Protein AF-0000000075282146 (afdb_homodimer)

Organism: Aptenodytes forsteri (NCBI:txid9233)

pLDDT: mean 92.42, std 9.69, range [45.16, 98.88]

Secondary structure (DSSP, 8-state):
-EEEEEEE-SS--PPPEEEEEEE-SSEEEEEESS-SS--EEEEEGGGEEEEEEPPPBTTBEEEEEEET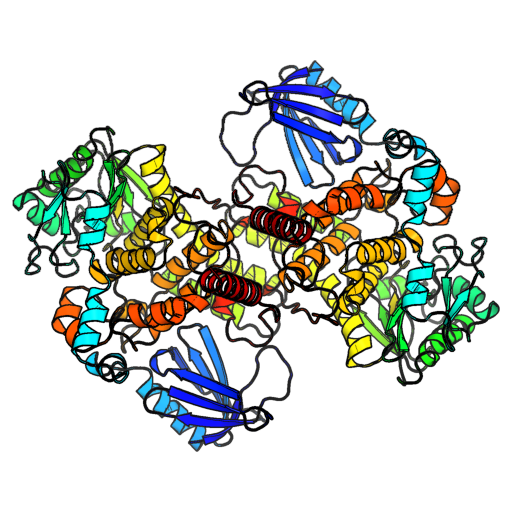TS-EEEEEES-HHHHHHHHHHHHHHT--SSGGGSGGGT---S--HHHHHHHHTT--HHHHHHHTT-SSSSEEEE-TTTTSSS-TTS-S-EEEETT--HHHHHHHHHHBGGG---EEEEEETTTTEEEEEEPPB--TTT---HHHHHHHHHHHHT-TT-S-EEEEE-S-HHHHHHHHHTT-----TTTSTTEEEEE-----HHHHHHHHHHHHHHHT-SS--HHHHHHHHHHHTHHHHHHHHHHHHHHHHHHHHTS--EEEEE-SSSSSHHHHHHHHHHHHH-GGGGSHHHHHHHHIIIIIITT--HHHHTT-SS--GGG---HHHHHHHHHHHHHHH-TTS-SB-HHHHHHHHHHHHH--SSTT-SSSHHHHHHTTHHHHS--HHHHHHTTHHHHB-TT---TTT--S-----SGGG----HHHHTTTSTT-S-SS-HHHHHHHHHHHHHHHHHHHHHH-/-EEEEEEEPSS--PPPEEEEEEE-SSEEEEEESS-SS--EEEEEGGGEEEEEEPPPBTTBEEEEEEETTS-EEEEEES-HHHHHHHHHHHHHHT--SSGGGSGGGT---S--HHHHHHHHTT--HHHHHHHTT-SSSSEEEE-TTTTSSS-TTS-S-EEEETT--HHHHHHHHHHBGGG---EEEEEETTTTEEEEEEPPB--TTT---HHHHHHHHHHHHT-TT-S-EEEEE-S-HHHHHHHHHTT-----TTTSTTEEEEE-----HHHHHHHHHHHHHHHT-SS--HHHHHHHHHHHTHHHHHHHHHHHHHHHHHHHHTS--EEEEE-SSSSSHHHHHHHHHHHHH-GGGGSHHHHHHHHIIIIIITT--HHHHTT-SS--GGG---HHHHHHHHHHHHHHH-TTS-SB-HHHHHHHHHHHHH--SSTT-SSSHHHHHHTTHHHHS--HHHHHHTTHHHHB-TT---TTT--S-----SGGG----HHHHTTTSTT-S-SS-HHHHHHHHHHHHHHHHHHHHHH-

Foldseek 3Di:
DAFQKWKDFQADPDDTFGFDWDDDLFWIKTWGPPDPDTDIDIDGLLQWDDWDWDDADPQATWIWTAGLLQDIIIMHGHDPVVVVVVRVVSVDSHFAADLCSFQQLVFDPPDDLVVQLVQVVLADLVVVCVVLVPPDPFKHWDQLCVVPLQAQFAHSIFMATPQQDSVLLNQLLVFFVRRWAWTFLHADNVQRATETEGAFGQQQPHRDGPSNLVRVVSNQVSRVVAQAAEEEEQADPVVQVVVSNVRTHHDDPVRRDRYHYYYQHAYDQQLQAQLVVLLSVLVSDSDDDPCSNVVSNVVSCNLVNLLSLLVLLLVQLCCCPVVVHYYYYYYHGTQFSVLLNSLSVCVQAALQCLELNNVVSSCLRSHANSFAALCQQLVSHPDDPSSHGCRVVSSLLNVVLVCVVVVQRHFWDNVLSSVVSVCSSSSNFLRNDGGRDNRCVVVVRSSSGGHCSVVVVVVSLLGTRLNHPDRPPDGGDNDDSPSVSDDDPCCRNVVNNPPPDDPDDPSVVSSVVVVVVVVVVVVVVVVD/DAFQKWKDFQADPDDTFGFDWDDDLFWIKTWGPPDPDTDIDIDGLLQWDDWDWDDADPQATWIWTAGLLQDIIIMHGHDPVVVVVVRVVSVDSHFAADLCSFQQLVFDPPDDLVVQLVQVVLADLVVVCVVLVPPDPFKHWDQLCVVPLQAQFFFSIFMATPQQDSVLLNQLLVFFVRRWAWTFLHADNVQRATETEGAFGLQQPHRDGPSNLVRVVSNQVSRVVAQAAEEEEQADPVVQNVVSNVRTHHDDPVRRDRYHYYYQHAYDQQLQAQLVVLLSVLVSDSDDDPVSNVVSNVVSCNLVNLLSLLVLLLVQLCCCPVVVHYYYYYYHGTQFSVLLNSLSVCVQAALQCLELNNVVSSCLRSHANSFAALCQQLVSHPDDPSSHGCRVVSSLLNVVLVCVVVVQRHFWDNVLSSVVSVCSSSSNFLRNDGGRDNRSVVVVRSSSGGHCSVVVVVVSLLGTRLNHPDRPPDGGDDDDSPSVSDDDPCCRNVVNNPPPDDPDDPSVVSSVVVVVVVVVVVVVVVVD

Structure (mmCIF, N/CA/C/O backbone):
data_AF-0000000075282146-model_v1
#
loop_
_entity.id
_entity.type
_entity.pdbx_description
1 polymer 'Myotubularin-related protein 8'
#
loop_
_atom_site.group_PDB
_atom_site.id
_atom_site.type_symbol
_atom_site.label_atom_id
_atom_site.label_alt_id
_atom_site.label_comp_id
_atom_site.label_asym_id
_atom_site.label_entity_id
_atom_site.label_seq_id
_atom_site.pdbx_PDB_ins_code
_atom_site.Cartn_x
_atom_site.Cartn_y
_atom_site.Cartn_z
_atom_site.occupancy
_atom_site.B_iso_or_equiv
_atom_site.auth_seq_id
_atom_site.auth_comp_id
_atom_site.auth_asym_id
_atom_site.auth_atom_id
_atom_site.pdbx_PDB_model_num
ATOM 1 N N . GLN A 1 1 ? 37.375 21.125 -1.209 1 92.38 1 GLN A N 1
ATOM 2 C CA . GLN A 1 1 ? 37.156 19.969 -2.051 1 92.38 1 GLN A CA 1
ATOM 3 C C . GLN A 1 1 ? 37.938 18.75 -1.538 1 92.38 1 GLN A C 1
ATOM 5 O O . GLN A 1 1 ? 39.094 18.891 -1.122 1 92.38 1 GLN A O 1
ATOM 10 N N . VAL A 1 2 ? 37.312 17.625 -1.501 1 95.25 2 VAL A N 1
ATOM 11 C CA . VAL A 1 2 ? 37.938 16.391 -1.061 1 95.25 2 VAL A CA 1
ATOM 12 C C . VAL A 1 2 ? 37.781 15.312 -2.139 1 95.25 2 VAL A C 1
ATOM 14 O O . VAL A 1 2 ? 36.656 14.992 -2.547 1 95.25 2 VAL A O 1
ATOM 17 N N . GLU A 1 3 ? 38.844 14.734 -2.543 1 93.12 3 GLU A N 1
ATOM 18 C CA . GLU A 1 3 ? 38.875 13.734 -3.609 1 93.12 3 GLU A CA 1
ATOM 19 C C . GLU A 1 3 ? 38.812 12.32 -3.041 1 93.12 3 GLU A C 1
ATOM 21 O O . GLU A 1 3 ? 38.969 12.117 -1.836 1 93.12 3 GLU A O 1
ATOM 26 N N . ASN A 1 4 ? 38.469 11.406 -3.9 1 91.69 4 ASN A N 1
ATOM 27 C CA . ASN A 1 4 ? 38.469 9.984 -3.59 1 91.69 4 ASN A CA 1
ATOM 28 C C . ASN A 1 4 ? 37.531 9.664 -2.438 1 91.69 4 ASN A C 1
ATOM 30 O O . ASN A 1 4 ? 37.906 9.039 -1.453 1 91.69 4 ASN A O 1
ATOM 34 N N . VAL A 1 5 ? 36.406 10.164 -2.543 1 95.5 5 VAL A N 1
ATOM 35 C CA . VAL A 1 5 ? 35.344 9.914 -1.571 1 95.5 5 VAL A CA 1
ATOM 36 C C . VAL A 1 5 ? 34.344 8.875 -2.127 1 95.5 5 VAL A C 1
ATOM 38 O O . VAL A 1 5 ? 33.938 8.977 -3.277 1 95.5 5 VAL A O 1
ATOM 41 N N . LYS A 1 6 ? 34.062 7.902 -1.345 1 93.25 6 LYS A N 1
ATOM 42 C CA . LYS A 1 6 ? 33.094 6.891 -1.752 1 93.25 6 LYS A CA 1
ATOM 43 C C . LYS A 1 6 ? 31.719 7.176 -1.158 1 93.25 6 LYS A C 1
ATOM 45 O O . LYS A 1 6 ? 31.609 7.609 -0.009 1 93.25 6 LYS A O 1
ATOM 50 N N . LEU A 1 7 ? 30.734 7.074 -1.929 1 91.81 7 LEU A N 1
ATOM 51 C CA . LEU A 1 7 ? 29.344 7.113 -1.471 1 91.81 7 LEU A CA 1
ATOM 52 C C . LEU A 1 7 ? 28.734 5.711 -1.446 1 91.81 7 LEU A C 1
ATOM 54 O O . LEU A 1 7 ? 28.578 5.082 -2.494 1 91.81 7 LEU A O 1
ATOM 58 N N . LEU A 1 8 ? 28.406 5.254 -0.292 1 88.25 8 LEU A N 1
ATOM 59 C CA . LEU A 1 8 ? 27.922 3.887 -0.134 1 88.25 8 LEU A CA 1
ATOM 60 C C . LEU A 1 8 ? 26.422 3.809 -0.376 1 88.25 8 LEU A C 1
ATOM 62 O O . LEU A 1 8 ? 25.672 4.715 0.007 1 88.25 8 LEU A O 1
ATOM 66 N N . ASP A 1 9 ? 26.078 2.713 -1.078 1 78.44 9 ASP A N 1
ATOM 67 C CA . ASP A 1 9 ? 24.656 2.416 -1.252 1 78.44 9 ASP A CA 1
ATOM 68 C C . ASP A 1 9 ? 24.156 1.467 -0.166 1 78.44 9 ASP A C 1
ATOM 70 O O . ASP A 1 9 ? 24.828 0.496 0.179 1 78.44 9 ASP A O 1
ATOM 74 N N . ARG A 1 10 ? 23.078 1.67 0.348 1 76.06 10 ARG A N 1
ATOM 75 C CA . ARG A 1 10 ? 22.578 0.912 1.485 1 76.06 10 ARG A CA 1
ATOM 76 C C . ARG A 1 10 ? 22.094 -0.472 1.053 1 76.06 10 ARG A C 1
ATOM 78 O O . ARG A 1 10 ? 22.312 -1.456 1.764 1 76.06 10 ARG A O 1
ATOM 85 N N . TYR A 1 11 ? 21.5 -0.627 -0.007 1 69.06 11 TYR A N 1
ATOM 86 C CA . TYR A 1 11 ? 20.781 -1.863 -0.311 1 69.06 11 TYR A CA 1
ATOM 87 C C . TYR A 1 11 ? 21.531 -2.684 -1.354 1 69.06 11 TYR A C 1
ATOM 89 O O . TYR A 1 11 ? 21.344 -3.898 -1.451 1 69.06 11 TYR A O 1
ATOM 97 N N . THR A 1 12 ? 22.344 -2.031 -2.117 1 64.69 12 THR A N 1
ATOM 98 C CA . THR A 1 12 ? 23.016 -2.797 -3.164 1 64.69 12 THR A CA 1
ATOM 99 C C . THR A 1 12 ? 24.484 -3.012 -2.822 1 64.69 12 THR A C 1
ATOM 101 O O . THR A 1 12 ? 25.125 -2.141 -2.227 1 64.69 12 THR A O 1
ATOM 104 N N . ASN A 1 13 ? 24.844 -4.285 -2.924 1 61.94 13 ASN A N 1
ATOM 105 C CA . ASN A 1 13 ? 26.234 -4.613 -2.695 1 61.94 13 ASN A CA 1
ATOM 106 C C . ASN A 1 13 ? 27.109 -4.18 -3.867 1 61.94 13 ASN A C 1
ATOM 108 O O . ASN A 1 13 ? 28.203 -4.719 -4.066 1 61.94 13 ASN A O 1
ATOM 112 N N . ARG A 1 14 ? 26.672 -3.301 -4.531 1 63.53 14 ARG A N 1
ATOM 113 C CA . ARG A 1 14 ? 27.469 -2.822 -5.656 1 63.53 14 ARG A CA 1
ATOM 114 C C . ARG A 1 14 ? 28.703 -2.066 -5.168 1 63.53 14 ARG A C 1
ATOM 116 O O . ARG A 1 14 ? 28.703 -1.525 -4.062 1 63.53 14 ARG A O 1
ATOM 123 N N . LYS A 1 15 ? 29.656 -2.131 -6.02 1 73 15 LYS A N 1
ATOM 124 C CA . LYS A 1 15 ? 30.875 -1.379 -5.742 1 73 15 LYS A CA 1
ATOM 125 C C . LYS A 1 15 ? 30.578 0.108 -5.566 1 73 15 LYS A C 1
ATOM 127 O O . LYS A 1 15 ? 29.891 0.709 -6.391 1 73 15 LYS A O 1
ATOM 132 N N . ALA A 1 16 ? 30.984 0.584 -4.52 1 79.25 16 ALA A N 1
ATOM 133 C CA . ALA A 1 16 ? 30.766 1.987 -4.184 1 79.25 16 ALA A CA 1
ATOM 134 C C . ALA A 1 16 ? 31.406 2.912 -5.215 1 79.25 16 ALA A C 1
ATOM 136 O O . ALA A 1 16 ? 32.531 2.666 -5.668 1 79.25 16 ALA A O 1
ATOM 137 N N . ALA A 1 17 ? 30.688 3.824 -5.641 1 79.31 17 ALA A N 1
ATOM 138 C CA . ALA A 1 17 ? 31.188 4.82 -6.586 1 79.31 17 ALA A CA 1
ATOM 139 C C . ALA A 1 17 ? 32.219 5.723 -5.934 1 79.31 17 ALA A C 1
ATOM 141 O O . ALA A 1 17 ? 32.094 6.078 -4.762 1 79.31 17 ALA A O 1
ATOM 142 N N . ASN A 1 18 ? 33.281 5.91 -6.68 1 88.69 18 ASN A N 1
ATOM 143 C CA . ASN A 1 18 ? 34.312 6.859 -6.25 1 88.69 18 ASN A CA 1
ATOM 144 C C . ASN A 1 18 ? 34.094 8.234 -6.883 1 88.69 18 ASN A C 1
ATOM 146 O O . ASN A 1 18 ? 33.75 8.328 -8.062 1 88.69 18 ASN A O 1
ATOM 150 N N . GLY A 1 19 ? 34.125 9.305 -5.965 1 93.5 19 GLY A N 1
ATOM 151 C CA . GLY A 1 19 ? 33.875 10.641 -6.48 1 93.5 19 GLY A CA 1
ATOM 152 C C . GLY A 1 19 ? 34.562 11.727 -5.656 1 93.5 19 GLY A C 1
ATOM 153 O O . GLY A 1 19 ? 35.562 11.469 -4.988 1 93.5 19 GLY A O 1
ATOM 154 N N . THR A 1 20 ? 34.125 12.938 -5.926 1 95 20 THR A N 1
ATOM 155 C CA . THR A 1 20 ? 34.656 14.109 -5.25 1 95 20 THR A CA 1
ATOM 156 C C . THR A 1 20 ? 33.562 14.852 -4.488 1 95 20 THR A C 1
ATOM 158 O O . THR A 1 20 ? 32.438 14.992 -4.977 1 95 20 THR A O 1
ATOM 161 N N . LEU A 1 21 ? 33.969 15.281 -3.289 1 95.62 21 LEU A N 1
ATOM 162 C CA . LEU A 1 21 ? 33.062 16.047 -2.445 1 95.62 21 LEU A CA 1
ATOM 163 C C . LEU A 1 21 ? 33.406 17.531 -2.48 1 95.62 21 LEU A C 1
ATOM 165 O O . LEU A 1 21 ? 34.562 17.906 -2.287 1 95.62 21 LEU A O 1
ATOM 169 N N . TYR A 1 22 ? 32.406 18.312 -2.787 1 95.5 22 TYR A N 1
ATOM 170 C CA . TYR A 1 22 ? 32.562 19.766 -2.803 1 95.5 22 TYR A CA 1
ATOM 171 C C . TYR A 1 22 ? 31.703 20.406 -1.733 1 95.5 22 TYR A C 1
ATOM 173 O O . TYR A 1 22 ? 30.516 20.109 -1.615 1 95.5 22 TYR A O 1
ATOM 181 N N . LEU A 1 23 ? 32.25 21.234 -0.965 1 95 23 LEU A N 1
ATOM 182 C CA . LEU A 1 23 ? 31.516 22.031 0.008 1 95 23 LEU A CA 1
ATOM 183 C C . LEU A 1 23 ? 31.375 23.484 -0.463 1 95 23 LEU A C 1
ATOM 185 O O . LEU A 1 23 ? 32.375 24.188 -0.6 1 95 23 LEU A O 1
ATOM 189 N N . THR A 1 24 ? 30.156 23.844 -0.756 1 93 24 THR A N 1
ATOM 190 C CA . THR A 1 24 ? 29.891 25.234 -1.125 1 93 24 THR A CA 1
ATOM 191 C C . THR A 1 24 ? 29.281 26 0.052 1 93 24 THR A C 1
ATOM 193 O O . THR A 1 24 ? 29.266 25.484 1.177 1 93 24 THR A O 1
ATOM 196 N N . ALA A 1 25 ? 28.828 27.203 -0.238 1 89.62 25 ALA A N 1
ATOM 197 C CA . ALA A 1 25 ? 28.234 28.016 0.823 1 89.62 25 ALA A CA 1
ATOM 198 C C . ALA A 1 25 ? 26.875 27.469 1.252 1 89.62 25 ALA A C 1
ATOM 200 O O . ALA A 1 25 ? 26.469 27.609 2.408 1 89.62 25 ALA A O 1
ATOM 201 N N . THR A 1 26 ? 26.297 26.766 0.322 1 93.19 26 THR A N 1
ATOM 202 C CA . THR A 1 26 ? 24.922 26.391 0.64 1 93.19 26 THR A CA 1
ATOM 203 C C . THR A 1 26 ? 24.734 24.875 0.534 1 93.19 26 THR A C 1
ATOM 205 O O . THR A 1 26 ? 23.797 24.312 1.102 1 93.19 26 THR A O 1
ATOM 208 N N . HIS A 1 27 ? 25.625 24.234 -0.252 1 95.38 27 HIS A N 1
ATOM 209 C CA . HIS A 1 27 ? 25.375 22.828 -0.54 1 95.38 27 HIS A CA 1
ATOM 210 C C . HIS A 1 27 ? 26.641 21.984 -0.333 1 95.38 27 HIS A C 1
ATOM 212 O O . HIS A 1 27 ? 27.75 22.5 -0.462 1 95.38 27 HIS A O 1
ATOM 218 N N . LEU A 1 28 ? 26.422 20.766 0.074 1 96.62 28 LEU A N 1
ATOM 219 C CA . LEU A 1 28 ? 27.375 19.688 -0.116 1 96.62 28 LEU A CA 1
ATOM 220 C C . LEU A 1 28 ? 27.094 18.938 -1.419 1 96.62 28 LEU A C 1
ATOM 222 O O . LEU A 1 28 ? 25.984 18.453 -1.636 1 96.62 28 LEU A O 1
ATOM 226 N N . ILE A 1 29 ? 28.094 18.875 -2.299 1 96.19 29 ILE A N 1
ATOM 227 C CA . ILE A 1 29 ? 27.891 18.281 -3.613 1 96.19 29 ILE A CA 1
ATOM 228 C C . ILE A 1 29 ? 28.859 17.125 -3.812 1 96.19 29 ILE A C 1
ATOM 230 O O . ILE A 1 29 ? 30.062 17.281 -3.658 1 96.19 29 ILE A O 1
ATOM 234 N N . TYR A 1 30 ? 28.344 15.961 -4.055 1 95.25 30 TYR A N 1
ATOM 235 C CA . TYR A 1 30 ? 29.141 14.789 -4.414 1 95.25 30 TYR A CA 1
ATOM 236 C C . TYR A 1 30 ? 29.062 14.523 -5.914 1 95.25 30 TYR A C 1
ATOM 238 O O . TYR A 1 30 ? 27.969 14.391 -6.473 1 95.25 30 TYR A O 1
ATOM 246 N N . VAL A 1 31 ? 30.156 14.469 -6.535 1 93.12 31 VAL A N 1
ATOM 247 C CA . VAL A 1 31 ? 30.234 14.211 -7.973 1 93.12 31 VAL A CA 1
ATOM 248 C C . VAL A 1 31 ? 30.859 12.844 -8.219 1 93.12 31 VAL A C 1
ATOM 250 O O . VAL A 1 31 ? 32.031 12.617 -7.867 1 93.12 31 VAL A O 1
ATOM 253 N N . ASP A 1 32 ? 30.094 11.977 -8.898 1 88.62 32 ASP A N 1
ATOM 254 C CA . ASP A 1 32 ? 30.578 10.633 -9.211 1 88.62 32 ASP A CA 1
ATOM 255 C C . ASP A 1 32 ? 31.578 10.656 -10.359 1 88.62 32 ASP A C 1
ATOM 257 O O . ASP A 1 32 ? 31.281 11.188 -11.438 1 88.62 32 ASP A O 1
ATOM 261 N N . ALA A 1 33 ? 32.719 10.094 -10.227 1 80.12 33 ALA A N 1
ATOM 262 C CA . ALA A 1 33 ? 33.781 10.117 -11.234 1 80.12 33 ALA A CA 1
ATOM 263 C C . ALA A 1 33 ? 33.656 8.922 -12.172 1 80.12 33 ALA A C 1
ATOM 265 O O . ALA A 1 33 ? 34.188 8.945 -13.289 1 80.12 33 ALA A O 1
ATOM 266 N N . SER A 1 34 ? 33.062 7.852 -11.734 1 68.62 34 SER A N 1
ATOM 267 C CA . SER A 1 34 ? 33.062 6.594 -12.477 1 68.62 34 SER A CA 1
ATOM 268 C C . SER A 1 34 ? 31.984 6.594 -13.555 1 68.62 34 SER A C 1
ATOM 270 O O . SER A 1 34 ? 32.062 5.832 -14.516 1 68.62 34 SER A O 1
ATOM 272 N N . ALA A 1 35 ? 31.062 7.406 -13.398 1 61.94 35 ALA A N 1
ATOM 273 C CA . ALA A 1 35 ? 29.906 7.277 -14.297 1 61.94 35 ALA A CA 1
ATOM 274 C C . ALA A 1 35 ? 30.188 7.938 -15.641 1 61.94 35 ALA A C 1
ATOM 276 O O . ALA A 1 35 ? 30.922 8.922 -15.719 1 61.94 35 ALA A O 1
ATOM 277 N N . GLU A 1 36 ? 29.938 7.242 -16.719 1 63.31 36 GLU A N 1
ATOM 278 C CA . GLU A 1 36 ? 29.984 7.844 -18.047 1 63.31 36 GLU A CA 1
ATOM 279 C C . GLU A 1 36 ? 29.234 9.164 -18.078 1 63.31 36 GLU A C 1
ATOM 281 O O . GLU A 1 36 ? 29.688 10.133 -18.688 1 63.31 36 GLU A O 1
ATOM 286 N N . VAL A 1 37 ? 28.188 9.141 -17.344 1 65.62 37 VAL A N 1
ATOM 287 C CA . VAL A 1 37 ? 27.391 10.359 -17.188 1 65.62 37 VAL A CA 1
ATOM 288 C C . VAL A 1 37 ? 27.594 10.938 -15.797 1 65.62 37 VAL A C 1
ATOM 290 O O . VAL A 1 37 ? 27.547 10.211 -14.797 1 65.62 37 VAL A O 1
ATOM 293 N N . ARG A 1 38 ? 28.016 12.109 -15.867 1 74.5 38 ARG A N 1
ATOM 294 C CA . ARG A 1 38 ? 28.25 12.859 -14.641 1 74.5 38 ARG A CA 1
ATOM 295 C C . ARG A 1 38 ? 27.016 12.82 -13.742 1 74.5 38 ARG A C 1
ATOM 297 O O . ARG A 1 38 ? 25.969 13.398 -14.07 1 74.5 38 ARG A O 1
ATOM 304 N N . LYS A 1 39 ? 27.047 12 -12.703 1 85.25 39 LYS A N 1
ATOM 305 C CA . LYS A 1 39 ? 25.969 11.938 -11.727 1 85.25 39 LYS A CA 1
ATOM 306 C C . LYS A 1 39 ? 26.328 12.727 -10.469 1 85.25 39 LYS A C 1
ATOM 308 O O . LYS A 1 39 ? 27.406 12.57 -9.914 1 85.25 39 LYS A O 1
ATOM 313 N N . GLU A 1 40 ? 25.469 13.727 -10.078 1 90.19 40 GLU A N 1
ATOM 314 C CA . GLU A 1 40 ? 25.703 14.586 -8.922 1 90.19 40 GLU A CA 1
ATOM 315 C C . GLU A 1 40 ? 24.641 14.383 -7.855 1 90.19 40 GLU A C 1
ATOM 317 O O . GLU A 1 40 ? 23.484 14.102 -8.172 1 90.19 40 GLU A O 1
ATOM 322 N N . THR A 1 41 ? 25.062 14.359 -6.633 1 91.12 41 THR A N 1
ATOM 323 C CA . THR A 1 41 ? 24.156 14.383 -5.48 1 91.12 41 THR A CA 1
ATOM 324 C C . THR A 1 41 ? 24.297 15.695 -4.715 1 91.12 41 THR A C 1
ATOM 326 O O . THR A 1 41 ? 25.391 16.078 -4.305 1 91.12 41 THR A O 1
ATOM 329 N N . TRP A 1 42 ? 23.234 16.422 -4.574 1 93.88 42 TRP A N 1
ATOM 330 C CA . TRP A 1 42 ? 23.203 17.719 -3.9 1 93.88 42 TRP A CA 1
ATOM 331 C C . TRP A 1 42 ? 22.516 17.609 -2.551 1 93.88 42 TRP A C 1
ATOM 333 O O . TRP A 1 42 ? 21.391 17.094 -2.463 1 93.88 42 TRP A O 1
ATOM 343 N N . ILE A 1 43 ? 23.172 18.078 -1.532 1 96.25 43 ILE A N 1
ATOM 344 C CA . ILE A 1 43 ? 22.578 18.141 -0.201 1 96.25 43 ILE A CA 1
ATOM 345 C C . ILE A 1 43 ? 22.672 19.562 0.333 1 96.25 43 ILE A C 1
ATOM 347 O O . ILE A 1 43 ? 23.75 20.078 0.583 1 96.25 43 ILE A O 1
ATOM 351 N N . LEU A 1 44 ? 21.531 20.188 0.481 1 96.94 44 LEU A N 1
ATOM 352 C CA . LEU A 1 44 ? 21.484 21.516 1.105 1 96.94 44 LEU A CA 1
ATOM 353 C C . LEU A 1 44 ? 21.922 21.438 2.564 1 96.94 44 LEU A C 1
ATOM 355 O O . LEU A 1 44 ? 21.484 20.547 3.303 1 96.94 44 LEU A O 1
ATOM 359 N N . HIS A 1 45 ? 22.734 22.359 3.006 1 96.69 45 HIS A N 1
ATOM 360 C CA . HIS A 1 45 ? 23.234 22.328 4.379 1 96.69 45 HIS A CA 1
ATOM 361 C C . HIS A 1 45 ? 22.078 22.375 5.379 1 96.69 45 HIS A C 1
ATOM 363 O O . HIS A 1 45 ? 22.109 21.672 6.391 1 96.69 45 HIS A O 1
ATOM 369 N N . HIS A 1 46 ? 21.062 23.125 5.055 1 96.5 46 HIS A N 1
ATOM 370 C CA . HIS A 1 46 ? 19.922 23.297 5.953 1 96.5 46 HIS A CA 1
ATOM 371 C C . HIS A 1 46 ? 19.125 22 6.086 1 96.5 46 HIS A C 1
ATOM 373 O O . HIS A 1 46 ? 18.359 21.828 7.031 1 96.5 46 HIS A O 1
ATOM 379 N N . HIS A 1 47 ? 19.297 21.078 5.145 1 97.62 47 HIS A N 1
ATOM 380 C CA . HIS A 1 47 ? 18.609 19.797 5.211 1 97.62 47 HIS A CA 1
ATOM 381 C C . HIS A 1 47 ? 19.312 18.844 6.172 1 97.62 47 HIS A C 1
ATOM 383 O O . HIS A 1 47 ? 18.75 17.828 6.578 1 97.62 47 HIS A O 1
ATOM 389 N N . ILE A 1 48 ? 20.547 19.156 6.516 1 97.31 48 ILE A N 1
ATOM 390 C CA . ILE A 1 48 ? 21.328 18.234 7.34 1 97.31 48 ILE A CA 1
ATOM 391 C C . ILE A 1 48 ? 20.844 18.297 8.789 1 97.31 48 ILE A C 1
ATOM 393 O O . ILE A 1 48 ? 20.812 19.375 9.391 1 97.31 48 ILE A O 1
ATOM 397 N N . ALA A 1 49 ? 20.469 17.219 9.336 1 95.62 49 ALA A N 1
ATOM 398 C CA . ALA A 1 49 ? 20.031 17.125 10.727 1 95.62 49 ALA A CA 1
ATOM 399 C C . ALA A 1 49 ? 21.188 16.75 11.648 1 95.62 49 ALA A C 1
ATOM 401 O O . ALA A 1 49 ? 21.391 17.375 12.688 1 95.62 49 ALA A O 1
ATOM 402 N N . THR A 1 50 ? 21.922 15.68 11.242 1 95.44 50 THR A N 1
ATOM 403 C CA . THR A 1 50 ? 23.047 15.234 12.039 1 95.44 50 THR A CA 1
ATOM 404 C C . THR A 1 50 ? 24.203 14.797 11.148 1 95.44 50 THR A C 1
ATOM 406 O O . THR A 1 50 ? 23.984 14.383 10.008 1 95.44 50 THR A O 1
ATOM 409 N N . VAL A 1 51 ? 25.391 14.992 11.641 1 96.88 51 VAL A N 1
ATOM 410 C CA . VAL A 1 51 ? 26.625 14.5 11.039 1 96.88 51 VAL A CA 1
ATOM 411 C C . VAL A 1 51 ? 27.422 13.695 12.062 1 96.88 51 VAL A C 1
ATOM 413 O O . VAL A 1 51 ? 27.688 14.172 13.172 1 96.88 51 VAL A O 1
ATOM 416 N N . GLU A 1 52 ? 27.781 12.469 11.633 1 96.69 52 GLU A N 1
ATOM 417 C CA . GLU A 1 52 ? 28.484 11.609 12.578 1 96.69 52 GLU A CA 1
ATOM 418 C C . GLU A 1 52 ? 29.703 10.977 11.93 1 96.69 52 GLU A C 1
ATOM 420 O O . GLU A 1 52 ? 29.641 10.477 10.805 1 96.69 52 GLU A O 1
ATOM 425 N N . LYS A 1 53 ? 30.766 11.07 12.625 1 95.94 53 LYS A N 1
ATOM 426 C CA . LYS A 1 53 ? 31.953 10.312 12.242 1 95.94 53 LYS A CA 1
ATOM 427 C C . LYS A 1 53 ? 31.906 8.898 12.812 1 95.94 53 LYS A C 1
ATOM 429 O O . LYS A 1 53 ? 31.859 8.719 14.031 1 95.94 53 LYS A O 1
ATOM 434 N N . LEU A 1 54 ? 31.969 7.926 11.945 1 95.06 54 LEU A N 1
ATOM 435 C CA . LEU A 1 54 ? 31.938 6.535 12.383 1 95.06 54 LEU A CA 1
ATOM 436 C C . LEU A 1 54 ? 33.344 5.977 12.539 1 95.06 54 LEU A C 1
ATOM 438 O O . LEU A 1 54 ? 34.312 6.602 12.117 1 95.06 54 LEU A O 1
ATOM 442 N N . PRO A 1 55 ? 33.469 4.789 13.219 1 94.62 55 PRO A N 1
ATOM 443 C CA . PRO A 1 55 ? 34.781 4.18 13.375 1 94.62 55 PRO A CA 1
ATOM 444 C C . PRO A 1 55 ? 35.438 3.855 12.039 1 94.62 55 PRO A C 1
ATOM 446 O O . PRO A 1 55 ? 34.781 3.475 11.086 1 94.62 55 PRO A O 1
ATOM 449 N N . LEU A 1 56 ? 36.719 3.902 12.117 1 93.62 56 LEU A N 1
ATOM 450 C CA . LEU A 1 56 ? 37.531 3.635 10.945 1 93.62 56 LEU A CA 1
ATOM 451 C C . LEU A 1 56 ? 37.25 2.238 10.398 1 93.62 56 LEU A C 1
ATOM 453 O O . LEU A 1 56 ? 37.125 1.282 11.164 1 93.62 56 LEU A O 1
ATOM 457 N N . THR A 1 57 ? 37.156 2.119 9.055 1 92.5 57 THR A N 1
ATOM 458 C CA . THR A 1 57 ? 37 0.84 8.367 1 92.5 57 THR A CA 1
ATOM 459 C C . THR A 1 57 ? 38.188 0.595 7.422 1 92.5 57 THR A C 1
ATOM 461 O O . THR A 1 57 ? 39.031 1.464 7.25 1 92.5 57 THR A O 1
ATOM 464 N N . THR A 1 58 ? 38.188 -0.603 6.77 1 91.88 58 THR A N 1
ATOM 465 C CA . THR A 1 58 ? 39.219 -0.924 5.801 1 91.88 58 THR A CA 1
ATOM 466 C C . THR A 1 58 ? 39.125 -0.023 4.574 1 91.88 58 THR A C 1
ATOM 468 O O . THR A 1 58 ? 40.125 0.244 3.906 1 91.88 58 THR A O 1
ATOM 471 N N . ALA A 1 59 ? 37.969 0.53 4.383 1 89.5 59 ALA A N 1
ATOM 472 C CA . ALA A 1 59 ? 37.75 1.343 3.193 1 89.5 59 ALA A CA 1
ATOM 473 C C . ALA A 1 59 ? 38.125 2.803 3.445 1 89.5 59 ALA A C 1
ATOM 475 O O . ALA A 1 59 ? 38.281 3.58 2.502 1 89.5 59 ALA A O 1
ATOM 476 N N . GLY A 1 60 ? 38.219 3.199 4.766 1 94.56 60 GLY A N 1
ATOM 477 C CA . GLY A 1 60 ? 38.562 4.574 5.098 1 94.56 60 GLY A CA 1
ATOM 478 C C . GLY A 1 60 ? 37.812 5.094 6.305 1 94.56 60 GLY A C 1
ATOM 479 O O . GLY A 1 60 ? 37.562 4.352 7.258 1 94.56 60 GLY A O 1
ATOM 480 N N . TYR A 1 61 ? 37.656 6.453 6.234 1 96.38 61 TYR A N 1
ATOM 481 C CA . TYR A 1 61 ? 37 7.141 7.34 1 96.38 61 TYR A CA 1
ATOM 482 C C . TYR A 1 61 ? 35.562 7.445 7.008 1 96.38 61 TYR A C 1
ATOM 484 O O . TYR A 1 61 ? 35.25 8.398 6.277 1 96.38 61 TYR A O 1
ATOM 492 N N . PRO A 1 62 ? 34.594 6.754 7.582 1 96 62 PRO A N 1
ATOM 493 C CA . PRO A 1 62 ? 33.188 6.91 7.223 1 96 62 PRO A CA 1
ATOM 494 C C . PRO A 1 62 ? 32.562 8.148 7.859 1 96 62 PRO A C 1
ATOM 496 O O . PRO A 1 62 ? 32.844 8.461 9.016 1 96 62 PRO A O 1
ATOM 499 N N . LEU A 1 63 ? 31.797 8.852 7.156 1 97 63 LEU A N 1
ATOM 500 C CA . LEU A 1 63 ? 31 10 7.566 1 97 63 LEU A CA 1
ATOM 501 C C . LEU A 1 63 ? 29.516 9.766 7.242 1 97 63 LEU A C 1
ATOM 503 O O . LEU A 1 63 ? 29.156 9.625 6.07 1 97 63 LEU A O 1
ATOM 507 N N . LEU A 1 64 ? 28.688 9.727 8.266 1 96.5 64 LEU A N 1
ATOM 508 C CA . LEU A 1 64 ? 27.266 9.469 8.109 1 96.5 64 LEU A CA 1
ATOM 509 C C . LEU A 1 64 ? 26.453 10.75 8.289 1 96.5 64 LEU A C 1
ATOM 511 O O . LEU A 1 64 ? 26.578 11.422 9.32 1 96.5 64 LEU A O 1
ATOM 515 N N . ILE A 1 65 ? 25.641 11.117 7.293 1 96.75 65 ILE A N 1
ATOM 516 C CA . ILE A 1 65 ? 24.828 12.328 7.32 1 96.75 65 ILE A CA 1
ATOM 517 C C . ILE A 1 65 ? 23.344 11.969 7.277 1 96.75 65 ILE A C 1
ATOM 519 O O . ILE A 1 65 ? 22.906 11.266 6.367 1 96.75 65 ILE A O 1
ATOM 523 N N . HIS A 1 66 ? 22.609 12.344 8.25 1 96.62 66 HIS A N 1
ATOM 524 C CA . HIS A 1 66 ? 21.156 12.242 8.258 1 96.62 66 HIS A CA 1
ATOM 525 C C . HIS A 1 66 ? 20.5 13.594 7.953 1 96.62 66 HIS A C 1
ATOM 527 O O . HIS A 1 66 ? 20.844 14.602 8.578 1 96.62 66 HIS A O 1
ATOM 533 N N . CYS A 1 67 ? 19.625 13.586 7.031 1 97.25 67 CYS A N 1
ATOM 534 C CA . CYS A 1 67 ? 18.953 14.836 6.66 1 97.25 67 CYS A CA 1
ATOM 535 C C . CYS A 1 67 ? 17.531 14.867 7.184 1 97.25 67 CYS A C 1
ATOM 537 O O . CYS A 1 67 ? 16.938 13.828 7.465 1 97.25 67 CYS A O 1
ATOM 539 N N . LYS A 1 68 ? 17.016 16.094 7.25 1 97.06 68 LYS A N 1
ATOM 540 C CA . LYS A 1 68 ? 15.664 16.344 7.758 1 97.06 68 LYS A CA 1
ATOM 541 C C . LYS A 1 68 ? 14.602 15.867 6.766 1 97.06 68 LYS A C 1
ATOM 543 O O . LYS A 1 68 ? 13.453 15.633 7.141 1 97.06 68 LYS A O 1
ATOM 548 N N . ASN A 1 69 ? 14.969 15.742 5.508 1 96.56 69 ASN A N 1
ATOM 549 C CA . ASN A 1 69 ? 14.062 15.211 4.504 1 96.56 69 ASN A CA 1
ATOM 550 C C . ASN A 1 69 ? 14.281 13.711 4.285 1 96.56 69 ASN A C 1
ATOM 552 O O . ASN A 1 69 ? 13.969 13.18 3.221 1 96.56 69 ASN A O 1
ATOM 556 N N . PHE A 1 70 ? 15.008 13.016 5.215 1 96.5 70 PHE A N 1
ATOM 557 C CA . PHE A 1 70 ? 15.141 11.578 5.391 1 96.5 70 PHE A CA 1
ATOM 558 C C . PHE A 1 70 ? 16.156 11 4.418 1 96.5 70 PHE A C 1
ATOM 560 O O . PHE A 1 70 ? 16.234 9.789 4.234 1 96.5 70 PHE A O 1
ATOM 567 N N . HIS A 1 71 ? 16.875 11.859 3.734 1 94.88 71 HIS A N 1
ATOM 568 C CA . HIS A 1 71 ? 18.047 11.422 2.986 1 94.88 71 HIS A CA 1
ATOM 569 C C . HIS A 1 71 ? 19.172 10.992 3.924 1 94.88 71 HIS A C 1
ATOM 571 O O . HIS A 1 71 ? 19.469 11.68 4.898 1 94.88 71 HIS A O 1
ATOM 577 N N . VAL A 1 72 ? 19.719 9.844 3.658 1 94.56 72 VAL A N 1
ATOM 578 C CA . VAL A 1 72 ? 20.875 9.375 4.414 1 94.56 72 VAL A CA 1
ATOM 579 C C . VAL A 1 72 ? 22.047 9.172 3.475 1 94.56 72 VAL A C 1
ATOM 581 O O . VAL A 1 72 ? 21.969 8.406 2.514 1 94.56 72 VAL A O 1
ATOM 584 N N . ALA A 1 73 ? 23.078 9.844 3.73 1 94.06 73 ALA A N 1
ATOM 585 C CA . ALA A 1 73 ? 24.297 9.711 2.926 1 94.06 73 ALA A CA 1
ATOM 586 C C . ALA A 1 73 ? 25.438 9.125 3.75 1 94.06 73 ALA A C 1
ATOM 588 O O . ALA A 1 73 ? 25.734 9.609 4.848 1 94.06 73 ALA A O 1
ATOM 589 N N . HIS A 1 74 ? 26 8.109 3.217 1 93.5 74 HIS A N 1
ATOM 590 C CA . HIS A 1 74 ? 27.141 7.441 3.844 1 93.5 74 HIS A CA 1
ATOM 591 C C . HIS A 1 74 ? 28.406 7.598 3.002 1 93.5 74 HIS A C 1
ATOM 593 O O . HIS A 1 74 ? 28.594 6.871 2.025 1 93.5 74 HIS A O 1
ATOM 599 N N . PHE A 1 75 ? 29.312 8.445 3.465 1 95.44 75 PHE A N 1
ATOM 600 C CA . PHE A 1 75 ? 30.562 8.703 2.754 1 95.44 75 PHE A CA 1
ATOM 601 C C . PHE A 1 75 ? 31.734 7.996 3.434 1 95.44 75 PHE A C 1
ATOM 603 O O . PHE A 1 75 ? 31.703 7.754 4.641 1 95.44 75 PHE A O 1
ATOM 610 N N . VAL A 1 76 ? 32.625 7.625 2.605 1 96 76 VAL A N 1
ATOM 611 C CA . VAL A 1 76 ? 33.906 7.148 3.111 1 96 76 VAL A CA 1
ATOM 612 C C . VAL A 1 76 ? 35.062 8 2.539 1 96 76 VAL A C 1
ATOM 614 O O . VAL A 1 76 ? 35.281 8.016 1.326 1 96 76 VAL A O 1
ATOM 617 N N . ILE A 1 77 ? 35.719 8.633 3.457 1 96.5 77 ILE A N 1
ATOM 618 C CA . ILE A 1 77 ? 36.781 9.562 3.076 1 96.5 77 ILE A CA 1
ATOM 619 C C . ILE A 1 77 ? 38.156 8.922 3.311 1 96.5 77 ILE A C 1
ATOM 621 O O . ILE A 1 77 ? 38.344 8.234 4.316 1 96.5 77 ILE A O 1
ATOM 625 N N . GLY A 1 78 ? 39.094 9.141 2.441 1 94.12 78 GLY A N 1
ATOM 626 C CA . GLY A 1 78 ? 40.375 8.453 2.434 1 94.12 78 GLY A CA 1
ATOM 627 C C . GLY A 1 78 ? 41.281 8.891 3.557 1 94.12 78 GLY A C 1
ATOM 628 O O . GLY A 1 78 ? 42.031 8.078 4.102 1 94.12 78 GLY A O 1
ATOM 629 N N . GLN A 1 79 ? 41.219 10.125 3.883 1 94.44 79 GLN A N 1
ATOM 630 C CA . GLN A 1 79 ? 42.156 10.672 4.875 1 94.44 79 GLN A CA 1
ATOM 631 C C . GLN A 1 79 ? 41.406 11.164 6.109 1 94.44 79 GLN A C 1
ATOM 633 O O . GLN A 1 79 ? 40.344 11.773 5.992 1 94.44 79 GLN A O 1
ATOM 638 N N . GLU A 1 80 ? 41.969 10.969 7.207 1 94.62 80 GLU A N 1
ATOM 639 C CA . GLU A 1 80 ? 41.375 11.359 8.477 1 94.62 80 GLU A CA 1
ATOM 640 C C . GLU A 1 80 ? 41.219 12.875 8.57 1 94.62 80 GLU A C 1
ATOM 642 O O . GLU A 1 80 ? 40.188 13.383 9.039 1 94.62 80 GLU A O 1
ATOM 647 N N . ARG A 1 81 ? 42.312 13.523 8.211 1 95.62 81 ARG A N 1
ATOM 648 C CA . ARG A 1 81 ? 42.281 14.984 8.289 1 95.62 81 ARG A CA 1
ATOM 649 C C . ARG A 1 81 ? 41.156 15.562 7.449 1 95.62 81 ARG A C 1
ATOM 651 O O . ARG A 1 81 ? 40.438 16.469 7.895 1 95.62 81 ARG A O 1
ATOM 658 N N . ASP A 1 82 ? 41 15.062 6.281 1 96.12 82 ASP A N 1
ATOM 659 C CA . ASP A 1 82 ? 39.938 15.523 5.395 1 96.12 82 ASP A CA 1
ATOM 660 C C . ASP A 1 82 ? 38.562 15.242 5.988 1 96.12 82 ASP A C 1
ATOM 662 O O . ASP A 1 82 ? 37.656 16.078 5.91 1 96.12 82 ASP A O 1
ATOM 666 N N . CYS A 1 83 ? 38.438 14.062 6.484 1 96.56 83 CYS A N 1
ATOM 667 C CA . CYS A 1 83 ? 37.156 13.68 7.102 1 96.56 83 CYS A CA 1
ATOM 668 C C . CYS A 1 83 ? 36.781 14.625 8.242 1 96.56 83 CYS A C 1
ATOM 670 O O . CYS A 1 83 ? 35.656 15.07 8.344 1 96.56 83 CYS A O 1
ATOM 672 N N . HIS A 1 84 ? 37.75 14.938 9.047 1 96.06 84 HIS A N 1
ATOM 673 C CA . HIS A 1 84 ? 37.531 15.828 10.18 1 96.06 84 HIS A CA 1
ATOM 674 C C . HIS A 1 84 ? 37.188 17.234 9.711 1 96.06 84 HIS A C 1
ATOM 676 O O . HIS A 1 84 ? 36.312 17.891 10.305 1 96.06 84 HIS A O 1
ATOM 682 N N . GLU A 1 85 ? 37.812 17.703 8.727 1 96.12 85 GLU A N 1
ATOM 683 C CA . GLU A 1 85 ? 37.562 19.047 8.203 1 96.12 85 GLU A CA 1
ATOM 684 C C . GLU A 1 85 ? 36.125 19.141 7.633 1 96.12 85 GLU A C 1
ATOM 686 O O . GLU A 1 85 ? 35.438 20.125 7.848 1 96.12 85 GLU A O 1
ATOM 691 N N . VAL A 1 86 ? 35.781 18.125 6.879 1 96.56 86 VAL A N 1
ATOM 692 C CA . VAL A 1 86 ? 34.438 18.094 6.324 1 96.56 86 VAL A CA 1
ATOM 693 C C . VAL A 1 86 ? 33.406 18.062 7.457 1 96.56 86 VAL A C 1
ATOM 695 O O . VAL A 1 86 ? 32.438 18.797 7.438 1 96.56 86 VAL A O 1
ATOM 698 N N . TYR A 1 87 ? 33.656 17.219 8.422 1 96.81 87 TYR A N 1
ATOM 699 C CA . TYR A 1 87 ? 32.781 17.062 9.578 1 96.81 87 TYR A CA 1
ATOM 700 C C . TYR A 1 87 ? 32.594 18.391 10.297 1 96.81 87 TYR A C 1
ATOM 702 O O . TYR A 1 87 ? 31.438 18.812 10.523 1 96.81 87 TYR A O 1
ATOM 710 N N . THR A 1 88 ? 33.625 19.109 10.594 1 96.19 88 THR A N 1
ATOM 711 C CA . THR A 1 88 ? 33.562 20.359 11.336 1 96.19 88 THR A CA 1
ATOM 712 C C . THR A 1 88 ? 32.875 21.453 10.523 1 96.19 88 THR A C 1
ATOM 714 O O . THR A 1 88 ? 32.094 22.234 11.062 1 96.19 88 THR A O 1
ATOM 717 N N . SER A 1 89 ? 33.188 21.469 9.266 1 95.81 89 SER A N 1
ATOM 718 C CA . SER A 1 89 ? 32.562 22.453 8.391 1 95.81 89 SER A CA 1
ATOM 719 C C . SER A 1 89 ? 31.062 22.234 8.297 1 95.81 89 SER A C 1
ATOM 721 O O . SER A 1 89 ? 30.297 23.203 8.344 1 95.81 89 SER A O 1
ATOM 723 N N . LEU A 1 90 ? 30.688 21 8.18 1 96.38 90 LEU A N 1
ATOM 724 C CA . LEU A 1 90 ? 29.266 20.703 8.055 1 96.38 90 LEU A CA 1
ATOM 725 C C . LEU A 1 90 ? 28.531 21.016 9.352 1 96.38 90 LEU A C 1
ATOM 727 O O . LEU A 1 90 ? 27.375 21.453 9.32 1 96.38 90 LEU A O 1
ATOM 731 N N . LEU A 1 91 ? 29.125 20.766 10.461 1 94.19 91 LEU A N 1
ATOM 732 C CA . LEU A 1 91 ? 28.516 21.094 11.742 1 94.19 91 LEU A CA 1
ATOM 733 C C . LEU A 1 91 ? 28.219 22.594 11.836 1 94.19 91 LEU A C 1
ATOM 735 O O . LEU A 1 91 ? 27.172 23 12.344 1 94.19 91 LEU A O 1
ATOM 739 N N . LYS A 1 92 ? 29.094 23.328 11.328 1 91.44 92 LYS A N 1
ATOM 740 C CA . LYS A 1 92 ? 28.953 24.781 11.383 1 91.44 92 LYS A CA 1
ATOM 741 C C . LYS A 1 92 ? 27.906 25.266 10.391 1 91.44 92 LYS A C 1
ATOM 743 O O . LYS A 1 92 ? 27.094 26.141 10.703 1 91.44 92 LYS A O 1
ATOM 748 N N . LEU A 1 93 ? 27.922 24.75 9.258 1 92.44 93 LEU A N 1
ATOM 749 C CA . LEU A 1 93 ? 27.094 25.234 8.156 1 92.44 93 LEU A CA 1
ATOM 750 C C . LEU A 1 93 ? 25.656 24.734 8.312 1 92.44 93 LEU A C 1
ATOM 752 O O . LEU A 1 93 ? 24.719 25.344 7.793 1 92.44 93 LEU A O 1
ATOM 756 N N . SER A 1 94 ? 25.406 23.656 9.055 1 93.25 94 SER A N 1
ATOM 757 C CA . SER A 1 94 ? 24.094 23.031 9.148 1 93.25 94 SER A CA 1
ATOM 758 C C . SER A 1 94 ? 23.297 23.578 10.336 1 93.25 94 SER A C 1
ATOM 760 O O . SER A 1 94 ? 22.125 23.266 10.492 1 93.25 94 SER A O 1
ATOM 762 N N . GLN A 1 95 ? 23.875 24.391 11.133 1 88.44 95 GLN A N 1
ATOM 763 C CA . GLN A 1 95 ? 23.203 24.859 12.336 1 88.44 95 GLN A CA 1
ATOM 764 C C . GLN A 1 95 ? 23.375 26.375 12.508 1 88.44 95 GLN A C 1
ATOM 766 O O . GLN A 1 95 ? 24.016 26.828 13.461 1 88.44 95 GLN A O 1
ATOM 771 N N . PRO A 1 96 ? 22.656 27.016 11.742 1 92.56 96 PRO A N 1
ATOM 772 C CA . PRO A 1 96 ? 22.734 28.469 11.969 1 92.56 96 PRO A CA 1
ATOM 773 C C . PRO A 1 96 ? 22.188 28.875 13.336 1 92.56 96 PRO A C 1
ATOM 775 O O . PRO A 1 96 ? 21.25 28.234 13.844 1 92.56 96 PRO A O 1
ATOM 778 N N . VAL A 1 97 ? 22.719 29.969 13.859 1 92.88 97 VAL A N 1
ATOM 779 C CA . VAL A 1 97 ? 22.344 30.406 15.203 1 92.88 97 VAL A CA 1
ATOM 780 C C . VAL A 1 97 ? 21.375 31.578 15.102 1 92.88 97 VAL A C 1
ATOM 782 O O . VAL A 1 97 ? 20.391 31.641 15.852 1 92.88 97 VAL A O 1
ATOM 785 N N . LYS A 1 98 ? 21.641 32.406 14.078 1 93.94 98 LYS A N 1
ATOM 786 C CA . LYS A 1 98 ? 20.797 33.594 13.914 1 93.94 98 LYS A CA 1
ATOM 787 C C . LYS A 1 98 ? 19.891 33.469 12.703 1 93.94 98 LYS A C 1
ATOM 789 O O . LYS A 1 98 ? 20.281 32.906 11.68 1 93.94 98 LYS A O 1
ATOM 794 N N . PRO A 1 99 ? 18.672 34.062 12.828 1 94.25 99 PRO A N 1
ATOM 795 C CA . PRO A 1 99 ? 17.719 33.969 11.719 1 94.25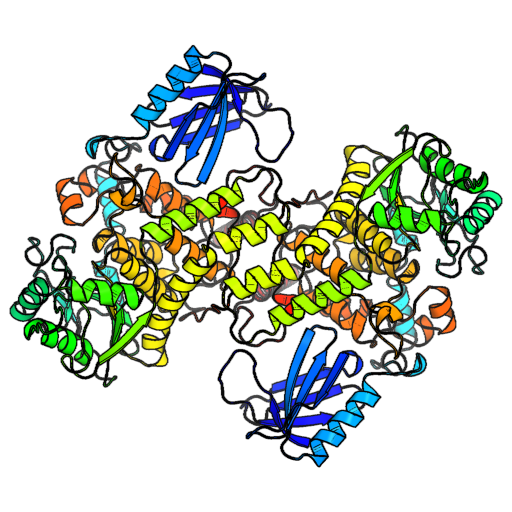 99 PRO A CA 1
ATOM 796 C C . PRO A 1 99 ? 18.266 34.562 10.422 1 94.25 99 PRO A C 1
ATOM 798 O O . PRO A 1 99 ? 18 34.031 9.336 1 94.25 99 PRO A O 1
ATOM 801 N N . GLU A 1 100 ? 19.094 35.531 10.562 1 93.25 100 GLU A N 1
ATOM 802 C CA . GLU A 1 100 ? 19.594 36.25 9.383 1 93.25 100 GLU A CA 1
ATOM 803 C C . GLU A 1 100 ? 20.594 35.406 8.609 1 93.25 100 GLU A C 1
ATOM 805 O O . GLU A 1 100 ? 20.906 35.688 7.461 1 93.25 100 GLU A O 1
ATOM 810 N N . GLU A 1 101 ? 21.047 34.344 9.266 1 94.06 101 GLU A N 1
ATOM 811 C CA . GLU A 1 101 ? 22.016 33.469 8.633 1 94.06 101 GLU A CA 1
ATOM 812 C C . GLU A 1 101 ? 21.328 32.406 7.781 1 94.06 101 GLU A C 1
ATOM 814 O O . GLU A 1 101 ? 21.984 31.672 7.031 1 94.06 101 GLU A O 1
ATOM 819 N N . LEU A 1 102 ? 20.062 32.375 7.855 1 96.19 102 LEU A N 1
ATOM 820 C CA . LEU A 1 102 ? 19.328 31.391 7.082 1 96.19 102 LEU A CA 1
ATOM 821 C C . LEU A 1 102 ? 19.406 31.688 5.59 1 96.19 102 LEU A C 1
ATOM 823 O O . LEU A 1 102 ? 19.469 32.844 5.191 1 96.19 102 LEU A O 1
ATOM 827 N N . TYR A 1 103 ? 19.422 30.625 4.789 1 96.12 103 TYR A N 1
ATOM 828 C CA . TYR A 1 103 ? 19.641 30.703 3.35 1 96.12 103 TYR A CA 1
ATOM 829 C C . TYR A 1 103 ? 18.656 31.672 2.699 1 96.12 103 TYR A C 1
ATOM 831 O O . TYR A 1 103 ? 19 32.344 1.735 1 96.12 103 TYR A O 1
ATOM 839 N N . ALA A 1 104 ? 17.469 31.828 3.207 1 96.69 104 ALA A N 1
ATOM 840 C CA . ALA A 1 104 ? 16.391 32.625 2.623 1 96.69 104 ALA A CA 1
ATOM 841 C C . ALA A 1 104 ? 16.812 34.094 2.523 1 96.69 104 ALA A C 1
ATOM 843 O O . ALA A 1 104 ? 16.391 34.812 1.607 1 96.69 104 ALA A O 1
ATOM 844 N N . PHE A 1 105 ? 17.641 34.562 3.432 1 95.75 105 PHE A N 1
ATOM 845 C CA . PHE A 1 105 ? 18 35.969 3.496 1 95.75 105 PHE A CA 1
ATOM 846 C C . PHE A 1 105 ? 19.109 36.281 2.506 1 95.75 105 PHE A C 1
ATOM 848 O O . PHE A 1 105 ? 19.359 37.469 2.191 1 95.75 105 PHE A O 1
ATOM 855 N N . SER A 1 106 ? 19.797 35.25 2.002 1 93.69 106 SER A N 1
ATOM 856 C CA . SER A 1 106 ? 20.844 35.469 1.015 1 93.69 106 SER A CA 1
ATOM 857 C C . SER A 1 106 ? 20.438 34.969 -0.358 1 93.69 106 SER A C 1
ATOM 859 O O . SER A 1 106 ? 21.094 35.25 -1.361 1 93.69 106 SER A O 1
ATOM 861 N N . TYR A 1 107 ? 19.375 34.188 -0.373 1 94.31 107 TYR A N 1
ATOM 862 C CA . TYR A 1 107 ? 18.906 33.594 -1.622 1 94.31 107 TYR A CA 1
ATOM 863 C C . TYR A 1 107 ? 18.438 34.688 -2.584 1 94.31 107 TYR A C 1
ATOM 865 O O . TYR A 1 107 ? 17.594 35.531 -2.229 1 94.31 107 TYR A O 1
ATOM 873 N N . ASN A 1 108 ? 19.031 34.656 -3.855 1 88.5 108 ASN A N 1
ATOM 874 C CA . ASN A 1 108 ? 18.672 35.625 -4.875 1 88.5 108 ASN A CA 1
ATOM 875 C C . ASN A 1 108 ? 18.484 35 -6.242 1 88.5 108 ASN A C 1
ATOM 877 O O . ASN A 1 108 ? 19.453 34.844 -7 1 88.5 108 ASN A O 1
ATOM 881 N N . PRO A 1 109 ? 17.266 34.656 -6.625 1 85.56 109 PRO A N 1
ATOM 882 C CA . PRO A 1 109 ? 17.016 34.062 -7.934 1 85.56 109 PRO A CA 1
ATOM 883 C C . PRO A 1 109 ? 17.094 35.062 -9.078 1 85.56 109 PRO A C 1
ATOM 885 O O . PRO A 1 109 ? 16.594 34.812 -10.172 1 85.56 109 PRO A O 1
ATOM 888 N N . LYS A 1 110 ? 17.734 36.125 -9.031 1 83.88 110 LYS A N 1
ATOM 889 C CA . LYS A 1 110 ? 17.953 37.156 -10.039 1 83.88 110 LYS A CA 1
ATOM 890 C C . LYS A 1 110 ? 16.625 37.75 -10.5 1 83.88 110 LYS A C 1
ATOM 892 O O . LYS A 1 110 ? 16.391 37.906 -11.695 1 83.88 110 LYS A O 1
ATOM 897 N N . THR A 1 111 ? 15.742 37.875 -9.57 1 80.88 111 THR A N 1
ATOM 898 C CA . THR A 1 111 ? 14.469 38.531 -9.859 1 80.88 111 THR A CA 1
ATOM 899 C C . THR A 1 111 ? 14.43 39.938 -9.266 1 80.88 111 THR A C 1
ATOM 901 O O . THR A 1 111 ? 15.172 40.25 -8.336 1 80.88 111 THR A O 1
ATOM 904 N N . SER A 1 112 ? 13.578 40.75 -9.836 1 85.38 112 SER A N 1
ATOM 905 C CA . SER A 1 112 ? 13.438 42.125 -9.383 1 85.38 112 SER A CA 1
ATOM 906 C C . SER A 1 112 ? 12.688 42.219 -8.055 1 85.38 112 SER A C 1
ATOM 908 O O . SER A 1 112 ? 12.016 41.25 -7.668 1 85.38 112 SER A O 1
ATOM 910 N N . LYS A 1 113 ? 12.906 43.312 -7.434 1 88.06 113 LYS A N 1
ATOM 911 C CA . LYS A 1 113 ? 12.18 43.594 -6.199 1 88.06 113 LYS A CA 1
ATOM 912 C C . LYS A 1 113 ? 10.672 43.531 -6.434 1 88.06 113 LYS A C 1
ATOM 914 O O . LYS A 1 113 ? 9.922 43.031 -5.59 1 88.06 113 LYS A O 1
ATOM 919 N N . GLU A 1 114 ? 10.25 44 -7.535 1 88.88 114 GLU A N 1
ATOM 920 C CA . GLU A 1 114 ? 8.836 44 -7.887 1 88.88 114 GLU A CA 1
ATOM 921 C C . GLU A 1 114 ? 8.297 42.594 -8.008 1 88.88 114 GLU A C 1
ATOM 923 O O . GLU A 1 114 ? 7.191 42.281 -7.551 1 88.88 114 GLU A O 1
ATOM 928 N N . ASN A 1 115 ? 9.062 41.812 -8.555 1 89 115 ASN A N 1
ATOM 929 C CA . ASN A 1 115 ? 8.656 40.406 -8.727 1 89 115 ASN A CA 1
ATOM 930 C C . ASN A 1 115 ? 8.578 39.688 -7.387 1 89 115 ASN A C 1
ATOM 932 O O . ASN A 1 115 ? 7.719 38.844 -7.191 1 89 115 ASN A O 1
ATOM 936 N N . ARG A 1 116 ? 9.461 40 -6.535 1 92.06 116 ARG A N 1
ATOM 937 C CA . ARG A 1 116 ? 9.438 39.406 -5.191 1 92.06 116 ARG A CA 1
ATOM 938 C C . ARG A 1 116 ? 8.148 39.781 -4.461 1 92.06 116 ARG A C 1
ATOM 940 O O . ARG A 1 116 ? 7.508 38.938 -3.852 1 92.06 116 ARG A O 1
ATOM 947 N N . GLU A 1 117 ? 7.805 41.031 -4.582 1 91.88 117 GLU A N 1
ATOM 948 C CA . GLU A 1 117 ? 6.59 41.531 -3.928 1 91.88 117 GLU A CA 1
ATOM 949 C C . GLU A 1 117 ? 5.348 40.875 -4.523 1 91.88 117 GLU A C 1
ATOM 951 O O . GLU A 1 117 ? 4.414 40.5 -3.795 1 91.88 117 GLU A O 1
ATOM 956 N N . ILE A 1 118 ? 5.383 40.719 -5.789 1 92.25 118 ILE A N 1
ATOM 957 C CA . ILE A 1 118 ? 4.273 40.062 -6.477 1 92.25 118 ILE A CA 1
ATOM 958 C C . ILE A 1 118 ? 4.16 38.625 -6.02 1 92.25 118 ILE A C 1
ATOM 960 O O . ILE A 1 118 ? 3.055 38.094 -5.863 1 92.25 118 ILE A O 1
ATOM 964 N N . GLY A 1 119 ? 5.25 38 -5.809 1 94 119 GLY A N 1
ATOM 965 C CA . GLY A 1 119 ? 5.258 36.625 -5.348 1 94 119 GLY A CA 1
ATOM 966 C C . GLY A 1 119 ? 4.59 36.438 -3.996 1 94 119 GLY A C 1
ATOM 967 O O . GLY A 1 119 ? 3.881 35.469 -3.773 1 94 119 GLY A O 1
ATOM 968 N N . TRP A 1 120 ? 4.832 37.406 -3.143 1 95.25 120 TRP A N 1
ATOM 969 C CA . TRP A 1 120 ? 4.242 37.312 -1.81 1 95.25 120 TRP A CA 1
ATOM 970 C C . TRP A 1 120 ? 2.754 37.656 -1.853 1 95.25 120 TRP A C 1
ATOM 972 O O . TRP A 1 120 ? 1.997 37.281 -0.96 1 95.25 120 TRP A O 1
ATOM 982 N N . LYS A 1 121 ? 2.32 38.344 -2.875 1 93.94 121 LYS A N 1
ATOM 983 C CA . LYS A 1 121 ? 0.928 38.75 -3 1 93.94 121 LYS A CA 1
ATOM 984 C C . LYS A 1 121 ? 0.094 37.688 -3.715 1 93.94 121 LYS A C 1
ATOM 986 O O . LYS A 1 121 ? -1.115 37.844 -3.889 1 93.94 121 LYS A O 1
ATOM 991 N N . LEU A 1 122 ? 0.752 36.656 -4.07 1 94.25 122 LEU A N 1
ATOM 992 C CA . LEU A 1 122 ? 0.067 35.594 -4.777 1 94.25 122 LEU A CA 1
ATOM 993 C C . LEU A 1 122 ? -1.067 35.031 -3.932 1 94.25 122 LEU A C 1
ATOM 995 O O . LEU A 1 122 ? -2.094 34.594 -4.465 1 94.25 122 LEU A O 1
ATOM 999 N N . ILE A 1 123 ? -0.846 34.938 -2.654 1 94.5 123 ILE A N 1
ATOM 1000 C CA . ILE A 1 123 ? -1.86 34.406 -1.749 1 94.5 123 ILE A CA 1
ATOM 1001 C C . ILE A 1 123 ? -2.424 35.562 -0.889 1 94.5 123 ILE A C 1
ATOM 1003 O O . ILE A 1 123 ? -1.671 36.25 -0.224 1 94.5 123 ILE A O 1
ATOM 1007 N N . ASP A 1 124 ? -3.641 35.688 -0.995 1 93.69 124 ASP A N 1
ATOM 1008 C CA . ASP A 1 124 ? -4.375 36.625 -0.164 1 93.69 124 ASP A CA 1
ATOM 1009 C C . ASP A 1 124 ? -5.449 35.906 0.661 1 93.69 124 ASP A C 1
ATOM 1011 O O . ASP A 1 124 ? -6.441 35.438 0.113 1 93.69 124 ASP A O 1
ATOM 1015 N N . LEU A 1 125 ? -5.285 35.969 1.914 1 95 125 LEU A N 1
ATOM 1016 C CA . LEU A 1 125 ? -6.16 35.219 2.811 1 95 125 LEU A CA 1
ATOM 1017 C C . LEU A 1 125 ? -7.559 35.812 2.834 1 95 125 LEU A C 1
ATOM 1019 O O . LEU A 1 125 ? -8.547 35.125 3.072 1 95 125 LEU A O 1
ATOM 1023 N N . LYS A 1 126 ? -7.648 37.094 2.604 1 94.81 126 LYS A N 1
ATOM 1024 C CA . LYS A 1 126 ? -8.945 37.781 2.578 1 94.81 126 LYS A CA 1
ATOM 1025 C C . LYS A 1 126 ? -9.836 37.219 1.473 1 94.81 126 LYS A C 1
ATOM 1027 O O . LYS A 1 126 ? -11.055 37.125 1.634 1 94.81 126 LYS A O 1
ATOM 1032 N N . VAL A 1 127 ? -9.18 36.875 0.456 1 96.19 127 VAL A N 1
ATOM 1033 C CA . VAL A 1 127 ? -9.914 36.281 -0.67 1 96.19 127 VAL A CA 1
ATOM 1034 C C . VAL A 1 127 ? -10.516 34.938 -0.271 1 96.19 127 VAL A C 1
ATOM 1036 O O . VAL A 1 127 ? -11.617 34.594 -0.702 1 96.19 127 VAL A O 1
ATOM 1039 N N . ASP A 1 128 ? -9.82 34.219 0.493 1 97 128 ASP A N 1
ATOM 1040 C CA . ASP A 1 128 ? -10.336 32.906 0.956 1 97 128 ASP A CA 1
ATOM 1041 C C . ASP A 1 128 ? -11.539 33.125 1.885 1 97 128 ASP A C 1
ATOM 1043 O O . ASP A 1 128 ? -12.508 32.375 1.814 1 97 128 ASP A O 1
ATOM 1047 N N . TYR A 1 129 ? -11.477 34.094 2.758 1 97.44 129 TYR A N 1
ATOM 1048 C CA . TYR A 1 129 ? -12.609 34.406 3.625 1 97.44 129 TYR A CA 1
ATOM 1049 C C . TYR A 1 129 ? -13.82 34.844 2.807 1 97.44 129 TYR A C 1
ATOM 1051 O O . TYR A 1 129 ? -14.953 34.438 3.102 1 97.44 129 TYR A O 1
ATOM 1059 N N . GLN A 1 130 ? -13.531 35.594 1.781 1 97.19 130 GLN A N 1
ATOM 1060 C CA . GLN A 1 130 ? -14.609 36.031 0.893 1 97.19 130 GLN A CA 1
ATOM 1061 C C . GLN A 1 130 ? -15.25 34.844 0.198 1 97.19 130 GLN A C 1
ATOM 1063 O O . GLN A 1 130 ? -16.469 34.781 0.028 1 97.19 130 GLN A O 1
ATOM 1068 N N . ARG A 1 131 ? -14.406 33.938 -0.195 1 96.38 131 ARG A N 1
ATOM 1069 C CA . ARG A 1 131 ? -14.906 32.719 -0.824 1 96.38 131 ARG A CA 1
ATOM 1070 C C . ARG A 1 131 ? -15.859 31.969 0.107 1 96.38 131 ARG A C 1
ATOM 1072 O O . ARG A 1 131 ? -16.844 31.375 -0.345 1 96.38 131 ARG A O 1
ATOM 1079 N N . MET A 1 132 ? -15.648 32.094 1.386 1 96.94 132 MET A N 1
ATOM 1080 C CA . MET A 1 132 ? -16.484 31.438 2.385 1 96.94 132 MET A CA 1
ATOM 1081 C C . MET A 1 132 ? -17.688 32.312 2.744 1 96.94 132 MET A C 1
ATOM 1083 O O . MET A 1 132 ? -18.516 31.906 3.555 1 96.94 132 MET A O 1
ATOM 1087 N N . GLY A 1 133 ? -17.719 33.5 2.203 1 96.88 133 GLY A N 1
ATOM 1088 C CA . GLY A 1 133 ? -18.859 34.375 2.416 1 96.88 133 GLY A CA 1
ATOM 1089 C C . GLY A 1 133 ? -18.688 35.281 3.621 1 96.88 133 GLY A C 1
ATOM 1090 O O . GLY A 1 133 ? -19.672 35.719 4.215 1 96.88 133 GLY A O 1
ATOM 1091 N N . ILE A 1 134 ? -17.531 35.5 4.047 1 97.44 134 ILE A N 1
ATOM 1092 C CA . ILE A 1 134 ? -17.25 36.312 5.215 1 97.44 134 ILE A CA 1
ATOM 1093 C C . ILE A 1 134 ? -16.766 37.688 4.762 1 97.44 134 ILE A C 1
ATOM 1095 O O . ILE A 1 134 ? -15.922 37.812 3.871 1 97.44 134 ILE A O 1
ATOM 1099 N N . PRO A 1 135 ? -17.172 38.812 5.223 1 96.69 135 PRO A N 1
ATOM 1100 C CA . PRO A 1 135 ? -18.094 38.844 6.355 1 96.69 135 PRO A CA 1
ATOM 1101 C C . PRO A 1 135 ? -19.531 38.531 5.953 1 96.69 135 PRO A C 1
ATOM 1103 O O . PRO A 1 135 ? -19.859 38.562 4.766 1 96.69 135 PRO A O 1
ATOM 1106 N N . ASN A 1 136 ? -20.359 38.188 6.922 1 96.81 136 ASN A N 1
ATOM 1107 C CA . ASN A 1 136 ? -21.797 37.969 6.773 1 96.81 136 ASN A CA 1
ATOM 1108 C C . ASN A 1 136 ? -22.547 38.375 8.031 1 96.81 136 ASN A C 1
ATOM 1110 O O . ASN A 1 136 ? -22.062 39.188 8.82 1 96.81 136 ASN A O 1
ATOM 1114 N N . ASN A 1 137 ? -23.766 37.844 8.203 1 96.31 137 ASN A N 1
ATOM 1115 C CA . ASN A 1 137 ? -24.594 38.281 9.32 1 96.31 137 ASN A CA 1
ATOM 1116 C C . ASN A 1 137 ? -24.047 37.781 10.656 1 96.31 137 ASN A C 1
ATOM 1118 O O . ASN A 1 137 ? -24.406 38.312 11.711 1 96.31 137 ASN A O 1
ATOM 1122 N N . TYR A 1 138 ? -23.141 36.875 10.547 1 97.94 138 TYR A N 1
ATOM 1123 C CA . TYR A 1 138 ? -22.75 36.188 11.789 1 97.94 138 TYR A CA 1
ATOM 1124 C C . TYR A 1 138 ? -21.266 36.375 12.062 1 97.94 138 TYR A C 1
ATOM 1126 O O . TYR A 1 138 ? -20.828 36.312 13.211 1 97.94 138 TYR A O 1
ATOM 1134 N N . TRP A 1 139 ? -20.5 36.531 11.039 1 98.38 139 TRP A N 1
ATOM 1135 C CA . TRP A 1 139 ? -19.047 36.531 11.172 1 98.38 139 TRP A CA 1
ATOM 1136 C C . TRP A 1 139 ? -18.469 37.812 10.586 1 98.38 139 TRP A C 1
ATOM 1138 O O . TRP A 1 139 ? -18.984 38.344 9.594 1 98.38 139 TRP A O 1
ATOM 1148 N N . GLU A 1 140 ? -17.359 38.281 11.117 1 97.69 140 GLU A N 1
ATOM 1149 C CA . GLU A 1 140 ? -16.672 39.469 10.594 1 97.69 140 GLU A CA 1
ATOM 1150 C C . GLU A 1 140 ? -15.164 39.344 10.734 1 97.69 140 GLU A C 1
ATOM 1152 O O . GLU A 1 140 ? -14.68 38.594 11.594 1 97.69 140 GLU A O 1
ATOM 1157 N N . ILE A 1 141 ? -14.484 40 9.914 1 97.06 141 ILE A N 1
ATOM 1158 C CA . ILE A 1 141 ? -13.039 40.188 10.039 1 97.06 141 ILE A CA 1
ATOM 1159 C C . ILE A 1 141 ? -12.75 41.406 10.906 1 97.06 141 ILE A C 1
ATOM 1161 O O . ILE A 1 141 ? -13.203 42.531 10.602 1 97.06 141 ILE A O 1
ATOM 1165 N N . THR A 1 142 ? -12.039 41.188 11.938 1 94.94 142 THR A N 1
ATOM 1166 C CA . THR A 1 142 ? -11.789 42.281 12.852 1 94.94 142 THR A CA 1
ATOM 1167 C C . THR A 1 142 ? -10.297 42.625 12.898 1 94.94 142 THR A C 1
ATOM 1169 O O . THR A 1 142 ? -9.453 41.75 12.633 1 94.94 142 THR A O 1
ATOM 1172 N N . ASP A 1 143 ? -10.023 43.844 13.258 1 91.19 143 ASP A N 1
ATOM 1173 C CA . ASP A 1 143 ? -8.641 44.312 13.406 1 91.19 143 ASP A CA 1
ATOM 1174 C C . ASP A 1 143 ? -8.273 44.5 14.875 1 91.19 143 ASP A C 1
ATOM 1176 O O . ASP A 1 143 ? -7.352 45.219 15.203 1 91.19 143 ASP A O 1
ATOM 1180 N N . VAL A 1 144 ? -9 43.844 15.688 1 93.62 144 VAL A N 1
ATOM 1181 C CA . VAL A 1 144 ? -8.797 43.969 17.125 1 93.62 144 VAL A CA 1
ATOM 1182 C C . VAL A 1 144 ? -7.367 43.562 17.484 1 93.62 144 VAL A C 1
ATOM 1184 O O . VAL A 1 144 ? -6.816 44.031 18.484 1 93.62 144 VAL A O 1
ATOM 1187 N N . ASN A 1 145 ? -6.746 42.781 16.656 1 95.31 145 ASN A N 1
ATOM 1188 C CA . ASN A 1 145 ? -5.395 42.312 16.938 1 95.31 145 ASN A CA 1
ATOM 1189 C C . ASN A 1 145 ? -4.359 43.031 16.078 1 95.31 145 ASN A C 1
ATOM 1191 O O . ASN A 1 145 ? -3.25 42.531 15.883 1 95.31 145 ASN A O 1
ATOM 1195 N N . LYS A 1 146 ? -4.621 44.125 15.492 1 93.56 146 LYS A N 1
ATOM 1196 C CA . LYS A 1 146 ? -3.773 44.875 14.57 1 93.56 146 LYS A CA 1
ATOM 1197 C C . LYS A 1 146 ? -2.396 45.125 15.172 1 93.56 146 LYS A C 1
ATOM 1199 O O . LYS A 1 146 ? -1.384 45.062 14.469 1 93.56 146 LYS A O 1
ATOM 1204 N N . ASP A 1 147 ? -2.328 45.469 16.453 1 93.06 147 ASP A N 1
ATOM 1205 C CA . ASP A 1 147 ? -1.064 45.719 17.141 1 93.06 147 ASP A CA 1
ATOM 1206 C C . ASP A 1 147 ? -0.72 44.594 18.094 1 93.06 147 ASP A C 1
ATOM 1208 O O . ASP A 1 147 ? 0.029 44.781 19.062 1 93.06 147 ASP A O 1
ATOM 1212 N N . TYR A 1 148 ? -1.311 43.5 17.875 1 95.06 148 TYR A N 1
ATOM 1213 C CA . TYR A 1 148 ? -1.057 42.281 18.641 1 95.06 148 TYR A CA 1
ATOM 1214 C C . TYR A 1 148 ? -1.452 42.469 20.094 1 95.06 148 TYR A C 1
ATOM 1216 O O . TYR A 1 148 ? -0.754 42 21 1 95.06 148 TYR A O 1
ATOM 1224 N N . GLU A 1 149 ? -2.488 43.125 20.297 1 91.81 149 GLU A N 1
ATOM 1225 C CA . GLU A 1 149 ? -2.969 43.406 21.656 1 91.81 149 GLU A CA 1
ATOM 1226 C C . GLU A 1 149 ? -3.658 42.188 22.266 1 91.81 149 GLU A C 1
ATOM 1228 O O . GLU A 1 149 ? -3.643 42.031 23.484 1 91.81 149 GLU A O 1
ATOM 1233 N N . VAL A 1 150 ? -4.195 41.406 21.438 1 93.94 150 VAL A N 1
ATOM 1234 C CA . VAL A 1 150 ? -4.938 40.25 21.906 1 93.94 150 VAL A CA 1
ATOM 1235 C C . VAL A 1 150 ? -3.996 39.062 22.016 1 93.94 150 VAL A C 1
ATOM 1237 O O . VAL A 1 150 ? -3.947 38.406 23.062 1 93.94 150 VAL A O 1
ATOM 1240 N N . CYS A 1 151 ? -3.301 38.812 20.953 1 95.25 151 CYS A N 1
ATOM 1241 C CA . CYS A 1 151 ? -2.426 37.656 20.859 1 95.25 151 CYS A CA 1
ATOM 1242 C C . CYS A 1 151 ? -1.299 37.906 19.859 1 95.25 151 CYS A C 1
ATOM 1244 O O . CYS A 1 151 ? -1.552 38.219 18.703 1 95.25 151 CYS A O 1
ATOM 1246 N N . ASN A 1 152 ? -0.119 37.688 20.266 1 93.12 152 ASN A N 1
ATOM 1247 C CA . ASN A 1 152 ? 1.024 37.969 19.406 1 93.12 152 ASN A CA 1
ATOM 1248 C C . ASN A 1 152 ? 1.233 36.875 18.375 1 93.12 152 ASN A C 1
ATOM 1250 O O . ASN A 1 152 ? 1.911 37.094 17.359 1 93.12 152 ASN A O 1
ATOM 1254 N N . THR A 1 153 ? 0.659 35.719 18.594 1 96.25 153 THR A N 1
ATOM 1255 C CA . THR A 1 153 ? 0.902 34.625 17.672 1 96.25 153 THR A CA 1
ATOM 1256 C C . THR A 1 153 ? -0.155 34.594 16.578 1 96.25 153 THR A C 1
ATOM 1258 O O . THR A 1 153 ? 0.009 33.875 15.57 1 96.25 153 THR A O 1
ATOM 1261 N N . TYR A 1 154 ? -1.233 35.344 16.734 1 96.69 154 TYR A N 1
ATOM 1262 C CA . TYR A 1 154 ? -2.273 35.469 15.727 1 96.69 154 TYR A CA 1
ATOM 1263 C C . TYR A 1 154 ? -1.964 36.594 14.75 1 96.69 154 TYR A C 1
ATOM 1265 O O . TYR A 1 154 ? -1.168 37.5 15.062 1 96.69 154 TYR A O 1
ATOM 1273 N N . PRO A 1 155 ? -2.502 36.562 13.539 1 95.88 155 PRO A N 1
ATOM 1274 C CA . PRO A 1 155 ? -2.342 37.719 12.625 1 95.88 155 PRO A CA 1
ATOM 1275 C C . PRO A 1 155 ? -3.158 38.938 13.055 1 95.88 155 PRO A C 1
ATOM 1277 O O . PRO A 1 155 ? -4.039 38.812 13.906 1 95.88 155 PRO A O 1
ATOM 1280 N N . PRO A 1 156 ? -2.824 40 12.492 1 95.31 156 PRO A N 1
ATOM 1281 C CA . PRO A 1 156 ? -3.543 41.25 12.844 1 95.31 156 PRO A CA 1
ATOM 1282 C C . PRO A 1 156 ? -5.039 41.156 12.539 1 95.31 156 PRO A C 1
ATOM 1284 O O . PRO A 1 156 ? -5.852 41.75 13.25 1 95.31 156 PRO A O 1
ATOM 1287 N N . GLU A 1 157 ? -5.316 40.469 11.531 1 94.31 157 GLU A N 1
ATOM 1288 C CA . GLU A 1 157 ? -6.719 40.25 11.172 1 94.31 157 GLU A CA 1
ATOM 1289 C C . GLU A 1 157 ? -7.172 38.844 11.516 1 94.31 157 GLU A C 1
ATOM 1291 O O . GLU A 1 157 ? -6.559 37.844 11.07 1 94.31 157 GLU A O 1
ATOM 1296 N N . ILE A 1 158 ? -8.211 38.781 12.312 1 96.31 158 ILE A N 1
ATOM 1297 C CA . ILE A 1 158 ? -8.781 37.5 12.68 1 96.31 158 ILE A CA 1
ATOM 1298 C C . ILE A 1 158 ? -10.289 37.531 12.461 1 96.31 158 ILE A C 1
ATOM 1300 O O . ILE A 1 158 ? -10.891 38.594 12.305 1 96.31 158 ILE A O 1
ATOM 1304 N N . VAL A 1 159 ? -10.859 36.375 12.328 1 98.19 159 VAL A N 1
ATOM 1305 C CA . VAL A 1 159 ? -12.289 36.25 12.078 1 98.19 159 VAL A CA 1
ATOM 1306 C C . VAL A 1 159 ? -13 35.781 13.344 1 98.19 159 VAL A C 1
ATOM 1308 O O . VAL A 1 159 ? -12.672 34.719 13.883 1 98.19 159 VAL A O 1
ATOM 1311 N N . VAL A 1 160 ? -13.977 36.562 13.82 1 98.38 160 VAL A N 1
ATOM 1312 C CA . VAL A 1 160 ? -14.742 36.25 15.023 1 98.38 160 VAL A CA 1
ATOM 1313 C C . VAL A 1 160 ? -16.234 36.5 14.75 1 98.38 160 VAL A C 1
ATOM 1315 O O . VAL A 1 160 ? -16.594 37.125 13.758 1 98.38 160 VAL A O 1
ATOM 1318 N N . PRO A 1 161 ? -17.094 35.875 15.602 1 98.38 161 PRO A N 1
ATOM 1319 C CA . PRO A 1 161 ? -18.516 36.219 15.461 1 98.38 161 PRO A CA 1
ATOM 1320 C C . PRO A 1 161 ? -18.797 37.688 15.641 1 98.38 161 PRO A C 1
ATOM 1322 O O . PRO A 1 161 ? -18.188 38.344 16.5 1 98.38 161 PRO A O 1
ATOM 1325 N N . ARG A 1 162 ? -19.75 38.188 14.914 1 97.38 162 ARG A N 1
ATOM 1326 C CA . ARG A 1 162 ? -20.141 39.594 15.016 1 97.38 162 ARG A CA 1
ATOM 1327 C C . ARG A 1 162 ? -20.641 39.938 16.422 1 97.38 162 ARG A C 1
ATOM 1329 O O . ARG A 1 162 ? -20.453 41.062 16.891 1 97.38 162 ARG A O 1
ATOM 1336 N N . ALA A 1 163 ? -21.203 39.031 17.016 1 97.38 163 ALA A N 1
ATOM 1337 C CA . ALA A 1 163 ? -21.797 39.188 18.344 1 97.38 163 ALA A CA 1
ATOM 1338 C C . ALA A 1 163 ? -20.703 39.312 19.406 1 97.38 163 ALA A C 1
ATOM 1340 O O . ALA A 1 163 ? -20.984 39.75 20.531 1 97.38 163 ALA A O 1
ATOM 1341 N N . ALA A 1 164 ? -19.516 38.938 19.141 1 97.19 164 ALA A N 1
ATOM 1342 C CA . ALA A 1 164 ? -18.406 39.031 20.094 1 97.19 164 ALA A CA 1
ATOM 1343 C C . ALA A 1 164 ? -17.75 40.406 20 1 97.19 164 ALA A C 1
ATOM 1345 O O . ALA A 1 164 ? -16.844 40.625 19.203 1 97.19 164 ALA A O 1
ATOM 1346 N N . ASN A 1 165 ? -18.109 41.312 20.875 1 95.06 165 ASN A N 1
ATOM 1347 C CA . ASN A 1 165 ? -17.531 42.656 20.859 1 95.06 165 ASN A CA 1
ATOM 1348 C C . ASN A 1 165 ? -16.109 42.656 21.391 1 95.06 165 ASN A C 1
ATOM 1350 O O . ASN A 1 165 ? -15.594 41.625 21.812 1 95.06 165 ASN A O 1
ATOM 1354 N N . LYS A 1 166 ? -15.523 43.75 21.438 1 95 166 LYS A N 1
ATOM 1355 C CA . LYS A 1 166 ? -14.117 43.875 21.797 1 95 166 LYS A CA 1
ATOM 1356 C C . LYS A 1 166 ? -13.875 43.438 23.234 1 95 166 LYS A C 1
ATOM 1358 O O . LYS A 1 166 ? -12.852 42.812 23.531 1 95 166 LYS A O 1
ATOM 1363 N N . ALA A 1 167 ? -14.742 43.75 24.078 1 96.12 167 ALA A N 1
ATOM 1364 C CA . ALA A 1 167 ? -14.602 43.375 25.484 1 96.12 167 ALA A CA 1
ATOM 1365 C C . ALA A 1 167 ? -14.609 41.875 25.641 1 96.12 167 ALA A C 1
ATOM 1367 O O . ALA A 1 167 ? -13.844 41.312 26.438 1 96.12 167 ALA A O 1
ATOM 1368 N N . VAL A 1 168 ? -15.453 41.25 24.938 1 97.56 168 VAL A N 1
ATOM 1369 C CA . VAL A 1 168 ? -15.562 39.781 24.969 1 97.56 168 VAL A CA 1
ATOM 1370 C C . VAL A 1 168 ? -14.273 39.156 24.438 1 97.56 168 VAL A C 1
ATOM 1372 O O . VAL A 1 168 ? -13.742 38.219 25.047 1 97.56 168 VAL A O 1
ATOM 1375 N N . VAL A 1 169 ? -13.781 39.719 23.375 1 97.44 169 VAL A N 1
ATOM 1376 C CA . VAL A 1 169 ? -12.578 39.188 22.734 1 97.44 169 VAL A CA 1
ATOM 1377 C C . VAL A 1 169 ? -11.391 39.344 23.688 1 97.44 169 VAL A C 1
ATOM 1379 O O . VAL A 1 169 ? -10.648 38.375 23.922 1 97.44 169 VAL A O 1
ATOM 1382 N N . VAL A 1 170 ? -11.211 40.438 24.266 1 96.44 170 VAL A N 1
ATOM 1383 C CA . VAL A 1 170 ? -10.086 40.75 25.156 1 96.44 170 VAL A CA 1
ATOM 1384 C C . VAL A 1 170 ? -10.227 39.906 26.438 1 96.44 170 VAL A C 1
ATOM 1386 O O . VAL A 1 170 ? -9.234 39.375 26.938 1 96.44 170 VAL A O 1
ATOM 1389 N N . GLY A 1 171 ? -11.406 39.875 26.953 1 96.88 171 GLY A N 1
ATOM 1390 C CA . GLY A 1 171 ? -11.648 39.062 28.125 1 96.88 171 GLY A CA 1
ATOM 1391 C C . GLY A 1 171 ? -11.328 37.594 27.922 1 96.88 171 GLY A C 1
ATOM 1392 O O . GLY A 1 171 ? -10.727 36.969 28.781 1 96.88 171 GLY A O 1
ATOM 1393 N N . SER A 1 172 ? -11.781 37.094 26.812 1 97.69 172 SER A N 1
ATOM 1394 C CA . SER A 1 172 ? -11.492 35.688 26.469 1 97.69 172 SER A CA 1
ATOM 1395 C C . SER A 1 172 ? -9.992 35.469 26.359 1 97.69 172 SER A C 1
ATOM 1397 O O . SER A 1 172 ? -9.492 34.406 26.766 1 97.69 172 SER A O 1
ATOM 1399 N N . SER A 1 173 ? -9.234 36.375 25.812 1 97.62 173 SER A N 1
ATOM 1400 C CA . SER A 1 173 ? -7.801 36.219 25.594 1 97.62 173 SER A CA 1
ATOM 1401 C C . SER A 1 173 ? -7.055 36.062 26.906 1 97.62 173 SER A C 1
ATOM 1403 O O . SER A 1 173 ? -6.02 35.406 26.969 1 97.62 173 SER A O 1
ATOM 1405 N N . ARG A 1 174 ? -7.508 36.625 27.969 1 96.56 174 ARG A N 1
ATOM 1406 C CA . ARG A 1 174 ? -6.875 36.531 29.281 1 96.56 174 ARG A CA 1
ATOM 1407 C C . ARG A 1 174 ? -7.137 35.188 29.922 1 96.56 174 ARG A C 1
ATOM 1409 O O . ARG A 1 174 ? -6.418 34.75 30.828 1 96.56 174 ARG A O 1
ATOM 1416 N N . PHE A 1 175 ? -8.156 34.531 29.391 1 97.38 175 PHE A N 1
ATOM 1417 C CA . PHE A 1 175 ? -8.578 33.25 29.984 1 97.38 175 PHE A CA 1
ATOM 1418 C C . PHE A 1 175 ? -8.07 32.094 29.172 1 97.38 175 PHE A C 1
ATOM 1420 O O . PHE A 1 175 ? -8.32 30.922 29.531 1 97.38 175 PHE A O 1
ATOM 1427 N N . ARG A 1 176 ? -7.449 32.312 28.109 1 97.69 176 ARG A N 1
ATOM 1428 C CA . ARG A 1 176 ? -6.949 31.266 27.234 1 97.69 176 ARG A CA 1
ATOM 1429 C C . ARG A 1 176 ? -5.426 31.266 27.203 1 97.69 176 ARG A C 1
ATOM 1431 O O . ARG A 1 176 ? -4.797 32.312 27.172 1 97.69 176 ARG A O 1
ATOM 1438 N N . SER A 1 177 ? -4.887 30.062 27.125 1 96.94 177 SER A N 1
ATOM 1439 C CA . SER A 1 177 ? -3.434 29.922 27.094 1 96.94 177 SER A CA 1
ATOM 1440 C C . SER A 1 177 ? -2.822 30.719 25.953 1 96.94 177 SER A C 1
ATOM 1442 O O . SER A 1 177 ? -3.273 30.641 24.812 1 96.94 177 SER A O 1
ATOM 1444 N N . ARG A 1 178 ? -1.865 31.625 26.312 1 95.75 178 ARG A N 1
ATOM 1445 C CA . ARG A 1 178 ? -1.112 32.469 25.391 1 95.75 178 ARG A CA 1
ATOM 1446 C C . ARG A 1 178 ? -2.027 33.438 24.672 1 95.75 178 ARG A C 1
ATOM 1448 O O . ARG A 1 178 ? -1.657 34 23.641 1 95.75 178 ARG A O 1
ATOM 1455 N N . GLY A 1 179 ? -3.246 33.531 25.172 1 97.12 179 GLY A N 1
ATOM 1456 C CA . GLY A 1 179 ? -4.191 34.5 24.641 1 97.12 179 GLY A CA 1
ATOM 1457 C C . GLY A 1 179 ? -4.82 34.062 23.328 1 97.12 179 GLY A C 1
ATOM 1458 O O . GLY A 1 179 ? -5.41 34.875 22.609 1 97.12 179 GLY A O 1
ATOM 1459 N N . ARG A 1 180 ? -4.699 32.875 22.953 1 97.94 180 ARG A N 1
ATOM 1460 C CA . ARG A 1 180 ? -5.211 32.406 21.672 1 97.94 180 ARG A CA 1
ATOM 1461 C C . ARG A 1 180 ? -6.699 32.094 21.75 1 97.94 180 ARG A C 1
ATOM 1463 O O . ARG A 1 180 ? -7.082 30.953 22.078 1 97.94 180 ARG A O 1
ATOM 1470 N N . ILE A 1 181 ? -7.469 33.062 21.453 1 98.19 181 ILE A N 1
ATOM 1471 C CA . ILE A 1 181 ? -8.922 33 21.547 1 98.19 181 ILE A CA 1
ATOM 1472 C C . ILE A 1 181 ? -9.484 32.156 20.406 1 98.19 181 ILE A C 1
ATOM 1474 O O . ILE A 1 181 ? -8.781 31.875 19.438 1 98.19 181 ILE A O 1
ATOM 1478 N N . PRO A 1 182 ? -10.773 31.703 20.484 1 98.38 182 PRO A N 1
ATOM 1479 C CA . PRO A 1 182 ? -11.398 31.031 19.344 1 98.38 182 PRO A CA 1
ATOM 1480 C C . PRO A 1 182 ? -11.477 31.922 18.109 1 98.38 182 PRO A C 1
ATOM 1482 O O . PRO A 1 182 ? -11.961 33.062 18.188 1 98.38 182 PRO A O 1
ATOM 1485 N N . VAL A 1 183 ? -10.984 31.453 17.031 1 98.31 183 VAL A N 1
ATOM 1486 C CA . VAL A 1 183 ? -11.055 32.156 15.758 1 98.31 183 VAL A CA 1
ATOM 1487 C C . VAL A 1 183 ? -11.531 31.203 14.664 1 98.31 183 VAL A C 1
ATOM 1489 O O . VAL A 1 183 ? -11.375 29.984 14.781 1 98.31 183 VAL A O 1
ATOM 1492 N N . LEU A 1 184 ? -12.039 31.703 13.641 1 98.69 184 LEU A N 1
ATOM 1493 C CA . LEU A 1 184 ? -12.625 30.891 12.578 1 98.69 184 LEU A CA 1
ATOM 1494 C C . LEU A 1 184 ? -11.539 30.297 11.688 1 98.69 184 LEU A C 1
ATOM 1496 O O . LEU A 1 184 ? -10.656 31.016 11.211 1 98.69 184 LEU A O 1
ATOM 1500 N N . SER A 1 185 ? -11.555 29.016 11.461 1 98.44 185 SER A N 1
ATOM 1501 C CA . SER A 1 185 ? -10.688 28.312 10.516 1 98.44 185 SER A CA 1
ATOM 1502 C C . SER A 1 185 ? -11.406 28.031 9.203 1 98.44 185 SER A C 1
ATOM 1504 O O . SER A 1 185 ? -10.805 28.125 8.125 1 98.44 185 SER A O 1
ATOM 1506 N N . TYR A 1 186 ? -12.672 27.641 9.289 1 98.81 186 TYR A N 1
ATOM 1507 C CA . TYR A 1 186 ? -13.43 27.266 8.102 1 98.81 186 TYR A CA 1
ATOM 1508 C C . TYR A 1 186 ? -14.93 27.438 8.336 1 98.81 186 TYR A C 1
ATOM 1510 O O . TYR A 1 186 ? -15.438 27.141 9.414 1 98.81 186 TYR A O 1
ATOM 1518 N N . LEU A 1 187 ? -15.609 28 7.371 1 98.62 187 LEU A N 1
ATOM 1519 C CA . LEU A 1 187 ? -17.062 28.125 7.395 1 98.62 187 LEU A CA 1
ATOM 1520 C C . LEU A 1 187 ? -17.703 27.328 6.266 1 98.62 187 LEU A C 1
ATOM 1522 O O . LEU A 1 187 ? -17.375 27.531 5.094 1 98.62 187 LEU A O 1
ATOM 1526 N N . TYR A 1 188 ? -18.516 26.359 6.672 1 97.69 188 TYR A N 1
ATOM 1527 C CA . TYR A 1 188 ? -19.266 25.578 5.691 1 97.69 188 TYR A CA 1
ATOM 1528 C C . TYR A 1 188 ? -20.516 26.328 5.234 1 97.69 188 TYR A C 1
ATOM 1530 O O . TYR A 1 188 ? -21.562 26.234 5.875 1 97.69 188 TYR A O 1
ATOM 1538 N N . LYS A 1 189 ? -20.531 26.906 4.086 1 91.94 189 LYS A N 1
ATOM 1539 C CA . LYS A 1 189 ? -21.516 27.875 3.596 1 91.94 189 LYS A CA 1
ATOM 1540 C C . LYS A 1 189 ? -22.906 27.234 3.492 1 91.94 189 LYS A C 1
ATOM 1542 O O . LYS A 1 189 ? -23.922 27.906 3.676 1 91.94 189 LYS A O 1
ATOM 1547 N N . GLY A 1 190 ? -22.953 26.031 3.281 1 90.75 190 GLY A N 1
ATOM 1548 C CA . GLY A 1 190 ? -24.219 25.359 3.01 1 90.75 190 GLY A CA 1
ATOM 1549 C C . GLY A 1 190 ? -25.125 25.312 4.215 1 90.75 190 GLY A C 1
ATOM 1550 O O . GLY A 1 190 ? -26.359 25.266 4.07 1 90.75 190 GLY A O 1
ATOM 1551 N N . ASN A 1 191 ? -24.5 25.359 5.43 1 95.88 191 ASN A N 1
ATOM 1552 C CA . ASN A 1 191 ? -25.359 25.203 6.602 1 95.88 191 ASN A CA 1
ATOM 1553 C C . ASN A 1 191 ? -24.922 26.109 7.75 1 95.88 191 ASN A C 1
ATOM 1555 O O . ASN A 1 191 ? -25.406 25.969 8.875 1 95.88 191 ASN A O 1
ATOM 1559 N N . ASN A 1 192 ? -23.891 26.906 7.621 1 96.44 192 ASN A N 1
ATOM 1560 C CA . ASN A 1 192 ? -23.375 27.906 8.562 1 96.44 192 ASN A CA 1
ATOM 1561 C C . ASN A 1 192 ? -22.578 27.234 9.688 1 96.44 192 ASN A C 1
ATOM 1563 O O . ASN A 1 192 ? -22.25 27.891 10.68 1 96.44 192 ASN A O 1
ATOM 1567 N N . ALA A 1 193 ? -22.328 25.969 9.578 1 98.62 193 ALA A N 1
ATOM 1568 C CA . ALA A 1 193 ? -21.469 25.328 10.57 1 98.62 193 ALA A CA 1
ATOM 1569 C C . ALA A 1 193 ? -20.016 25.781 10.406 1 98.62 193 ALA A C 1
ATOM 1571 O O . ALA A 1 193 ? -19.516 25.891 9.289 1 98.62 193 ALA A O 1
ATOM 1572 N N . ALA A 1 194 ? -19.422 26.062 11.539 1 98.75 194 ALA A N 1
ATOM 1573 C CA . ALA A 1 194 ? -18.062 26.609 11.508 1 98.75 194 ALA A CA 1
ATOM 1574 C C . ALA A 1 194 ? -17.094 25.688 12.258 1 98.75 194 ALA A C 1
ATOM 1576 O O . ALA A 1 194 ? -17.484 24.953 13.164 1 98.75 194 ALA A O 1
ATOM 1577 N N . ILE A 1 195 ? -15.859 25.719 11.82 1 98.88 195 ILE A N 1
ATOM 1578 C CA . ILE A 1 195 ? -14.742 25.156 12.57 1 98.88 195 ILE A CA 1
ATOM 1579 C C . ILE A 1 195 ? -13.883 26.297 13.125 1 98.88 195 ILE A C 1
ATOM 1581 O O . ILE A 1 195 ? -13.398 27.141 12.375 1 98.88 195 ILE A O 1
ATOM 1585 N N . CYS A 1 196 ? -13.75 26.297 14.391 1 98.88 196 CYS A N 1
ATOM 1586 C CA . CYS A 1 196 ? -12.93 27.297 15.062 1 98.88 196 CYS A CA 1
ATOM 1587 C C . CYS A 1 196 ? -11.797 26.641 15.844 1 98.88 196 CYS A C 1
ATOM 1589 O O . CYS A 1 196 ? -11.891 25.469 16.203 1 98.88 196 CYS A O 1
ATOM 1591 N N . ARG A 1 197 ? -10.766 27.328 16.047 1 98.75 197 ARG A N 1
ATOM 1592 C CA . ARG A 1 197 ? -9.633 26.797 16.797 1 98.75 197 ARG A CA 1
ATOM 1593 C C . ARG A 1 197 ? -9.148 27.797 17.844 1 98.75 197 ARG A C 1
ATOM 1595 O O . ARG A 1 197 ? -9.273 29 17.656 1 98.75 197 ARG A O 1
ATOM 1602 N N . CYS A 1 198 ? -8.617 27.297 18.891 1 98.56 198 CYS A N 1
ATOM 1603 C CA . CYS A 1 198 ? -8.078 28.125 19.953 1 98.56 198 CYS A CA 1
ATOM 1604 C C . CYS A 1 198 ? -7.156 27.328 20.859 1 98.56 198 CYS A C 1
ATOM 1606 O O . CYS A 1 198 ? -6.684 26.25 20.469 1 98.56 198 CYS A O 1
ATOM 1608 N N . SER A 1 199 ? -6.746 27.922 22 1 98.25 199 SER A N 1
ATOM 1609 C CA . SER A 1 199 ? -5.984 27.234 23.031 1 98.25 199 SER A CA 1
ATOM 1610 C C . SER A 1 199 ? -6.871 26.844 24.219 1 98.25 199 SER A C 1
ATOM 1612 O O . SER A 1 199 ? -8.055 27.188 24.25 1 98.25 199 SER A O 1
ATOM 1614 N N . GLN A 1 200 ? -6.352 26.109 25.172 1 97.75 200 GLN A N 1
ATOM 1615 C CA . GLN A 1 200 ? -7.102 25.641 26.328 1 97.75 200 GLN A CA 1
ATOM 1616 C C . GLN A 1 200 ? -7.449 26.797 27.266 1 97.75 200 GLN A C 1
ATOM 1618 O O . GLN A 1 200 ? -6.715 27.781 27.328 1 97.75 200 GLN A O 1
ATOM 1623 N N . PRO A 1 201 ? -8.562 26.719 27.922 1 97 201 PRO A N 1
ATOM 1624 C CA . PRO A 1 201 ? -8.891 27.719 28.938 1 97 201 PRO A CA 1
ATOM 1625 C C . PRO A 1 201 ? -8.086 27.531 30.219 1 97 201 PRO A C 1
ATOM 1627 O O . PRO A 1 201 ? -7.652 26.422 30.531 1 97 201 PRO A O 1
ATOM 1630 N N . LEU A 1 202 ? -7.883 28.594 30.859 1 96.31 202 LEU A N 1
ATOM 1631 C CA . LEU A 1 202 ? -7.195 28.562 32.125 1 96.31 202 LEU A CA 1
ATOM 1632 C C . LEU A 1 202 ? -8.188 28.406 33.281 1 96.31 202 LEU A C 1
ATOM 1634 O O . LEU A 1 202 ? -8.172 29.188 34.25 1 96.31 202 LEU A O 1
ATOM 1638 N N . SER A 1 203 ? -8.922 27.375 33.281 1 92.44 203 SER A N 1
ATOM 1639 C CA . SER A 1 203 ? -10.047 27.188 34.188 1 92.44 203 SER A CA 1
ATOM 1640 C C . SER A 1 203 ? -9.609 26.516 35.469 1 92.44 203 SER A C 1
ATOM 1642 O O . SER A 1 203 ? -10.188 26.766 36.531 1 92.44 203 SER A O 1
ATOM 1644 N N . GLY A 1 204 ? -8.594 25.672 35.344 1 90.5 204 GLY A N 1
ATOM 1645 C CA . GLY A 1 204 ? -8.32 24.844 36.5 1 90.5 204 GLY A CA 1
ATOM 1646 C C . GLY A 1 204 ? -9.516 24.031 36.969 1 90.5 204 GLY A C 1
ATOM 1647 O O . GLY A 1 204 ? -10.227 23.453 36.156 1 90.5 204 GLY A O 1
ATOM 1648 N N . PHE A 1 205 ? -9.703 24.047 38.281 1 85.56 205 PHE A N 1
ATOM 1649 C CA . PHE A 1 205 ? -10.797 23.25 38.812 1 85.56 205 PHE A CA 1
ATOM 1650 C C . PHE A 1 205 ? -12.094 24.047 38.844 1 85.56 205 PHE A C 1
ATOM 1652 O O . PHE A 1 205 ? -13.18 23.484 38.719 1 85.56 205 PHE A O 1
ATOM 1659 N N . SER A 1 206 ? -11.961 25.391 39.031 1 86 206 SER A N 1
ATOM 1660 C CA . SER A 1 206 ? -13.227 26.062 39.312 1 86 206 SER A CA 1
ATOM 1661 C C . SER A 1 206 ? -13.297 27.438 38.656 1 86 206 SER A C 1
ATOM 1663 O O . SER A 1 206 ? -14.328 28.094 38.688 1 86 206 SER A O 1
ATOM 1665 N N . ALA A 1 207 ? -12.227 27.828 38 1 91.94 207 ALA A N 1
ATOM 1666 C CA . ALA A 1 207 ? -12.219 29.172 37.438 1 91.94 207 ALA A CA 1
ATOM 1667 C C . ALA A 1 207 ? -13.172 29.281 36.25 1 91.94 207 ALA A C 1
ATOM 1669 O O . ALA A 1 207 ? -13.297 28.344 35.469 1 91.94 207 ALA A O 1
ATOM 1670 N N . ARG A 1 208 ? -13.867 30.422 36.188 1 94.88 208 ARG A N 1
ATOM 1671 C CA . ARG A 1 208 ? -14.789 30.719 35.094 1 94.88 208 ARG A CA 1
ATOM 1672 C C . ARG A 1 208 ? -14.5 32.094 34.5 1 94.88 208 ARG A C 1
ATOM 1674 O O . ARG A 1 208 ? -13.867 32.938 35.156 1 94.88 208 ARG A O 1
ATOM 1681 N N . CYS A 1 209 ? -14.867 32.281 33.344 1 96.31 209 CYS A N 1
ATOM 1682 C CA . CYS A 1 209 ? -14.742 33.562 32.688 1 96.31 209 CYS A CA 1
ATOM 1683 C C . CYS A 1 209 ? -15.969 33.844 31.828 1 96.31 209 CYS A C 1
ATOM 1685 O O . CYS A 1 209 ? -16.203 33.188 30.812 1 96.31 209 CYS A O 1
ATOM 1687 N N . LEU A 1 210 ? -16.688 34.812 32.25 1 97 210 LEU A N 1
ATOM 1688 C CA . LEU A 1 210 ? -17.938 35.156 31.594 1 97 210 LEU A CA 1
ATOM 1689 C C . LEU A 1 210 ? -17.703 35.531 30.141 1 97 210 LEU A C 1
ATOM 1691 O O . LEU A 1 210 ? -18.484 35.156 29.266 1 97 210 LEU A O 1
ATOM 1695 N N . GLU A 1 211 ? -16.688 36.312 29.922 1 97.62 211 GLU A N 1
ATOM 1696 C CA . GLU A 1 211 ? -16.391 36.75 28.562 1 97.62 211 GLU A CA 1
ATOM 1697 C C . GLU A 1 211 ? -16.078 35.562 27.656 1 97.62 211 GLU A C 1
ATOM 1699 O O . GLU A 1 211 ? -16.5 35.531 26.5 1 97.62 211 GLU A O 1
ATOM 1704 N N . ASP A 1 212 ? -15.359 34.656 28.156 1 98.12 212 ASP A N 1
ATOM 1705 C CA . ASP A 1 212 ? -15.023 33.469 27.375 1 98.12 212 ASP A CA 1
ATOM 1706 C C . ASP A 1 212 ? -16.266 32.625 27.109 1 98.12 212 ASP A C 1
ATOM 1708 O O . ASP A 1 212 ? -16.422 32.062 26.031 1 98.12 212 ASP A O 1
ATOM 1712 N N . GLU A 1 213 ? -17.125 32.5 28.094 1 98 213 GLU A N 1
ATOM 1713 C CA . GLU A 1 213 ? -18.391 31.781 27.922 1 98 213 GLU A CA 1
ATOM 1714 C C . GLU A 1 213 ? -19.25 32.469 26.859 1 98 213 GLU A C 1
ATOM 1716 O O . GLU A 1 213 ? -19.891 31.797 26.047 1 98 213 GLU A O 1
ATOM 1721 N N . GLN A 1 214 ? -19.219 33.75 26.891 1 98 214 GLN A N 1
ATOM 1722 C CA . GLN A 1 214 ? -19.953 34.531 25.906 1 98 214 GLN A CA 1
ATOM 1723 C C . GLN A 1 214 ? -19.375 34.312 24.5 1 98 214 GLN A C 1
ATOM 1725 O O . GLN A 1 214 ? -20.109 34.312 23.516 1 98 214 GLN A O 1
ATOM 1730 N N . MET A 1 215 ? -18.078 34.25 24.453 1 98.19 215 MET A N 1
ATOM 1731 C CA . MET A 1 215 ? -17.422 33.969 23.172 1 98.19 215 MET A CA 1
ATOM 1732 C C . MET A 1 215 ? -17.906 32.656 22.562 1 98.19 215 MET A C 1
ATOM 1734 O O . MET A 1 215 ? -18.234 32.625 21.375 1 98.19 215 MET A O 1
ATOM 1738 N N . LEU A 1 216 ? -17.938 31.609 23.328 1 98.38 216 LEU A N 1
ATOM 1739 C CA . LEU A 1 216 ? -18.406 30.312 22.844 1 98.38 216 LEU A CA 1
ATOM 1740 C C . LEU A 1 216 ? -19.891 30.375 22.484 1 98.38 216 LEU A C 1
ATOM 1742 O O . LEU A 1 216 ? -20.328 29.75 21.5 1 98.38 216 LEU A O 1
ATOM 1746 N N . GLN A 1 217 ? -20.625 31.078 23.281 1 97.75 217 GLN A N 1
ATOM 1747 C CA . GLN A 1 217 ? -22.047 31.266 22.969 1 97.75 217 GLN A CA 1
ATOM 1748 C C . GLN A 1 217 ? -22.234 31.969 21.625 1 97.75 217 GLN A C 1
ATOM 1750 O O . GLN A 1 217 ? -23.109 31.594 20.844 1 97.75 217 GLN A O 1
ATOM 1755 N N . ALA A 1 218 ? -21.391 32.969 21.422 1 98.19 218 ALA A N 1
ATOM 1756 C CA . ALA A 1 218 ? -21.453 33.719 20.172 1 98.19 218 ALA A CA 1
ATOM 1757 C C . ALA A 1 218 ? -21.156 32.812 18.984 1 98.19 218 ALA A C 1
ATOM 1759 O O . ALA A 1 218 ? -21.781 32.906 17.922 1 98.19 218 ALA A O 1
ATOM 1760 N N . ILE A 1 219 ? -20.203 31.938 19.125 1 98.56 219 ILE A N 1
ATOM 1761 C CA . ILE A 1 219 ? -19.844 31 18.062 1 98.56 219 ILE A CA 1
ATOM 1762 C C . ILE A 1 219 ? -21 30.031 17.828 1 98.56 219 ILE A C 1
ATOM 1764 O O . ILE A 1 219 ? -21.375 29.781 16.672 1 98.56 219 ILE A O 1
ATOM 1768 N N . ARG A 1 220 ? -21.562 29.5 18.828 1 98.06 220 ARG A N 1
ATOM 1769 C CA . ARG A 1 220 ? -22.688 28.578 18.703 1 98.06 220 ARG A CA 1
ATOM 1770 C C . ARG A 1 220 ? -23.875 29.234 18.016 1 98.06 220 ARG A C 1
ATOM 1772 O O . ARG A 1 220 ? -24.469 28.641 17.109 1 98.06 220 ARG A O 1
ATOM 1779 N N . GLU A 1 221 ? -24.172 30.438 18.391 1 97.69 221 GLU A N 1
ATOM 1780 C CA . GLU A 1 221 ? -25.344 31.141 17.891 1 97.69 221 GLU A CA 1
ATOM 1781 C C . GLU A 1 221 ? -25.125 31.609 16.453 1 97.69 221 GLU A C 1
ATOM 1783 O O . GLU A 1 221 ? -26.078 31.938 15.75 1 97.69 221 GLU A O 1
ATOM 1788 N N . ALA A 1 222 ? -23.891 31.641 16.062 1 98.12 222 ALA A N 1
ATOM 1789 C CA . ALA A 1 222 ? -23.578 32 14.68 1 98.12 222 ALA A CA 1
ATOM 1790 C C . ALA A 1 222 ? -24.031 30.891 13.719 1 98.12 222 ALA A C 1
ATOM 1792 O O . ALA A 1 222 ? -24.016 31.094 12.5 1 98.12 222 ALA A O 1
ATOM 1793 N N . ASN A 1 223 ? -24.406 29.734 14.195 1 98 223 ASN A N 1
ATOM 1794 C CA . ASN A 1 223 ? -25.047 28.656 13.469 1 98 223 ASN A CA 1
ATOM 1795 C C . ASN A 1 223 ? -26.469 28.391 13.977 1 98 223 ASN A C 1
ATOM 1797 O O . ASN A 1 223 ? -26.703 27.422 14.703 1 98 223 ASN A O 1
ATOM 1801 N N . PRO A 1 224 ? -27.406 29.141 13.539 1 95.75 224 PRO A N 1
ATOM 1802 C CA . PRO A 1 224 ? -28.766 29.047 14.094 1 95.75 224 PRO A CA 1
ATOM 1803 C C . PRO A 1 224 ? -29.422 27.703 13.812 1 95.75 224 PRO A C 1
ATOM 1805 O O . PRO A 1 224 ? -30.375 27.328 14.5 1 95.75 224 PRO A O 1
ATOM 1808 N N . GLY A 1 225 ? -28.953 27 12.859 1 95.06 225 GLY A N 1
ATOM 1809 C CA . GLY A 1 225 ? -29.562 25.734 12.477 1 95.06 225 GLY A CA 1
ATOM 1810 C C . GLY A 1 225 ? -29.234 24.609 13.422 1 95.06 225 GLY A C 1
ATOM 1811 O O . GLY A 1 225 ? -29.812 23.516 13.328 1 95.06 225 GLY A O 1
ATOM 1812 N N . SER A 1 226 ? -28.312 24.812 14.312 1 96.5 226 SER A N 1
ATOM 1813 C CA . SER A 1 226 ? -27.906 23.766 15.242 1 96.5 226 SER A CA 1
ATOM 1814 C C . SER A 1 226 ? -28.062 24.234 16.688 1 96.5 226 SER A C 1
ATOM 1816 O O . SER A 1 226 ? -27.641 25.328 17.047 1 96.5 226 SER A O 1
ATOM 1818 N N . PRO A 1 227 ? -28.672 23.391 17.531 1 95.44 227 PRO A N 1
ATOM 1819 C CA . PRO A 1 227 ? -28.906 23.781 18.922 1 95.44 227 PRO A CA 1
ATOM 1820 C C . PRO A 1 227 ? -27.656 23.641 19.797 1 95.44 227 PRO A C 1
ATOM 1822 O O . PRO A 1 227 ? -27.625 24.109 20.938 1 95.44 227 PRO A O 1
ATOM 1825 N N . PHE A 1 228 ? -26.641 23.047 19.297 1 97.81 228 PHE A N 1
ATOM 1826 C CA . PHE A 1 228 ? -25.438 22.828 20.109 1 97.81 228 PHE A CA 1
ATOM 1827 C C . PHE A 1 228 ? -24.188 22.953 19.234 1 97.81 228 PHE A C 1
ATOM 1829 O O . PHE A 1 228 ? -24.281 23.094 18.016 1 97.81 228 PHE A O 1
ATOM 1836 N N . MET A 1 229 ? -23.047 23 19.844 1 98.12 229 MET A N 1
ATOM 1837 C CA . MET A 1 229 ? -21.75 22.953 19.188 1 98.12 229 MET A CA 1
ATOM 1838 C C . MET A 1 229 ? -20.828 21.953 19.859 1 98.12 229 MET A C 1
ATOM 1840 O O . MET A 1 229 ? -20.953 21.688 21.062 1 98.12 229 MET A O 1
ATOM 1844 N N . TYR A 1 230 ? -19.969 21.344 19.094 1 98.75 230 TYR A N 1
ATOM 1845 C CA . TYR A 1 230 ? -18.953 20.469 19.672 1 98.75 230 TYR A CA 1
ATOM 1846 C C . TYR A 1 230 ? -17.75 21.266 20.156 1 98.75 230 TYR A C 1
ATOM 1848 O O . TYR A 1 230 ? -17.344 22.234 19.516 1 98.75 230 TYR A O 1
ATOM 1856 N N . VAL A 1 231 ? -17.25 20.969 21.297 1 98.69 231 VAL A N 1
ATOM 1857 C CA . VAL A 1 231 ? -15.93 21.391 21.734 1 98.69 231 VAL A CA 1
ATOM 1858 C C . VAL A 1 231 ? -15.008 20.172 21.812 1 98.69 231 VAL A C 1
ATOM 1860 O O . VAL A 1 231 ? -15.266 19.234 22.562 1 98.69 231 VAL A O 1
ATOM 1863 N N . VAL A 1 232 ? -13.953 20.219 21 1 98.56 232 VAL A N 1
ATOM 1864 C CA . VAL A 1 232 ? -13.086 19.047 20.859 1 98.56 232 VAL A CA 1
ATOM 1865 C C . VAL A 1 232 ? -11.703 19.375 21.422 1 98.56 232 VAL A C 1
ATOM 1867 O O . VAL A 1 232 ? -11.047 20.312 20.984 1 98.56 232 VAL A O 1
ATOM 1870 N N . ASP A 1 233 ? -11.312 18.672 22.391 1 97.94 233 ASP A N 1
ATOM 1871 C CA . ASP A 1 233 ? -9.938 18.672 22.891 1 97.94 233 ASP A CA 1
ATOM 1872 C C . ASP A 1 233 ? -9.117 17.562 22.25 1 97.94 233 ASP A C 1
ATOM 1874 O O . ASP A 1 233 ? -9.406 16.375 22.438 1 97.94 233 ASP A O 1
ATOM 1878 N N . THR A 1 234 ? -8.055 17.906 21.562 1 98.12 234 THR A N 1
ATOM 1879 C CA . THR A 1 234 ? -7.309 16.938 20.781 1 98.12 234 THR A CA 1
ATOM 1880 C C . THR A 1 234 ? -6.203 16.297 21.625 1 98.12 234 THR A C 1
ATOM 1882 O O . THR A 1 234 ? -5.375 15.547 21.109 1 98.12 234 THR A O 1
ATOM 1885 N N . ARG A 1 235 ? -6.109 16.641 23 1 95.88 235 ARG A N 1
ATOM 1886 C CA . ARG A 1 235 ? -5.188 15.953 23.906 1 95.88 235 ARG A CA 1
ATOM 1887 C C . ARG A 1 235 ? -5.781 14.633 24.375 1 95.88 235 ARG A C 1
ATOM 1889 O O . ARG A 1 235 ? -7.004 14.484 24.438 1 95.88 235 ARG A O 1
ATOM 1896 N N . PRO A 1 236 ? -4.887 13.711 24.594 1 95.06 236 PRO A N 1
ATOM 1897 C CA . PRO A 1 236 ? -5.398 12.578 25.375 1 95.06 236 PRO A CA 1
ATOM 1898 C C . PRO A 1 236 ? -6.023 13.016 26.703 1 95.06 236 PRO A C 1
ATOM 1900 O O . PRO A 1 236 ? -5.512 13.922 27.359 1 95.06 236 PRO A O 1
ATOM 1903 N N . LYS A 1 237 ? -7.039 12.32 27.109 1 95.25 237 LYS A N 1
ATOM 1904 C CA . LYS A 1 237 ? -7.832 12.695 28.281 1 95.25 237 LYS A CA 1
ATOM 1905 C C . LYS A 1 237 ? -6.957 12.805 29.531 1 95.25 237 LYS A C 1
ATOM 1907 O O . LYS A 1 237 ? -7.055 13.773 30.281 1 95.25 237 LYS A O 1
ATOM 1912 N N . LEU A 1 238 ? -6.094 11.898 29.672 1 94 238 LEU A N 1
ATOM 1913 C CA . LEU A 1 238 ? -5.234 11.875 30.859 1 94 238 LEU A CA 1
ATOM 1914 C C . LEU A 1 238 ? -4.316 13.094 30.875 1 94 238 LEU A C 1
ATOM 1916 O O . LEU A 1 238 ? -4.082 13.672 31.938 1 94 238 LEU A O 1
ATOM 1920 N N . ASN A 1 239 ? -3.791 13.477 29.75 1 92.31 239 ASN A N 1
ATOM 1921 C CA . ASN A 1 239 ? -2.924 14.648 29.672 1 92.31 239 ASN A CA 1
ATOM 1922 C C . ASN A 1 239 ? -3.693 15.938 29.953 1 92.31 239 ASN A C 1
ATOM 1924 O O . ASN A 1 239 ? -3.164 16.859 30.578 1 92.31 239 ASN A O 1
ATOM 1928 N N . ALA A 1 240 ? -4.879 16.016 29.453 1 92.81 240 ALA A N 1
ATOM 1929 C CA . ALA A 1 240 ? -5.727 17.188 29.688 1 92.81 240 ALA A CA 1
ATOM 1930 C C . ALA A 1 240 ? -6.055 17.328 31.172 1 92.81 240 ALA A C 1
ATOM 1932 O O . ALA A 1 240 ? -6.086 18.438 31.703 1 92.81 240 ALA A O 1
ATOM 1933 N N . MET A 1 241 ? -6.262 16.25 31.844 1 92.62 241 MET A N 1
ATOM 1934 C CA . MET A 1 241 ? -6.555 16.25 33.281 1 92.62 241 MET A CA 1
ATOM 1935 C C . MET A 1 241 ? -5.344 16.703 34.062 1 92.62 241 MET A C 1
ATOM 1937 O O . MET A 1 241 ? -5.488 17.422 35.062 1 92.62 241 MET A O 1
ATOM 1941 N N . ALA A 1 242 ? -4.215 16.234 33.562 1 91.69 242 ALA A N 1
ATOM 1942 C CA . ALA A 1 242 ? -2.984 16.688 34.219 1 91.69 242 ALA A CA 1
ATOM 1943 C C . ALA A 1 242 ? -2.814 18.188 34.094 1 91.69 242 ALA A C 1
ATOM 1945 O O . ALA A 1 242 ? -2.357 18.844 35.031 1 91.69 242 ALA A O 1
ATOM 1946 N N . ASN A 1 243 ? -3.105 18.766 32.969 1 90.75 243 ASN A N 1
ATOM 1947 C CA . ASN A 1 243 ? -3.055 20.219 32.75 1 90.75 243 ASN A CA 1
ATOM 1948 C C . ASN A 1 243 ? -4.047 20.953 33.656 1 90.75 243 ASN A C 1
ATOM 1950 O O . ASN A 1 243 ? -3.758 22.047 34.156 1 90.75 243 ASN A O 1
ATOM 1954 N N . ARG A 1 244 ? -5.16 20.391 33.844 1 91.12 244 ARG A N 1
ATOM 1955 C CA . ARG A 1 244 ? -6.18 20.969 34.719 1 91.12 244 ARG A CA 1
ATOM 1956 C C . ARG A 1 244 ? -5.672 21.109 36.125 1 91.12 244 ARG A C 1
ATOM 1958 O O . ARG A 1 244 ? -5.906 22.125 36.781 1 91.12 244 ARG A O 1
ATOM 1965 N N . ALA A 1 245 ? -5.008 20.141 36.531 1 91.06 245 ALA A N 1
ATOM 1966 C CA . ALA A 1 245 ? -4.426 20.141 37.875 1 91.06 245 ALA A CA 1
ATOM 1967 C C . ALA A 1 245 ? -3.367 21.234 38 1 91.06 245 ALA A C 1
ATOM 1969 O O . ALA A 1 245 ? -3.135 21.75 39.094 1 91.06 245 ALA A O 1
ATOM 1970 N N . ALA A 1 246 ? -2.787 21.641 36.938 1 92 246 ALA A N 1
ATOM 1971 C CA . ALA A 1 246 ? -1.756 22.672 36.938 1 92 246 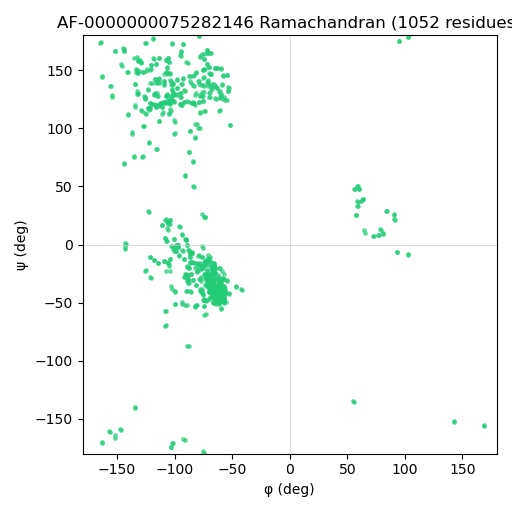ALA A CA 1
ATOM 1972 C C . ALA A 1 246 ? -2.365 24.062 36.688 1 92 246 ALA A C 1
ATOM 1974 O O . ALA A 1 246 ? -1.643 25.031 36.469 1 92 246 ALA A O 1
ATOM 1975 N N . GLY A 1 247 ? -3.674 24.172 36.688 1 89.88 247 GLY A N 1
ATOM 1976 C CA . GLY A 1 247 ? -4.344 25.453 36.594 1 89.88 247 GLY A CA 1
ATOM 1977 C C . GLY A 1 247 ? -4.898 25.719 35.188 1 89.88 247 GLY A C 1
ATOM 1978 O O . GLY A 1 247 ? -5.559 26.734 34.969 1 89.88 247 GLY A O 1
ATOM 1979 N N . LYS A 1 248 ? -4.547 24.891 34.344 1 94.31 248 LYS A N 1
ATOM 1980 C CA . LYS A 1 248 ? -5.137 24.969 33 1 94.31 248 LYS A CA 1
ATOM 1981 C C . LYS A 1 248 ? -6.375 24.078 32.906 1 94.31 248 LYS A C 1
ATOM 1983 O O . LYS A 1 248 ? -7.016 23.781 33.938 1 94.31 248 LYS A O 1
ATOM 1988 N N . GLY A 1 249 ? -6.895 23.828 31.656 1 92.19 249 GLY A N 1
ATOM 1989 C CA . GLY A 1 249 ? -8.039 22.938 31.688 1 92.19 249 GLY A CA 1
ATOM 1990 C C . GLY A 1 249 ? -8.781 22.859 30.375 1 92.19 249 GLY A C 1
ATOM 1991 O O . GLY A 1 249 ? -8.172 22.906 29.297 1 92.19 249 GLY A O 1
ATOM 1992 N N . TYR A 1 250 ? -9.984 22.5 30.453 1 93.94 250 TYR A N 1
ATOM 1993 C CA . TYR A 1 250 ? -10.922 22.359 29.359 1 93.94 250 TYR A CA 1
ATOM 1994 C C . TYR A 1 250 ? -12.32 22.781 29.766 1 93.94 250 TYR A C 1
ATOM 1996 O O . TYR A 1 250 ? -12.594 22.984 30.953 1 93.94 250 TYR A O 1
ATOM 2004 N N . GLU A 1 251 ? -13.117 22.938 28.844 1 94.5 251 GLU A N 1
ATOM 2005 C CA . GLU A 1 251 ? -14.445 23.5 29.062 1 94.5 251 GLU A CA 1
ATOM 2006 C C . GLU A 1 251 ? -15.344 22.516 29.812 1 94.5 251 GLU A C 1
ATOM 2008 O O . GLU A 1 251 ? -15.312 21.312 29.547 1 94.5 251 GLU A O 1
ATOM 2013 N N . ASN A 1 252 ? -16.062 23 30.703 1 92.5 252 ASN A N 1
ATOM 2014 C CA . ASN A 1 252 ? -17.062 22.25 31.438 1 92.5 252 ASN A CA 1
ATOM 2015 C C . ASN A 1 252 ? -18.469 22.469 30.859 1 92.5 252 ASN A C 1
ATOM 2017 O O . ASN A 1 252 ? -18.922 23.609 30.75 1 92.5 252 ASN A O 1
ATOM 2021 N N . GLU A 1 253 ? -19.188 21.469 30.594 1 92.75 253 GLU A N 1
ATOM 2022 C CA . GLU A 1 253 ? -20.5 21.547 29.938 1 92.75 253 GLU A CA 1
ATOM 2023 C C . GLU A 1 253 ? -21.516 22.25 30.828 1 92.75 253 GLU A C 1
ATOM 2025 O O . GLU A 1 253 ? -22.516 22.781 30.344 1 92.75 253 GLU A O 1
ATOM 2030 N N . ASP A 1 254 ? -21.266 22.328 32.062 1 92.5 254 ASP A N 1
ATOM 2031 C CA . ASP A 1 254 ? -22.172 23.016 32.969 1 92.5 254 ASP A CA 1
ATOM 2032 C C . ASP A 1 254 ? -22 24.531 32.875 1 92.5 254 ASP A C 1
ATOM 2034 O O . ASP A 1 254 ? -22.922 25.281 33.156 1 92.5 254 ASP A O 1
ATOM 2038 N N . ASN A 1 255 ? -20.828 24.922 32.562 1 92.62 255 ASN A N 1
ATOM 2039 C CA . ASN A 1 255 ? -20.516 26.344 32.5 1 92.62 255 ASN A CA 1
ATOM 2040 C C . ASN A 1 255 ? -20.781 26.922 31.109 1 92.62 255 ASN A C 1
ATOM 2042 O O . ASN A 1 255 ? -21.141 28.094 30.969 1 92.62 255 ASN A O 1
ATOM 2046 N N . TYR A 1 256 ? -20.438 26.172 30.141 1 95.69 256 TYR A N 1
ATOM 2047 C CA . TYR A 1 256 ? -20.672 26.578 28.766 1 95.69 256 TYR A CA 1
ATOM 2048 C C . TYR A 1 256 ? -21.984 26.016 28.234 1 95.69 256 TYR A C 1
ATOM 2050 O O . TYR A 1 256 ? -22.125 24.797 28.078 1 95.69 256 TYR A O 1
ATOM 2058 N N . ASP A 1 257 ? -22.891 26.828 27.844 1 92.75 257 ASP A N 1
ATOM 2059 C CA . ASP A 1 257 ? -24.234 26.422 27.484 1 92.75 257 ASP A CA 1
ATOM 2060 C C . ASP A 1 257 ? -24.266 25.719 26.125 1 92.75 257 ASP A C 1
ATOM 2062 O O . ASP A 1 257 ? -23.703 26.234 25.156 1 92.75 257 ASP A O 1
ATOM 2066 N N . ASN A 1 258 ? -24.922 24.547 26.047 1 95.81 258 ASN A N 1
ATOM 2067 C CA . ASN A 1 258 ? -25.25 23.828 24.828 1 95.81 258 ASN A CA 1
ATOM 2068 C C . ASN A 1 258 ? -24 23.406 24.062 1 95.81 258 ASN A C 1
ATOM 2070 O O . ASN A 1 258 ? -23.938 23.562 22.844 1 95.81 258 ASN A O 1
ATOM 2074 N N . ILE A 1 259 ? -23.016 23.031 24.797 1 97.31 259 ILE A N 1
ATOM 2075 C CA . ILE A 1 259 ? -21.859 22.438 24.141 1 97.31 259 ILE A CA 1
ATOM 2076 C C . ILE A 1 259 ? -21.828 20.938 24.406 1 97.31 259 ILE A C 1
ATOM 2078 O O . ILE A 1 259 ? -22.391 20.453 25.391 1 97.31 259 ILE A O 1
ATOM 2082 N N . ARG A 1 260 ? -21.328 20.156 23.5 1 98 260 ARG A N 1
ATOM 2083 C CA . ARG A 1 260 ? -20.953 18.75 23.672 1 98 260 ARG A CA 1
ATOM 2084 C C . ARG A 1 260 ? -19.438 18.578 23.625 1 98 260 ARG A C 1
ATOM 2086 O O . ARG A 1 260 ? -18.812 18.766 22.578 1 98 260 ARG A O 1
ATOM 2093 N N . PHE A 1 261 ? -18.938 18.203 24.719 1 97.25 261 PHE A N 1
ATOM 2094 C CA . PHE A 1 261 ? -17.484 18.141 24.844 1 97.25 261 PHE A CA 1
ATOM 2095 C C . PHE A 1 261 ? -16.984 16.75 24.469 1 97.25 261 PHE A C 1
ATOM 2097 O O . PHE A 1 261 ? -17.562 15.734 24.859 1 97.25 261 PHE A O 1
ATOM 2104 N N . LYS A 1 262 ? -15.898 16.656 23.594 1 97.12 262 LYS A N 1
ATOM 2105 C CA . LYS A 1 262 ? -15.32 15.391 23.156 1 97.12 262 LYS A CA 1
ATOM 2106 C C . LYS A 1 262 ? -13.797 15.43 23.234 1 97.12 262 LYS A C 1
ATOM 2108 O O . LYS A 1 262 ? -13.172 16.453 22.906 1 97.12 262 LYS A O 1
ATOM 2113 N N . PHE A 1 263 ? -13.188 14.32 23.719 1 96.88 263 PHE A N 1
ATOM 2114 C CA . PHE A 1 263 ? -11.75 14.117 23.609 1 96.88 263 PHE A CA 1
ATOM 2115 C C . PHE A 1 263 ? -11.422 13.289 22.375 1 96.88 263 PHE A C 1
ATOM 2117 O O . PHE A 1 263 ? -11.992 12.211 22.172 1 96.88 263 PHE A O 1
ATOM 2124 N N . ILE A 1 264 ? -10.562 13.75 21.547 1 96.5 264 ILE A N 1
ATOM 2125 C CA . ILE A 1 264 ? -9.984 13.008 20.438 1 96.5 264 ILE A CA 1
ATOM 2126 C C . ILE A 1 264 ? -8.461 13.086 20.5 1 96.5 264 ILE A C 1
ATOM 2128 O O . ILE A 1 264 ? -7.852 14.023 19.984 1 96.5 264 ILE A O 1
ATOM 2132 N N . GLY A 1 265 ? -7.902 12.102 20.938 1 95.69 265 GLY A N 1
ATOM 2133 C CA . GLY A 1 265 ? -6.543 12.156 21.453 1 95.69 265 GLY A CA 1
ATOM 2134 C C . GLY A 1 265 ? -5.492 12.062 20.359 1 95.69 265 GLY A C 1
ATOM 2135 O O . GLY A 1 265 ? -5.438 11.078 19.625 1 95.69 265 GLY A O 1
ATOM 2136 N N . ILE A 1 266 ? -4.664 13.008 20.25 1 98.19 266 ILE A N 1
ATOM 2137 C CA . ILE A 1 266 ? -3.406 13.047 19.516 1 98.19 266 ILE A CA 1
ATOM 2138 C C . ILE A 1 266 ? -2.248 13.281 20.484 1 98.19 266 ILE A C 1
ATOM 2140 O O . ILE A 1 266 ? -2.266 14.234 21.266 1 98.19 266 ILE A O 1
ATOM 2144 N N . GLU A 1 267 ? -1.235 12.484 20.422 1 97.69 267 GLU A N 1
ATOM 2145 C CA . GLU A 1 267 ? -0.135 12.547 21.375 1 97.69 267 GLU A CA 1
ATOM 2146 C C . GLU A 1 267 ? 0.694 13.812 21.188 1 97.69 267 GLU A C 1
ATOM 2148 O O . GLU A 1 267 ? 0.532 14.516 20.188 1 97.69 267 GLU A O 1
ATOM 2153 N N . ASN A 1 268 ? 1.486 14.125 22.125 1 96.5 268 ASN A N 1
ATOM 2154 C CA . ASN A 1 268 ? 2.242 15.375 22.109 1 96.5 268 ASN A CA 1
ATOM 2155 C C . ASN A 1 268 ? 3.461 15.281 21.203 1 96.5 268 ASN A C 1
ATOM 2157 O O . ASN A 1 268 ? 3.725 14.234 20.609 1 96.5 268 ASN A O 1
ATOM 2161 N N . ILE A 1 269 ? 4.215 16.344 21.094 1 97.69 269 ILE A N 1
ATOM 2162 C CA . ILE A 1 269 ? 5.273 16.484 20.094 1 97.69 269 ILE A CA 1
ATOM 2163 C C . ILE A 1 269 ? 6.43 15.539 20.422 1 97.69 269 ILE A C 1
ATOM 2165 O O . ILE A 1 269 ? 7.152 15.094 19.531 1 97.69 269 ILE A O 1
ATOM 2169 N N . HIS A 1 270 ? 6.664 15.297 21.719 1 97.88 270 HIS A N 1
ATOM 2170 C CA . HIS A 1 270 ? 7.742 14.406 22.109 1 97.88 270 HIS A CA 1
ATOM 2171 C C . HIS A 1 270 ? 7.488 12.977 21.625 1 97.88 270 HIS A C 1
ATOM 2173 O O . HIS A 1 270 ? 8.398 12.32 21.125 1 97.88 270 HIS A O 1
ATOM 2179 N N . VAL A 1 271 ? 6.242 12.555 21.797 1 98.25 271 VAL A N 1
ATOM 2180 C CA . VAL A 1 271 ? 5.848 11.227 21.344 1 98.25 271 VAL A CA 1
ATOM 2181 C C . VAL A 1 271 ? 5.98 11.141 19.828 1 98.25 271 VAL A C 1
ATOM 2183 O O . VAL A 1 271 ? 6.465 10.133 19.297 1 98.25 271 VAL A O 1
ATOM 2186 N N . MET A 1 272 ? 5.582 12.148 19.172 1 98.69 272 MET A N 1
ATOM 2187 C CA . MET A 1 272 ? 5.625 12.156 17.703 1 98.69 272 MET A CA 1
ATOM 2188 C C . MET A 1 272 ? 7.066 12.117 17.203 1 98.69 272 MET A C 1
ATOM 2190 O O . MET A 1 272 ? 7.363 11.445 16.219 1 98.69 272 MET A O 1
ATOM 2194 N N . ARG A 1 273 ? 7.93 12.836 17.828 1 98.25 273 ARG A N 1
ATOM 2195 C CA . ARG A 1 273 ? 9.344 12.828 17.469 1 98.25 273 ARG A CA 1
ATOM 2196 C C . ARG A 1 273 ? 9.938 11.43 17.625 1 98.25 273 ARG A C 1
ATOM 2198 O O . ARG A 1 273 ? 10.641 10.945 16.734 1 98.25 273 ARG A O 1
ATOM 2205 N N . ASN A 1 274 ? 9.641 10.859 18.75 1 98.44 274 ASN A N 1
ATOM 2206 C CA . ASN A 1 274 ? 10.141 9.516 19 1 98.44 274 ASN A CA 1
ATOM 2207 C C . ASN A 1 274 ? 9.586 8.508 17.984 1 98.44 274 ASN A C 1
ATOM 2209 O O . ASN A 1 274 ? 10.305 7.602 17.562 1 98.44 274 ASN A O 1
ATOM 2213 N N . SER A 1 275 ? 8.367 8.672 17.719 1 98.69 275 SER A N 1
ATOM 2214 C CA . SER A 1 275 ? 7.723 7.812 16.734 1 98.69 275 SER A CA 1
ATOM 2215 C C . SER A 1 275 ? 8.422 7.891 15.375 1 98.69 275 SER A C 1
ATOM 2217 O O . SER A 1 275 ? 8.711 6.863 14.766 1 98.69 275 SER A O 1
ATOM 2219 N N . LEU A 1 276 ? 8.68 9.062 14.93 1 98.56 276 LEU A N 1
ATOM 2220 C CA . LEU A 1 276 ? 9.367 9.242 13.656 1 98.56 276 LEU A CA 1
ATOM 2221 C C . LEU A 1 276 ? 10.766 8.641 13.695 1 98.56 276 LEU A C 1
ATOM 2223 O O . LEU A 1 276 ? 11.203 8.008 12.734 1 98.56 276 LEU A O 1
ATOM 2227 N N . GLN A 1 277 ? 11.445 8.883 14.789 1 97.94 277 GLN A N 1
ATOM 2228 C CA . GLN A 1 277 ? 12.789 8.336 14.93 1 97.94 277 GLN A CA 1
ATOM 2229 C C . GLN A 1 277 ? 12.789 6.816 14.781 1 97.94 277 GLN A C 1
ATOM 2231 O O . GLN A 1 277 ? 13.625 6.254 14.07 1 97.94 277 GLN A O 1
ATOM 2236 N N . LYS A 1 278 ? 11.891 6.18 15.43 1 98.31 278 LYS A N 1
ATOM 2237 C CA . LYS A 1 278 ? 11.781 4.727 15.344 1 98.31 278 LYS A CA 1
ATOM 2238 C C . LYS A 1 278 ? 11.461 4.281 13.922 1 98.31 278 LYS A C 1
ATOM 2240 O O . LYS A 1 278 ? 11.961 3.254 13.453 1 98.31 278 LYS A O 1
ATOM 2245 N N . LEU A 1 279 ? 10.578 4.977 13.258 1 98.06 279 LEU A N 1
ATOM 2246 C CA . LEU A 1 279 ? 10.25 4.656 11.867 1 98.06 279 LEU A CA 1
ATOM 2247 C C . LEU A 1 279 ? 11.492 4.742 10.984 1 98.06 279 LEU A C 1
ATOM 2249 O O . LEU A 1 279 ? 11.719 3.869 10.148 1 98.06 279 LEU A O 1
ATOM 2253 N N . LEU A 1 280 ? 12.227 5.805 11.188 1 96.81 280 LEU A N 1
ATOM 2254 C CA . LEU A 1 280 ? 13.414 6.012 10.367 1 96.81 280 LEU A CA 1
ATOM 2255 C C . LEU A 1 280 ? 14.445 4.914 10.625 1 96.81 280 LEU A C 1
ATOM 2257 O O . LEU A 1 280 ? 15.172 4.516 9.703 1 96.81 280 LEU A O 1
ATOM 2261 N N . GLU A 1 281 ? 14.508 4.449 11.82 1 95.44 281 GLU A N 1
ATOM 2262 C CA . GLU A 1 281 ? 15.383 3.322 12.125 1 95.44 281 GLU A CA 1
ATOM 2263 C C . GLU A 1 281 ? 14.977 2.078 11.344 1 95.44 281 GLU A C 1
ATOM 2265 O O . GLU A 1 281 ? 15.836 1.326 10.875 1 95.44 281 GLU A O 1
ATOM 2270 N N . VAL A 1 282 ? 13.734 1.854 11.227 1 94.5 282 VAL A N 1
ATOM 2271 C CA . VAL A 1 282 ? 13.227 0.733 10.445 1 94.5 282 VAL A CA 1
ATOM 2272 C C . VAL A 1 282 ? 13.617 0.9 8.977 1 94.5 282 VAL A C 1
ATOM 2274 O O . VAL A 1 282 ? 14.062 -0.056 8.336 1 94.5 282 VAL A O 1
ATOM 2277 N N . CYS A 1 283 ? 13.477 2.096 8.477 1 91.56 283 CYS A N 1
ATOM 2278 C CA . CYS A 1 283 ? 13.742 2.398 7.074 1 91.56 283 CYS A CA 1
ATOM 2279 C C . CYS A 1 283 ? 15.227 2.262 6.758 1 91.56 283 CYS A C 1
ATOM 2281 O O . CYS A 1 283 ? 15.602 2.051 5.605 1 91.56 283 CYS A O 1
ATOM 2283 N N . GLU A 1 284 ? 16.047 2.324 7.73 1 89.88 284 GLU A N 1
ATOM 2284 C CA . GLU A 1 284 ? 17.484 2.318 7.52 1 89.88 284 GLU A CA 1
ATOM 2285 C C . GLU A 1 284 ? 18.062 0.918 7.703 1 89.88 284 GLU A C 1
ATOM 2287 O O . GLU A 1 284 ? 19.25 0.7 7.477 1 89.88 284 GLU A O 1
ATOM 2292 N N . MET A 1 285 ? 17.25 0.035 7.992 1 87.75 285 MET A N 1
ATOM 2293 C CA . MET A 1 285 ? 17.734 -1.33 8.141 1 87.75 285 MET A CA 1
ATOM 2294 C C . MET A 1 285 ? 18.297 -1.855 6.824 1 87.75 285 MET A C 1
ATOM 2296 O O . MET A 1 285 ? 17.719 -1.609 5.762 1 87.75 285 MET A O 1
ATOM 2300 N N . LYS A 1 286 ? 19.344 -2.465 6.688 1 80.94 286 LYS A N 1
ATOM 2301 C CA . LYS A 1 286 ? 20.016 -2.91 5.465 1 80.94 286 LYS A CA 1
ATOM 2302 C C . LYS A 1 286 ? 19.266 -4.086 4.832 1 80.94 286 LYS A C 1
ATOM 2304 O O . LYS A 1 286 ? 19.047 -4.105 3.619 1 80.94 286 LYS A O 1
ATOM 2309 N N . SER A 1 287 ? 18.875 -5.156 5.555 1 81.31 287 SER A N 1
ATOM 2310 C CA . SER A 1 287 ? 18.188 -6.32 5.008 1 81.31 287 SER A CA 1
ATOM 2311 C C . SER A 1 287 ? 17.156 -6.859 5.992 1 81.31 287 SER A C 1
ATOM 2313 O O . SER A 1 287 ? 17.266 -7.996 6.461 1 81.31 287 SER A O 1
ATOM 2315 N N . PRO A 1 288 ? 16.188 -5.969 6.02 1 87.25 288 PRO A N 1
ATOM 2316 C CA . PRO A 1 288 ? 15.203 -6.441 6.992 1 87.25 288 PRO A CA 1
ATOM 2317 C C . PRO A 1 288 ? 14.359 -7.598 6.461 1 87.25 288 PRO A C 1
ATOM 2319 O O . PRO A 1 288 ? 14.102 -7.676 5.258 1 87.25 288 PRO A O 1
ATOM 2322 N N . SER A 1 289 ? 14.039 -8.523 7.355 1 93.38 289 SER A N 1
ATOM 2323 C CA . SER A 1 289 ? 13.008 -9.5 7.023 1 93.38 289 SER A CA 1
ATOM 2324 C C . SER A 1 289 ? 11.625 -8.859 7.008 1 93.38 289 SER A C 1
ATOM 2326 O O . SER A 1 289 ? 11.453 -7.727 7.477 1 93.38 289 SER A O 1
ATOM 2328 N N . MET A 1 290 ? 10.68 -9.531 6.5 1 93.31 290 MET A N 1
ATOM 2329 C CA . MET A 1 290 ? 9.305 -9.047 6.527 1 93.31 290 MET A CA 1
ATOM 2330 C C . MET A 1 290 ? 8.812 -8.867 7.961 1 93.31 290 MET A C 1
ATOM 2332 O O . MET A 1 290 ? 8.156 -7.883 8.273 1 93.31 290 MET A O 1
ATOM 2336 N N . SER A 1 291 ? 9.164 -9.789 8.758 1 93.38 291 SER A N 1
ATOM 2337 C CA . SER A 1 291 ? 8.773 -9.734 10.164 1 93.38 291 SER A CA 1
ATOM 2338 C C . SER A 1 291 ? 9.406 -8.531 10.859 1 93.38 291 SER A C 1
ATOM 2340 O O . SER A 1 291 ? 8.734 -7.832 11.625 1 93.38 291 SER A O 1
ATOM 2342 N N . ASP A 1 292 ? 10.68 -8.305 10.57 1 93.94 292 ASP A N 1
ATOM 2343 C CA . ASP A 1 292 ? 11.367 -7.156 11.148 1 93.94 292 ASP A CA 1
ATOM 2344 C C . ASP A 1 292 ? 10.695 -5.848 10.742 1 93.94 292 ASP A C 1
ATOM 2346 O O . ASP A 1 292 ? 10.516 -4.953 11.57 1 93.94 292 ASP A O 1
ATOM 2350 N N . PHE A 1 293 ? 10.359 -5.742 9.562 1 95.62 293 PHE A N 1
ATOM 2351 C CA . PHE A 1 293 ? 9.75 -4.531 9.031 1 95.62 293 PHE A CA 1
ATOM 2352 C C . PHE A 1 293 ? 8.391 -4.277 9.672 1 95.62 293 PHE A C 1
ATOM 2354 O O . PHE A 1 293 ? 8.141 -3.191 10.195 1 95.62 293 PHE A O 1
ATOM 2361 N N . LEU A 1 294 ? 7.531 -5.332 9.664 1 95.06 294 LEU A N 1
ATOM 2362 C CA . LEU A 1 294 ? 6.172 -5.164 10.18 1 95.06 294 LEU A CA 1
ATOM 2363 C C . LEU A 1 294 ? 6.184 -4.898 11.68 1 95.06 294 LEU A C 1
ATOM 2365 O O . LEU A 1 294 ? 5.441 -4.047 12.172 1 95.06 294 LEU A O 1
ATOM 2369 N N . THR A 1 295 ? 7.027 -5.613 12.352 1 95.75 295 THR A N 1
ATOM 2370 C CA . THR A 1 295 ? 7.156 -5.406 13.789 1 95.75 295 THR A CA 1
ATOM 2371 C C . THR A 1 295 ? 7.707 -4.012 14.086 1 95.75 295 THR A C 1
ATOM 2373 O O . THR A 1 295 ? 7.242 -3.342 15.016 1 95.75 295 THR A O 1
ATOM 2376 N N . GLY A 1 296 ? 8.758 -3.623 13.359 1 96.88 296 GLY A N 1
ATOM 2377 C CA . GLY A 1 296 ? 9.305 -2.285 13.516 1 96.88 296 GLY A CA 1
ATOM 2378 C C . GLY A 1 296 ? 8.289 -1.19 13.242 1 96.88 296 GLY A C 1
ATOM 2379 O O . GLY A 1 296 ? 8.219 -0.199 13.969 1 96.88 296 GLY A O 1
ATOM 2380 N N . LEU A 1 297 ? 7.523 -1.378 12.156 1 96.12 297 LEU A N 1
ATOM 2381 C CA . LEU A 1 297 ? 6.488 -0.418 11.797 1 96.12 297 LEU A CA 1
ATOM 2382 C C . LEU A 1 297 ? 5.453 -0.286 12.906 1 96.12 297 LEU A C 1
ATOM 2384 O O . LEU A 1 297 ? 5.062 0.827 13.273 1 96.12 297 LEU A O 1
ATOM 2388 N N . GLU A 1 298 ? 5.023 -1.422 13.438 1 96.12 298 GLU A N 1
ATOM 2389 C CA . GLU A 1 298 ? 4.066 -1.41 14.539 1 96.12 298 GLU A CA 1
ATOM 2390 C C . GLU A 1 298 ? 4.656 -0.743 15.781 1 96.12 298 GLU A C 1
ATOM 2392 O O . GLU A 1 298 ? 4.012 0.097 16.406 1 96.12 298 GLU A O 1
ATOM 2397 N N . ASN A 1 299 ? 5.902 -1.075 16.078 1 97.25 299 ASN A N 1
ATOM 2398 C CA . ASN A 1 299 ? 6.57 -0.555 17.266 1 97.25 299 ASN A CA 1
ATOM 2399 C C . ASN A 1 299 ? 6.785 0.953 17.172 1 97.25 299 ASN A C 1
ATOM 2401 O O . ASN A 1 299 ? 6.812 1.643 18.203 1 97.25 299 ASN A O 1
ATOM 2405 N N . SER A 1 300 ? 6.953 1.461 16 1 98.31 300 SER A N 1
ATOM 2406 C CA . SER A 1 300 ? 7.152 2.896 15.836 1 98.31 300 SER A CA 1
ATOM 2407 C C . SER A 1 300 ? 5.891 3.676 16.172 1 98.31 300 SER A C 1
ATOM 2409 O O . SER A 1 300 ? 5.961 4.844 16.562 1 98.31 300 SER A O 1
ATOM 2411 N N . GLY A 1 301 ? 4.727 3.061 15.961 1 98.31 301 GLY A N 1
ATOM 2412 C CA . GLY A 1 301 ? 3.447 3.707 16.203 1 98.31 301 GLY A CA 1
ATOM 2413 C C . GLY A 1 301 ? 3.113 4.77 15.18 1 98.31 301 GLY A C 1
ATOM 2414 O O . GLY A 1 301 ? 2.115 5.484 15.312 1 98.31 301 GLY A O 1
ATOM 2415 N N . TRP A 1 302 ? 3.91 4.863 14.18 1 98.56 302 TRP A N 1
ATOM 2416 C CA . TRP A 1 302 ? 3.795 5.984 13.25 1 98.56 302 TRP A CA 1
ATOM 2417 C C . TRP A 1 302 ? 2.436 5.98 12.562 1 98.56 302 TRP A C 1
ATOM 2419 O O . TRP A 1 302 ? 1.718 6.984 12.586 1 98.56 302 TRP A O 1
ATOM 2429 N N . LEU A 1 303 ? 2.057 4.82 12.016 1 98.06 303 LEU A N 1
ATOM 2430 C CA . LEU A 1 303 ? 0.791 4.758 11.289 1 98.06 303 LEU A CA 1
ATOM 2431 C C . LEU A 1 303 ? -0.388 4.93 12.242 1 98.06 303 LEU A C 1
ATOM 2433 O O . LEU A 1 303 ? -1.423 5.48 11.867 1 98.06 303 LEU A O 1
ATOM 2437 N N . ARG A 1 304 ? -0.218 4.512 13.461 1 98.12 304 ARG A N 1
ATOM 2438 C CA . ARG A 1 304 ? -1.236 4.754 14.477 1 98.12 304 ARG A CA 1
ATOM 2439 C C . ARG A 1 304 ? -1.453 6.246 14.688 1 98.12 304 ARG A C 1
ATOM 2441 O O . ARG A 1 304 ? -2.592 6.703 14.812 1 98.12 304 ARG A O 1
ATOM 2448 N N . HIS A 1 305 ? -0.383 6.949 14.734 1 98.69 305 HIS A N 1
ATOM 2449 C CA . HIS A 1 305 ? -0.467 8.391 14.938 1 98.69 305 HIS A CA 1
ATOM 2450 C C . HIS A 1 305 ? -1.044 9.094 13.711 1 98.69 305 HIS A C 1
ATOM 2452 O O . HIS A 1 305 ? -1.814 10.047 13.844 1 98.69 305 HIS A O 1
ATOM 2458 N N . ILE A 1 306 ? -0.63 8.648 12.523 1 98.75 306 ILE A N 1
ATOM 2459 C CA . ILE A 1 306 ? -1.211 9.203 11.305 1 98.75 306 ILE A CA 1
ATOM 2460 C C . ILE A 1 306 ? -2.723 8.984 11.312 1 98.75 306 ILE A C 1
ATOM 2462 O O . ILE A 1 306 ? -3.488 9.891 10.984 1 98.75 306 ILE A O 1
ATOM 2466 N N . LYS A 1 307 ? -3.139 7.777 11.664 1 98.19 307 LYS A N 1
ATOM 2467 C CA . LYS A 1 307 ? -4.559 7.445 11.734 1 98.19 307 LYS A CA 1
ATOM 2468 C C . LYS A 1 307 ? -5.281 8.32 12.758 1 98.19 307 LYS A C 1
ATOM 2470 O O . LYS A 1 307 ? -6.422 8.734 12.531 1 98.19 307 LYS A O 1
ATOM 2475 N N . ALA A 1 308 ? -4.66 8.57 13.875 1 98.44 308 ALA A N 1
ATOM 2476 C CA . ALA A 1 308 ? -5.273 9.391 14.914 1 98.44 308 ALA A CA 1
ATOM 2477 C C . ALA A 1 308 ? -5.547 10.805 14.414 1 98.44 308 ALA A C 1
ATOM 2479 O O . ALA A 1 308 ? -6.613 11.367 14.672 1 98.44 308 ALA A O 1
ATOM 2480 N N . VAL A 1 309 ? -4.598 11.367 13.773 1 98.69 309 VAL A N 1
ATOM 2481 C CA . VAL A 1 309 ? -4.762 12.711 13.227 1 98.69 309 VAL A CA 1
ATOM 2482 C C . VAL A 1 309 ? -5.871 12.711 12.18 1 98.69 309 VAL A C 1
ATOM 2484 O O . VAL A 1 309 ? -6.723 13.602 12.172 1 98.69 309 VAL A O 1
ATOM 2487 N N . MET A 1 310 ? -5.859 11.703 11.328 1 98.5 310 MET A N 1
ATOM 2488 C CA . MET A 1 310 ? -6.883 11.562 10.297 1 98.5 310 MET A CA 1
ATOM 2489 C C . MET A 1 310 ? -8.266 11.422 10.922 1 98.5 310 MET A C 1
ATOM 2491 O O . MET A 1 310 ? -9.227 12.055 10.461 1 98.5 310 MET A O 1
ATOM 2495 N N . ASP A 1 311 ? -8.359 10.586 11.945 1 98.06 311 ASP A N 1
ATOM 2496 C CA . ASP A 1 311 ? -9.633 10.367 12.633 1 98.06 311 ASP A CA 1
ATOM 2497 C C . ASP A 1 311 ? -10.188 11.672 13.18 1 98.06 311 ASP A C 1
ATOM 2499 O O . ASP A 1 311 ? -11.398 11.914 13.109 1 98.06 311 ASP A O 1
ATOM 2503 N N . ALA A 1 312 ? -9.336 12.445 13.719 1 98.62 312 ALA A N 1
ATOM 2504 C CA . ALA A 1 312 ? -9.766 13.727 14.281 1 98.62 312 ALA A CA 1
ATOM 2505 C C . ALA A 1 312 ? -10.305 14.648 13.188 1 98.62 312 ALA A C 1
ATOM 2507 O O . ALA A 1 312 ? -11.344 15.289 13.359 1 98.62 312 ALA A O 1
ATOM 2508 N N . GLY A 1 313 ? -9.562 14.781 12.086 1 98.69 313 GLY A N 1
ATOM 2509 C CA . GLY A 1 313 ? -10.031 15.578 10.969 1 98.69 313 GLY A CA 1
ATOM 2510 C C . GLY A 1 313 ? -11.359 15.109 10.422 1 98.69 313 GLY A C 1
ATOM 2511 O O . GLY A 1 313 ? -12.234 15.922 10.109 1 98.69 313 GLY A O 1
ATOM 2512 N N . VAL A 1 314 ? -11.516 13.828 10.352 1 98.12 314 VAL A N 1
ATOM 2513 C CA . VAL A 1 314 ? -12.742 13.234 9.828 1 98.12 314 VAL A CA 1
ATOM 2514 C C . VAL A 1 314 ? -13.898 13.508 10.781 1 98.12 314 VAL A C 1
ATOM 2516 O O . VAL A 1 314 ? -15.031 13.758 10.344 1 98.12 314 VAL A O 1
ATOM 2519 N N . PHE A 1 315 ? -13.656 13.445 12.039 1 98.38 315 PHE A N 1
ATOM 2520 C CA . PHE A 1 315 ? -14.688 13.758 13.023 1 98.38 315 PHE A CA 1
ATOM 2521 C C . PHE A 1 315 ? -15.227 15.164 12.812 1 98.38 315 PHE A C 1
ATOM 2523 O O . PHE A 1 315 ? -16.438 15.375 12.812 1 98.38 315 PHE A O 1
ATOM 2530 N N . LEU A 1 316 ? -14.336 16.109 12.703 1 98.75 316 LEU A N 1
ATOM 2531 C CA . LEU A 1 316 ? -14.766 17.5 12.492 1 98.75 316 LEU A CA 1
ATOM 2532 C C . LEU A 1 316 ? -15.609 17.609 11.234 1 98.75 316 LEU A C 1
ATOM 2534 O O . LEU A 1 316 ? -16.656 18.266 11.242 1 98.75 316 LEU A O 1
ATOM 2538 N N . ALA A 1 317 ? -15.094 17.031 10.18 1 98.5 317 ALA A N 1
ATOM 2539 C CA . ALA A 1 317 ? -15.797 17.109 8.906 1 98.5 317 ALA A CA 1
ATOM 2540 C C . ALA A 1 317 ? -17.203 16.516 9.016 1 98.5 317 ALA A C 1
ATOM 2542 O O . ALA A 1 317 ? -18.156 17.078 8.477 1 98.5 317 ALA A O 1
ATOM 2543 N N . LYS A 1 318 ? -17.328 15.391 9.711 1 97.75 318 LYS A N 1
ATOM 2544 C CA . LYS A 1 318 ? -18.625 14.742 9.898 1 97.75 318 LYS A CA 1
ATOM 2545 C C . LYS A 1 318 ? -19.547 15.602 10.75 1 97.75 318 LYS A C 1
ATOM 2547 O O . LYS A 1 318 ? -20.734 15.711 10.469 1 97.75 318 LYS A O 1
ATOM 2552 N N . ALA A 1 319 ? -19.031 16.172 11.781 1 98.38 319 ALA A N 1
ATOM 2553 C CA . ALA A 1 319 ? -19.797 17.062 12.648 1 98.38 319 ALA A CA 1
ATOM 2554 C C . ALA A 1 319 ? -20.391 18.219 11.859 1 98.38 319 ALA A C 1
ATOM 2556 O O . ALA A 1 319 ? -21.562 18.562 12.031 1 98.38 319 ALA A O 1
ATOM 2557 N N . VAL A 1 320 ? -19.609 18.812 11.016 1 98.31 320 VAL A N 1
ATOM 2558 C CA . VAL A 1 320 ? -20 20 10.266 1 98.31 320 VAL A CA 1
ATOM 2559 C C . VAL A 1 320 ? -20.969 19.609 9.148 1 98.31 320 VAL A C 1
ATOM 2561 O O . VAL A 1 320 ? -22.016 20.234 8.992 1 98.31 320 VAL A O 1
ATOM 2564 N N . LYS A 1 321 ? -20.625 18.578 8.43 1 96.94 321 LYS A N 1
ATOM 2565 C CA . LYS A 1 321 ? -21.375 18.234 7.23 1 96.94 321 LYS A CA 1
ATOM 2566 C C . LYS A 1 321 ? -22.641 17.453 7.586 1 96.94 321 LYS A C 1
ATOM 2568 O O . LYS A 1 321 ? -23.75 17.812 7.164 1 96.94 321 LYS A O 1
ATOM 2573 N N . ASP A 1 322 ? -22.5 16.391 8.359 1 95.94 322 ASP A N 1
ATOM 2574 C CA . ASP A 1 322 ? -23.578 15.453 8.609 1 95.94 322 ASP A CA 1
ATOM 2575 C C . ASP A 1 322 ? -24.453 15.914 9.773 1 95.94 322 ASP A C 1
ATOM 2577 O O . ASP A 1 322 ? -25.688 15.82 9.711 1 95.94 322 ASP A O 1
ATOM 2581 N N . GLU A 1 323 ? -23.828 16.422 10.812 1 97.19 323 GLU A N 1
ATOM 2582 C CA . GLU A 1 323 ? -24.594 16.828 11.992 1 97.19 323 GLU A CA 1
ATOM 2583 C C . GLU A 1 323 ? -24.906 18.312 11.953 1 97.19 323 GLU A C 1
ATOM 2585 O O . GLU A 1 323 ? -25.656 18.812 12.797 1 97.19 323 GLU A O 1
ATOM 2590 N N . LYS A 1 324 ? -24.344 19.031 11.07 1 98.12 324 LYS A N 1
ATOM 2591 C CA . LYS A 1 324 ? -24.578 20.453 10.867 1 98.12 324 LYS A CA 1
ATOM 2592 C C . LYS A 1 324 ? -24.234 21.25 12.133 1 98.12 324 LYS A C 1
ATOM 2594 O O . LYS A 1 324 ? -24.906 22.234 12.453 1 98.12 324 LYS A O 1
ATOM 2599 N N . ALA A 1 325 ? -23.281 20.797 12.828 1 98.56 325 ALA A N 1
ATOM 2600 C CA . ALA A 1 325 ? -22.875 21.438 14.078 1 98.56 325 ALA A CA 1
ATOM 2601 C C . ALA A 1 325 ? -21.516 22.125 13.914 1 98.56 325 ALA A C 1
ATOM 2603 O O . ALA A 1 325 ? -20.625 21.609 13.242 1 98.56 325 ALA A O 1
ATOM 2604 N N . SER A 1 326 ? -21.438 23.297 14.539 1 98.75 326 SER A N 1
ATOM 2605 C CA . SER A 1 326 ? -20.125 23.938 14.609 1 98.75 326 SER A CA 1
ATOM 2606 C C . SER A 1 326 ? -19.203 23.203 15.586 1 98.75 326 SER A C 1
ATOM 2608 O O . SER A 1 326 ? -19.672 22.484 16.469 1 98.75 326 SER A O 1
ATOM 2610 N N . VAL A 1 327 ? -17.922 23.359 15.352 1 98.88 327 VAL A N 1
ATOM 2611 C CA . VAL A 1 327 ? -16.938 22.688 16.203 1 98.88 327 VAL A CA 1
ATOM 2612 C C . VAL A 1 327 ? -15.859 23.688 16.625 1 98.88 327 VAL A C 1
ATOM 2614 O O . VAL A 1 327 ? -15.336 24.438 15.812 1 98.88 327 VAL A O 1
ATOM 2617 N N . LEU A 1 328 ? -15.594 23.75 17.859 1 98.81 328 LEU A N 1
ATOM 2618 C CA . LEU A 1 328 ? -14.422 24.438 18.406 1 98.81 328 LEU A CA 1
ATOM 2619 C C . LEU A 1 328 ? -13.359 23.422 18.828 1 98.81 328 LEU A C 1
ATOM 2621 O O . LEU A 1 328 ? -13.625 22.531 19.641 1 98.81 328 LEU A O 1
ATOM 2625 N N . VAL A 1 329 ? -12.18 23.547 18.25 1 98.62 329 VAL A N 1
ATOM 2626 C CA . VAL A 1 329 ? -11.117 22.594 18.531 1 98.62 329 VAL A CA 1
ATOM 2627 C C . VAL A 1 329 ? -9.977 23.297 19.266 1 98.62 329 VAL A C 1
ATOM 2629 O O . VAL A 1 329 ? -9.617 24.422 18.922 1 98.62 329 VAL A O 1
ATOM 2632 N N . HIS A 1 330 ? -9.445 22.641 20.219 1 97.69 330 HIS A N 1
ATOM 2633 C CA . HIS A 1 330 ? -8.273 23.203 20.875 1 97.69 330 HIS A CA 1
ATOM 2634 C C . HIS A 1 330 ? -7.383 22.094 21.438 1 97.69 330 HIS A C 1
ATOM 2636 O O . HIS A 1 330 ? -7.734 20.922 21.375 1 97.69 330 HIS A O 1
ATOM 2642 N N . CYS A 1 331 ? -6.254 22.391 21.797 1 95.81 331 CYS A N 1
ATOM 2643 C CA . CYS A 1 331 ? -5.301 21.594 22.578 1 95.81 331 CYS A CA 1
ATOM 2644 C C . CYS A 1 331 ? -4.66 22.438 23.672 1 95.81 331 CYS A C 1
ATOM 2646 O O . CYS A 1 331 ? -5.34 23.234 24.328 1 95.81 331 CYS A O 1
ATOM 2648 N N . SER A 1 332 ? -3.365 22.312 23.984 1 95.5 332 SER A N 1
ATOM 2649 C CA . SER A 1 332 ? -2.758 23.125 25.031 1 95.5 332 SER A CA 1
ATOM 2650 C C . SER A 1 332 ? -2.58 24.578 24.594 1 95.5 332 SER A C 1
ATOM 2652 O O . SER A 1 332 ? -3.307 25.469 25.031 1 95.5 332 SER A O 1
ATOM 2654 N N . ASP A 1 333 ? -1.825 24.781 23.547 1 94.5 333 ASP A N 1
ATOM 2655 C CA . ASP A 1 333 ? -1.549 26.141 23.094 1 94.5 333 ASP A CA 1
ATOM 2656 C C . ASP A 1 333 ? -2.162 26.391 21.719 1 94.5 333 ASP A C 1
ATOM 2658 O O . ASP A 1 333 ? -2.232 27.531 21.266 1 94.5 333 ASP A O 1
ATOM 2662 N N . GLY A 1 334 ? -2.527 25.406 21.031 1 95.62 334 GLY A N 1
ATOM 2663 C CA . GLY A 1 334 ? -3.354 25.547 19.844 1 95.62 334 GLY A CA 1
ATOM 2664 C C . GLY A 1 334 ? -2.555 25.875 18.594 1 95.62 334 GLY A C 1
ATOM 2665 O O . GLY A 1 334 ? -3.035 26.594 17.719 1 95.62 334 GLY A O 1
ATOM 2666 N N . TRP A 1 335 ? -1.356 25.469 18.5 1 94.31 335 TRP A N 1
ATOM 2667 C CA . TRP A 1 335 ? -0.644 25.844 17.281 1 94.31 335 TRP A CA 1
ATOM 2668 C C . TRP A 1 335 ? -0.232 24.609 16.484 1 94.31 335 TRP A C 1
ATOM 2670 O O . TRP A 1 335 ? 0.16 24.703 15.32 1 94.31 335 TRP A O 1
ATOM 2680 N N . ASP A 1 336 ? -0.267 23.297 17 1 97.62 336 ASP A N 1
ATOM 2681 C CA . ASP A 1 336 ? 0.171 22.109 16.281 1 97.62 336 ASP A CA 1
ATOM 2682 C C . ASP A 1 336 ? -1.021 21.25 15.867 1 97.62 336 ASP A C 1
ATOM 2684 O O . ASP A 1 336 ? -1.452 21.297 14.711 1 97.62 336 ASP A O 1
ATOM 2688 N N . ARG A 1 337 ? -1.657 20.625 16.922 1 98.5 337 ARG A N 1
ATOM 2689 C CA . ARG A 1 337 ? -2.744 19.688 16.656 1 98.5 337 ARG A CA 1
ATOM 2690 C C . ARG A 1 337 ? -3.924 20.391 15.992 1 98.5 337 ARG A C 1
ATOM 2692 O O . ARG A 1 337 ? -4.586 19.812 15.117 1 98.5 337 ARG A O 1
ATOM 2699 N N . THR A 1 338 ? -4.191 21.594 16.391 1 98.56 338 THR A N 1
ATOM 2700 C CA . THR A 1 338 ? -5.309 22.344 15.82 1 98.56 338 THR A CA 1
ATOM 2701 C C . THR A 1 338 ? -5.074 22.641 14.344 1 98.56 338 THR A C 1
ATOM 2703 O O . THR A 1 338 ? -6.004 22.562 13.539 1 98.56 338 THR A O 1
ATOM 2706 N N . ALA A 1 339 ? -3.812 22.969 14.008 1 98.56 339 ALA A N 1
ATOM 2707 C CA . ALA A 1 339 ? -3.486 23.203 12.609 1 98.56 339 ALA A CA 1
ATOM 2708 C C . ALA A 1 339 ? -3.715 21.938 11.773 1 98.56 339 ALA A C 1
ATOM 2710 O O . ALA A 1 339 ? -4.266 22.016 10.672 1 98.56 339 ALA A O 1
ATOM 2711 N N . GLN A 1 340 ? -3.311 20.812 12.266 1 98.81 340 GLN A N 1
ATOM 2712 C CA . GLN A 1 340 ? -3.453 19.547 11.562 1 98.81 340 GLN A CA 1
ATOM 2713 C C . GLN A 1 340 ? -4.922 19.219 11.305 1 98.81 340 GLN A C 1
ATOM 2715 O O . GLN A 1 340 ? -5.32 18.969 10.164 1 98.81 340 GLN A O 1
ATOM 2720 N N . VAL A 1 341 ? -5.699 19.297 12.336 1 98.75 341 VAL A N 1
ATOM 2721 C CA . VAL A 1 341 ? -7.059 18.781 12.281 1 98.75 341 VAL A CA 1
ATOM 2722 C C . VAL A 1 341 ? -7.953 19.75 11.516 1 98.75 341 VAL A C 1
ATOM 2724 O O . VAL A 1 341 ? -8.812 19.328 10.734 1 98.75 341 VAL A O 1
ATOM 2727 N N . CYS A 1 342 ? -7.773 21.062 11.719 1 98.81 342 CYS A N 1
ATOM 2728 C CA . CYS A 1 342 ? -8.562 22.062 11 1 98.81 342 CYS A CA 1
ATOM 2729 C C . CYS A 1 342 ? -8.242 22.031 9.508 1 98.81 342 CYS A C 1
ATOM 2731 O O . CYS A 1 342 ? -9.148 22.141 8.672 1 98.81 342 CYS A O 1
ATOM 2733 N N . SER A 1 343 ? -6.957 21.875 9.195 1 98.81 343 SER A N 1
ATOM 2734 C CA . SER A 1 343 ? -6.559 21.812 7.797 1 98.81 343 SER A CA 1
ATOM 2735 C C . SER A 1 343 ? -7.148 20.578 7.117 1 98.81 343 SER A C 1
ATOM 2737 O O . SER A 1 343 ? -7.656 20.656 5.996 1 98.81 343 SER A O 1
ATOM 2739 N N . LEU A 1 344 ? -7.078 19.484 7.785 1 98.88 344 LEU A N 1
ATOM 2740 C CA . LEU A 1 344 ? -7.59 18.25 7.211 1 98.88 344 LEU A CA 1
ATOM 2741 C C . LEU A 1 344 ? -9.102 18.312 7.031 1 98.88 344 LEU A C 1
ATOM 2743 O O . LEU A 1 344 ? -9.633 17.891 6 1 98.88 344 LEU A O 1
ATOM 2747 N N . ALA A 1 345 ? -9.766 18.828 8.039 1 98.88 345 ALA A N 1
ATOM 2748 C CA . ALA A 1 345 ? -11.211 18.953 7.941 1 98.88 345 ALA A CA 1
ATOM 2749 C C . ALA A 1 345 ? -11.602 19.859 6.77 1 98.88 345 ALA A C 1
ATOM 2751 O O . ALA A 1 345 ? -12.531 19.547 6.023 1 98.88 345 ALA A O 1
ATOM 2752 N N . SER A 1 346 ? -10.906 20.969 6.668 1 98.62 346 SER A N 1
ATOM 2753 C CA . SER A 1 346 ? -11.164 21.891 5.566 1 98.62 346 SER A CA 1
ATOM 2754 C C . SER A 1 346 ? -10.938 21.234 4.219 1 98.62 346 SER A C 1
ATOM 2756 O O . SER A 1 346 ? -11.727 21.406 3.289 1 98.62 346 SER A O 1
ATOM 2758 N N . LEU A 1 347 ? -9.891 20.516 4.172 1 98.12 347 LEU A N 1
ATOM 2759 C CA . LEU A 1 347 ? -9.523 19.812 2.951 1 98.12 347 LEU A CA 1
ATOM 2760 C C . LEU A 1 347 ? -10.586 18.766 2.586 1 98.12 347 LEU A C 1
ATOM 2762 O O . LEU A 1 347 ? -10.891 18.578 1.407 1 98.12 347 LEU A O 1
ATOM 2766 N N . LEU A 1 348 ? -11.141 18.094 3.523 1 97.94 348 LEU A N 1
ATOM 2767 C CA . LEU A 1 348 ? -12.172 17.094 3.316 1 97.94 348 LEU A CA 1
ATOM 2768 C C . LEU A 1 348 ? -13.484 17.734 2.881 1 97.94 348 LEU A C 1
ATOM 2770 O O . LEU A 1 348 ? -14.211 17.172 2.057 1 97.94 348 LEU A O 1
ATOM 2774 N N . LEU A 1 349 ? -13.766 18.906 3.336 1 97.75 349 LEU A N 1
ATOM 2775 C CA . LEU A 1 349 ? -15.078 19.531 3.174 1 97.75 349 LEU A CA 1
ATOM 2776 C C . LEU A 1 349 ? -15.117 20.375 1.905 1 97.75 349 LEU A C 1
ATOM 2778 O O . LEU A 1 349 ? -16.188 20.578 1.321 1 97.75 349 LEU A O 1
ATOM 2782 N N . ASP A 1 350 ? -13.977 20.891 1.479 1 97.12 350 ASP A N 1
ATOM 2783 C CA . ASP A 1 350 ? -13.945 21.891 0.425 1 97.12 350 ASP A CA 1
ATOM 2784 C C . ASP A 1 350 ? -12.961 21.5 -0.678 1 97.12 350 ASP A C 1
ATOM 2786 O O . ASP A 1 350 ? -11.75 21.531 -0.473 1 97.12 350 ASP A O 1
ATOM 2790 N N . PRO A 1 351 ? -13.406 21.25 -1.869 1 96.19 351 PRO A N 1
ATOM 2791 C CA . PRO A 1 351 ? -12.547 20.812 -2.971 1 96.19 351 PRO A CA 1
ATOM 2792 C C . PRO A 1 351 ? -11.539 21.891 -3.387 1 96.19 351 PRO A C 1
ATOM 2794 O O . PRO A 1 351 ? -10.516 21.578 -3.994 1 96.19 351 PRO A O 1
ATOM 2797 N N . PHE A 1 352 ? -11.781 23.141 -3.039 1 96.5 352 PHE A N 1
ATOM 2798 C CA . PHE A 1 352 ? -10.844 24.203 -3.357 1 96.5 352 PHE A CA 1
ATOM 2799 C C . PHE A 1 352 ? -9.477 23.922 -2.75 1 96.5 352 PHE A C 1
ATOM 2801 O O . PHE A 1 352 ? -8.445 24.141 -3.395 1 96.5 352 PHE A O 1
ATOM 2808 N N . TYR A 1 353 ? -9.453 23.406 -1.59 1 97.88 353 TYR A N 1
ATOM 2809 C CA . TYR A 1 353 ? -8.188 23.219 -0.884 1 97.88 353 TYR A CA 1
ATOM 2810 C C . TYR A 1 353 ? -7.43 22.016 -1.455 1 97.88 353 TYR A C 1
ATOM 2812 O O . TYR A 1 353 ? -6.293 21.75 -1.054 1 97.88 353 TYR A O 1
ATOM 2820 N N . ARG A 1 354 ? -8.016 21.344 -2.43 1 97.62 354 ARG A N 1
ATOM 2821 C CA . ARG A 1 354 ? -7.363 20.234 -3.094 1 97.62 354 ARG A CA 1
ATOM 2822 C C . ARG A 1 354 ? -6.781 20.656 -4.438 1 97.62 354 ARG A C 1
ATOM 2824 O O . ARG A 1 354 ? -6.27 19.812 -5.188 1 97.62 354 ARG A O 1
ATOM 2831 N N . THR A 1 355 ? -6.852 21.906 -4.742 1 97.31 355 THR A N 1
ATOM 2832 C CA . THR A 1 355 ? -6.188 22.5 -5.891 1 97.31 355 THR A CA 1
ATOM 2833 C C . THR A 1 355 ? -4.816 23.047 -5.5 1 97.31 355 THR A C 1
ATOM 2835 O O . THR A 1 355 ? -4.492 23.125 -4.312 1 97.31 355 THR A O 1
ATOM 2838 N N . PHE A 1 356 ? -4.047 23.469 -6.5 1 97.25 356 PHE A N 1
ATOM 2839 C CA . PHE A 1 356 ? -2.752 24.078 -6.23 1 97.25 356 PHE A CA 1
ATOM 2840 C C . PHE A 1 356 ? -2.916 25.328 -5.367 1 97.25 356 PHE A C 1
ATOM 2842 O O . PHE A 1 356 ? -2.344 25.406 -4.277 1 97.25 356 PHE A O 1
ATOM 2849 N N . LYS A 1 357 ? -3.709 26.203 -5.816 1 96.75 357 LYS A N 1
ATOM 2850 C CA . LYS A 1 357 ? -3.896 27.469 -5.125 1 96.75 357 LYS A CA 1
ATOM 2851 C C . LYS A 1 357 ? -4.547 27.266 -3.76 1 96.75 357 LYS A C 1
ATOM 2853 O O . LYS A 1 357 ? -4.133 27.875 -2.77 1 96.75 357 LYS A O 1
ATOM 2858 N N . GLY A 1 358 ? -5.531 26.453 -3.748 1 97.62 358 GLY A N 1
ATOM 2859 C CA . GLY A 1 358 ? -6.242 26.219 -2.504 1 97.62 358 GLY A CA 1
ATOM 2860 C C . GLY A 1 358 ? -5.367 25.609 -1.423 1 97.62 358 GLY A C 1
ATOM 2861 O O . GLY A 1 358 ? -5.492 25.953 -0.248 1 97.62 358 GLY A O 1
ATOM 2862 N N . PHE A 1 359 ? -4.531 24.703 -1.839 1 98.62 359 PHE A N 1
ATOM 2863 C CA . PHE A 1 359 ? -3.658 24.062 -0.868 1 98.62 359 PHE A CA 1
ATOM 2864 C C . PHE A 1 359 ? -2.645 25.047 -0.305 1 98.62 359 PHE A C 1
ATOM 2866 O O . PHE A 1 359 ? -2.336 25.016 0.888 1 98.62 359 PHE A O 1
ATOM 2873 N N . MET A 1 360 ? -2.166 25.922 -1.145 1 98.62 360 MET A N 1
ATOM 2874 C CA . MET A 1 360 ? -1.256 26.969 -0.704 1 98.62 360 MET A CA 1
ATOM 2875 C C . MET A 1 360 ? -1.944 27.906 0.281 1 98.62 360 MET A C 1
ATOM 2877 O O . MET A 1 360 ? -1.369 28.266 1.311 1 98.62 360 MET A O 1
ATOM 2881 N N . VAL A 1 361 ? -3.148 28.234 -0.023 1 98.44 361 VAL A N 1
ATOM 2882 C CA . VAL A 1 361 ? -3.938 29.109 0.836 1 98.44 361 VAL A CA 1
ATOM 2883 C C . VAL A 1 361 ? -4.156 28.438 2.193 1 98.44 361 VAL A C 1
ATOM 2885 O O . VAL A 1 361 ? -4.051 29.094 3.234 1 98.44 361 VAL A O 1
ATOM 2888 N N . LEU A 1 362 ? -4.438 27.203 2.137 1 98.75 362 LEU A N 1
ATOM 2889 C CA . LEU A 1 362 ? -4.688 26.438 3.355 1 98.75 362 LEU A CA 1
ATOM 2890 C C . LEU A 1 362 ? -3.469 26.469 4.273 1 98.75 362 LEU A C 1
ATOM 2892 O O . LEU A 1 362 ? -3.6 26.672 5.48 1 98.75 362 LEU A O 1
ATOM 2896 N N . ILE A 1 363 ? -2.322 26.25 3.721 1 98.81 363 ILE A N 1
ATOM 2897 C CA . ILE A 1 363 ? -1.086 26.25 4.496 1 98.81 363 ILE A CA 1
ATOM 2898 C C . ILE A 1 363 ? -0.812 27.641 5.031 1 98.81 363 ILE A C 1
ATOM 2900 O O . ILE A 1 363 ? -0.478 27.812 6.207 1 98.81 363 ILE A O 1
ATOM 2904 N N . GLU A 1 364 ? -0.978 28.641 4.227 1 98.19 364 GLU A N 1
ATOM 2905 C CA . GLU A 1 364 ? -0.745 30.016 4.652 1 98.19 364 GLU A CA 1
ATOM 2906 C C . GLU A 1 364 ? -1.696 30.422 5.773 1 98.19 364 GLU A C 1
ATOM 2908 O O . GLU A 1 364 ? -1.298 31.109 6.719 1 98.19 364 GLU A O 1
ATOM 2913 N N . LYS A 1 365 ? -2.848 29.938 5.676 1 97.88 365 LYS A N 1
ATOM 2914 C CA . LYS A 1 365 ? -3.895 30.359 6.602 1 97.88 365 LYS A CA 1
ATOM 2915 C C . LYS A 1 365 ? -3.801 29.594 7.922 1 97.88 365 LYS A C 1
ATOM 2917 O O . LYS A 1 365 ? -3.617 30.203 8.984 1 97.88 365 LYS A O 1
ATOM 2922 N N . GLU A 1 366 ? -3.781 28.297 7.852 1 98.12 366 GLU A N 1
ATOM 2923 C CA . GLU A 1 366 ? -3.939 27.484 9.055 1 98.12 366 GLU A CA 1
ATOM 2924 C C . GLU A 1 366 ? -2.602 27.281 9.758 1 98.12 366 GLU A C 1
ATOM 2926 O O . GLU A 1 366 ? -2.559 27.078 10.969 1 98.12 366 GLU A O 1
ATOM 2931 N N . TRP A 1 367 ? -1.507 27.359 9.016 1 98.56 367 TRP A N 1
ATOM 2932 C CA . TRP A 1 367 ? -0.211 27.031 9.602 1 98.56 367 TRP A CA 1
ATOM 2933 C C . TRP A 1 367 ? 0.623 28.297 9.797 1 98.56 367 TRP A C 1
ATOM 2935 O O . TRP A 1 367 ? 0.869 28.719 10.938 1 98.56 367 TRP A O 1
ATOM 2945 N N . ILE A 1 368 ? 0.845 29 8.773 1 97.88 368 ILE A N 1
ATOM 2946 C CA . ILE A 1 368 ? 1.773 30.125 8.828 1 97.88 368 ILE A CA 1
ATOM 2947 C C . ILE A 1 368 ? 1.127 31.297 9.562 1 97.88 368 ILE A C 1
ATOM 2949 O O . ILE A 1 368 ? 1.659 31.781 10.562 1 97.88 368 ILE A O 1
ATOM 2953 N N . ALA A 1 369 ? -0.031 31.703 9.156 1 96.56 369 ALA A N 1
ATOM 2954 C CA . ALA A 1 369 ? -0.685 32.875 9.742 1 96.56 369 ALA A CA 1
ATOM 2955 C C . ALA A 1 369 ? -1.095 32.625 11.188 1 96.56 369 ALA A C 1
ATOM 2957 O O . ALA A 1 369 ? -1.021 33.5 12.031 1 96.56 369 ALA A O 1
ATOM 2958 N N . MET A 1 370 ? -1.454 31.391 11.445 1 97.19 370 MET A N 1
ATOM 2959 C CA . MET A 1 370 ? -2 31.078 12.758 1 97.19 370 MET A CA 1
ATOM 2960 C C . MET A 1 370 ? -0.894 30.672 13.727 1 97.19 370 MET A C 1
ATOM 2962 O O . MET A 1 370 ? -1.168 30.281 14.867 1 97.19 370 MET A O 1
ATOM 2966 N N . GLY A 1 371 ? 0.252 30.75 13.258 1 97.19 371 GLY A N 1
ATOM 2967 C CA . GLY A 1 371 ? 1.379 30.797 14.172 1 97.19 371 GLY A CA 1
ATOM 2968 C C . GLY A 1 371 ? 1.929 29.422 14.508 1 97.19 371 GLY A C 1
ATOM 2969 O O . GLY A 1 371 ? 2.457 29.203 15.594 1 97.19 371 GLY A O 1
ATOM 2970 N N . HIS A 1 372 ? 1.789 28.359 13.648 1 98 372 HIS A N 1
ATOM 2971 C CA . HIS A 1 372 ? 2.557 27.141 13.852 1 98 372 HIS A CA 1
ATOM 2972 C C . HIS A 1 372 ? 4.051 27.438 13.953 1 98 372 HIS A C 1
ATOM 2974 O O . HIS A 1 372 ? 4.586 28.203 13.156 1 98 372 HIS A O 1
ATOM 2980 N N . LYS A 1 373 ? 4.672 26.828 14.906 1 97.5 373 LYS A N 1
ATOM 2981 C CA . LYS A 1 373 ? 6.062 27.172 15.195 1 97.5 373 LYS A CA 1
ATOM 2982 C C . LYS A 1 373 ? 7.012 26.406 14.266 1 97.5 373 LYS A C 1
ATOM 2984 O O . LYS A 1 373 ? 7.844 25.625 14.727 1 97.5 373 LYS A O 1
ATOM 2989 N N . PHE A 1 374 ? 7.055 26.75 13.031 1 97.94 374 PHE A N 1
ATOM 2990 C CA . PHE A 1 374 ? 7.84 26.031 12.039 1 97.94 374 PHE A CA 1
ATOM 2991 C C . PHE A 1 374 ? 9.32 26.031 12.406 1 97.94 374 PHE A C 1
ATOM 2993 O O . PHE A 1 374 ? 9.984 25 12.344 1 97.94 374 PHE A O 1
ATOM 3000 N N . SER A 1 375 ? 9.836 27.156 12.797 1 96.88 375 SER A N 1
ATOM 3001 C CA . SER A 1 375 ? 11.266 27.25 13.078 1 96.88 375 SER A CA 1
ATOM 3002 C C . SER A 1 375 ? 11.664 26.281 14.195 1 96.88 375 SER A C 1
ATOM 3004 O O . SER A 1 375 ? 12.727 25.656 14.125 1 96.88 375 SER A O 1
ATOM 3006 N N . HIS A 1 376 ? 10.812 26.219 15.172 1 96.88 376 HIS A N 1
ATOM 3007 C CA . HIS A 1 376 ? 11.102 25.297 16.281 1 96.88 376 HIS A CA 1
ATOM 3008 C C . HIS A 1 376 ? 10.859 23.859 15.867 1 96.88 376 HIS A C 1
ATOM 3010 O O . HIS A 1 376 ? 11.703 22.984 16.109 1 96.88 376 HIS A O 1
ATOM 3016 N N . ARG A 1 377 ? 9.766 23.578 15.266 1 98.12 377 ARG A N 1
ATOM 3017 C CA . ARG A 1 377 ? 9.344 22.219 14.953 1 98.12 377 ARG A CA 1
ATOM 3018 C C . ARG A 1 377 ? 10.227 21.609 13.883 1 98.12 377 ARG A C 1
ATOM 3020 O O . ARG A 1 377 ? 10.414 20.391 13.852 1 98.12 377 ARG A O 1
ATOM 3027 N N . CYS A 1 378 ? 10.812 22.438 13.039 1 97.56 378 CYS A N 1
ATOM 3028 C CA . CYS A 1 378 ? 11.609 21.922 11.938 1 97.56 378 CYS A CA 1
ATOM 3029 C C . CYS A 1 378 ? 13.102 22.141 12.188 1 97.56 378 CYS A C 1
ATOM 3031 O O . CYS A 1 378 ? 13.93 21.828 11.336 1 97.56 378 CYS A O 1
ATOM 3033 N N . GLY A 1 379 ? 13.461 22.656 13.297 1 96 379 GLY A N 1
ATOM 3034 C CA . GLY A 1 379 ? 14.859 22.828 13.656 1 96 379 GLY A CA 1
ATOM 3035 C C . GLY A 1 379 ? 15.625 23.703 12.68 1 96 379 GLY A C 1
ATOM 3036 O O . GLY A 1 379 ? 16.703 23.328 12.227 1 96 379 GLY A O 1
ATOM 3037 N N . HIS A 1 380 ? 15.07 24.875 12.375 1 96.19 380 HIS A N 1
ATOM 3038 C CA . HIS A 1 380 ? 15.727 25.766 11.414 1 96.19 380 HIS A CA 1
ATOM 3039 C C . HIS A 1 380 ? 17 26.375 12 1 96.19 380 HIS A C 1
ATOM 3041 O O . HIS A 1 380 ? 17.953 26.641 11.273 1 96.19 380 HIS A O 1
ATOM 3047 N N . LEU A 1 381 ? 16.938 26.641 13.258 1 95 381 LEU A N 1
ATOM 3048 C CA . LEU A 1 381 ? 18.062 27.25 13.969 1 95 381 LEU A CA 1
ATOM 3049 C C . LEU A 1 381 ? 18.562 26.328 15.07 1 95 381 LEU A C 1
ATOM 3051 O O . LEU A 1 381 ? 17.875 25.375 15.453 1 95 381 LEU A O 1
ATOM 3055 N N . ASP A 1 382 ? 19.766 26.625 15.438 1 91.94 382 ASP A N 1
ATOM 3056 C CA . ASP A 1 382 ? 20.266 25.906 16.609 1 91.94 382 ASP A CA 1
ATOM 3057 C C . ASP A 1 382 ? 19.391 26.203 17.844 1 91.94 382 ASP A C 1
ATOM 3059 O O . ASP A 1 382 ? 19.234 27.359 18.234 1 91.94 382 ASP A O 1
ATOM 3063 N N . GLY A 1 383 ? 18.781 25.219 18.312 1 90.06 383 GLY A N 1
ATOM 3064 C CA . GLY A 1 383 ? 17.875 25.391 19.438 1 90.06 383 GLY A CA 1
ATOM 3065 C C . GLY A 1 383 ? 17.656 24.109 20.234 1 90.06 383 GLY A C 1
ATOM 3066 O O . GLY A 1 383 ? 18.484 23.188 20.172 1 90.06 383 GLY A O 1
ATOM 3067 N N . ASP A 1 384 ? 16.625 24.109 20.953 1 94.06 384 ASP A N 1
ATOM 3068 C CA . ASP A 1 384 ? 16.281 22.969 21.797 1 94.06 384 ASP A CA 1
ATOM 3069 C C . ASP A 1 384 ? 15.742 21.812 20.969 1 94.06 384 ASP A C 1
ATOM 3071 O O . ASP A 1 384 ? 14.68 21.906 20.359 1 94.06 384 ASP A O 1
ATOM 3075 N N . PRO A 1 385 ? 16.438 20.781 20.953 1 93.69 385 PRO A N 1
ATOM 3076 C CA . PRO A 1 385 ? 16.016 19.625 20.156 1 93.69 385 PRO A CA 1
ATOM 3077 C C . PRO A 1 385 ? 14.656 19.078 20.609 1 93.69 385 PRO A C 1
ATOM 3079 O O . PRO A 1 385 ? 13.961 18.422 19.812 1 93.69 385 PRO A O 1
ATOM 3082 N N . LYS A 1 386 ? 14.273 19.375 21.766 1 96.5 386 LYS A N 1
ATOM 3083 C CA . LYS A 1 386 ? 13.008 18.875 22.297 1 96.5 386 LYS A CA 1
ATOM 3084 C C . LYS A 1 386 ? 11.82 19.578 21.656 1 96.5 386 LYS A C 1
ATOM 3086 O O . LYS A 1 386 ? 10.688 19.109 21.734 1 96.5 386 LYS A O 1
ATOM 3091 N N . GLU A 1 387 ? 12.07 20.672 21 1 96.81 387 GLU A N 1
ATOM 3092 C CA . GLU A 1 387 ? 11.016 21.438 20.344 1 96.81 387 GLU A CA 1
ATOM 3093 C C . GLU A 1 387 ? 10.75 20.906 18.938 1 96.81 387 GLU A C 1
ATOM 3095 O O . GLU A 1 387 ? 9.719 21.219 18.344 1 96.81 387 GLU A O 1
ATOM 3100 N N . VAL A 1 388 ? 11.672 20.109 18.422 1 97.62 388 VAL A N 1
ATOM 3101 C CA . VAL A 1 388 ? 11.547 19.594 17.078 1 97.62 388 VAL A CA 1
ATOM 3102 C C . VAL A 1 388 ? 10.492 18.484 17.031 1 97.62 388 VAL A C 1
ATOM 3104 O O . VAL A 1 388 ? 10.414 17.672 17.953 1 97.62 388 VAL A O 1
ATOM 3107 N N . SER A 1 389 ? 9.625 18.484 16.016 1 98.5 389 SER A N 1
ATOM 3108 C CA . SER A 1 389 ? 8.586 17.469 15.875 1 98.5 389 SER A CA 1
ATOM 3109 C C . SER A 1 389 ? 8.023 17.438 14.461 1 98.5 389 SER A C 1
ATOM 3111 O O . SER A 1 389 ? 7.895 18.484 13.812 1 98.5 389 SER A O 1
ATOM 3113 N N . PRO A 1 390 ? 7.684 16.203 14.016 1 98.56 390 PRO A N 1
ATOM 3114 C CA . PRO A 1 390 ? 7.211 16.062 12.633 1 98.56 390 PRO A CA 1
ATOM 3115 C C . PRO A 1 390 ? 5.723 16.359 12.484 1 98.56 390 PRO A C 1
ATOM 3117 O O . PRO A 1 390 ? 4.996 15.602 11.844 1 98.56 390 PRO A O 1
ATOM 3120 N N . VAL A 1 391 ? 5.27 17.5 13.016 1 98.75 391 VAL A N 1
ATOM 3121 C CA . VAL A 1 391 ? 3.852 17.844 13.023 1 98.75 391 VAL A CA 1
ATOM 3122 C C . VAL A 1 391 ? 3.373 18.078 11.594 1 98.75 391 VAL A C 1
ATOM 3124 O O . VAL A 1 391 ? 2.373 17.5 11.156 1 98.75 391 VAL A O 1
ATOM 3127 N N . PHE A 1 392 ? 4.094 18.891 10.898 1 98.88 392 PHE A N 1
ATOM 3128 C CA . PHE A 1 392 ? 3.711 19.219 9.531 1 98.88 392 PHE A CA 1
ATOM 3129 C C . PHE A 1 392 ? 3.883 18 8.617 1 98.88 392 PHE A C 1
ATOM 3131 O O . PHE A 1 392 ? 3.098 17.797 7.691 1 98.88 392 PHE A O 1
ATOM 3138 N N . THR A 1 393 ? 4.938 17.172 8.836 1 98.81 393 THR A N 1
ATOM 3139 C CA . THR A 1 393 ? 5.148 15.93 8.086 1 98.81 393 THR A CA 1
ATOM 3140 C C . THR A 1 393 ? 3.928 15.023 8.188 1 98.81 393 THR A C 1
ATOM 3142 O O . THR A 1 393 ? 3.514 14.414 7.199 1 98.81 393 THR A O 1
ATOM 3145 N N . GLN A 1 394 ? 3.383 14.961 9.367 1 98.88 394 GLN A N 1
ATOM 3146 C CA . GLN A 1 394 ? 2.201 14.133 9.586 1 98.88 394 GLN A CA 1
ATOM 3147 C C . GLN A 1 394 ? 1.017 14.641 8.766 1 98.88 394 GLN A C 1
ATOM 3149 O O . GLN A 1 394 ? 0.249 13.852 8.219 1 98.88 394 GLN A O 1
ATOM 3154 N N . PHE A 1 395 ? 0.861 15.961 8.711 1 98.88 395 PHE A N 1
ATOM 3155 C CA . PHE A 1 395 ? -0.2 16.547 7.902 1 98.88 395 PHE A CA 1
ATOM 3156 C C . PHE A 1 395 ? -0.021 16.188 6.434 1 98.88 395 PHE A C 1
ATOM 3158 O O . PHE A 1 395 ? -0.965 15.742 5.777 1 98.88 395 PHE A O 1
ATOM 3165 N N . VAL A 1 396 ? 1.183 16.359 5.969 1 98.88 396 VAL A N 1
ATOM 3166 C CA . VAL A 1 396 ? 1.493 16.062 4.578 1 98.88 396 VAL A CA 1
ATOM 3167 C C . VAL A 1 396 ? 1.209 14.586 4.289 1 98.88 396 VAL A C 1
ATOM 3169 O O . VAL A 1 396 ? 0.661 14.25 3.236 1 98.88 396 VAL A O 1
ATOM 3172 N N . GLU A 1 397 ? 1.571 13.758 5.18 1 98.62 397 GLU A N 1
ATOM 3173 C CA . GLU A 1 397 ? 1.331 12.328 4.988 1 98.62 397 GLU A CA 1
ATOM 3174 C C . GLU A 1 397 ? -0.161 12.016 5.004 1 98.62 397 GLU A C 1
ATOM 3176 O O . GLU A 1 397 ? -0.622 11.133 4.281 1 98.62 397 GLU A O 1
ATOM 3181 N N . CYS A 1 398 ? -0.903 12.664 5.883 1 98.88 398 CYS A N 1
ATOM 3182 C CA . CYS A 1 398 ? -2.35 12.477 5.863 1 98.88 398 CYS A CA 1
ATOM 3183 C C . CYS A 1 398 ? -2.926 12.828 4.496 1 98.88 398 CYS A C 1
ATOM 3185 O O . CYS A 1 398 ? -3.797 12.117 3.988 1 98.88 398 CYS A O 1
ATOM 3187 N N . VAL A 1 399 ? -2.449 13.891 3.926 1 98.81 399 VAL A N 1
ATOM 3188 C CA . VAL A 1 399 ? -2.912 14.289 2.604 1 98.81 399 VAL A CA 1
ATOM 3189 C C . VAL A 1 399 ? -2.549 13.219 1.578 1 98.81 399 VAL A C 1
ATOM 3191 O O . VAL A 1 399 ? -3.361 12.875 0.716 1 98.81 399 VAL A O 1
ATOM 3194 N N . TRP A 1 400 ? -1.367 12.68 1.722 1 98.12 400 TRP A N 1
ATOM 3195 C CA . TRP A 1 400 ? -0.943 11.617 0.816 1 98.12 400 TRP A CA 1
ATOM 3196 C C . TRP A 1 400 ? -1.837 10.391 0.96 1 98.12 400 TRP A C 1
ATOM 3198 O O . TRP A 1 400 ? -2.221 9.773 -0.037 1 98.12 400 TRP A O 1
ATOM 3208 N N . GLN A 1 401 ? -2.129 10.055 2.182 1 97.12 401 GLN A N 1
ATOM 3209 C CA . GLN A 1 401 ? -3.031 8.93 2.422 1 97.12 401 GLN A CA 1
ATOM 3210 C C . GLN A 1 401 ? -4.375 9.148 1.736 1 97.12 401 GLN A C 1
ATOM 3212 O O . GLN A 1 401 ? -4.949 8.219 1.169 1 97.12 401 GLN A O 1
ATOM 3217 N N . LEU A 1 402 ? -4.891 10.375 1.767 1 96.81 402 LEU A N 1
ATOM 3218 C CA . LEU A 1 402 ? -6.152 10.711 1.118 1 96.81 402 LEU A CA 1
ATOM 3219 C C . LEU A 1 402 ? -6.035 10.586 -0.397 1 96.81 402 LEU A C 1
ATOM 3221 O O . LEU A 1 402 ? -6.969 10.125 -1.06 1 96.81 402 LEU A O 1
ATOM 3225 N N . MET A 1 403 ? -4.906 10.953 -0.917 1 94.69 403 MET A N 1
ATOM 3226 C CA . MET A 1 403 ? -4.691 10.875 -2.359 1 94.69 403 MET A CA 1
ATOM 3227 C C . MET A 1 403 ? -4.684 9.43 -2.834 1 94.69 403 MET A C 1
ATOM 3229 O O . MET A 1 403 ? -5.086 9.141 -3.963 1 94.69 403 MET A O 1
ATOM 3233 N N . GLN A 1 404 ? -4.223 8.523 -1.922 1 90.5 404 GLN A N 1
ATOM 3234 C CA . GLN A 1 404 ? -4.254 7.109 -2.27 1 90.5 404 GLN A CA 1
ATOM 3235 C C . GLN A 1 404 ? -5.688 6.598 -2.371 1 90.5 404 GLN A C 1
ATOM 3237 O O . GLN A 1 404 ? -6 5.785 -3.242 1 90.5 404 GLN A O 1
ATOM 3242 N N . GLN A 1 405 ? -6.508 7.141 -1.521 1 89.38 405 GLN A N 1
ATOM 3243 C CA . GLN A 1 405 ? -7.895 6.695 -1.485 1 89.38 405 GLN A CA 1
ATOM 3244 C C . GLN A 1 405 ? -8.727 7.41 -2.543 1 89.38 405 GLN A C 1
ATOM 3246 O O . GLN A 1 405 ? -9.711 6.855 -3.049 1 89.38 405 GLN A O 1
ATOM 3251 N N . PHE A 1 406 ? -8.328 8.664 -2.855 1 90.31 406 PHE A N 1
ATOM 3252 C CA . PHE A 1 406 ? -9.062 9.484 -3.814 1 90.31 406 PHE A CA 1
ATOM 3253 C C . PHE A 1 406 ? -8.125 10.031 -4.887 1 90.31 406 PHE A C 1
ATOM 3255 O O . PHE A 1 406 ? -7.887 11.234 -4.949 1 90.31 406 PHE A O 1
ATOM 3262 N N . PRO A 1 407 ? -7.715 9.25 -5.812 1 85.81 407 PRO A N 1
ATOM 3263 C CA . PRO A 1 407 ? -6.648 9.617 -6.75 1 85.81 407 PRO A CA 1
ATOM 3264 C C . PRO A 1 407 ? -7.09 10.672 -7.762 1 85.81 407 PRO A C 1
ATOM 3266 O O . PRO A 1 407 ? -6.25 11.32 -8.391 1 85.81 407 PRO A O 1
ATOM 3269 N N . CYS A 1 408 ? -8.375 10.953 -7.883 1 87 408 CYS A N 1
ATOM 3270 C CA . CYS A 1 408 ? -8.836 11.852 -8.93 1 87 408 CYS A CA 1
ATOM 3271 C C . CYS A 1 408 ? -9.273 13.195 -8.344 1 87 408 CYS A C 1
ATOM 3273 O O . CYS A 1 408 ? -9.781 14.055 -9.07 1 87 408 CYS A O 1
ATOM 3275 N N . THR A 1 409 ? -9.078 13.383 -7.074 1 92.12 409 THR A N 1
ATOM 3276 C CA . THR A 1 409 ? -9.727 14.508 -6.414 1 92.12 409 THR A CA 1
ATOM 3277 C C . THR A 1 409 ? -8.727 15.633 -6.152 1 92.12 409 THR A C 1
ATOM 3279 O O . THR A 1 409 ? -9.125 16.766 -5.848 1 92.12 409 THR A O 1
ATOM 3282 N N . PHE A 1 410 ? -7.488 15.383 -6.285 1 95.38 410 PHE A N 1
ATOM 3283 C CA . PHE A 1 410 ? -6.477 16.406 -6.012 1 95.38 410 PHE A CA 1
ATOM 3284 C C . PHE A 1 410 ? -5.824 16.875 -7.305 1 95.38 410 PHE A C 1
ATOM 3286 O O . PHE A 1 410 ? -5.5 16.062 -8.18 1 95.38 410 PHE A O 1
ATOM 3293 N N . GLU A 1 411 ? -5.637 18.125 -7.402 1 95.5 411 GLU A N 1
ATOM 3294 C CA . GLU A 1 411 ? -5.066 18.719 -8.617 1 95.5 411 GLU A CA 1
ATOM 3295 C C . GLU A 1 411 ? -3.572 18.422 -8.719 1 95.5 411 GLU A C 1
ATOM 3297 O O . GLU A 1 411 ? -3.01 18.406 -9.812 1 95.5 411 GLU A O 1
ATOM 3302 N N . PHE A 1 412 ? -2.955 18.203 -7.613 1 96.69 412 PHE A N 1
ATOM 3303 C CA . PHE A 1 412 ? -1.511 18.016 -7.559 1 96.69 412 PHE A CA 1
ATOM 3304 C C . PHE A 1 412 ? -1.168 16.547 -7.285 1 96.69 412 PHE A C 1
ATOM 3306 O O . PHE A 1 412 ? -2.012 15.789 -6.809 1 96.69 412 PHE A O 1
ATOM 3313 N N . ASN A 1 413 ? 0.025 16.188 -7.625 1 93.94 413 ASN A N 1
ATOM 3314 C CA . ASN A 1 413 ? 0.471 14.812 -7.414 1 93.94 413 ASN A CA 1
ATOM 3315 C C . ASN A 1 413 ? 1.396 14.703 -6.207 1 93.94 413 ASN A C 1
ATOM 3317 O O . ASN A 1 413 ? 1.536 15.656 -5.438 1 93.94 413 ASN A O 1
ATOM 3321 N N . GLU A 1 414 ? 1.952 13.594 -5.949 1 94.12 414 GLU A N 1
ATOM 3322 C CA . GLU A 1 414 ? 2.787 13.289 -4.793 1 94.12 414 GLU A CA 1
ATOM 3323 C C . GLU A 1 414 ? 4.035 14.164 -4.766 1 94.12 414 GLU A C 1
ATOM 3325 O O . GLU A 1 414 ? 4.504 14.562 -3.695 1 94.12 414 GLU A O 1
ATOM 3330 N N . ARG A 1 415 ? 4.59 14.5 -5.863 1 95.25 415 ARG A N 1
ATOM 3331 C CA . ARG A 1 415 ? 5.805 15.312 -5.953 1 95.25 415 ARG A CA 1
ATOM 3332 C C . ARG A 1 415 ? 5.578 16.703 -5.379 1 95.25 415 ARG A C 1
ATOM 3334 O O . ARG A 1 415 ? 6.484 17.297 -4.785 1 95.25 415 ARG A O 1
ATOM 3341 N N . PHE A 1 416 ? 4.418 17.219 -5.582 1 97.94 416 PHE A N 1
ATOM 3342 C CA . PHE A 1 416 ? 4.07 18.516 -5.027 1 97.94 416 PHE A CA 1
ATOM 3343 C C . PHE A 1 416 ? 4.191 18.5 -3.508 1 97.94 416 PHE A C 1
ATOM 3345 O O . PHE A 1 416 ? 4.75 19.438 -2.92 1 97.94 416 PHE A O 1
ATOM 3352 N N . LEU A 1 417 ? 3.695 17.469 -2.898 1 98.44 417 LEU A N 1
ATOM 3353 C CA . LEU A 1 417 ? 3.785 17.328 -1.449 1 98.44 417 LEU A CA 1
ATOM 3354 C C . LEU A 1 417 ? 5.238 17.219 -1.001 1 98.44 417 LEU A C 1
ATOM 3356 O O . LEU A 1 417 ? 5.633 17.828 -0.01 1 98.44 417 LEU A O 1
ATOM 3360 N N . LEU A 1 418 ? 5.977 16.453 -1.76 1 97.69 418 LEU A N 1
ATOM 3361 C CA . LEU A 1 418 ? 7.379 16.234 -1.423 1 97.69 418 LEU A CA 1
ATOM 3362 C C . LEU A 1 418 ? 8.172 17.531 -1.551 1 97.69 418 LEU A C 1
ATOM 3364 O O . LEU A 1 418 ? 9.047 17.828 -0.727 1 97.69 418 LEU A O 1
ATOM 3368 N N . GLU A 1 419 ? 7.867 18.312 -2.543 1 97.69 419 GLU A N 1
ATOM 3369 C CA . GLU A 1 419 ? 8.523 19.594 -2.719 1 97.69 419 GLU A CA 1
ATOM 3370 C C . GLU A 1 419 ? 8.242 20.531 -1.541 1 97.69 419 GLU A C 1
ATOM 3372 O O . GLU A 1 419 ? 9.156 21.188 -1.03 1 97.69 419 GLU A O 1
ATOM 3377 N N . ILE A 1 420 ? 7.055 20.562 -1.192 1 98.69 420 ILE A N 1
ATOM 3378 C CA . ILE A 1 420 ? 6.695 21.406 -0.065 1 98.69 420 ILE A CA 1
ATOM 3379 C C . ILE A 1 420 ? 7.426 20.938 1.19 1 98.69 420 ILE A C 1
ATOM 3381 O O . ILE A 1 420 ? 8 21.75 1.922 1 98.69 420 ILE A O 1
ATOM 3385 N N . HIS A 1 421 ? 7.395 19.641 1.386 1 98.62 421 HIS A N 1
ATOM 3386 C CA . HIS A 1 421 ? 8.07 19.078 2.551 1 98.62 421 HIS A CA 1
ATOM 3387 C C . HIS A 1 421 ? 9.555 19.422 2.547 1 98.62 421 HIS A C 1
ATOM 3389 O O . HIS A 1 421 ? 10.117 19.797 3.582 1 98.62 421 HIS A O 1
ATOM 3395 N N . ASP A 1 422 ? 10.18 19.312 1.422 1 98.06 422 ASP A N 1
ATOM 3396 C CA . ASP A 1 422 ? 11.602 19.641 1.306 1 98.06 422 ASP A CA 1
ATOM 3397 C C . ASP A 1 422 ? 11.859 21.109 1.652 1 98.06 422 ASP A C 1
ATOM 3399 O O . ASP A 1 422 ? 12.828 21.422 2.344 1 98.06 422 ASP A O 1
ATOM 3403 N N . HIS A 1 423 ? 10.977 21.906 1.23 1 98.31 423 HIS A N 1
ATOM 3404 C CA . HIS A 1 423 ? 11.234 23.328 1.362 1 98.31 423 HIS A CA 1
ATOM 3405 C C . HIS A 1 423 ? 10.836 23.844 2.742 1 98.31 423 HIS A C 1
ATOM 3407 O O . HIS A 1 423 ? 11.219 24.938 3.141 1 98.31 423 HIS A O 1
ATOM 3413 N N . VAL A 1 424 ? 10.078 23.078 3.463 1 98.44 424 VAL A N 1
ATOM 3414 C CA . VAL A 1 424 ? 9.844 23.422 4.863 1 98.44 424 VAL A CA 1
ATOM 3415 C C . VAL A 1 424 ? 11.164 23.391 5.629 1 98.44 424 VAL A C 1
ATOM 3417 O O . VAL A 1 424 ? 11.359 24.172 6.562 1 98.44 424 VAL A O 1
ATOM 3420 N N . TYR A 1 425 ? 12.109 22.594 5.137 1 97.81 425 TYR A N 1
ATOM 3421 C CA . TYR A 1 425 ? 13.367 22.406 5.848 1 97.81 425 TYR A CA 1
ATOM 3422 C C . TYR A 1 425 ? 14.5 23.141 5.148 1 97.81 425 TYR A C 1
ATOM 3424 O O . TYR A 1 425 ? 15.57 23.344 5.73 1 97.81 425 TYR A O 1
ATOM 3432 N N . SER A 1 426 ? 14.352 23.562 3.941 1 97.12 426 SER A N 1
ATOM 3433 C CA . SER A 1 426 ? 15.453 24.078 3.127 1 97.12 426 SER A CA 1
ATOM 3434 C C . SER A 1 426 ? 15.891 25.453 3.59 1 97.12 426 SER A C 1
ATOM 3436 O O . SER A 1 426 ? 17.031 25.875 3.34 1 97.12 426 SER A O 1
ATOM 3438 N N . CYS A 1 427 ? 14.898 26.188 4.145 1 97.19 427 CYS A N 1
ATOM 3439 C CA . CYS A 1 427 ? 15.109 27.578 4.535 1 97.19 427 CYS A CA 1
ATOM 3440 C C . CYS A 1 427 ? 15.562 28.422 3.344 1 97.19 427 CYS A C 1
ATOM 3442 O O . CYS A 1 427 ? 16.297 29.391 3.504 1 97.19 427 CYS A O 1
ATOM 3444 N N . GLN A 1 428 ? 15.211 27.984 2.221 1 97.06 428 GLN A N 1
ATOM 3445 C CA . GLN A 1 428 ? 15.516 28.719 0.996 1 97.06 428 GLN A CA 1
ATOM 3446 C C . GLN A 1 428 ? 14.508 29.844 0.758 1 97.06 428 GLN A C 1
ATOM 3448 O O . GLN A 1 428 ? 14.852 30.891 0.21 1 97.06 428 GLN A O 1
ATOM 3453 N N . PHE A 1 429 ? 13.312 29.609 1.123 1 97.75 429 PHE A N 1
ATOM 3454 C CA . PHE A 1 429 ? 12.219 30.578 0.984 1 97.75 429 PHE A CA 1
ATOM 3455 C C . PHE A 1 429 ? 11.727 31.031 2.35 1 97.75 429 PHE A C 1
ATOM 3457 O O . PHE A 1 429 ? 11.922 30.344 3.354 1 97.75 429 PHE A O 1
ATOM 3464 N N . GLY A 1 430 ? 11.062 32.125 2.408 1 97.88 430 GLY A N 1
ATOM 3465 C CA . GLY A 1 430 ? 10.711 32.719 3.678 1 97.88 430 GLY A CA 1
ATOM 3466 C C . GLY A 1 430 ? 9.422 32.188 4.266 1 97.88 430 GLY A C 1
ATOM 3467 O O . GLY A 1 430 ? 9.133 32.406 5.445 1 97.88 430 GLY A O 1
ATOM 3468 N N . ASN A 1 431 ? 8.641 31.438 3.543 1 97.94 431 ASN A N 1
ATOM 3469 C CA . ASN A 1 431 ? 7.285 31.062 3.92 1 97.94 431 ASN A CA 1
ATOM 3470 C C . ASN A 1 431 ? 7.254 30.375 5.281 1 97.94 431 ASN A C 1
ATOM 3472 O O . ASN A 1 431 ? 6.383 30.672 6.105 1 97.94 431 ASN A O 1
ATOM 3476 N N . PHE A 1 432 ? 8.211 29.531 5.527 1 98.19 432 PHE A N 1
ATOM 3477 C CA . PHE A 1 432 ? 8.102 28.656 6.699 1 98.19 432 PHE A CA 1
ATOM 3478 C C . PHE A 1 432 ? 9.047 29.125 7.801 1 98.19 432 PHE A C 1
ATOM 3480 O O . PHE A 1 432 ? 9.266 28.406 8.773 1 98.19 432 PHE A O 1
ATOM 3487 N N . LEU A 1 433 ? 9.586 30.328 7.66 1 97.75 433 LEU A N 1
ATOM 3488 C CA . LEU A 1 433 ? 10.477 30.859 8.68 1 97.75 433 LEU A CA 1
ATOM 3489 C C . LEU A 1 433 ? 9.695 31.562 9.781 1 97.75 433 LEU A C 1
ATOM 3491 O O . LEU A 1 433 ? 8.641 32.125 9.523 1 97.75 433 LEU A O 1
ATOM 3495 N N . GLY A 1 434 ? 10.211 31.438 11.016 1 95.62 434 GLY A N 1
ATOM 3496 C CA . GLY A 1 434 ? 9.578 32.062 12.156 1 95.62 434 GLY A CA 1
ATOM 3497 C C . GLY A 1 434 ? 8.641 31.156 12.906 1 95.62 434 GLY A C 1
ATOM 3498 O O . GLY A 1 434 ? 8.391 30.016 12.477 1 95.62 434 GLY A O 1
ATOM 3499 N N . THR A 1 435 ? 8.102 31.688 14.047 1 94.81 435 THR A N 1
ATOM 3500 C CA . THR A 1 435 ? 7.246 30.875 14.898 1 94.81 435 THR A CA 1
ATOM 3501 C C . THR A 1 435 ? 5.867 31.5 15.047 1 94.81 435 THR A C 1
ATOM 3503 O O . THR A 1 435 ? 4.957 30.891 15.617 1 94.81 435 THR A O 1
ATOM 3506 N N . CYS A 1 436 ? 5.719 32.688 14.609 1 93.75 436 CYS A N 1
ATOM 3507 C CA . CYS A 1 436 ? 4.422 33.375 14.656 1 93.75 436 CYS A CA 1
ATOM 3508 C C . CYS A 1 436 ? 4.402 34.594 13.742 1 93.75 436 CYS A C 1
ATOM 3510 O O . CYS A 1 436 ? 5.43 34.969 13.172 1 93.75 436 CYS A O 1
ATOM 3512 N N . HIS A 1 437 ? 3.266 35.156 13.648 1 92.19 437 HIS A N 1
ATOM 3513 C CA . HIS A 1 437 ? 3.07 36.281 12.719 1 92.19 437 HIS A CA 1
ATOM 3514 C C . HIS A 1 437 ? 3.92 37.469 13.117 1 92.19 437 HIS A C 1
ATOM 3516 O O . HIS A 1 437 ? 4.559 38.094 12.266 1 92.19 437 HIS A O 1
ATOM 3522 N N . LYS A 1 438 ? 3.963 37.812 14.352 1 95.69 438 LYS A N 1
ATOM 3523 C CA . LYS A 1 438 ? 4.711 39 14.82 1 95.69 438 LYS A CA 1
ATOM 3524 C C . LYS A 1 438 ? 6.203 38.844 14.547 1 95.69 438 LYS A C 1
ATOM 3526 O O . LYS A 1 438 ? 6.859 39.75 14.078 1 95.69 438 LYS A O 1
ATOM 3531 N N . GLU A 1 439 ? 6.691 37.719 14.867 1 95.44 439 GLU A N 1
ATOM 3532 C CA . GLU A 1 439 ? 8.109 37.438 14.633 1 95.44 439 GLU A CA 1
ATOM 3533 C C . GLU A 1 439 ? 8.453 37.594 13.156 1 95.44 439 GLU A C 1
ATOM 3535 O O . GLU A 1 439 ? 9.523 38.094 12.805 1 95.44 439 GLU A O 1
ATOM 3540 N N . ARG A 1 440 ? 7.648 37.156 12.328 1 95.94 440 ARG A N 1
ATOM 3541 C CA . ARG A 1 440 ? 7.867 37.25 10.891 1 95.94 440 ARG A CA 1
ATOM 3542 C C . ARG A 1 440 ? 7.898 38.688 10.414 1 95.94 440 ARG A C 1
ATOM 3544 O O . ARG A 1 440 ? 8.711 39.062 9.562 1 95.94 440 ARG A O 1
ATOM 3551 N N . GLU A 1 441 ? 7.02 39.438 11.016 1 94.75 441 GLU A N 1
ATOM 3552 C CA . GLU A 1 441 ? 7.008 40.875 10.719 1 94.75 441 GLU A CA 1
ATOM 3553 C C . GLU A 1 441 ? 8.281 41.562 11.211 1 94.75 441 GLU A C 1
ATOM 3555 O O . GLU A 1 441 ? 8.844 42.406 10.523 1 94.75 441 GLU A O 1
ATOM 3560 N N . ASP A 1 442 ? 8.703 41.125 12.336 1 95.62 442 ASP A N 1
ATOM 3561 C CA . ASP A 1 442 ? 9.914 41.719 12.922 1 95.62 442 ASP A CA 1
ATOM 3562 C C . ASP A 1 442 ? 11.141 41.375 12.078 1 95.62 442 ASP A C 1
ATOM 3564 O O . ASP A 1 442 ? 12.062 42.188 11.961 1 95.62 442 ASP A O 1
ATOM 3568 N N . LEU A 1 443 ? 11.102 40.25 11.477 1 96.5 443 LEU A N 1
ATOM 3569 C CA . LEU A 1 443 ? 12.219 39.781 10.656 1 96.5 443 LEU A CA 1
ATOM 3570 C C . LEU A 1 443 ? 12.102 40.312 9.234 1 96.5 443 LEU A C 1
ATOM 3572 O O . LEU A 1 443 ? 13.016 40.125 8.422 1 96.5 443 LEU A O 1
ATOM 3576 N N . LYS A 1 444 ? 10.984 40.938 8.938 1 96.44 444 LYS A N 1
ATOM 3577 C CA . LYS A 1 444 ? 10.719 41.5 7.617 1 96.44 444 LYS A CA 1
ATOM 3578 C C . LYS A 1 444 ? 10.844 40.438 6.531 1 96.44 444 LYS A C 1
ATOM 3580 O O . LYS A 1 444 ? 11.539 40.625 5.535 1 96.44 444 LYS A O 1
ATOM 3585 N N . ILE A 1 445 ? 10.234 39.375 6.781 1 96.12 445 ILE A N 1
ATOM 3586 C CA . ILE A 1 445 ? 10.352 38.188 5.926 1 96.12 445 ILE A CA 1
ATOM 3587 C C . ILE A 1 445 ? 9.867 38.531 4.52 1 96.12 445 ILE A C 1
ATOM 3589 O O . ILE A 1 445 ? 10.539 38.219 3.533 1 96.12 445 ILE A O 1
ATOM 3593 N N . CYS A 1 446 ? 8.734 39.156 4.371 1 93.75 446 CYS A N 1
ATOM 3594 C CA . CYS A 1 446 ? 8.148 39.438 3.062 1 93.75 446 CYS A CA 1
ATOM 3595 C C . CYS A 1 446 ? 9 40.438 2.277 1 93.75 446 CYS A C 1
ATOM 3597 O O . CYS A 1 446 ? 9.047 40.375 1.047 1 93.75 446 CYS A O 1
ATOM 3599 N N . GLU A 1 447 ? 9.719 41.188 3.002 1 93.88 447 GLU A N 1
ATOM 3600 C CA . GLU A 1 447 ? 10.539 42.219 2.357 1 93.88 447 GLU A CA 1
ATOM 3601 C C . GLU A 1 447 ? 11.906 41.656 1.981 1 93.88 447 GLU A C 1
ATOM 3603 O O . GLU A 1 447 ? 12.5 42.094 0.987 1 93.88 447 GLU A O 1
ATOM 3608 N N . LYS A 1 448 ? 12.359 40.781 2.75 1 95.19 448 LYS A N 1
ATOM 3609 C CA . LYS A 1 448 ? 13.766 40.406 2.623 1 95.19 448 LYS A CA 1
ATOM 3610 C C . LYS A 1 448 ? 13.914 39.062 1.94 1 95.19 448 LYS A C 1
ATOM 3612 O O . LYS A 1 448 ? 15.008 38.688 1.488 1 95.19 448 LYS A O 1
ATOM 3617 N N . THR A 1 449 ? 12.891 38.281 1.886 1 96.75 449 THR A N 1
ATOM 3618 C CA . THR A 1 449 ? 12.992 36.938 1.353 1 96.75 449 THR A CA 1
ATOM 3619 C C . THR A 1 449 ? 11.984 36.719 0.23 1 96.75 449 THR A C 1
ATOM 3621 O O . THR A 1 449 ? 11.195 37.625 -0.084 1 96.75 449 THR A O 1
ATOM 3624 N N . HIS A 1 450 ? 12.07 35.562 -0.431 1 96.69 450 HIS A N 1
ATOM 3625 C CA . HIS A 1 450 ? 11.188 35.219 -1.537 1 96.69 450 HIS A CA 1
ATOM 3626 C C . HIS A 1 450 ? 10.172 34.156 -1.117 1 96.69 450 HIS A C 1
ATOM 3628 O O . HIS A 1 450 ? 10.445 33.344 -0.228 1 96.69 450 HIS A O 1
ATOM 3634 N N . SER A 1 451 ? 9.047 34.188 -1.786 1 97.25 451 SER A N 1
ATOM 3635 C CA . SER A 1 451 ? 7.988 33.25 -1.519 1 97.25 451 SER A CA 1
ATOM 3636 C C . SER A 1 451 ? 8.219 31.938 -2.281 1 97.25 451 SER A C 1
ATOM 3638 O O . SER A 1 451 ? 8.688 31.953 -3.422 1 97.25 451 SER A O 1
ATOM 3640 N N . LEU A 1 452 ? 7.875 30.828 -1.74 1 98.12 452 LEU A N 1
ATOM 3641 C CA . LEU A 1 452 ? 7.996 29.5 -2.33 1 98.12 452 LEU A CA 1
ATOM 3642 C C . LEU A 1 452 ? 6.973 29.297 -3.443 1 98.12 452 LEU A C 1
ATOM 3644 O O . LEU A 1 452 ? 7.238 28.594 -4.418 1 98.12 452 LEU A O 1
ATOM 3648 N N . TRP A 1 453 ? 5.816 29.859 -3.322 1 98 453 TRP A N 1
ATOM 3649 C CA . TRP A 1 453 ? 4.637 29.484 -4.094 1 98 453 TRP A CA 1
ATOM 3650 C C . TRP A 1 453 ? 4.836 29.781 -5.574 1 98 453 TRP A C 1
ATOM 3652 O O . TRP A 1 453 ? 4.582 28.922 -6.426 1 98 453 TRP A O 1
ATOM 3662 N N . PRO A 1 454 ? 5.379 30.984 -5.945 1 95.69 454 PRO A N 1
ATOM 3663 C CA . PRO A 1 454 ? 5.637 31.188 -7.371 1 95.69 454 PRO A CA 1
ATOM 3664 C C . PRO A 1 454 ? 6.613 30.172 -7.957 1 95.69 454 PRO A C 1
ATOM 3666 O O . PRO A 1 454 ? 6.477 29.781 -9.117 1 95.69 454 PRO A O 1
ATOM 3669 N N . PHE A 1 455 ? 7.547 29.844 -7.219 1 95.5 455 PHE A N 1
ATOM 3670 C CA . PHE A 1 455 ? 8.539 28.859 -7.645 1 95.5 455 PHE A CA 1
ATOM 3671 C C . PHE A 1 455 ? 7.875 27.531 -7.988 1 95.5 455 PHE A C 1
ATOM 3673 O O . PHE A 1 455 ? 8.188 26.922 -9.016 1 95.5 455 PHE A O 1
ATOM 3680 N N . LEU A 1 456 ? 6.957 27.047 -7.176 1 97.25 456 LEU A N 1
ATOM 3681 C CA . LEU A 1 456 ? 6.266 25.781 -7.406 1 97.25 456 LEU A CA 1
ATOM 3682 C C . LEU A 1 456 ? 5.309 25.891 -8.586 1 97.25 456 LEU A C 1
ATOM 3684 O O . LEU A 1 456 ? 5.137 24.922 -9.344 1 97.25 456 LEU A O 1
ATOM 3688 N N . LEU A 1 457 ? 4.723 26.984 -8.672 1 95.06 457 LEU A N 1
ATOM 3689 C CA . LEU A 1 457 ? 3.764 27.172 -9.758 1 95.06 457 LEU A CA 1
ATOM 3690 C C . LEU A 1 457 ? 4.465 27.156 -11.109 1 95.06 457 LEU A C 1
ATOM 3692 O O . LEU A 1 457 ? 3.852 26.828 -12.125 1 95.06 457 LEU A O 1
ATOM 3696 N N . GLN A 1 458 ? 5.715 27.516 -11.133 1 92.81 458 GLN A N 1
ATOM 3697 C CA . GLN A 1 458 ? 6.496 27.422 -12.367 1 92.81 458 GLN A CA 1
ATOM 3698 C C . GLN A 1 458 ? 6.648 25.969 -12.805 1 92.81 458 GLN A C 1
ATOM 3700 O O . GLN A 1 458 ? 6.836 25.688 -13.992 1 92.81 458 GLN A O 1
ATOM 3705 N N . LYS A 1 459 ? 6.527 25.062 -11.883 1 92.88 459 LYS A N 1
ATOM 3706 C CA . LYS A 1 459 ? 6.676 23.641 -12.156 1 92.88 459 LYS A CA 1
ATOM 3707 C C . LYS A 1 459 ? 5.316 22.938 -12.188 1 92.88 459 LYS A C 1
ATOM 3709 O O . LYS A 1 459 ? 5.23 21.719 -11.984 1 92.88 459 LYS A O 1
ATOM 3714 N N . LYS A 1 460 ? 4.348 23.641 -12.383 1 92.88 460 LYS A N 1
ATOM 3715 C CA . LYS A 1 460 ? 2.977 23.172 -12.25 1 92.88 460 LYS A CA 1
ATOM 3716 C C . LYS A 1 460 ? 2.721 21.969 -13.164 1 92.88 460 LYS A C 1
ATOM 3718 O O . LYS A 1 460 ? 2.018 21.031 -12.789 1 92.88 460 LYS A O 1
ATOM 3723 N N . GLN A 1 461 ? 3.254 21.922 -14.32 1 86.94 461 GLN A N 1
ATOM 3724 C CA . GLN A 1 461 ? 3.018 20.859 -15.281 1 86.94 461 GLN A CA 1
ATOM 3725 C C . GLN A 1 461 ? 3.574 19.531 -14.773 1 86.94 461 GLN A C 1
ATOM 3727 O O . GLN A 1 461 ? 2.951 18.484 -14.953 1 86.94 461 GLN A O 1
ATOM 3732 N N . GLU A 1 462 ? 4.641 19.625 -14.109 1 88.75 462 GLU A N 1
ATOM 3733 C CA . GLU A 1 462 ? 5.277 18.422 -13.578 1 88.75 462 GLU A CA 1
ATOM 3734 C C . GLU A 1 462 ? 4.59 17.969 -12.297 1 88.75 462 GLU A C 1
ATOM 3736 O O . GLU A 1 462 ? 4.633 16.781 -11.953 1 88.75 462 GLU A O 1
ATOM 3741 N N . LEU A 1 463 ? 3.957 18.906 -11.672 1 94.31 463 LEU A N 1
ATOM 3742 C CA . LEU A 1 463 ? 3.418 18.625 -10.352 1 94.31 463 LEU A CA 1
ATOM 3743 C C . LEU A 1 463 ? 1.925 18.328 -10.422 1 94.31 463 LEU A C 1
ATOM 3745 O O . LEU A 1 463 ? 1.316 17.938 -9.422 1 94.31 463 LEU A O 1
ATOM 3749 N N . ARG A 1 464 ? 1.4 18.406 -11.586 1 92.94 464 ARG A N 1
ATOM 3750 C CA . ARG A 1 464 ? -0.038 18.234 -11.758 1 92.94 464 ARG A CA 1
ATOM 3751 C C . ARG A 1 464 ? -0.42 16.75 -11.734 1 92.94 464 ARG A C 1
ATOM 3753 O O . ARG A 1 464 ? 0.315 15.914 -12.258 1 92.94 464 ARG A O 1
ATOM 3760 N N . ASN A 1 465 ? -1.49 16.469 -11.133 1 90.62 465 ASN A N 1
ATOM 3761 C CA . ASN A 1 465 ? -2.084 15.133 -11.172 1 90.62 465 ASN A CA 1
ATOM 3762 C C . ASN A 1 465 ? -2.82 14.891 -12.484 1 90.62 465 ASN A C 1
ATOM 3764 O O . ASN A 1 465 ? -3.865 15.492 -12.734 1 90.62 465 ASN A O 1
ATOM 3768 N N . PRO A 1 466 ? -2.4 14.039 -13.273 1 82.94 466 PRO A N 1
ATOM 3769 C CA . PRO A 1 466 ? -3.029 13.805 -14.57 1 82.94 466 PRO A CA 1
ATOM 3770 C C . PRO A 1 466 ? -4.441 13.234 -14.453 1 82.94 466 PRO A C 1
ATOM 3772 O O . PRO A 1 466 ? -5.227 13.312 -15.398 1 82.94 466 PRO A O 1
ATOM 3775 N N . LEU A 1 467 ? -4.809 12.742 -13.328 1 81.5 467 LEU A N 1
ATOM 3776 C CA . LEU A 1 467 ? -6.102 12.094 -13.148 1 81.5 467 LEU A CA 1
ATOM 3777 C C . LEU A 1 467 ? -7.125 13.055 -12.562 1 81.5 467 LEU A C 1
ATOM 3779 O O . LEU A 1 467 ? -8.289 12.703 -12.383 1 81.5 467 LEU A O 1
ATOM 3783 N N . TYR A 1 468 ? -6.703 14.195 -12.305 1 87.75 468 TYR A N 1
ATOM 3784 C CA . TYR A 1 468 ? -7.57 15.172 -11.648 1 87.75 468 TYR A CA 1
ATOM 3785 C C . TYR A 1 468 ? -8.812 15.445 -12.492 1 87.75 468 TYR A C 1
ATOM 3787 O O . TYR A 1 468 ? -8.711 15.742 -13.68 1 87.75 468 TYR A O 1
ATOM 3795 N N . ARG A 1 469 ? -10.062 15.367 -11.891 1 82.5 469 ARG A N 1
ATOM 3796 C CA . ARG A 1 469 ? -11.32 15.484 -12.625 1 82.5 469 ARG A CA 1
ATOM 3797 C C . ARG A 1 469 ? -11.938 16.859 -12.43 1 82.5 469 ARG A C 1
ATOM 3799 O O . ARG A 1 469 ? -13.023 17.141 -12.945 1 82.5 469 ARG A O 1
ATOM 3806 N N . GLY A 1 470 ? -11.336 17.609 -11.711 1 81.81 470 GLY A N 1
ATOM 3807 C CA . GLY A 1 470 ? -11.836 18.969 -11.562 1 81.81 470 GLY A CA 1
ATOM 3808 C C . GLY A 1 470 ? -12.578 19.188 -10.266 1 81.81 470 GLY A C 1
ATOM 3809 O O . GLY A 1 470 ? -12.852 18.234 -9.523 1 81.81 470 GLY A O 1
ATOM 3810 N N . PHE A 1 471 ? -13 20.328 -10.078 1 76.44 471 PHE A N 1
ATOM 3811 C CA . PHE A 1 471 ? -13.547 20.891 -8.852 1 76.44 471 PHE A CA 1
ATOM 3812 C C . PHE A 1 471 ? -14.945 20.328 -8.586 1 76.44 471 PHE A C 1
ATOM 3814 O O . PHE A 1 471 ? -15.344 20.172 -7.426 1 76.44 471 PHE A O 1
ATOM 3821 N N . THR A 1 472 ? -15.562 19.984 -9.586 1 73.94 472 THR A N 1
ATOM 3822 C CA . THR A 1 472 ? -16.984 19.703 -9.461 1 73.94 472 THR A CA 1
ATOM 3823 C C . THR A 1 472 ? -17.234 18.203 -9.336 1 73.94 472 THR A C 1
ATOM 3825 O O . THR A 1 472 ? -18.344 17.781 -8.969 1 73.94 472 THR A O 1
ATOM 3828 N N . ALA A 1 473 ? -16.203 17.547 -9.484 1 71.5 473 ALA A N 1
ATOM 3829 C CA . ALA A 1 473 ? -16.438 16.109 -9.547 1 71.5 473 ALA A CA 1
ATOM 3830 C C . ALA A 1 473 ? -16.672 15.523 -8.156 1 71.5 473 ALA A C 1
ATOM 3832 O O . ALA A 1 473 ? -17.531 14.664 -7.969 1 71.5 473 ALA A O 1
ATOM 3833 N N . TYR A 1 474 ? -15.906 16.078 -7.266 1 73.88 474 TYR A N 1
ATOM 3834 C CA . TYR A 1 474 ? -16 15.562 -5.902 1 73.88 474 TYR A CA 1
ATOM 3835 C C . TYR A 1 474 ? -16.078 16.703 -4.891 1 73.88 474 TYR A C 1
ATOM 3837 O O . TYR A 1 474 ? -15.109 17.453 -4.73 1 73.88 474 TYR A O 1
ATOM 3845 N N . LYS A 1 475 ? -17.109 16.688 -4.215 1 89.25 475 LYS A N 1
ATOM 3846 C CA . LYS A 1 475 ? -17.281 17.766 -3.246 1 89.25 475 LYS A CA 1
ATOM 3847 C C . LYS A 1 475 ? -16.672 17.406 -1.9 1 89.25 475 LYS A C 1
ATOM 3849 O O . LYS A 1 475 ? -15.469 17.578 -1.693 1 89.25 475 LYS A O 1
ATOM 3854 N N . GLU A 1 476 ? -17.453 16.734 -1.027 1 93.06 476 GLU A N 1
ATOM 3855 C CA . GLU A 1 476 ? -16.906 16.312 0.26 1 93.06 476 GLU A CA 1
ATOM 3856 C C . GLU A 1 476 ? -16.344 14.906 0.182 1 93.06 476 GLU A C 1
ATOM 3858 O O . GLU A 1 476 ? -16.844 14.062 -0.563 1 93.06 476 GLU A O 1
ATOM 3863 N N . LEU A 1 477 ? -15.289 14.719 0.854 1 93.69 477 LEU A N 1
ATOM 3864 C CA . LEU A 1 477 ? -14.68 13.398 0.899 1 93.69 477 LEU A CA 1
ATOM 3865 C C . LEU A 1 477 ? -15.023 12.68 2.203 1 93.69 477 LEU A C 1
ATOM 3867 O O . LEU A 1 477 ? -15.086 13.312 3.262 1 93.69 477 LEU A O 1
ATOM 3871 N N . GLN A 1 478 ? -15.305 11.445 2.129 1 91.81 478 GLN A N 1
ATOM 3872 C CA . GLN A 1 478 ? -15.492 10.57 3.281 1 91.81 478 GLN A CA 1
ATOM 3873 C C . GLN A 1 478 ? -14.531 9.391 3.238 1 91.81 478 GLN A C 1
ATOM 3875 O O . GLN A 1 478 ? -14.891 8.297 2.787 1 91.81 478 GLN A O 1
ATOM 3880 N N . PRO A 1 479 ? -13.359 9.586 3.783 1 92.75 479 PRO A N 1
ATOM 3881 C CA . PRO A 1 479 ? -12.344 8.531 3.711 1 92.75 479 PRO A CA 1
ATOM 3882 C C . PRO A 1 479 ? -12.617 7.383 4.676 1 92.75 479 PRO A C 1
ATOM 3884 O O . PRO A 1 479 ? -13.281 7.574 5.699 1 92.75 479 PRO A O 1
ATOM 3887 N N . ASN A 1 480 ? -12.18 6.184 4.281 1 89.12 480 ASN A N 1
ATOM 3888 C CA . ASN A 1 480 ? -12.094 5.047 5.188 1 89.12 480 ASN A CA 1
ATOM 3889 C C . ASN A 1 480 ? -10.859 5.133 6.082 1 89.12 480 ASN A C 1
ATOM 3891 O O . ASN A 1 480 ? -9.734 5.246 5.59 1 89.12 480 ASN A O 1
ATOM 3895 N N . THR A 1 481 ? -11.062 5.117 7.395 1 92.25 481 THR A N 1
ATOM 3896 C CA . THR A 1 481 ? -9.914 5.281 8.281 1 92.25 481 THR A CA 1
ATOM 3897 C C . THR A 1 481 ? -9.617 3.984 9.031 1 92.25 481 THR A C 1
ATOM 3899 O O . THR A 1 481 ? -8.961 4 10.078 1 92.25 481 THR A O 1
ATOM 3902 N N . LEU A 1 482 ? -10.172 2.867 8.523 1 90 482 LEU A N 1
ATOM 3903 C CA . LEU A 1 482 ? -9.758 1.584 9.078 1 90 482 LEU A CA 1
ATOM 3904 C C . LEU A 1 482 ? -8.273 1.336 8.828 1 90 482 LEU A C 1
ATOM 3906 O O . LEU A 1 482 ? -7.719 1.828 7.844 1 90 482 LEU A O 1
ATOM 3910 N N . PRO A 1 483 ? -7.621 0.586 9.664 1 90.88 483 PRO A N 1
ATOM 3911 C CA . PRO A 1 483 ? -6.168 0.421 9.602 1 90.88 483 PRO A CA 1
ATOM 3912 C C . PRO A 1 483 ? -5.688 -0.094 8.242 1 90.88 483 PRO A C 1
ATOM 3914 O O . PRO A 1 483 ? -4.637 0.33 7.754 1 90.88 483 PRO A O 1
ATOM 3917 N N . PHE A 1 484 ? -6.43 -0.94 7.617 1 86.75 484 PHE A N 1
ATOM 3918 C CA . PHE A 1 484 ? -5.984 -1.563 6.379 1 86.75 484 PHE A CA 1
ATOM 3919 C C . PHE A 1 484 ? -5.922 -0.541 5.25 1 86.75 484 PHE A C 1
ATOM 3921 O O . PHE A 1 484 ? -5.312 -0.793 4.211 1 86.75 484 PHE A O 1
ATOM 3928 N N . SER A 1 485 ? -6.555 0.616 5.473 1 88.44 485 SER A N 1
ATOM 3929 C CA . SER A 1 485 ? -6.613 1.646 4.441 1 88.44 485 SER A CA 1
ATOM 3930 C C . SER A 1 485 ? -5.367 2.525 4.469 1 88.44 485 SER A C 1
ATOM 3932 O O . SER A 1 485 ? -5.16 3.348 3.572 1 88.44 485 SER A O 1
ATOM 3934 N N . PHE A 1 486 ? -4.527 2.359 5.449 1 93.12 486 PHE A N 1
ATOM 3935 C CA . PHE A 1 486 ? -3.312 3.154 5.566 1 93.12 486 PHE A CA 1
ATOM 3936 C C . PHE A 1 486 ? -2.115 2.398 5.004 1 93.12 486 PHE A C 1
ATOM 3938 O O . PHE A 1 486 ? -2.004 1.184 5.176 1 93.12 486 PHE A O 1
ATOM 3945 N N . GLN A 1 487 ? -1.266 3.082 4.375 1 92.19 487 GLN A N 1
ATOM 3946 C CA . GLN A 1 487 ? -0.103 2.482 3.729 1 92.19 487 GLN A CA 1
ATOM 3947 C C . GLN A 1 487 ? 1.187 3.17 4.168 1 92.19 487 GLN A C 1
ATOM 3949 O O . GLN A 1 487 ? 1.183 4.359 4.496 1 92.19 487 GLN A O 1
ATOM 3954 N N . PHE A 1 488 ? 2.232 2.342 4.184 1 94.56 488 PHE A N 1
ATOM 3955 C CA . PHE A 1 488 ? 3.555 2.916 4.402 1 94.56 488 PHE A CA 1
ATOM 3956 C C . PHE A 1 488 ? 3.994 3.736 3.195 1 94.56 488 PHE A C 1
ATOM 3958 O O . PHE A 1 488 ? 3.963 3.25 2.062 1 94.56 488 PHE A O 1
ATOM 3965 N N . TRP A 1 489 ? 4.391 4.98 3.383 1 94.81 489 TRP A N 1
ATOM 3966 C CA . TRP A 1 489 ? 4.773 5.891 2.309 1 94.81 489 TRP A CA 1
ATOM 3967 C C . TRP A 1 489 ? 6.254 5.746 1.971 1 94.81 489 TRP A C 1
ATOM 3969 O O . TRP A 1 489 ? 7.055 6.637 2.27 1 94.81 489 TRP A O 1
ATOM 3979 N N . CYS A 1 490 ? 6.574 4.75 1.217 1 90.69 490 CYS A N 1
ATOM 3980 C CA . CYS A 1 490 ? 7.949 4.461 0.815 1 90.69 490 CYS A CA 1
ATOM 3981 C C . CYS A 1 490 ? 8.539 5.625 0.028 1 90.69 490 CYS A C 1
ATOM 3983 O O . CYS A 1 490 ? 9.727 5.934 0.165 1 90.69 490 CYS A O 1
ATOM 3985 N N . GLY A 1 491 ? 7.703 6.297 -0.752 1 90.62 491 GLY A N 1
ATOM 3986 C CA . GLY A 1 491 ? 8.141 7.395 -1.595 1 90.62 491 GLY A CA 1
ATOM 3987 C C . GLY A 1 491 ? 8.633 8.594 -0.804 1 90.62 491 GLY A C 1
ATOM 3988 O O . GLY A 1 491 ? 9.328 9.461 -1.343 1 90.62 491 GLY A O 1
ATOM 3989 N N . MET A 1 492 ? 8.297 8.625 0.419 1 95.25 492 MET A N 1
ATOM 3990 C CA . MET A 1 492 ? 8.75 9.719 1.279 1 95.25 492 MET A CA 1
ATOM 3991 C C . MET A 1 492 ? 9.953 9.281 2.115 1 95.25 492 MET A C 1
ATOM 3993 O O . MET A 1 492 ? 11 9.922 2.078 1 95.25 492 MET A O 1
ATOM 3997 N N . TYR A 1 493 ? 9.883 8.18 2.799 1 95.06 493 TYR A N 1
ATOM 3998 C CA . TYR A 1 493 ? 10.852 7.836 3.838 1 95.06 493 TYR A CA 1
ATOM 3999 C C . TYR A 1 493 ? 12.047 7.098 3.248 1 95.06 493 TYR A C 1
ATOM 4001 O O . TYR A 1 493 ? 13.109 7.039 3.863 1 95.06 493 TYR A O 1
ATOM 4009 N N . ASN A 1 494 ? 11.859 6.5 2.01 1 90.25 494 ASN A N 1
ATOM 4010 C CA . ASN A 1 494 ? 12.945 5.836 1.302 1 90.25 494 ASN A CA 1
ATOM 4011 C C . ASN A 1 494 ? 13.172 6.445 -0.079 1 90.25 494 ASN A C 1
ATOM 4013 O O . ASN A 1 494 ? 13.641 5.766 -0.993 1 90.25 494 ASN A O 1
ATOM 4017 N N . ARG A 1 495 ? 12.859 7.637 -0.203 1 89.12 495 ARG A N 1
ATOM 4018 C CA . ARG A 1 495 ? 12.852 8.352 -1.477 1 89.12 495 ARG A CA 1
ATOM 4019 C C . ARG A 1 495 ? 14.234 8.344 -2.113 1 89.12 495 ARG A C 1
ATOM 4021 O O . ARG A 1 495 ? 14.367 8.234 -3.334 1 89.12 495 ARG A O 1
ATOM 4028 N N . PHE A 1 496 ? 15.242 8.445 -1.354 1 88.88 496 PHE A N 1
ATOM 4029 C CA . PHE A 1 496 ? 16.594 8.672 -1.869 1 88.88 496 PHE A CA 1
ATOM 4030 C C . PHE A 1 496 ? 17.359 7.367 -1.96 1 88.88 496 PHE A C 1
ATOM 4032 O O . PHE A 1 496 ? 18.531 7.355 -2.363 1 88.88 496 PHE A O 1
ATOM 4039 N N . ASP A 1 497 ? 16.734 6.328 -1.581 1 82.06 497 ASP A N 1
ATOM 4040 C CA . ASP A 1 497 ? 17.391 5.023 -1.649 1 82.06 497 ASP A CA 1
ATOM 4041 C C . ASP A 1 497 ? 17.266 4.422 -3.047 1 82.06 497 ASP A C 1
ATOM 4043 O O . ASP A 1 497 ? 16.156 4.32 -3.59 1 82.06 497 ASP A O 1
ATOM 4047 N N . LYS A 1 498 ? 18.391 4.164 -3.564 1 69.75 498 LYS A N 1
ATOM 4048 C CA . LYS A 1 498 ? 18.422 3.623 -4.922 1 69.75 498 LYS A CA 1
ATOM 4049 C C . LYS A 1 498 ? 17.828 2.223 -4.969 1 69.75 498 LYS A C 1
ATOM 4051 O O . LYS A 1 498 ? 18.031 1.423 -4.055 1 69.75 498 LYS A O 1
ATOM 4056 N N . GLY A 1 499 ? 17.062 1.977 -5.957 1 62.44 499 GLY A N 1
ATOM 4057 C CA . GLY A 1 499 ? 16.531 0.643 -6.18 1 62.44 499 GLY A CA 1
ATOM 4058 C C . GLY A 1 499 ? 15.164 0.437 -5.559 1 62.44 499 GLY A C 1
ATOM 4059 O O . GLY A 1 499 ? 14.516 -0.587 -5.789 1 62.44 499 GLY A O 1
ATOM 4060 N N . MET A 1 500 ? 14.789 1.447 -4.84 1 56.06 500 MET A N 1
ATOM 4061 C CA . MET A 1 500 ? 13.531 1.276 -4.121 1 56.06 500 MET A CA 1
ATOM 4062 C C . MET A 1 500 ? 12.352 1.718 -4.98 1 56.06 500 MET A C 1
ATOM 4064 O O . MET A 1 500 ? 11.227 1.248 -4.785 1 56.06 500 MET A O 1
ATOM 4068 N N . HIS A 1 501 ? 12.57 2.523 -5.809 1 56.09 501 HIS A N 1
ATOM 4069 C CA . HIS A 1 501 ? 11.422 3.08 -6.52 1 56.09 501 HIS A CA 1
ATOM 4070 C C . HIS A 1 501 ? 11.289 2.463 -7.906 1 56.09 501 HIS A C 1
ATOM 4072 O O . HIS A 1 501 ? 12.289 2.137 -8.547 1 56.09 501 HIS A O 1
ATOM 4078 N N . PRO A 1 502 ? 9.969 2.201 -8.156 1 55.91 502 PRO A N 1
ATOM 4079 C CA . PRO A 1 502 ? 9.742 1.564 -9.461 1 55.91 502 PRO A CA 1
ATOM 4080 C C . PRO A 1 502 ? 10.352 2.348 -10.617 1 55.91 502 PRO A C 1
ATOM 4082 O O . PRO A 1 502 ? 10.406 3.58 -10.57 1 55.91 502 PRO A O 1
ATOM 4085 N N . LYS A 1 503 ? 11 1.72 -11.414 1 52.91 503 LYS A N 1
ATOM 4086 C CA . LYS A 1 503 ? 11.578 2.305 -12.625 1 52.91 503 LYS A CA 1
ATOM 4087 C C . LYS A 1 503 ? 10.5 2.924 -13.508 1 52.91 503 LYS A C 1
ATOM 4089 O O . LYS A 1 503 ? 10.758 3.887 -14.227 1 52.91 503 LYS A O 1
ATOM 4094 N N . GLN A 1 504 ? 9.297 2.342 -13.398 1 55 504 GLN A N 1
ATOM 4095 C CA . GLN A 1 504 ? 8.234 2.875 -14.242 1 55 504 GLN A CA 1
ATOM 4096 C C . GLN A 1 504 ? 7.324 3.811 -13.453 1 55 504 GLN A C 1
ATOM 4098 O O . GLN A 1 504 ? 6.625 3.377 -12.531 1 55 504 GLN A O 1
ATOM 4103 N N . CYS A 1 505 ? 7.586 5.07 -13.508 1 60.69 505 CYS A N 1
ATOM 4104 C CA . CYS A 1 505 ? 6.738 6.008 -12.773 1 60.69 505 CYS A CA 1
ATOM 4105 C C . CYS A 1 505 ? 5.43 6.25 -13.516 1 60.69 505 CYS A C 1
ATOM 4107 O O . CYS A 1 505 ? 5.426 6.812 -14.617 1 60.69 505 CYS A O 1
ATOM 4109 N N . VAL A 1 506 ? 4.375 5.582 -13.086 1 62.94 506 VAL A N 1
ATOM 4110 C CA . VAL A 1 506 ? 3.035 5.785 -13.617 1 62.94 506 VAL A CA 1
ATOM 4111 C C . VAL A 1 506 ? 2.779 7.273 -13.836 1 62.94 506 VAL A C 1
ATOM 4113 O O . VAL A 1 506 ? 2.252 7.68 -14.867 1 62.94 506 VAL A O 1
ATOM 4116 N N . LEU A 1 507 ? 3.244 7.949 -12.953 1 64.5 507 LEU A N 1
ATOM 4117 C CA . LEU A 1 507 ? 3.02 9.391 -12.992 1 64.5 507 LEU A CA 1
ATOM 4118 C C . LEU A 1 507 ? 3.723 10.008 -14.195 1 64.5 507 LEU A C 1
ATOM 4120 O O . LEU A 1 507 ? 3.127 10.812 -14.922 1 64.5 507 LEU A O 1
ATOM 4124 N N . ASP A 1 508 ? 4.887 9.578 -14.391 1 67.25 508 ASP A N 1
ATOM 4125 C CA . ASP A 1 508 ? 5.648 10.133 -15.5 1 67.25 508 ASP A CA 1
ATOM 4126 C C . ASP A 1 508 ? 4.988 9.805 -16.844 1 67.25 508 ASP A C 1
ATOM 4128 O O . ASP A 1 508 ? 4.918 10.656 -17.734 1 67.25 508 ASP A O 1
ATOM 4132 N N . HIS A 1 509 ? 4.473 8.641 -16.875 1 67.62 509 HIS A N 1
ATOM 4133 C CA . HIS A 1 509 ? 3.803 8.234 -18.109 1 67.62 509 HIS A CA 1
ATOM 4134 C C . HIS A 1 509 ? 2.508 9.008 -18.312 1 67.62 509 HIS A C 1
ATOM 4136 O O . HIS A 1 509 ? 2.24 9.492 -19.422 1 67.62 509 HIS A O 1
ATOM 4142 N N . LEU A 1 510 ? 1.81 9.086 -17.312 1 70.81 510 LEU A N 1
ATOM 4143 C CA . LEU A 1 510 ? 0.542 9.805 -17.406 1 70.81 510 LEU A CA 1
ATOM 4144 C C . LEU A 1 510 ? 0.772 11.273 -17.734 1 70.81 510 LEU A C 1
ATOM 4146 O O . LEU A 1 510 ? 0.039 11.859 -18.531 1 70.81 510 LEU A O 1
ATOM 4150 N N . LEU A 1 511 ? 1.774 11.773 -17.172 1 68 511 LEU A N 1
ATOM 4151 C CA . LEU A 1 511 ? 2.109 13.172 -17.422 1 68 511 LEU A CA 1
ATOM 4152 C C . LEU A 1 511 ? 2.553 13.359 -18.875 1 68 511 LEU A C 1
ATOM 4154 O O . LEU A 1 511 ? 2.191 14.352 -19.516 1 68 511 LEU A O 1
ATOM 4158 N N . SER A 1 512 ? 3.285 12.453 -19.344 1 69.31 512 SER A N 1
ATOM 4159 C CA . SER A 1 512 ? 3.713 12.492 -20.734 1 69.31 512 SER A CA 1
ATOM 4160 C C . SER A 1 512 ? 2.52 12.398 -21.688 1 69.31 512 SER A C 1
ATOM 4162 O O . SER A 1 512 ? 2.445 13.133 -22.672 1 69.31 512 SER A O 1
ATOM 4164 N N . CYS A 1 513 ? 1.62 11.523 -21.359 1 68.75 513 CYS A N 1
ATOM 4165 C CA . CYS A 1 513 ? 0.416 11.367 -22.172 1 68.75 513 CYS A CA 1
ATOM 4166 C C . CYS A 1 513 ? -0.419 12.641 -22.156 1 68.75 513 CYS A C 1
ATOM 4168 O O . CYS A 1 513 ? -0.951 13.047 -23.203 1 68.75 513 CYS A O 1
ATOM 4170 N N . MET A 1 514 ? -0.476 13.18 -21.078 1 64.69 514 MET A N 1
ATOM 4171 C CA . MET A 1 514 ? -1.24 14.414 -20.938 1 64.69 514 MET A CA 1
ATOM 4172 C C . MET A 1 514 ? -0.584 15.555 -21.703 1 64.69 514 MET A C 1
ATOM 4174 O O . MET A 1 514 ? -1.271 16.344 -22.359 1 64.69 514 MET A O 1
ATOM 4178 N N . SER A 1 515 ? 0.691 15.602 -21.562 1 68.94 515 SER A N 1
ATOM 4179 C CA . SER A 1 515 ? 1.435 16.625 -22.297 1 68.94 515 SER A CA 1
ATOM 4180 C C . SER A 1 515 ? 1.246 16.469 -23.812 1 68.94 515 SER A C 1
ATOM 4182 O O . SER A 1 515 ? 1.067 17.469 -24.516 1 68.94 515 SER A O 1
ATOM 4184 N N . GLN A 1 516 ? 1.229 15.25 -24.219 1 65.5 516 GLN A N 1
ATOM 4185 C CA . GLN A 1 516 ? 1.012 14.977 -25.641 1 65.5 516 GLN A CA 1
ATOM 4186 C C . GLN A 1 516 ? -0.4 15.367 -26.062 1 65.5 516 GLN A C 1
ATOM 4188 O O . GLN A 1 516 ? -0.596 15.922 -27.141 1 65.5 516 GLN A O 1
ATOM 4193 N N . LYS A 1 517 ? -1.28 15.047 -25.266 1 63.09 517 LYS A N 1
ATOM 4194 C CA . LYS A 1 517 ? -2.666 15.406 -25.547 1 63.09 517 LYS A CA 1
ATOM 4195 C C . LYS A 1 517 ? -2.836 16.922 -25.641 1 63.09 517 LYS A C 1
ATOM 4197 O O . LYS A 1 517 ? -3.51 17.422 -26.531 1 63.09 517 LYS A O 1
ATOM 4202 N N . MET A 1 518 ? -2.221 17.578 -24.703 1 59.41 518 MET A N 1
ATOM 4203 C CA . MET A 1 518 ? -2.297 19.031 -24.688 1 59.41 518 MET A CA 1
ATOM 4204 C C . MET A 1 518 ? -1.65 19.625 -25.922 1 59.41 518 MET A C 1
ATOM 4206 O O . MET A 1 518 ? -2.158 20.594 -26.5 1 59.41 518 MET A O 1
ATOM 4210 N N . LYS A 1 519 ? -0.645 19.047 -26.281 1 64.31 519 LYS A N 1
ATOM 4211 C CA . LYS A 1 519 ? 0.031 19.5 -27.5 1 64.31 519 LYS A CA 1
ATOM 4212 C C . LYS A 1 519 ? -0.833 19.25 -28.734 1 64.31 519 LYS A C 1
ATOM 4214 O O . LYS A 1 519 ? -0.908 20.109 -29.625 1 64.31 519 LYS A O 1
ATOM 4219 N N . LEU A 1 520 ? -1.485 18.109 -28.719 1 59.78 520 LEU A N 1
ATOM 4220 C CA . LEU A 1 520 ? -2.361 17.781 -29.828 1 59.78 520 LEU A CA 1
ATOM 4221 C C . LEU A 1 520 ? -3.564 18.719 -29.875 1 59.78 520 LEU A C 1
ATOM 4223 O O . LEU A 1 520 ? -3.988 19.141 -30.953 1 59.78 520 LEU A O 1
ATOM 4227 N N . GLU A 1 521 ? -3.996 19.031 -28.766 1 60.81 521 GLU A N 1
ATOM 4228 C CA . GLU A 1 521 ? -5.117 19.969 -28.688 1 60.81 521 GLU A CA 1
ATOM 4229 C C . GLU A 1 521 ? -4.695 21.375 -29.094 1 60.81 521 GLU A C 1
ATOM 4231 O O . GLU A 1 521 ? -5.441 22.078 -29.781 1 60.81 521 GLU A O 1
ATOM 4236 N N . ASP A 1 522 ? -3.596 21.719 -28.703 1 62.97 522 ASP A N 1
ATOM 4237 C CA . ASP A 1 522 ? -3.066 23.016 -29.094 1 62.97 522 ASP A CA 1
ATOM 4238 C C . ASP A 1 522 ? -2.828 23.094 -30.594 1 62.97 522 ASP A C 1
ATOM 4240 O O . ASP A 1 522 ? -3.131 24.109 -31.234 1 62.97 522 ASP A O 1
ATOM 4244 N N . ASN A 1 523 ? -2.336 22.031 -31.109 1 58.19 523 ASN A N 1
ATOM 4245 C CA . ASN A 1 523 ? -2.098 21.953 -32.562 1 58.19 523 ASN A CA 1
ATOM 4246 C C . ASN A 1 523 ? -3.406 21.969 -33.344 1 58.19 523 ASN A C 1
ATOM 4248 O O . ASN A 1 523 ? -3.488 22.594 -34.406 1 58.19 523 ASN A O 1
ATOM 4252 N N . ALA A 1 524 ? -4.316 21.375 -32.906 1 58.38 524 ALA A N 1
ATOM 4253 C CA . ALA A 1 524 ? -5.625 21.344 -33.562 1 58.38 524 ALA A CA 1
ATOM 4254 C C . ALA A 1 524 ? -6.273 22.734 -33.531 1 58.38 524 ALA A C 1
ATOM 4256 O O . ALA A 1 524 ? -6.914 23.141 -34.5 1 58.38 524 ALA A O 1
ATOM 4257 N N . SER A 1 525 ? -6.082 23.375 -32.406 1 57.69 525 SER A N 1
ATOM 4258 C CA . SER A 1 525 ? -6.637 24.703 -32.281 1 57.69 525 SER A CA 1
ATOM 4259 C C . SER A 1 525 ? -5.938 25.703 -33.188 1 57.69 525 SER A C 1
ATOM 4261 O O . SER A 1 525 ? -6.566 26.609 -33.719 1 57.69 525 SER A O 1
ATOM 4263 N N . GLU A 1 526 ? -4.797 25.453 -33.375 1 54.56 526 GLU A N 1
ATOM 4264 C CA . GLU A 1 526 ? -4.062 26.312 -34.312 1 54.56 526 GLU A CA 1
ATOM 4265 C C . GLU A 1 526 ? -4.488 26.047 -35.75 1 54.56 526 GLU A C 1
ATOM 4267 O O . GLU A 1 526 ? -4.469 26.953 -36.594 1 54.56 526 GLU A O 1
ATOM 4272 N N . LEU A 1 527 ? -4.84 24.891 -35.969 1 51.03 527 LEU A N 1
ATOM 4273 C CA . LEU A 1 527 ? -5.293 24.531 -37.312 1 51.03 527 LEU A CA 1
ATOM 4274 C C . LEU A 1 527 ? -6.719 25.016 -37.562 1 51.03 527 LEU A C 1
ATOM 4276 O O . LEU A 1 527 ? -7.141 25.188 -38.688 1 51.03 527 LEU A O 1
ATOM 4280 N N . GLU A 1 528 ? -7.344 25.328 -36.562 1 45.16 528 GLU A N 1
ATOM 4281 C CA . GLU A 1 528 ? -8.641 25.984 -36.719 1 45.16 528 GLU A CA 1
ATOM 4282 C C . GLU A 1 528 ? -8.484 27.5 -36.844 1 45.16 528 GLU A C 1
ATOM 4284 O O . GLU A 1 528 ? -9.211 28.156 -37.562 1 45.16 528 GLU A O 1
ATOM 4289 N N . GLN B 1 1 ? -37.438 -20.203 -0.871 1 92.38 1 GLN B N 1
ATOM 4290 C CA . GLN B 1 1 ? -37.375 -18.766 -0.623 1 92.38 1 GLN B CA 1
ATOM 4291 C C . GLN B 1 1 ? -37.656 -18.438 0.842 1 92.38 1 GLN B C 1
ATOM 4293 O O . GLN B 1 1 ? -38.531 -19.031 1.452 1 92.38 1 GLN B O 1
ATOM 4298 N N . VAL B 1 2 ? -36.875 -17.578 1.407 1 95.25 2 VAL B N 1
ATOM 4299 C CA . VAL B 1 2 ? -37.031 -17.156 2.795 1 95.25 2 VAL B CA 1
ATOM 4300 C C . VAL B 1 2 ? -37.125 -15.633 2.867 1 95.25 2 VAL B C 1
ATOM 4302 O O . VAL B 1 2 ? -36.25 -14.922 2.412 1 95.25 2 VAL B O 1
ATOM 4305 N N . GLU B 1 3 ? -38.156 -15.148 3.475 1 93.19 3 GLU B N 1
ATOM 4306 C CA . GLU B 1 3 ? -38.406 -13.711 3.568 1 93.19 3 GLU B CA 1
ATOM 4307 C C . GLU B 1 3 ? -37.875 -13.141 4.879 1 93.19 3 GLU B C 1
ATOM 4309 O O . GLU B 1 3 ? -37.5 -13.898 5.785 1 93.19 3 GLU B O 1
ATOM 4314 N N . ASN B 1 4 ? -37.75 -11.852 4.902 1 91.75 4 ASN B N 1
ATOM 4315 C CA . ASN B 1 4 ? -37.375 -11.109 6.098 1 91.75 4 ASN B CA 1
ATOM 4316 C C . ASN B 1 4 ? -36 -11.539 6.609 1 91.75 4 ASN B C 1
ATOM 4318 O O . ASN B 1 4 ? -35.844 -11.891 7.781 1 91.75 4 ASN B O 1
ATOM 4322 N N . VAL B 1 5 ? -35.125 -11.602 5.742 1 95.5 5 VAL B N 1
ATOM 4323 C CA . VAL B 1 5 ? -33.75 -11.93 6.059 1 95.5 5 VAL B CA 1
ATOM 4324 C C . VAL B 1 5 ? -32.906 -10.656 6.086 1 95.5 5 VAL B C 1
ATOM 4326 O O . VAL B 1 5 ? -33 -9.828 5.176 1 95.5 5 VAL B O 1
ATOM 4329 N N . LYS B 1 6 ? -32.156 -10.508 7.117 1 93.25 6 LYS B N 1
ATOM 4330 C CA . LYS B 1 6 ? -31.25 -9.352 7.219 1 93.25 6 LYS B CA 1
ATOM 4331 C C . LYS B 1 6 ? -29.828 -9.719 6.809 1 93.25 6 LYS B C 1
ATOM 4333 O O . LYS B 1 6 ? -29.344 -10.812 7.121 1 93.25 6 LYS B O 1
ATOM 4338 N N . LEU B 1 7 ? -29.234 -8.914 6.047 1 91.69 7 LEU B N 1
ATOM 4339 C CA . LEU B 1 7 ? -27.812 -9.016 5.734 1 91.69 7 LEU B CA 1
ATOM 4340 C C . LEU B 1 7 ? -27.016 -7.977 6.504 1 91.69 7 LEU B C 1
ATOM 4342 O O . LEU B 1 7 ? -27.172 -6.773 6.289 1 91.69 7 LEU B O 1
ATOM 4346 N N . LEU B 1 8 ? -26.156 -8.43 7.359 1 88.25 8 LEU B N 1
ATOM 4347 C CA . LEU B 1 8 ? -25.406 -7.523 8.234 1 88.25 8 LEU B CA 1
ATOM 4348 C C . LEU B 1 8 ? -24.141 -7.027 7.547 1 88.25 8 LEU B C 1
ATOM 4350 O O . LEU B 1 8 ? -23.484 -7.781 6.824 1 88.25 8 LEU B O 1
ATOM 4354 N N . ASP B 1 9 ? -23.906 -5.723 7.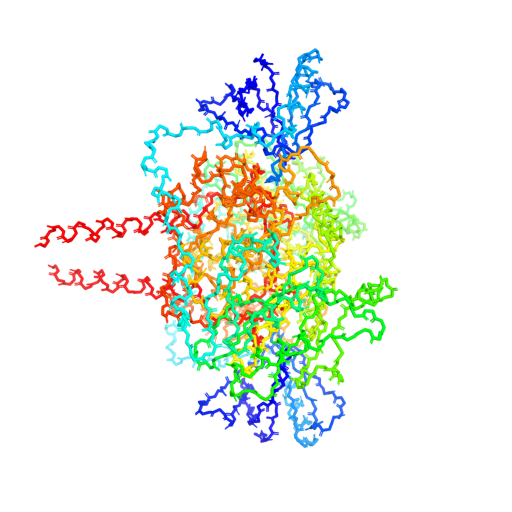805 1 78.19 9 ASP B N 1
ATOM 4355 C CA . ASP B 1 9 ? -22.656 -5.145 7.352 1 78.19 9 ASP B CA 1
ATOM 4356 C C . ASP B 1 9 ? -21.594 -5.188 8.453 1 78.19 9 ASP B C 1
ATOM 4358 O O . ASP B 1 9 ? -21.891 -4.898 9.617 1 78.19 9 ASP B O 1
ATOM 4362 N N . ARG B 1 10 ? -20.469 -5.488 8.195 1 76.62 10 ARG B N 1
ATOM 4363 C CA . ARG B 1 10 ? -19.422 -5.688 9.188 1 76.62 10 ARG B CA 1
ATOM 4364 C C . ARG B 1 10 ? -18.922 -4.352 9.727 1 76.62 10 ARG B C 1
ATOM 4366 O O . ARG B 1 10 ? -18.656 -4.223 10.922 1 76.62 10 ARG B O 1
ATOM 4373 N N . TYR B 1 11 ? -18.75 -3.404 8.961 1 69.19 11 TYR B N 1
ATOM 4374 C CA . TYR B 1 11 ? -18.016 -2.219 9.375 1 69.19 11 TYR B CA 1
ATOM 4375 C C . TYR B 1 11 ? -18.953 -1.056 9.656 1 69.19 11 TYR B C 1
ATOM 4377 O O . TYR B 1 11 ? -18.609 -0.126 10.391 1 69.19 11 TYR B O 1
ATOM 4385 N N . THR B 1 12 ? -20.109 -1.108 9.078 1 64.62 12 THR B N 1
ATOM 4386 C CA . THR B 1 12 ? -21 0.037 9.289 1 64.62 12 THR B CA 1
ATOM 4387 C C . THR B 1 12 ? -22.141 -0.325 10.227 1 64.62 12 THR B C 1
ATOM 4389 O O . THR B 1 12 ? -22.641 -1.455 10.203 1 64.62 12 THR B O 1
ATOM 4392 N N . ASN B 1 13 ? -22.266 0.551 11.219 1 61.88 13 ASN B N 1
ATOM 4393 C CA . ASN B 1 13 ? -23.375 0.358 12.141 1 61.88 13 ASN B CA 1
ATOM 4394 C C . ASN B 1 13 ? -24.703 0.742 11.5 1 61.88 13 ASN B C 1
ATOM 4396 O O . ASN B 1 13 ? -25.672 1.056 12.203 1 61.88 13 ASN B O 1
ATOM 4400 N N . ARG B 1 14 ? -24.734 0.702 10.305 1 63.19 14 ARG B N 1
ATOM 4401 C CA . ARG B 1 14 ? -25.984 1.033 9.633 1 63.19 14 ARG B CA 1
ATOM 4402 C C . ARG B 1 14 ? -27.031 -0.046 9.867 1 63.19 14 ARG B C 1
ATOM 4404 O O . ARG B 1 14 ? -26.703 -1.201 10.133 1 63.19 14 ARG B O 1
ATOM 4411 N N . LYS B 1 15 ? -28.219 0.439 9.805 1 72.94 15 LYS B N 1
ATOM 4412 C CA . LYS B 1 15 ? -29.344 -0.487 9.922 1 72.94 15 LYS B CA 1
ATOM 4413 C C . LYS B 1 15 ? -29.266 -1.567 8.844 1 72.94 15 LYS B C 1
ATOM 4415 O O . LYS B 1 15 ? -29.094 -1.265 7.664 1 72.94 15 LYS B O 1
ATOM 4420 N N . ALA B 1 16 ? -29.328 -2.717 9.281 1 79.06 16 ALA B N 1
ATOM 4421 C CA . ALA B 1 16 ? -29.25 -3.869 8.383 1 79.06 16 ALA B CA 1
ATOM 4422 C C . ALA B 1 16 ? -30.391 -3.877 7.387 1 79.06 16 ALA B C 1
ATOM 4424 O O . ALA B 1 16 ? -31.547 -3.6 7.75 1 79.06 16 ALA B O 1
ATOM 4425 N N . ALA B 1 17 ? -30.078 -4.059 6.199 1 79.12 17 ALA B N 1
ATOM 4426 C CA . ALA B 1 17 ? -31.078 -4.148 5.141 1 79.12 17 ALA B CA 1
ATOM 4427 C C . ALA B 1 17 ? -31.922 -5.414 5.289 1 79.12 17 ALA B C 1
ATOM 4429 O O . ALA B 1 17 ? -31.406 -6.469 5.66 1 79.12 17 ALA B O 1
ATOM 4430 N N . ASN B 1 18 ? -33.219 -5.199 5.156 1 88.62 18 ASN B N 1
ATOM 4431 C CA . ASN B 1 18 ? -34.125 -6.332 5.133 1 88.62 18 ASN B CA 1
ATOM 4432 C C . ASN B 1 18 ? -34.438 -6.777 3.705 1 88.62 18 ASN B C 1
ATOM 4434 O O . ASN B 1 18 ? -34.625 -5.941 2.818 1 88.62 18 ASN B O 1
ATOM 4438 N N . GLY B 1 19 ? -34.281 -8.172 3.484 1 93.44 19 GLY B N 1
ATOM 4439 C CA . GLY B 1 19 ? -34.531 -8.672 2.139 1 93.44 19 GLY B CA 1
ATOM 4440 C C . GLY B 1 19 ? -35 -10.109 2.111 1 93.44 19 GLY B C 1
ATOM 4441 O O . GLY B 1 19 ? -35.594 -10.594 3.078 1 93.44 19 GLY B O 1
ATOM 4442 N N . THR B 1 20 ? -34.906 -10.656 0.913 1 95 20 THR B N 1
ATOM 4443 C CA . THR B 1 20 ? -35.344 -12.023 0.684 1 95 20 THR B CA 1
ATOM 4444 C C . THR B 1 20 ? -34.188 -12.875 0.158 1 95 20 THR B C 1
ATOM 4446 O O . THR B 1 20 ? -33.406 -12.422 -0.671 1 95 20 THR B O 1
ATOM 4449 N N . LEU B 1 21 ? -34.156 -14.094 0.7 1 95.56 21 LEU B N 1
ATOM 4450 C CA . LEU B 1 21 ? -33.125 -15.055 0.276 1 95.56 21 LEU B CA 1
ATOM 4451 C C . LEU B 1 21 ? -33.75 -16.094 -0.661 1 95.56 21 LEU B C 1
ATOM 4453 O O . LEU B 1 21 ? -34.781 -16.703 -0.352 1 95.56 21 LEU B O 1
ATOM 4457 N N . TYR B 1 22 ? -33.094 -16.219 -1.787 1 95.5 22 TYR B N 1
ATOM 4458 C CA . TYR B 1 22 ? -33.531 -17.219 -2.764 1 95.5 22 TYR B CA 1
ATOM 4459 C C . TYR B 1 22 ? -32.438 -18.266 -2.959 1 95.5 22 TYR B C 1
ATOM 4461 O O . TYR B 1 22 ? -31.266 -17.938 -3.15 1 95.5 22 TYR B O 1
ATOM 4469 N N . LEU B 1 23 ? -32.781 -19.484 -2.891 1 95 23 LEU B N 1
ATOM 4470 C CA . LEU B 1 23 ? -31.859 -20.594 -3.189 1 95 23 LEU B CA 1
ATOM 4471 C C . LEU B 1 23 ? -32.188 -21.203 -4.547 1 95 23 LEU B C 1
ATOM 4473 O O . LEU B 1 23 ? -33.25 -21.781 -4.73 1 95 23 LEU B O 1
ATOM 4477 N N . THR B 1 24 ? -31.266 -21.031 -5.453 1 92.94 24 THR B N 1
ATOM 4478 C CA . THR B 1 24 ? -31.422 -21.656 -6.766 1 92.94 24 THR B CA 1
ATOM 4479 C C . THR B 1 24 ? -30.547 -22.906 -6.867 1 92.94 24 THR B C 1
ATOM 4481 O O . THR B 1 24 ? -29.984 -23.359 -5.871 1 92.94 24 THR B O 1
ATOM 4484 N N . ALA B 1 25 ? -30.469 -23.438 -8.078 1 89.56 25 ALA B N 1
ATOM 4485 C CA . ALA B 1 25 ? -29.656 -24.641 -8.281 1 89.56 25 ALA B CA 1
ATOM 4486 C C . ALA B 1 25 ? -28.172 -24.312 -8.18 1 89.56 25 ALA B C 1
ATOM 4488 O O . ALA B 1 25 ? -27.375 -25.172 -7.789 1 89.56 25 ALA B O 1
ATOM 4489 N N . THR B 1 26 ? -27.891 -23.094 -8.461 1 93.19 26 THR B N 1
ATOM 4490 C CA . THR B 1 26 ? -26.453 -22.812 -8.562 1 93.19 26 THR B CA 1
ATOM 4491 C C . THR B 1 26 ? -26.062 -21.672 -7.621 1 93.19 26 THR B C 1
ATOM 4493 O O . THR B 1 26 ? -24.891 -21.531 -7.285 1 93.19 26 THR B O 1
ATOM 4496 N N . HIS B 1 27 ? -27.062 -20.844 -7.246 1 95.38 27 HIS B N 1
ATOM 4497 C CA . HIS B 1 27 ? -26.703 -19.641 -6.508 1 95.38 27 HIS B CA 1
ATOM 4498 C C . HIS B 1 27 ? -27.609 -19.438 -5.289 1 95.38 27 HIS B C 1
ATOM 4500 O O . HIS B 1 27 ? -28.75 -19.906 -5.281 1 95.38 27 HIS B O 1
ATOM 4506 N N . LEU B 1 28 ? -27.031 -18.859 -4.277 1 96.62 28 LEU B N 1
ATOM 4507 C CA . LEU B 1 28 ? -27.766 -18.156 -3.23 1 96.62 28 LEU B CA 1
ATOM 4508 C C . LEU B 1 28 ? -27.906 -16.672 -3.566 1 96.62 28 LEU B C 1
ATOM 4510 O O . LEU B 1 28 ? -26.906 -15.984 -3.791 1 96.62 28 LEU B O 1
ATOM 4514 N N . ILE B 1 29 ? -29.141 -16.188 -3.631 1 96.12 29 ILE B N 1
ATOM 4515 C CA . ILE B 1 29 ? -29.375 -14.812 -4.051 1 96.12 29 ILE B CA 1
ATOM 4516 C C . ILE B 1 29 ? -30.109 -14.055 -2.951 1 96.12 29 ILE B C 1
ATOM 4518 O O . ILE B 1 29 ? -31.156 -14.484 -2.486 1 96.12 29 ILE B O 1
ATOM 4522 N N . TYR B 1 30 ? -29.547 -13 -2.467 1 95.19 30 TYR B N 1
ATOM 4523 C CA . TYR B 1 30 ? -30.188 -12.094 -1.525 1 95.19 30 TYR B CA 1
ATOM 4524 C C . TYR B 1 30 ? -30.672 -10.828 -2.229 1 95.19 30 TYR B C 1
ATOM 4526 O O . TYR B 1 30 ? -29.891 -10.148 -2.898 1 95.19 30 TYR B O 1
ATOM 4534 N N . VAL B 1 31 ? -31.891 -10.539 -2.113 1 93.06 31 VAL B N 1
ATOM 4535 C CA . VAL B 1 31 ? -32.469 -9.352 -2.729 1 93.06 31 VAL B CA 1
ATOM 4536 C C . VAL B 1 31 ? -32.906 -8.367 -1.644 1 93.06 31 VAL B C 1
ATOM 4538 O O . VAL B 1 31 ? -33.781 -8.672 -0.817 1 93.06 31 VAL B O 1
ATOM 4541 N N . ASP B 1 32 ? -32.312 -7.16 -1.724 1 88.5 32 ASP B N 1
ATOM 4542 C CA . ASP B 1 32 ? -32.625 -6.113 -0.756 1 88.5 32 ASP B CA 1
ATOM 4543 C C . ASP B 1 32 ? -34 -5.492 -1.037 1 88.5 32 ASP B C 1
ATOM 4545 O O . ASP B 1 32 ? -34.25 -5.027 -2.148 1 88.5 32 ASP B O 1
ATOM 4549 N N . ALA B 1 33 ? -34.875 -5.418 -0.097 1 80.31 33 ALA B N 1
ATOM 4550 C CA . ALA B 1 33 ? -36.219 -4.902 -0.273 1 80.31 33 ALA B CA 1
ATOM 4551 C C . ALA B 1 33 ? -36.281 -3.4 -0.011 1 80.31 33 ALA B C 1
ATOM 4553 O O . ALA B 1 33 ? -37.188 -2.719 -0.457 1 80.31 33 ALA B O 1
ATOM 4554 N N . SER B 1 34 ? -35.375 -2.875 0.786 1 68.5 34 SER B N 1
ATOM 4555 C CA . SER B 1 34 ? -35.438 -1.492 1.249 1 68.5 34 SER B CA 1
ATOM 4556 C C . SER B 1 34 ? -34.906 -0.533 0.195 1 68.5 34 SER B C 1
ATOM 4558 O O . SER B 1 34 ? -35.188 0.662 0.221 1 68.5 34 SER B O 1
ATOM 4560 N N . ALA B 1 35 ? -34.188 -1.028 -0.681 1 61.41 35 ALA B N 1
ATOM 4561 C CA . ALA B 1 35 ? -33.469 -0.102 -1.567 1 61.41 35 ALA B CA 1
ATOM 4562 C C . ALA B 1 35 ? -34.375 0.37 -2.697 1 61.41 35 ALA B C 1
ATOM 4564 O O . ALA B 1 35 ? -35.25 -0.374 -3.15 1 61.41 35 ALA B O 1
ATOM 4565 N N . GLU B 1 36 ? -34.469 1.648 -2.916 1 63.25 36 GLU B N 1
ATOM 4566 C CA . GLU B 1 36 ? -35.156 2.182 -4.086 1 63.25 36 GLU B CA 1
ATOM 4567 C C . GLU B 1 36 ? -34.719 1.45 -5.359 1 63.25 36 GLU B C 1
ATOM 4569 O O . GLU B 1 36 ? -35.562 1.153 -6.215 1 63.25 36 GLU B O 1
ATOM 4574 N N . VAL B 1 37 ? -33.5 1.125 -5.336 1 65.62 37 VAL B N 1
ATOM 4575 C CA . VAL B 1 37 ? -32.938 0.338 -6.434 1 65.62 37 VAL B CA 1
ATOM 4576 C C . VAL B 1 37 ? -32.656 -1.088 -5.961 1 65.62 37 VAL B C 1
ATOM 4578 O O . VAL B 1 37 ? -32.094 -1.293 -4.891 1 65.62 37 VAL B O 1
ATOM 4581 N N . ARG B 1 38 ? -33.281 -1.908 -6.68 1 74.31 38 ARG B N 1
ATOM 4582 C CA . ARG B 1 38 ? -33.125 -3.336 -6.414 1 74.31 38 ARG B CA 1
ATOM 4583 C C . ARG B 1 38 ? -31.641 -3.727 -6.355 1 74.31 38 ARG B C 1
ATOM 4585 O O . ARG B 1 38 ? -30.953 -3.697 -7.375 1 74.31 38 ARG B O 1
ATOM 4592 N N . LYS B 1 39 ? -31.109 -3.922 -5.16 1 85.12 39 LYS B N 1
ATOM 4593 C CA . LYS B 1 39 ? -29.734 -4.383 -4.977 1 85.12 39 LYS B CA 1
ATOM 4594 C C . LYS B 1 39 ? -29.703 -5.879 -4.672 1 85.12 39 LYS B C 1
ATOM 4596 O O . LYS B 1 39 ? -30.422 -6.359 -3.799 1 85.12 39 LYS B O 1
ATOM 4601 N N . GLU B 1 40 ? -28.969 -6.672 -5.516 1 90.19 40 GLU B N 1
ATOM 4602 C CA . GLU B 1 40 ? -28.875 -8.117 -5.359 1 90.19 40 GLU B CA 1
ATOM 4603 C C . GLU B 1 40 ? -27.438 -8.547 -5.023 1 90.19 40 GLU B C 1
ATOM 4605 O O . GLU B 1 40 ? -26.484 -7.926 -5.477 1 90.19 40 GLU B O 1
ATOM 4610 N N . THR B 1 41 ? -27.328 -9.484 -4.141 1 91 41 THR B N 1
ATOM 4611 C CA . THR B 1 41 ? -26.062 -10.156 -3.85 1 91 41 THR B CA 1
ATOM 4612 C C . THR B 1 41 ? -26.125 -11.617 -4.289 1 91 41 THR B C 1
ATOM 4614 O O . THR B 1 41 ? -27.016 -12.359 -3.883 1 91 41 THR B O 1
ATOM 4617 N N . TRP B 1 42 ? -25.234 -12.008 -5.145 1 93.81 42 TRP B N 1
ATOM 4618 C CA . TRP B 1 42 ? -25.172 -13.359 -5.684 1 93.81 42 TRP B CA 1
ATOM 4619 C C . TRP B 1 42 ? -23.984 -14.125 -5.109 1 93.81 42 TRP B C 1
ATOM 4621 O O . TRP B 1 42 ? -22.859 -13.633 -5.141 1 93.81 42 TRP B O 1
ATOM 4631 N N . ILE B 1 43 ? -24.266 -15.305 -4.59 1 96.25 43 ILE B N 1
ATOM 4632 C CA . ILE B 1 43 ? -23.219 -16.188 -4.105 1 96.25 43 ILE B CA 1
ATOM 4633 C C . ILE B 1 43 ? -23.328 -17.547 -4.781 1 96.25 43 ILE B C 1
ATOM 4635 O O . ILE B 1 43 ? -24.297 -18.281 -4.562 1 96.25 43 ILE B O 1
ATOM 4639 N N . LEU B 1 44 ? -22.359 -17.875 -5.598 1 96.94 44 LEU B N 1
ATOM 4640 C CA . LEU B 1 44 ? -22.312 -19.203 -6.191 1 96.94 44 LEU B CA 1
ATOM 4641 C C . LEU B 1 44 ? -22.109 -20.266 -5.121 1 96.94 44 LEU B C 1
ATOM 4643 O O . LEU B 1 44 ? -21.266 -20.109 -4.23 1 96.94 44 LEU B O 1
ATOM 4647 N N . HIS B 1 45 ? -22.828 -21.359 -5.195 1 96.62 45 HIS B N 1
ATOM 4648 C CA . HIS B 1 45 ? -22.719 -22.406 -4.184 1 96.62 45 HIS B CA 1
ATOM 4649 C C . HIS B 1 45 ? -21.297 -22.938 -4.102 1 96.62 45 HIS B C 1
ATOM 4651 O O . HIS B 1 45 ? -20.781 -23.188 -3.006 1 96.62 45 HIS B O 1
ATOM 4657 N N . HIS B 1 46 ? -20.641 -23.031 -5.227 1 96.44 46 HIS B N 1
ATOM 4658 C CA . HIS B 1 46 ? -19.297 -23.578 -5.281 1 96.44 46 HIS B CA 1
ATOM 4659 C C . HIS B 1 46 ? -18.297 -22.656 -4.602 1 96.44 46 HIS B C 1
ATOM 4661 O O . HIS B 1 46 ? -17.188 -23.062 -4.254 1 96.44 46 HIS B O 1
ATOM 4667 N N . HIS B 1 47 ? -18.656 -21.391 -4.43 1 97.56 47 HIS B N 1
ATOM 4668 C CA . HIS B 1 47 ? -17.781 -20.438 -3.748 1 97.56 47 HIS B CA 1
ATOM 4669 C C . HIS B 1 47 ? -17.875 -20.609 -2.234 1 97.56 47 HIS B C 1
ATOM 4671 O O . HIS B 1 47 ? -17.016 -20.094 -1.504 1 97.56 47 HIS B O 1
ATOM 4677 N N . ILE B 1 48 ? -18.875 -21.281 -1.768 1 97.25 48 ILE B N 1
ATOM 4678 C CA . ILE B 1 48 ? -19.094 -21.391 -0.329 1 97.25 48 ILE B CA 1
ATOM 4679 C C . ILE B 1 48 ? -18.078 -22.375 0.266 1 97.25 48 ILE B C 1
ATOM 4681 O O . ILE B 1 48 ? -18.016 -23.531 -0.167 1 97.25 48 ILE B O 1
ATOM 4685 N N . ALA B 1 49 ? -17.328 -21.969 1.205 1 95.62 49 ALA B N 1
ATOM 4686 C CA . ALA B 1 49 ? -16.359 -22.812 1.901 1 95.62 49 ALA B CA 1
ATOM 4687 C C . ALA B 1 49 ? -16.984 -23.422 3.16 1 95.62 49 ALA B C 1
ATOM 4689 O O . ALA B 1 49 ? -16.875 -24.625 3.389 1 95.62 49 ALA B O 1
ATOM 4690 N N . THR B 1 50 ? -17.594 -22.531 3.986 1 95.38 50 THR B N 1
ATOM 4691 C CA . THR B 1 50 ? -18.219 -23.016 5.219 1 95.38 50 THR B CA 1
ATOM 4692 C C . THR B 1 50 ? -19.531 -22.281 5.477 1 95.38 50 THR B C 1
ATOM 4694 O O . THR B 1 50 ? -19.719 -21.156 5.027 1 95.38 50 THR B O 1
ATOM 4697 N N . VAL B 1 51 ? -20.438 -22.984 6.094 1 96.88 51 VAL B N 1
ATOM 4698 C CA . VAL B 1 51 ? -21.703 -22.453 6.59 1 96.88 51 VAL B CA 1
ATOM 4699 C C . VAL B 1 51 ? -21.859 -22.781 8.07 1 96.88 51 VAL B C 1
ATOM 4701 O O . VAL B 1 51 ? -21.734 -23.938 8.469 1 96.88 51 VAL B O 1
ATOM 4704 N N . GLU B 1 52 ? -22.125 -21.703 8.844 1 96.69 52 GLU B N 1
ATOM 4705 C CA . GLU B 1 52 ? -22.219 -21.906 10.281 1 96.69 52 GLU B CA 1
ATOM 4706 C C . GLU B 1 52 ? -23.469 -21.25 10.859 1 96.69 52 GLU B C 1
ATOM 4708 O O . GLU B 1 52 ? -23.75 -20.094 10.547 1 96.69 52 GLU B O 1
ATOM 4713 N N . LYS B 1 53 ? -24.172 -22 11.617 1 95.94 53 LYS B N 1
ATOM 4714 C CA . LYS B 1 53 ? -25.25 -21.422 12.406 1 95.94 53 LYS B CA 1
ATOM 4715 C C . LYS B 1 53 ? -24.719 -20.859 13.727 1 95.94 53 LYS B C 1
ATOM 4717 O O . LYS B 1 53 ? -24.156 -21.594 14.539 1 95.94 53 LYS B O 1
ATOM 4722 N N . LEU B 1 54 ? -24.938 -19.594 13.945 1 95.06 54 LEU B N 1
ATOM 4723 C CA . LEU B 1 54 ? -24.484 -18.953 15.172 1 95.06 54 LEU B CA 1
ATOM 4724 C C . LEU B 1 54 ? -25.578 -18.938 16.234 1 95.06 54 LEU B C 1
ATOM 4726 O O . LEU B 1 54 ? -26.734 -19.25 15.93 1 95.06 54 LEU B O 1
ATOM 4730 N N . PRO B 1 55 ? -25.203 -18.641 17.516 1 94.5 55 PRO B N 1
ATOM 4731 C CA . PRO B 1 55 ? -26.219 -18.578 18.562 1 94.5 55 PRO B CA 1
ATOM 4732 C C . PRO B 1 55 ? -27.281 -17.531 18.281 1 94.5 55 PRO B C 1
ATOM 4734 O O . PRO B 1 55 ? -26.984 -16.469 17.734 1 94.5 55 PRO B O 1
ATOM 4737 N N . LEU B 1 56 ? -28.406 -17.844 18.812 1 93.56 56 LEU B N 1
ATOM 4738 C CA . LEU B 1 56 ? -29.562 -16.969 18.656 1 93.56 56 LEU B CA 1
ATOM 4739 C C . LEU B 1 56 ? -29.281 -15.578 19.219 1 93.56 56 LEU B C 1
ATOM 4741 O O . LEU B 1 56 ? -28.688 -15.453 20.297 1 93.56 56 LEU B O 1
ATOM 4745 N N . THR B 1 57 ? -29.703 -14.531 18.484 1 92.38 57 THR B N 1
ATOM 4746 C CA . THR B 1 57 ? -29.609 -13.148 18.938 1 92.38 57 THR B CA 1
ATOM 4747 C C . THR B 1 57 ? -31 -12.516 19.047 1 92.38 57 THR B C 1
ATOM 4749 O O . THR B 1 57 ? -32 -13.141 18.672 1 92.38 57 THR B O 1
ATOM 4752 N N . THR B 1 58 ? -31.031 -11.242 19.516 1 91.75 58 THR B N 1
ATOM 4753 C CA . THR B 1 58 ? -32.312 -10.523 19.609 1 91.75 58 THR B CA 1
ATOM 4754 C C . THR B 1 58 ? -32.875 -10.242 18.219 1 91.75 58 THR B C 1
ATOM 4756 O O . THR B 1 58 ? -34.094 -10.133 18.047 1 91.75 58 THR B O 1
ATOM 4759 N N . ALA B 1 59 ? -32.031 -10.273 17.266 1 89.44 59 ALA B N 1
ATOM 4760 C CA . ALA B 1 59 ? -32.438 -9.938 15.906 1 89.44 59 ALA B CA 1
ATOM 4761 C C . ALA B 1 59 ? -32.938 -11.172 15.156 1 89.44 59 ALA B C 1
ATOM 4763 O O . ALA B 1 59 ? -33.625 -11.055 14.125 1 89.44 59 ALA B O 1
ATOM 4764 N N . GLY B 1 60 ? -32.562 -12.398 15.672 1 94.5 60 GLY B N 1
ATOM 4765 C CA . GLY B 1 60 ? -33 -13.625 15.016 1 94.5 60 GLY B CA 1
ATOM 4766 C C . GLY B 1 60 ? -31.922 -14.703 15.039 1 94.5 60 GLY B C 1
ATOM 4767 O O . GLY B 1 60 ? -31.188 -14.836 16.016 1 94.5 60 GLY B O 1
ATOM 4768 N N . TYR B 1 61 ? -32.062 -15.555 13.969 1 96.38 61 TYR B N 1
ATOM 4769 C CA . TYR B 1 61 ? -31.172 -16.688 13.859 1 96.38 61 TYR B CA 1
ATOM 4770 C C . TYR B 1 61 ? -30.047 -16.406 12.867 1 96.38 61 TYR B C 1
ATOM 4772 O O . TYR B 1 61 ? -30.25 -16.469 11.648 1 96.38 61 TYR B O 1
ATOM 4780 N N . PRO B 1 62 ? -28.844 -16.156 13.32 1 96 62 PRO B N 1
ATOM 4781 C CA . PRO B 1 62 ? -27.734 -15.758 12.43 1 96 62 PRO B CA 1
ATOM 4782 C C . PRO B 1 62 ? -27.141 -16.938 11.664 1 96 62 PRO B C 1
ATOM 4784 O O . PRO B 1 62 ? -26.984 -18.031 12.219 1 96 62 PRO B O 1
ATOM 4787 N N . LEU B 1 63 ? -26.875 -16.781 10.445 1 97.06 63 LEU B N 1
ATOM 4788 C CA . LEU B 1 63 ? -26.203 -17.703 9.547 1 97.06 63 LEU B CA 1
ATOM 4789 C C . LEU B 1 63 ? -24.969 -17.047 8.93 1 97.06 63 LEU B C 1
ATOM 4791 O O . LEU B 1 63 ? -25.078 -16.062 8.219 1 97.06 63 LEU B O 1
ATOM 4795 N N . LEU B 1 64 ? -23.797 -17.609 9.219 1 96.56 64 LEU B N 1
ATOM 4796 C CA . LEU B 1 64 ? -22.531 -17.062 8.742 1 96.56 64 LEU B CA 1
ATOM 4797 C C . LEU B 1 64 ? -21.969 -17.922 7.609 1 96.56 64 LEU B C 1
ATOM 4799 O O . LEU B 1 64 ? -21.781 -19.125 7.77 1 96.56 64 LEU B O 1
ATOM 4803 N N . ILE B 1 65 ? -21.703 -17.297 6.445 1 96.75 65 ILE B N 1
ATOM 4804 C CA . ILE B 1 65 ? -21.188 -18 5.273 1 96.75 65 ILE B CA 1
ATOM 4805 C C . ILE B 1 65 ? -19.797 -17.453 4.918 1 96.75 65 ILE B C 1
ATOM 4807 O O . ILE B 1 65 ? -19.641 -16.25 4.715 1 96.75 65 ILE B O 1
ATOM 4811 N N . HIS B 1 66 ? -18.812 -18.281 4.914 1 96.62 66 HIS B N 1
ATOM 4812 C CA . HIS B 1 66 ? -17.484 -17.953 4.41 1 96.62 66 HIS B CA 1
ATOM 4813 C C . HIS B 1 66 ? -17.266 -18.531 3.016 1 96.62 66 HIS B C 1
ATOM 4815 O O . HIS B 1 66 ? -17.484 -19.719 2.793 1 96.62 66 HIS B O 1
ATOM 4821 N N . CYS B 1 67 ? -16.844 -17.703 2.133 1 97.25 67 CYS B N 1
ATOM 4822 C CA . CYS B 1 67 ? -16.625 -18.172 0.766 1 97.25 67 CYS B CA 1
ATOM 4823 C C . CYS B 1 67 ? -15.133 -18.312 0.471 1 97.25 67 CYS B C 1
ATOM 4825 O O . CYS B 1 67 ? -14.297 -17.703 1.144 1 97.25 67 CYS B O 1
ATOM 4827 N N . LYS B 1 68 ? -14.859 -19.094 -0.573 1 97.06 68 LYS B N 1
ATOM 4828 C CA . LYS B 1 68 ? -13.492 -19.375 -0.997 1 97.06 68 LYS B CA 1
ATOM 4829 C C . LYS B 1 68 ? -12.852 -18.156 -1.653 1 97.06 68 LYS B C 1
ATOM 4831 O O . LYS B 1 68 ? -11.625 -18.062 -1.732 1 97.06 68 LYS B O 1
ATOM 4836 N N . ASN B 1 69 ? -13.664 -17.25 -2.141 1 96.44 69 ASN B N 1
ATOM 4837 C CA . ASN B 1 69 ? -13.148 -16 -2.703 1 96.44 69 ASN B CA 1
ATOM 4838 C C . ASN B 1 69 ? -13.172 -14.875 -1.675 1 96.44 69 ASN B C 1
ATOM 4840 O O . ASN B 1 69 ? -13.219 -13.695 -2.039 1 96.44 69 ASN B O 1
ATOM 4844 N N . PHE B 1 70 ? -13.32 -15.195 -0.353 1 96.44 70 PHE B N 1
ATOM 4845 C CA . PHE B 1 70 ? -13.109 -14.367 0.828 1 96.44 70 PHE B CA 1
ATOM 4846 C C . PHE B 1 70 ? -14.32 -13.469 1.08 1 96.44 70 PHE B C 1
ATOM 4848 O O . PHE B 1 70 ? -14.234 -12.516 1.862 1 96.44 70 PHE B O 1
ATOM 4855 N N . HIS B 1 71 ? -15.391 -13.703 0.363 1 94.81 71 HIS B N 1
ATOM 4856 C CA . HIS B 1 71 ? -16.656 -13.078 0.714 1 94.81 71 HIS B CA 1
ATOM 4857 C C . HIS B 1 71 ? -17.219 -13.656 2.012 1 94.81 71 HIS B C 1
ATOM 4859 O O . HIS B 1 71 ? -17.219 -14.875 2.197 1 94.81 71 HIS B O 1
ATOM 4865 N N . VAL B 1 72 ? -17.594 -12.789 2.893 1 94.56 72 VAL B N 1
ATOM 4866 C CA . VAL B 1 72 ? -18.25 -13.227 4.125 1 94.56 72 VAL B CA 1
ATOM 4867 C C . VAL B 1 72 ? -19.641 -12.625 4.203 1 94.56 72 VAL B C 1
ATOM 4869 O O . VAL B 1 72 ? -19.812 -11.406 4.16 1 94.56 72 VAL B O 1
ATOM 4872 N N . ALA B 1 73 ? -20.594 -13.453 4.281 1 94 73 ALA B N 1
ATOM 4873 C CA . ALA B 1 73 ? -21.984 -13 4.395 1 94 73 ALA B CA 1
ATOM 4874 C C . ALA B 1 73 ? -22.578 -13.406 5.742 1 94 73 ALA B C 1
ATOM 4876 O O . ALA B 1 73 ? -22.484 -14.562 6.148 1 94 73 ALA B O 1
ATOM 4877 N N . HIS B 1 74 ? -23.109 -12.43 6.391 1 93.5 74 HIS B N 1
ATOM 4878 C CA . HIS B 1 74 ? -23.766 -12.633 7.68 1 93.5 74 HIS B CA 1
ATOM 4879 C C . HIS B 1 74 ? -25.266 -12.367 7.586 1 93.5 74 HIS B C 1
ATOM 4881 O O . HIS B 1 74 ? -25.703 -11.211 7.621 1 93.5 74 HIS B O 1
ATOM 4887 N N . PHE B 1 75 ? -26.047 -13.438 7.609 1 95.44 75 PHE B N 1
ATOM 4888 C CA . PHE B 1 75 ? -27.5 -13.336 7.516 1 95.44 75 PHE B CA 1
ATOM 4889 C C . PHE B 1 75 ? -28.156 -13.547 8.875 1 95.44 75 PHE B C 1
ATOM 4891 O O . PHE B 1 75 ? -27.594 -14.242 9.734 1 95.44 75 PHE B O 1
ATOM 4898 N N . VAL B 1 76 ? -29.219 -12.867 9.031 1 96 76 VAL B N 1
ATOM 4899 C CA . VAL B 1 76 ? -30.094 -13.133 10.172 1 96 76 VAL B CA 1
ATOM 4900 C C . VAL B 1 76 ? -31.484 -13.508 9.688 1 96 76 VAL B C 1
ATOM 4902 O O . VAL B 1 76 ? -32.188 -12.703 9.062 1 96 76 VAL B O 1
ATOM 4905 N N . ILE B 1 77 ? -31.844 -14.711 10.039 1 96.5 77 ILE B N 1
ATOM 4906 C CA . ILE B 1 77 ? -33.094 -15.266 9.578 1 96.5 77 ILE B CA 1
ATOM 4907 C C . ILE B 1 77 ? -34.125 -15.242 10.719 1 96.5 77 ILE B C 1
ATOM 4909 O O . ILE B 1 77 ? -33.781 -15.531 11.867 1 96.5 77 ILE B O 1
ATOM 4913 N N . GLY B 1 78 ? -35.344 -14.953 10.422 1 94.06 78 GLY B N 1
ATOM 4914 C CA . GLY B 1 78 ? -36.375 -14.711 11.422 1 94.06 78 GLY B CA 1
ATOM 4915 C C . GLY B 1 78 ? -36.844 -15.977 12.125 1 94.06 78 GLY B C 1
ATOM 4916 O O . GLY B 1 78 ? -37.156 -15.945 13.32 1 94.06 78 GLY B O 1
ATOM 4917 N N . GLN B 1 79 ? -36.875 -17.016 11.414 1 94.38 79 GLN B N 1
ATOM 4918 C CA . GLN B 1 79 ? -37.406 -18.266 11.969 1 94.38 79 GLN B CA 1
ATOM 4919 C C . GLN B 1 79 ? -36.344 -19.344 12.031 1 94.38 79 GLN B C 1
ATOM 4921 O O . GLN B 1 79 ? -35.531 -19.484 11.102 1 94.38 79 GLN B O 1
ATOM 4926 N N . GLU B 1 80 ? -36.375 -20.094 13.031 1 94.56 80 GLU B N 1
ATOM 4927 C CA . GLU B 1 80 ? -35.406 -21.156 13.242 1 94.56 80 GLU B CA 1
ATOM 4928 C C . GLU B 1 80 ? -35.5 -22.234 12.164 1 94.56 80 GLU B C 1
ATOM 4930 O O . GLU B 1 80 ? -34.5 -22.719 11.664 1 94.56 80 GLU B O 1
ATOM 4935 N N . ARG B 1 81 ? -36.75 -22.609 11.914 1 95.56 81 ARG B N 1
ATOM 4936 C CA . ARG B 1 81 ? -36.969 -23.656 10.914 1 95.56 81 ARG B CA 1
ATOM 4937 C C . ARG B 1 81 ? -36.375 -23.25 9.562 1 95.56 81 ARG B C 1
ATOM 4939 O O . ARG B 1 81 ? -35.719 -24.047 8.891 1 95.56 81 ARG B O 1
ATOM 4946 N N . ASP B 1 82 ? -36.625 -22.047 9.188 1 96.06 82 ASP B N 1
ATOM 4947 C CA . ASP B 1 82 ? -36.125 -21.547 7.922 1 96.06 82 ASP B CA 1
ATOM 4948 C C . ASP B 1 82 ? -34.594 -21.516 7.914 1 96.06 82 ASP B C 1
ATOM 4950 O O . ASP B 1 82 ? -33.969 -21.875 6.914 1 96.06 82 ASP B O 1
ATOM 4954 N N . CYS B 1 83 ? -34.031 -21.047 8.992 1 96.5 83 CYS B N 1
ATOM 4955 C CA . CYS B 1 83 ? -32.594 -20.984 9.117 1 96.5 83 CYS B CA 1
ATOM 4956 C C . CYS B 1 83 ? -31.969 -22.375 8.953 1 96.5 83 CYS B C 1
ATOM 4958 O O . CYS B 1 83 ? -30.984 -22.547 8.242 1 96.5 83 CYS B O 1
ATOM 4960 N N . HIS B 1 84 ? -32.562 -23.328 9.57 1 96.06 84 HIS B N 1
ATOM 4961 C CA . HIS B 1 84 ? -32.062 -24.703 9.508 1 96.06 84 HIS B CA 1
ATOM 4962 C C . HIS B 1 84 ? -32.188 -25.266 8.094 1 96.06 84 HIS B C 1
ATOM 4964 O O . HIS B 1 84 ? -31.312 -25.984 7.621 1 96.06 84 HIS B O 1
ATOM 4970 N N . GLU B 1 85 ? -33.25 -25 7.445 1 96.12 85 GLU B N 1
ATOM 4971 C CA . GLU B 1 85 ? -33.469 -25.484 6.082 1 96.12 85 GLU B CA 1
ATOM 4972 C C . GLU B 1 85 ? -32.438 -24.891 5.125 1 96.12 85 GLU B C 1
ATOM 4974 O O . GLU B 1 85 ? -31.906 -25.594 4.262 1 96.12 85 GLU B O 1
ATOM 4979 N N . VAL B 1 86 ? -32.25 -23.594 5.266 1 96.5 86 VAL B N 1
ATOM 4980 C CA . VAL B 1 86 ? -31.25 -22.938 4.426 1 96.5 86 VAL B CA 1
ATOM 4981 C C . VAL B 1 86 ? -29.859 -23.547 4.703 1 96.5 86 VAL B C 1
ATOM 4983 O O . VAL B 1 86 ? -29.125 -23.844 3.77 1 96.5 86 VAL B O 1
ATOM 4986 N N . TYR B 1 87 ? -29.547 -23.703 5.957 1 96.75 87 TYR B N 1
ATOM 4987 C CA . TYR B 1 87 ? -28.281 -24.266 6.387 1 96.75 87 TYR B CA 1
ATOM 4988 C C . TYR B 1 87 ? -28.047 -25.641 5.773 1 96.75 87 TYR B C 1
ATOM 4990 O O . TYR B 1 87 ? -27.016 -25.875 5.152 1 96.75 87 TYR B O 1
ATOM 4998 N N . THR B 1 88 ? -28.984 -26.516 5.848 1 96.12 88 THR B N 1
ATOM 4999 C CA . THR B 1 88 ? -28.859 -27.891 5.363 1 96.12 88 THR B CA 1
ATOM 5000 C C . THR B 1 88 ? -28.766 -27.922 3.842 1 96.12 88 THR B C 1
ATOM 5002 O O . THR B 1 88 ? -28 -28.703 3.279 1 96.12 88 THR B O 1
ATOM 5005 N N . SER B 1 89 ? -29.562 -27.094 3.232 1 95.75 89 SER B N 1
ATOM 5006 C CA . SER B 1 89 ? -29.531 -27.031 1.776 1 95.75 89 SER B CA 1
ATOM 5007 C C . SER B 1 89 ? -28.188 -26.547 1.27 1 95.75 89 SER B C 1
ATOM 5009 O O . SER B 1 89 ? -27.641 -27.094 0.302 1 95.75 89 SER B O 1
ATOM 5011 N N . LEU B 1 90 ? -27.672 -25.562 1.932 1 96.31 90 LEU B N 1
ATOM 5012 C CA . LEU B 1 90 ? -26.391 -25.016 1.513 1 96.31 90 LEU B CA 1
ATOM 5013 C C . LEU B 1 90 ? -25.266 -26.016 1.74 1 96.31 90 LEU B C 1
ATOM 5015 O O . LEU B 1 90 ? -24.312 -26.078 0.95 1 96.31 90 LEU B O 1
ATOM 5019 N N . LEU B 1 91 ? -25.297 -26.75 2.795 1 94.06 91 LEU B N 1
ATOM 5020 C CA . LEU B 1 91 ? -24.297 -27.781 3.057 1 94.06 91 LEU B CA 1
ATOM 5021 C C . LEU B 1 91 ? -24.266 -28.797 1.93 1 94.06 91 LEU B C 1
ATOM 5023 O O . LEU B 1 91 ? -23.188 -29.25 1.518 1 94.06 91 LEU B O 1
ATOM 5027 N N . LYS B 1 92 ? -25.391 -29.094 1.453 1 91.38 92 LYS B N 1
ATOM 5028 C CA . LYS B 1 92 ? -25.5 -30.094 0.393 1 91.38 92 LYS B CA 1
ATOM 5029 C C . LYS B 1 92 ? -25.047 -29.516 -0.948 1 91.38 92 LYS B C 1
ATOM 5031 O O . LYS B 1 92 ? -24.344 -30.188 -1.71 1 91.38 92 LYS B O 1
ATOM 5036 N N . LEU B 1 93 ? -25.438 -28.375 -1.222 1 92.31 93 LEU B N 1
ATOM 5037 C CA . LEU B 1 93 ? -25.203 -27.766 -2.527 1 92.31 93 LEU B CA 1
ATOM 5038 C C . LEU B 1 93 ? -23.766 -27.266 -2.658 1 92.31 93 LEU B C 1
ATOM 5040 O O . LEU B 1 93 ? -23.25 -27.156 -3.77 1 92.31 93 LEU B O 1
ATOM 5044 N N . SER B 1 94 ? -23.062 -27.031 -1.562 1 93.12 94 SER B N 1
ATOM 5045 C CA . SER B 1 94 ? -21.719 -26.438 -1.591 1 93.12 94 SER B CA 1
ATOM 5046 C C . SER B 1 94 ? -20.641 -27.5 -1.61 1 93.12 94 SER B C 1
ATOM 5048 O O . SER B 1 94 ? -19.453 -27.188 -1.779 1 93.12 94 SER B O 1
ATOM 5050 N N . GLN B 1 95 ? -20.984 -28.734 -1.499 1 88.19 95 GLN B N 1
ATOM 5051 C CA . GLN B 1 95 ? -19.969 -29.781 -1.411 1 88.19 95 GLN B CA 1
ATOM 5052 C C . GLN B 1 95 ? -20.328 -30.953 -2.316 1 88.19 95 GLN B C 1
ATOM 5054 O O . GLN B 1 95 ? -20.625 -32.062 -1.835 1 88.19 95 GLN B O 1
ATOM 5059 N N . PRO B 1 96 ? -20.109 -30.719 -3.514 1 92.44 96 PRO B N 1
ATOM 5060 C CA . PRO B 1 96 ? -20.344 -31.875 -4.379 1 92.44 96 PRO B CA 1
ATOM 5061 C C . PRO B 1 96 ? -19.375 -33.031 -4.098 1 92.44 96 PRO B C 1
ATOM 5063 O O . PRO B 1 96 ? -18.219 -32.781 -3.717 1 92.44 96 PRO B O 1
ATOM 5066 N N . VAL B 1 97 ? -19.828 -34.25 -4.363 1 92.88 97 VAL B N 1
ATOM 5067 C CA . VAL B 1 97 ? -19.047 -35.438 -4.055 1 92.88 97 VAL B CA 1
ATOM 5068 C C . VAL B 1 97 ? -18.406 -35.969 -5.332 1 92.88 97 VAL B C 1
ATOM 5070 O O . VAL B 1 97 ? -17.25 -36.375 -5.336 1 92.88 97 VAL B O 1
ATOM 5073 N N . LYS B 1 98 ? -19.219 -35.875 -6.414 1 93.88 98 LYS B N 1
ATOM 5074 C CA . LYS B 1 98 ? -18.734 -36.375 -7.688 1 93.88 98 LYS B CA 1
ATOM 5075 C C . LYS B 1 98 ? -18.375 -35.25 -8.648 1 93.88 98 LYS B C 1
ATOM 5077 O O . LYS B 1 98 ? -19.047 -34.219 -8.688 1 93.88 98 LYS B O 1
ATOM 5082 N N . PRO B 1 99 ? -17.328 -35.531 -9.492 1 94.06 99 PRO B N 1
ATOM 5083 C CA . PRO B 1 99 ? -16.906 -34.5 -10.445 1 94.06 99 PRO B CA 1
ATOM 5084 C C . PRO B 1 99 ? -18.016 -34.094 -11.406 1 94.06 99 PRO B C 1
ATOM 5086 O O . PRO B 1 99 ? -18.141 -32.906 -11.75 1 94.06 99 PRO B O 1
ATOM 5089 N N . GLU B 1 100 ? -18.891 -35.031 -11.688 1 93.25 100 GLU B N 1
ATOM 5090 C CA . GLU B 1 100 ? -19.938 -34.75 -12.68 1 93.25 100 GLU B CA 1
ATOM 5091 C C . GLU B 1 100 ? -20.984 -33.812 -12.117 1 93.25 100 GLU B C 1
ATOM 5093 O O . GLU B 1 100 ? -21.797 -33.25 -12.867 1 93.25 100 GLU B O 1
ATOM 5098 N N . GLU B 1 101 ? -20.953 -33.656 -10.82 1 94.06 101 GLU B N 1
ATOM 5099 C CA . GLU B 1 101 ? -21.922 -32.781 -10.164 1 94.06 101 GLU B CA 1
ATOM 5100 C C . GLU B 1 101 ? -21.453 -31.328 -10.172 1 94.06 101 GLU B C 1
ATOM 5102 O O . GLU B 1 101 ? -22.219 -30.422 -9.82 1 94.06 101 GLU B O 1
ATOM 5107 N N . LEU B 1 102 ? -20.281 -31.125 -10.609 1 96.19 102 LEU B N 1
ATOM 5108 C CA . LEU B 1 102 ? -19.75 -29.766 -10.641 1 96.19 102 LEU B CA 1
ATOM 5109 C C . LEU B 1 102 ? -20.484 -28.922 -11.68 1 96.19 102 LEU B C 1
ATOM 5111 O O . LEU B 1 102 ? -20.906 -29.438 -12.719 1 96.19 102 LEU B O 1
ATOM 5115 N N . TYR B 1 103 ? -20.625 -27.641 -11.383 1 96.06 103 TYR B N 1
ATOM 5116 C CA . TYR B 1 103 ? -21.406 -26.703 -12.18 1 96.06 103 TYR B CA 1
ATOM 5117 C C . TYR B 1 103 ? -20.953 -26.719 -13.633 1 96.06 103 TYR B C 1
ATOM 5119 O O . TYR B 1 103 ? -21.781 -26.562 -14.547 1 96.06 103 TYR B O 1
ATOM 5127 N N . ALA B 1 104 ? -19.719 -26.969 -13.922 1 96.62 104 ALA B N 1
ATOM 5128 C CA . ALA B 1 104 ? -19.125 -26.906 -15.258 1 96.62 104 ALA B CA 1
ATOM 5129 C C . ALA B 1 104 ? -19.797 -27.906 -16.203 1 96.62 104 ALA B C 1
ATOM 5131 O O . ALA B 1 104 ? -19.922 -27.656 -17.406 1 96.62 104 ALA B O 1
ATOM 5132 N N . PHE B 1 105 ? -20.266 -29.016 -15.68 1 95.75 105 PHE B N 1
ATOM 5133 C CA . PHE B 1 105 ? -20.812 -30.078 -16.5 1 95.75 105 PHE B CA 1
ATOM 5134 C C . PHE B 1 105 ? -22.266 -29.797 -16.859 1 95.75 105 PHE B C 1
ATOM 5136 O O . PHE B 1 105 ? -22.828 -30.406 -17.781 1 95.75 105 PHE B O 1
ATOM 5143 N N . SER B 1 106 ? -22.891 -28.875 -16.141 1 93.69 106 SER B N 1
ATOM 5144 C CA . SER B 1 106 ? -24.281 -28.5 -16.438 1 93.69 106 SER B CA 1
ATOM 5145 C C . SER B 1 106 ? -24.359 -27.094 -17.031 1 93.69 106 SER B C 1
ATOM 5147 O O . SER B 1 106 ? -25.406 -26.688 -17.547 1 93.69 106 SER B O 1
ATOM 5149 N N . TYR B 1 107 ? -23.281 -26.359 -16.906 1 94.25 107 TYR B N 1
ATOM 5150 C CA . TYR B 1 107 ? -23.25 -25 -17.406 1 94.25 107 TYR B CA 1
ATOM 5151 C C . TYR B 1 107 ? -23.406 -24.969 -18.922 1 94.25 107 TYR B C 1
ATOM 5153 O O . TYR B 1 107 ? -22.656 -25.625 -19.641 1 94.25 107 TYR B O 1
ATOM 5161 N N . ASN B 1 108 ? -24.453 -24.156 -19.391 1 88.5 108 ASN B N 1
ATOM 5162 C CA . ASN B 1 108 ? -24.703 -24.031 -20.828 1 88.5 108 ASN B CA 1
ATOM 5163 C C . ASN B 1 108 ? -24.984 -22.578 -21.219 1 88.5 108 ASN B C 1
ATOM 5165 O O . ASN B 1 108 ? -26.125 -22.125 -21.188 1 88.5 108 ASN B O 1
ATOM 5169 N N . PRO B 1 109 ? -23.953 -21.859 -21.703 1 85.75 109 PRO B N 1
ATOM 5170 C CA . PRO B 1 109 ? -24.156 -20.469 -22.125 1 85.75 109 PRO B CA 1
ATOM 5171 C C . PRO B 1 109 ? -24.859 -20.359 -23.469 1 85.75 109 PRO B C 1
ATOM 5173 O O . PRO B 1 109 ? -24.797 -19.312 -24.109 1 85.75 109 PRO B O 1
A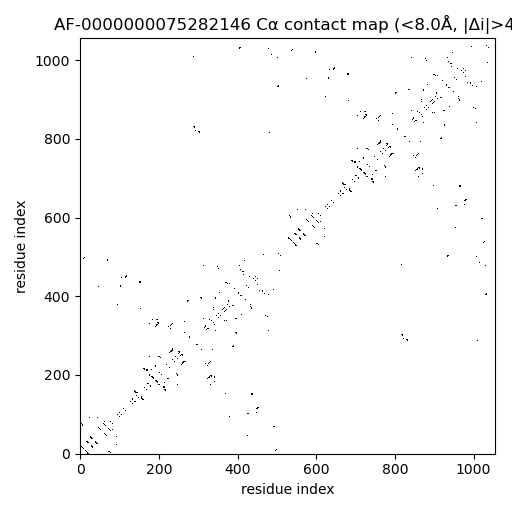TOM 5176 N N . LYS B 1 110 ? -25.625 -21.219 -23.938 1 84 110 LYS B N 1
ATOM 5177 C CA . LYS B 1 110 ? -26.406 -21.25 -25.172 1 84 110 LYS B CA 1
ATOM 5178 C C . LYS B 1 110 ? -25.5 -21.094 -26.391 1 84 110 LYS B C 1
ATOM 5180 O O . LYS B 1 110 ? -25.781 -20.281 -27.266 1 84 110 LYS B O 1
ATOM 5185 N N . THR B 1 111 ? -24.375 -21.672 -26.312 1 81.12 111 THR B N 1
ATOM 5186 C CA . THR B 1 111 ? -23.469 -21.672 -27.453 1 81.12 111 THR B CA 1
ATOM 5187 C C . THR B 1 111 ? -23.453 -23.031 -28.125 1 81.12 111 THR B C 1
ATOM 5189 O O . THR B 1 111 ? -23.797 -24.047 -27.516 1 81.12 111 THR B O 1
ATOM 5192 N N . SER B 1 112 ? -23.062 -23.031 -29.391 1 85.31 112 SER B N 1
ATOM 5193 C CA . SER B 1 112 ? -23 -24.266 -30.156 1 85.31 112 SER B CA 1
ATOM 5194 C C . SER B 1 112 ? -21.797 -25.125 -29.75 1 85.31 112 SER B C 1
ATOM 5196 O O . SER B 1 112 ? -20.875 -24.625 -29.109 1 85.31 112 SER B O 1
ATOM 5198 N N . LYS B 1 113 ? -21.953 -26.359 -30.094 1 88 113 LYS B N 1
ATOM 5199 C CA . LYS B 1 113 ? -20.844 -27.281 -29.859 1 88 113 LYS B CA 1
ATOM 5200 C C . LYS B 1 113 ? -19.578 -26.812 -30.547 1 88 113 LYS B C 1
ATOM 5202 O O . LYS B 1 113 ? -18.484 -26.922 -30 1 88 113 LYS B O 1
ATOM 5207 N N . GLU B 1 114 ? -19.719 -26.281 -31.703 1 88.75 114 GLU B N 1
ATOM 5208 C CA . GLU B 1 114 ? -18.594 -25.766 -32.469 1 88.75 114 GLU B CA 1
ATOM 5209 C C . GLU B 1 114 ? -17.906 -24.609 -31.734 1 88.75 114 GLU B C 1
ATOM 5211 O O . GLU B 1 114 ? -16.672 -24.547 -31.703 1 88.75 114 GLU B O 1
ATOM 5216 N N . ASN B 1 115 ? -18.672 -23.828 -31.203 1 88.94 115 ASN B N 1
ATOM 5217 C CA . ASN B 1 115 ? -18.125 -22.703 -30.469 1 88.94 115 ASN B CA 1
ATOM 5218 C C . ASN B 1 115 ? -17.391 -23.141 -29.203 1 88.94 115 ASN B C 1
ATOM 5220 O O . ASN B 1 115 ? -16.391 -22.531 -28.828 1 88.94 115 ASN B O 1
ATOM 5224 N N . ARG B 1 116 ? -17.891 -24.109 -28.562 1 91.94 116 ARG B N 1
ATOM 5225 C CA . ARG B 1 116 ? -17.234 -24.672 -27.391 1 91.94 116 ARG B CA 1
ATOM 5226 C C . ARG B 1 116 ? -15.859 -25.203 -27.75 1 91.94 116 ARG B C 1
ATOM 5228 O O . ARG B 1 116 ? -14.883 -24.938 -27.047 1 91.94 116 ARG B O 1
ATOM 5235 N N . GLU B 1 117 ? -15.812 -25.922 -28.844 1 91.81 117 GLU B N 1
ATOM 5236 C CA . GLU B 1 117 ? -14.539 -26.484 -29.297 1 91.81 117 GLU B CA 1
ATOM 5237 C C . GLU B 1 117 ? -13.547 -25.391 -29.672 1 91.81 117 GLU B C 1
ATOM 5239 O O . GLU B 1 117 ? -12.352 -25.5 -29.359 1 91.81 117 GLU B O 1
ATOM 5244 N N . ILE B 1 118 ? -14.055 -24.391 -30.281 1 92.19 118 ILE B N 1
ATOM 5245 C CA . ILE B 1 118 ? -13.219 -23.25 -30.656 1 92.19 118 ILE B CA 1
ATOM 5246 C C . ILE B 1 118 ? -12.672 -22.578 -29.406 1 92.19 118 ILE B C 1
ATOM 5248 O O . ILE B 1 118 ? -11.523 -22.125 -29.391 1 92.19 118 ILE B O 1
ATOM 5252 N N . GLY B 1 119 ? -13.461 -22.516 -28.422 1 93.88 119 GLY B N 1
ATOM 5253 C CA . GLY B 1 119 ? -13.039 -21.906 -27.172 1 93.88 119 GLY B CA 1
ATOM 5254 C C . GLY B 1 119 ? -11.867 -22.625 -26.531 1 93.88 119 GLY B C 1
ATOM 5255 O O . GLY B 1 119 ? -10.961 -21.984 -25.984 1 93.88 119 GLY B O 1
ATOM 5256 N N . TRP B 1 120 ? -11.906 -23.922 -26.609 1 95.19 120 TRP B N 1
ATOM 5257 C CA . TRP B 1 120 ? -10.828 -24.703 -26.016 1 95.19 120 TRP B CA 1
ATOM 5258 C C . TRP B 1 120 ? -9.57 -24.641 -26.875 1 95.19 120 TRP B C 1
ATOM 5260 O O . TRP B 1 120 ? -8.461 -24.859 -26.391 1 95.19 120 TRP B O 1
ATOM 5270 N N . LYS B 1 121 ? -9.711 -24.297 -28.125 1 93.81 121 LYS B N 1
ATOM 5271 C CA . LYS B 1 121 ? -8.586 -24.234 -29.047 1 93.81 121 LYS B CA 1
ATOM 5272 C C . LYS B 1 121 ? -7.93 -22.859 -29.047 1 93.81 121 LYS B C 1
ATOM 5274 O O . LYS B 1 121 ? -6.945 -22.641 -29.75 1 93.81 121 LYS B O 1
ATOM 5279 N N . LEU B 1 122 ? -8.484 -22.031 -28.25 1 94.12 122 LEU B N 1
ATOM 5280 C CA . LEU B 1 122 ? -7.957 -20.672 -28.172 1 94.12 122 LEU B CA 1
ATOM 5281 C C . LEU B 1 122 ? -6.496 -20.688 -27.719 1 94.12 122 LEU B C 1
ATOM 5283 O O . LEU B 1 122 ? -5.715 -19.828 -28.141 1 94.12 122 LEU B O 1
ATOM 5287 N N . ILE B 1 123 ? -6.176 -21.578 -26.859 1 94.44 123 ILE B N 1
ATOM 5288 C CA . ILE B 1 123 ? -4.805 -21.688 -26.359 1 94.44 123 ILE B CA 1
ATOM 5289 C C . ILE B 1 123 ? -4.16 -22.969 -26.906 1 94.44 123 ILE B C 1
ATOM 5291 O O . ILE B 1 123 ? -4.699 -24.062 -26.734 1 94.44 123 ILE B O 1
ATOM 5295 N N . ASP B 1 124 ? -3.131 -22.75 -27.531 1 93.56 124 ASP B N 1
ATOM 5296 C CA . ASP B 1 124 ? -2.309 -23.859 -28.031 1 93.56 124 ASP B CA 1
ATOM 5297 C C . ASP B 1 124 ? -0.887 -23.766 -27.469 1 93.56 124 ASP B C 1
ATOM 5299 O O . ASP B 1 124 ? -0.123 -22.875 -27.859 1 93.56 124 ASP B O 1
ATOM 5303 N N . LEU B 1 125 ? -0.537 -24.719 -26.719 1 95 125 LEU B N 1
ATOM 5304 C CA . LEU B 1 125 ? 0.744 -24.688 -26.016 1 95 125 LEU B CA 1
ATOM 5305 C C . LEU B 1 125 ? 1.9 -24.875 -27 1 95 125 LEU B C 1
ATOM 5307 O O . LEU B 1 125 ? 3.008 -24.391 -26.75 1 95 125 LEU B O 1
ATOM 5311 N N . LYS B 1 126 ? 1.661 -25.562 -28.078 1 94.75 126 LYS B N 1
ATOM 5312 C CA . LYS B 1 126 ? 2.697 -25.766 -29.094 1 94.75 126 LYS B CA 1
ATOM 5313 C C . LYS B 1 126 ? 3.156 -24.438 -29.672 1 94.75 126 LYS B C 1
ATOM 5315 O O . LYS B 1 126 ? 4.332 -24.266 -30 1 94.75 126 LYS B O 1
ATOM 5320 N N . VAL B 1 127 ? 2.217 -23.594 -29.75 1 96.19 127 VAL B N 1
ATOM 5321 C CA . VAL B 1 127 ? 2.527 -22.266 -30.297 1 96.19 127 VAL B CA 1
ATOM 5322 C C . VAL B 1 127 ? 3.473 -21.531 -29.344 1 96.19 127 VAL B C 1
ATOM 5324 O O . VAL B 1 127 ? 4.355 -20.797 -29.781 1 96.19 127 VAL B O 1
ATOM 5327 N N . ASP B 1 128 ? 3.293 -21.703 -28.094 1 97 128 ASP B N 1
ATOM 5328 C CA . ASP B 1 128 ? 4.176 -21.062 -27.125 1 97 128 ASP B CA 1
ATOM 5329 C C . ASP B 1 128 ? 5.586 -21.641 -27.203 1 97 128 ASP B C 1
ATOM 5331 O O . ASP B 1 128 ? 6.57 -20.906 -27.109 1 97 128 ASP B O 1
ATOM 5335 N N . TYR B 1 129 ? 5.703 -22.938 -27.375 1 97.44 129 TYR B N 1
ATOM 5336 C CA . TYR B 1 129 ? 7.012 -23.547 -27.547 1 97.44 129 TYR B CA 1
ATOM 5337 C C . TYR B 1 129 ? 7.695 -23.047 -28.812 1 97.44 129 TYR B C 1
ATOM 5339 O O . TYR B 1 129 ? 8.898 -22.781 -28.812 1 97.44 129 TYR B O 1
ATOM 5347 N N . GLN B 1 130 ? 6.891 -22.891 -29.844 1 97.19 130 GLN B N 1
ATOM 5348 C CA . GLN B 1 130 ? 7.422 -22.359 -31.078 1 97.19 130 GLN B CA 1
ATOM 5349 C C . GLN B 1 130 ? 7.938 -20.938 -30.891 1 97.19 130 GLN B C 1
ATOM 5351 O O . GLN B 1 130 ? 8.969 -20.562 -31.453 1 97.19 130 GLN B O 1
ATOM 5356 N N . ARG B 1 131 ? 7.188 -20.203 -30.141 1 96.38 131 ARG B N 1
ATOM 5357 C CA . ARG B 1 131 ? 7.605 -18.828 -29.828 1 96.38 131 ARG B CA 1
ATOM 5358 C C . ARG B 1 131 ? 8.969 -18.812 -29.141 1 96.38 131 ARG B C 1
ATOM 5360 O O . ARG B 1 131 ? 9.773 -17.906 -29.375 1 96.38 131 ARG B O 1
ATOM 5367 N N . MET B 1 132 ? 9.273 -19.859 -28.422 1 96.94 132 MET B N 1
ATOM 5368 C CA . MET B 1 132 ? 10.539 -19.969 -27.719 1 96.94 132 MET B CA 1
ATOM 5369 C C . MET B 1 132 ? 11.609 -20.594 -28.609 1 96.94 132 MET B C 1
ATOM 5371 O O . MET B 1 132 ? 12.758 -20.766 -28.188 1 96.94 132 MET B O 1
ATOM 5375 N N . GLY B 1 133 ? 11.211 -21 -29.766 1 96.94 133 GLY B N 1
ATOM 5376 C CA . GLY B 1 133 ? 12.156 -21.547 -30.734 1 96.94 133 GLY B CA 1
ATOM 5377 C C . GLY B 1 133 ? 12.328 -23.047 -30.609 1 96.94 133 GLY B C 1
ATOM 5378 O O . GLY B 1 133 ? 13.367 -23.594 -30.984 1 96.94 133 GLY B O 1
ATOM 5379 N N . ILE B 1 134 ? 11.414 -23.703 -30.062 1 97.44 134 ILE B N 1
ATOM 5380 C CA . ILE B 1 134 ? 11.477 -25.141 -29.859 1 97.44 134 ILE B CA 1
ATOM 5381 C C . ILE B 1 134 ? 10.617 -25.844 -30.906 1 97.44 134 ILE B C 1
ATOM 5383 O O . ILE B 1 134 ? 9.484 -25.438 -31.156 1 97.44 134 ILE B O 1
ATOM 5387 N N . PRO B 1 135 ? 10.961 -26.844 -31.594 1 96.75 135 PRO B N 1
ATOM 5388 C CA . PRO B 1 135 ? 12.234 -27.516 -31.344 1 96.75 135 PRO B CA 1
ATOM 5389 C C . PRO B 1 135 ? 13.422 -26.766 -31.922 1 96.75 135 PRO B C 1
ATOM 5391 O O . PRO B 1 135 ? 13.25 -25.875 -32.781 1 96.75 135 PRO B O 1
ATOM 5394 N N . ASN B 1 136 ? 14.617 -27.062 -31.453 1 96.81 136 ASN B N 1
ATOM 5395 C CA . ASN B 1 136 ? 15.891 -26.547 -31.953 1 96.81 136 ASN B CA 1
ATOM 5396 C C . ASN B 1 136 ? 17 -27.594 -31.828 1 96.81 136 ASN B C 1
ATOM 5398 O O . ASN B 1 136 ? 16.734 -28.781 -31.75 1 96.81 136 ASN B O 1
ATOM 5402 N N . ASN B 1 137 ? 18.25 -27.125 -31.844 1 96.31 137 ASN B N 1
ATOM 5403 C CA . ASN B 1 137 ? 19.359 -28.062 -31.828 1 96.31 137 ASN B CA 1
ATOM 5404 C C . ASN B 1 137 ? 19.5 -28.766 -30.484 1 96.31 137 ASN B C 1
ATOM 5406 O O . ASN B 1 137 ? 20.141 -29.812 -30.391 1 96.31 137 ASN B O 1
ATOM 5410 N N . TYR B 1 138 ? 18.812 -28.25 -29.531 1 97.94 138 TYR B N 1
ATOM 5411 C CA . TYR B 1 138 ? 19.078 -28.75 -28.188 1 97.94 138 TYR B CA 1
ATOM 5412 C C . TYR B 1 138 ? 17.812 -29.328 -27.547 1 97.94 138 TYR B C 1
ATOM 5414 O O . TYR B 1 138 ? 17.891 -30.203 -26.688 1 97.94 138 TYR B O 1
ATOM 5422 N N . TRP B 1 139 ? 16.703 -28.844 -27.938 1 98.38 139 TRP B N 1
ATOM 5423 C CA . TRP B 1 139 ? 15.438 -29.219 -27.297 1 98.38 139 TRP B CA 1
ATOM 5424 C C . TRP B 1 139 ? 14.453 -29.781 -28.328 1 98.38 139 TRP B C 1
ATOM 5426 O O . TRP B 1 139 ? 14.422 -29.328 -29.469 1 98.38 139 TRP B O 1
ATOM 5436 N N . GLU B 1 140 ? 13.586 -30.656 -27.906 1 97.69 140 GLU B N 1
ATOM 5437 C CA . GLU B 1 140 ? 12.547 -31.203 -28.781 1 97.69 140 GLU B CA 1
ATOM 5438 C C . GLU B 1 140 ? 11.273 -31.484 -28 1 97.69 140 GLU B C 1
ATOM 5440 O O . GLU B 1 140 ? 11.312 -31.703 -26.781 1 97.69 140 GLU B O 1
ATOM 5445 N N . ILE B 1 141 ? 10.211 -31.484 -28.688 1 97.06 141 ILE B N 1
ATOM 5446 C CA . ILE B 1 141 ? 8.93 -31.969 -28.156 1 97.06 141 ILE B CA 1
ATOM 5447 C C . ILE B 1 141 ? 8.789 -33.469 -28.422 1 97.06 141 ILE B C 1
ATOM 5449 O O . ILE B 1 141 ? 8.867 -33.906 -29.562 1 97.06 141 ILE B O 1
ATOM 5453 N N . THR B 1 142 ? 8.602 -34.156 -27.375 1 94.94 142 THR B N 1
ATOM 5454 C CA . THR B 1 142 ? 8.539 -35.625 -27.531 1 94.94 142 THR B CA 1
ATOM 5455 C C . THR B 1 142 ? 7.16 -36.156 -27.156 1 94.94 142 THR B C 1
ATOM 5457 O O . THR B 1 142 ? 6.449 -35.531 -26.359 1 94.94 142 THR B O 1
ATOM 5460 N N . ASP B 1 143 ? 6.836 -37.281 -27.703 1 91.06 143 ASP B N 1
ATOM 5461 C CA . ASP B 1 143 ? 5.57 -37.938 -27.391 1 91.06 143 ASP B CA 1
ATOM 5462 C C . ASP B 1 143 ? 5.797 -39.188 -26.531 1 91.06 143 ASP B C 1
ATOM 5464 O O . ASP B 1 143 ? 4.957 -40.094 -26.5 1 91.06 143 ASP B O 1
ATOM 5468 N N . VAL B 1 144 ? 6.898 -39.219 -25.891 1 93.75 144 VAL B N 1
ATOM 5469 C CA . VAL B 1 144 ? 7.266 -40.344 -25.062 1 93.75 144 VAL B CA 1
ATOM 5470 C C . VAL B 1 144 ? 6.195 -40.594 -24 1 93.75 144 VAL B C 1
ATOM 5472 O O . VAL B 1 144 ? 6.02 -41.719 -23.531 1 93.75 144 VAL B O 1
ATOM 5475 N N . ASN B 1 145 ? 5.461 -39.562 -23.656 1 95.5 145 ASN B N 1
ATOM 5476 C CA . ASN B 1 145 ? 4.441 -39.688 -22.625 1 95.5 145 ASN B CA 1
ATOM 5477 C C . ASN B 1 145 ? 3.039 -39.75 -23.219 1 95.5 145 ASN B C 1
ATOM 5479 O O . ASN B 1 145 ? 2.053 -39.469 -22.547 1 95.5 145 ASN B O 1
ATOM 5483 N N . LYS B 1 146 ? 2.846 -40.031 -24.453 1 93.69 146 LYS B N 1
ATOM 5484 C CA . LYS B 1 146 ? 1.58 -40.031 -25.188 1 93.69 146 LYS B CA 1
ATOM 5485 C C . LYS B 1 146 ? 0.53 -40.875 -24.469 1 93.69 146 LYS B C 1
ATOM 5487 O O . LYS B 1 146 ? -0.645 -40.531 -24.422 1 93.69 146 LYS B O 1
ATOM 5492 N N . ASP B 1 147 ? 0.918 -42.062 -23.953 1 93.25 147 ASP B N 1
ATOM 5493 C CA . ASP B 1 147 ? 0.007 -42.938 -23.234 1 93.25 147 ASP B CA 1
ATOM 5494 C C . ASP B 1 147 ? 0.283 -42.906 -21.734 1 93.25 147 ASP B C 1
ATOM 5496 O O . ASP B 1 147 ? -0.038 -43.875 -21.016 1 93.25 147 ASP B O 1
ATOM 5500 N N . TYR B 1 148 ? 0.929 -41.906 -21.312 1 95.06 148 TYR B N 1
ATOM 5501 C CA . TYR B 1 148 ? 1.222 -41.688 -19.906 1 95.06 148 TYR B CA 1
ATOM 5502 C C . TYR B 1 148 ? 2.127 -42.781 -19.344 1 95.06 148 TYR B C 1
ATOM 5504 O O . TYR B 1 148 ? 1.942 -43.219 -18.203 1 95.06 148 TYR B O 1
ATOM 5512 N N . GLU B 1 149 ? 3.025 -43.156 -20.109 1 91.88 149 GLU B N 1
ATOM 5513 C CA . GLU B 1 149 ? 3.941 -44.25 -19.734 1 91.88 149 GLU B CA 1
ATOM 5514 C C . GLU B 1 149 ? 5.027 -43.719 -18.781 1 91.88 149 GLU B C 1
ATOM 5516 O O . GLU B 1 149 ? 5.531 -44.469 -17.953 1 91.88 149 GLU B O 1
ATOM 5521 N N . VAL B 1 150 ? 5.316 -42.531 -18.938 1 94.06 150 VAL B N 1
ATOM 5522 C CA . VAL B 1 150 ? 6.383 -41.938 -18.125 1 94.06 150 VAL B CA 1
ATOM 5523 C C . VAL B 1 150 ? 5.805 -41.375 -16.828 1 94.06 150 VAL B C 1
ATOM 5525 O O . VAL B 1 150 ? 6.297 -41.656 -15.742 1 94.06 150 VAL B O 1
ATOM 5528 N N . CYS B 1 151 ? 4.789 -40.562 -17 1 95.38 151 CYS B N 1
ATOM 5529 C CA . CYS B 1 151 ? 4.176 -39.875 -15.875 1 95.38 151 CYS B CA 1
ATOM 5530 C C . CYS B 1 151 ? 2.721 -39.531 -16.172 1 95.38 151 CYS B C 1
ATOM 5532 O O . CYS B 1 151 ? 2.424 -38.875 -17.156 1 95.38 151 CYS B O 1
ATOM 5534 N N . ASN B 1 152 ? 1.86 -39.906 -15.328 1 93.31 152 ASN B N 1
ATOM 5535 C CA . ASN B 1 152 ? 0.437 -39.688 -15.562 1 93.31 152 ASN B CA 1
ATOM 5536 C C . ASN B 1 152 ? 0.028 -38.25 -15.289 1 93.31 152 ASN B C 1
ATOM 5538 O O . ASN B 1 152 ? -1.028 -37.812 -15.742 1 93.31 152 ASN B O 1
ATOM 5542 N N . THR B 1 153 ? 0.84 -37.531 -14.57 1 96.31 153 THR B N 1
ATOM 5543 C CA . THR B 1 153 ? 0.452 -36.156 -14.211 1 96.31 153 THR B CA 1
ATOM 5544 C C . THR B 1 153 ? 0.964 -35.156 -15.242 1 96.31 153 THR B C 1
ATOM 5546 O O . THR B 1 153 ? 0.539 -34 -15.258 1 96.31 153 THR B O 1
ATOM 5549 N N . TYR B 1 154 ? 1.868 -35.594 -16.125 1 96.75 154 TYR B N 1
ATOM 5550 C CA . TYR B 1 154 ? 2.373 -34.75 -17.203 1 96.75 154 TYR B CA 1
ATOM 5551 C C . TYR B 1 154 ? 1.501 -34.906 -18.453 1 96.75 154 TYR B C 1
ATOM 5553 O O . TYR B 1 154 ? 0.749 -35.875 -18.594 1 96.75 154 TYR B O 1
ATOM 5561 N N . PRO B 1 155 ? 1.505 -33.906 -19.344 1 95.94 155 PRO B N 1
ATOM 5562 C CA . PRO B 1 155 ? 0.789 -34.062 -20.609 1 95.94 155 PRO B CA 1
ATOM 5563 C C . PRO B 1 155 ? 1.471 -35.031 -21.562 1 95.94 155 PRO B C 1
ATOM 5565 O O . PRO B 1 155 ? 2.625 -35.406 -21.344 1 95.94 155 PRO B O 1
ATOM 5568 N N . PRO B 1 156 ? 0.748 -35.438 -22.531 1 95.38 156 PRO B N 1
ATOM 5569 C CA . PRO B 1 156 ? 1.313 -36.375 -23.484 1 95.38 156 PRO B CA 1
ATOM 5570 C C . PRO B 1 156 ? 2.549 -35.844 -24.203 1 95.38 156 PRO B C 1
ATOM 5572 O O . PRO B 1 156 ? 3.457 -36.594 -24.547 1 95.38 156 PRO B O 1
ATOM 5575 N N . GLU B 1 157 ? 2.527 -34.594 -24.391 1 94.31 157 GLU B N 1
ATOM 5576 C CA . GLU B 1 157 ? 3.68 -33.938 -25.016 1 94.31 157 GLU B CA 1
ATOM 5577 C C . GLU B 1 157 ? 4.48 -33.156 -23.984 1 94.31 157 GLU B C 1
ATOM 5579 O O . GLU B 1 157 ? 3.936 -32.281 -23.297 1 94.31 157 GLU B O 1
ATOM 5584 N N . ILE B 1 158 ? 5.738 -33.5 -23.906 1 96.38 158 ILE B N 1
ATOM 5585 C CA . ILE B 1 158 ? 6.633 -32.781 -23 1 96.38 158 ILE B CA 1
ATOM 5586 C C . ILE B 1 158 ? 7.902 -32.375 -23.75 1 96.38 158 ILE B C 1
ATOM 5588 O O . ILE B 1 158 ? 8.188 -32.875 -24.844 1 96.38 158 ILE B O 1
ATOM 5592 N N . VAL B 1 159 ? 8.562 -31.391 -23.25 1 98.19 159 VAL B N 1
ATOM 5593 C CA . VAL B 1 159 ? 9.773 -30.891 -23.875 1 98.19 159 VAL B CA 1
ATOM 5594 C C . VAL B 1 159 ? 11 -31.344 -23.094 1 98.19 159 VAL B C 1
ATOM 5596 O O . VAL B 1 159 ? 11.117 -31.062 -21.891 1 98.19 159 VAL B O 1
ATOM 5599 N N . VAL B 1 160 ? 11.922 -32.062 -23.766 1 98.38 160 VAL B N 1
ATOM 5600 C CA . VAL B 1 160 ? 13.148 -32.562 -23.156 1 98.38 160 VAL B CA 1
ATOM 5601 C C . VAL B 1 160 ? 14.336 -32.25 -24.062 1 98.38 160 VAL B C 1
ATOM 5603 O O . VAL B 1 160 ? 14.156 -31.906 -25.234 1 98.38 160 VAL B O 1
ATOM 5606 N N . PRO B 1 161 ? 15.562 -32.281 -23.484 1 98.44 161 PRO B N 1
ATOM 5607 C CA . PRO B 1 161 ? 16.719 -32.156 -24.375 1 98.44 161 PRO B CA 1
ATOM 5608 C C . PRO B 1 161 ? 16.781 -33.219 -25.453 1 98.44 161 PRO B C 1
ATOM 5610 O O . PRO B 1 161 ? 16.469 -34.375 -25.172 1 98.44 161 PRO B O 1
ATOM 5613 N N . ARG B 1 162 ? 17.25 -32.875 -26.609 1 97.38 162 ARG B N 1
ATOM 5614 C CA . ARG B 1 162 ? 17.391 -33.812 -27.703 1 97.38 162 ARG B CA 1
ATOM 5615 C C . ARG B 1 162 ? 18.344 -34.969 -27.328 1 97.38 162 ARG B C 1
ATOM 5617 O O . ARG B 1 162 ? 18.172 -36.094 -27.781 1 97.38 162 ARG B O 1
ATOM 5624 N N . ALA B 1 163 ? 19.266 -34.656 -26.562 1 97.38 163 ALA B N 1
ATOM 5625 C CA . ALA B 1 163 ? 20.281 -35.625 -26.156 1 97.38 163 ALA B CA 1
ATOM 5626 C C . ALA B 1 163 ? 19.719 -36.656 -25.188 1 97.38 163 ALA B C 1
ATOM 5628 O O . ALA B 1 163 ? 20.344 -37.719 -24.969 1 97.38 163 ALA B O 1
ATOM 5629 N N . ALA B 1 164 ? 18.609 -36.438 -24.594 1 97.25 164 ALA B N 1
ATOM 5630 C CA . ALA B 1 164 ? 17.984 -37.375 -23.688 1 97.25 164 ALA B CA 1
ATOM 5631 C C . ALA B 1 164 ? 17.109 -38.375 -24.453 1 97.25 164 ALA B C 1
ATOM 5633 O O . ALA B 1 164 ? 15.922 -38.094 -24.703 1 97.25 164 ALA B O 1
ATOM 5634 N N . ASN B 1 165 ? 17.609 -39.531 -24.734 1 95.06 165 ASN B N 1
ATOM 5635 C CA . ASN B 1 165 ? 16.844 -40.5 -25.469 1 95.06 165 ASN B CA 1
ATOM 5636 C C . ASN B 1 165 ? 15.781 -41.156 -24.594 1 95.06 165 ASN B C 1
ATOM 5638 O O . ASN B 1 165 ? 15.672 -40.844 -23.406 1 95.06 165 ASN B O 1
ATOM 5642 N N . LYS B 1 166 ? 15.062 -42.062 -25.125 1 95.06 166 LYS B N 1
ATOM 5643 C CA . LYS B 1 166 ? 13.922 -42.656 -24.438 1 95.06 166 LYS B CA 1
ATOM 5644 C C . LYS B 1 166 ? 14.367 -43.406 -23.188 1 95.06 166 LYS B C 1
ATOM 5646 O O . LYS B 1 166 ? 13.68 -43.375 -22.172 1 95.06 166 LYS B O 1
ATOM 5651 N N . ALA B 1 167 ? 15.43 -44.094 -23.297 1 96.12 167 ALA B N 1
ATOM 5652 C CA . ALA B 1 167 ? 15.93 -44.844 -22.156 1 96.12 167 ALA B CA 1
ATOM 5653 C C . ALA B 1 167 ? 16.281 -43.938 -20.984 1 96.12 167 ALA B C 1
ATOM 5655 O O . ALA B 1 167 ? 16 -44.25 -19.828 1 96.12 167 ALA B O 1
ATOM 5656 N N . VAL B 1 168 ? 16.859 -42.844 -21.281 1 97.62 168 VAL B N 1
ATOM 5657 C CA . VAL B 1 168 ? 17.234 -41.875 -20.266 1 97.62 168 VAL B CA 1
ATOM 5658 C C . VAL B 1 168 ? 15.984 -41.312 -19.609 1 97.62 168 VAL B C 1
ATOM 5660 O O . VAL B 1 168 ? 15.914 -41.188 -18.391 1 97.62 168 VAL B O 1
ATOM 5663 N N . VAL B 1 169 ? 15.023 -41 -20.422 1 97.5 169 VAL B N 1
ATOM 5664 C CA . VAL B 1 169 ? 13.773 -40.438 -19.938 1 97.5 169 VAL B CA 1
ATOM 5665 C C . VAL B 1 169 ? 13.055 -41.406 -19.031 1 97.5 169 VAL B C 1
ATOM 5667 O O . VAL B 1 169 ? 12.656 -41.062 -17.922 1 97.5 169 VAL B O 1
ATOM 5670 N N . VAL B 1 170 ? 12.93 -42.625 -19.422 1 96.5 170 VAL B N 1
ATOM 5671 C CA . VAL B 1 170 ? 12.227 -43.656 -18.656 1 96.5 170 VAL B CA 1
ATOM 5672 C C . VAL B 1 170 ? 13.008 -43.969 -17.391 1 96.5 170 VAL B C 1
ATOM 5674 O O . VAL B 1 170 ? 12.422 -44.125 -16.312 1 96.5 170 VAL B O 1
ATOM 5677 N N . GLY B 1 171 ? 14.281 -44.094 -17.547 1 96.94 171 GLY B N 1
ATOM 5678 C CA . GLY B 1 171 ? 15.117 -44.344 -16.375 1 96.94 171 GLY B CA 1
ATOM 5679 C C . GLY B 1 171 ? 15.008 -43.25 -15.32 1 96.94 171 GLY B C 1
ATOM 5680 O O . GLY B 1 171 ? 14.922 -43.562 -14.125 1 96.94 171 GLY B O 1
ATOM 5681 N N . SER B 1 172 ? 15.07 -42.031 -15.773 1 97.75 172 SER B N 1
ATOM 5682 C CA . SER B 1 172 ? 14.922 -40.906 -14.867 1 97.75 172 SER B CA 1
ATOM 5683 C C . SER B 1 172 ? 13.57 -40.938 -14.156 1 97.75 172 SER B C 1
ATOM 5685 O O . SER B 1 172 ? 13.477 -40.594 -12.977 1 97.75 172 SER B O 1
ATOM 5687 N N . SER B 1 173 ? 12.516 -41.281 -14.82 1 97.69 173 SER B N 1
ATOM 5688 C CA . SER B 1 173 ? 11.164 -41.312 -14.273 1 97.69 173 SER B CA 1
ATOM 5689 C C . SER B 1 173 ? 11.047 -42.281 -13.102 1 97.69 173 SER B C 1
ATOM 5691 O O . SER B 1 173 ? 10.258 -42.062 -12.18 1 97.69 173 SER B O 1
ATOM 5693 N N . ARG B 1 174 ? 11.773 -43.344 -13.078 1 96.62 174 ARG B N 1
ATOM 5694 C CA . ARG B 1 174 ? 11.75 -44.312 -12 1 96.62 174 ARG B CA 1
ATOM 5695 C C . ARG B 1 174 ? 12.484 -43.812 -10.766 1 96.62 174 ARG B C 1
ATOM 5697 O O . ARG B 1 174 ? 12.273 -44.281 -9.656 1 96.62 174 ARG B O 1
ATOM 5704 N N . PHE B 1 175 ? 13.305 -42.812 -11.016 1 97.44 175 PHE B N 1
ATOM 5705 C CA . PHE B 1 175 ? 14.156 -42.281 -9.945 1 97.44 175 PHE B CA 1
ATOM 5706 C C . PHE B 1 175 ? 13.586 -41 -9.367 1 97.44 175 PHE B C 1
ATOM 5708 O O . PHE B 1 175 ? 14.156 -40.438 -8.438 1 97.44 175 PHE B O 1
ATOM 5715 N N . ARG B 1 176 ? 12.562 -40.5 -9.906 1 97.75 176 ARG B N 1
ATOM 5716 C CA . ARG B 1 176 ? 11.953 -39.281 -9.453 1 97.75 176 ARG B CA 1
ATOM 5717 C C . ARG B 1 176 ? 10.57 -39.5 -8.867 1 97.75 176 ARG B C 1
ATOM 5719 O O . ARG B 1 176 ? 9.797 -40.312 -9.391 1 97.75 176 ARG B O 1
ATOM 5726 N N . SER B 1 177 ? 10.273 -38.75 -7.824 1 97.06 177 SER B N 1
ATOM 5727 C CA . SER B 1 177 ? 8.977 -38.906 -7.156 1 97.06 177 SER B CA 1
ATOM 5728 C C . SER B 1 177 ? 7.828 -38.75 -8.141 1 97.06 177 SER B C 1
ATOM 5730 O O . SER B 1 177 ? 7.793 -37.781 -8.922 1 97.06 177 SER B O 1
ATOM 5732 N N . ARG B 1 178 ? 6.945 -39.781 -8.203 1 95.81 178 ARG B N 1
ATOM 5733 C CA . ARG B 1 178 ? 5.742 -39.812 -9.031 1 95.81 178 ARG B CA 1
ATOM 5734 C C . ARG B 1 178 ? 6.102 -39.812 -10.508 1 95.81 178 ARG B C 1
ATOM 5736 O O . ARG B 1 178 ? 5.254 -39.562 -11.359 1 95.81 178 ARG B O 1
ATOM 5743 N N . GLY B 1 179 ? 7.383 -40 -10.773 1 97.19 179 GLY B N 1
ATOM 5744 C CA . GLY B 1 179 ? 7.84 -40.125 -12.148 1 97.19 179 GLY B CA 1
ATOM 5745 C C . GLY B 1 179 ? 7.965 -38.781 -12.844 1 97.19 179 GLY B C 1
ATOM 5746 O O . GLY B 1 179 ? 8.047 -38.719 -14.07 1 97.19 179 GLY B O 1
ATOM 5747 N N . ARG B 1 180 ? 7.922 -37.719 -12.172 1 98 180 ARG B N 1
ATOM 5748 C CA . ARG B 1 180 ? 7.957 -36.406 -12.773 1 98 180 ARG B CA 1
ATOM 5749 C C . ARG B 1 180 ? 9.391 -35.969 -13.094 1 98 180 ARG B C 1
ATOM 5751 O O . ARG B 1 180 ? 10.07 -35.375 -12.258 1 98 180 ARG B O 1
ATOM 5758 N N . ILE B 1 181 ? 9.781 -36.25 -14.273 1 98.25 181 ILE B N 1
ATOM 5759 C CA . ILE B 1 181 ? 11.141 -36.031 -14.75 1 98.25 181 ILE B CA 1
ATOM 5760 C C . ILE B 1 181 ? 11.336 -34.531 -15.039 1 98.25 181 ILE B C 1
ATOM 5762 O O . ILE B 1 181 ? 10.367 -33.781 -15.109 1 98.25 181 ILE B O 1
ATOM 5766 N N . PRO B 1 182 ? 12.609 -34.062 -15.18 1 98.44 182 PRO B N 1
ATOM 5767 C CA . PRO B 1 182 ? 12.836 -32.688 -15.609 1 98.44 182 PRO B CA 1
ATOM 5768 C C . PRO B 1 182 ? 12.25 -32.406 -16.984 1 98.44 182 PRO B C 1
ATOM 5770 O O . PRO B 1 182 ? 12.516 -33.125 -17.938 1 98.44 182 PRO B O 1
ATOM 5773 N N . VAL B 1 183 ? 11.461 -31.406 -17.078 1 98.31 183 VAL B N 1
ATOM 5774 C CA . VAL B 1 183 ? 10.891 -30.953 -18.344 1 98.31 183 VAL B CA 1
ATOM 5775 C C . VAL B 1 183 ? 11.055 -29.438 -18.484 1 98.31 183 VAL B C 1
ATOM 5777 O O . VAL B 1 183 ? 11.172 -28.734 -17.484 1 98.31 183 VAL B O 1
ATOM 5780 N N . LEU B 1 184 ? 11 -28.953 -19.641 1 98.75 184 LEU B N 1
ATOM 5781 C CA . LEU B 1 184 ? 11.242 -27.547 -19.906 1 98.75 184 LEU B CA 1
ATOM 5782 C C . LEU B 1 184 ? 10.023 -26.703 -19.547 1 98.75 184 LEU B C 1
ATOM 5784 O O . LEU B 1 184 ? 8.906 -27.016 -19.984 1 98.75 184 LEU B O 1
ATOM 5788 N N . SER B 1 185 ? 10.172 -25.672 -18.766 1 98.44 185 SER B N 1
ATOM 5789 C CA . SER B 1 185 ? 9.141 -24.688 -18.469 1 98.44 185 SER B CA 1
ATOM 5790 C C . SER B 1 185 ? 9.312 -23.438 -19.312 1 98.44 185 SER B C 1
ATOM 5792 O O . SER B 1 185 ? 8.32 -22.859 -19.781 1 98.44 185 SER B O 1
ATOM 5794 N N . TYR B 1 186 ? 10.562 -23 -19.5 1 98.81 186 TYR B N 1
ATOM 5795 C CA . TYR B 1 186 ? 10.836 -21.75 -20.219 1 98.81 186 TYR B CA 1
ATOM 5796 C C . TYR B 1 186 ? 12.234 -21.766 -20.812 1 98.81 186 TYR B C 1
ATOM 5798 O O . TYR B 1 186 ? 13.188 -22.234 -20.172 1 98.81 186 TYR B O 1
ATOM 5806 N N . LEU B 1 187 ? 12.367 -21.328 -22.031 1 98.62 187 LEU B N 1
ATOM 5807 C CA . LEU B 1 187 ? 13.656 -21.172 -22.703 1 98.62 187 LEU B CA 1
ATOM 5808 C C . LEU B 1 187 ? 13.914 -19.719 -23.031 1 98.62 187 LEU B C 1
ATOM 5810 O O . LEU B 1 187 ? 13.117 -19.078 -23.734 1 98.62 187 LEU B O 1
ATOM 5814 N N . TYR B 1 188 ? 14.992 -19.203 -22.438 1 97.69 188 TYR B N 1
ATOM 5815 C CA . TYR B 1 188 ? 15.398 -17.844 -22.734 1 97.69 188 TYR B CA 1
ATOM 5816 C C . TYR B 1 188 ? 16.203 -17.797 -24.031 1 97.69 188 TYR B C 1
ATOM 5818 O O . TYR B 1 188 ? 17.422 -18 -24.016 1 97.69 188 TYR B O 1
ATOM 5826 N N . LYS B 1 189 ? 15.664 -17.359 -25.125 1 91.94 189 LYS B N 1
ATOM 5827 C CA . LYS B 1 189 ? 16.188 -17.484 -26.484 1 91.94 189 LYS B CA 1
ATOM 5828 C C . LYS B 1 189 ? 17.5 -16.734 -26.641 1 91.94 189 LYS B C 1
ATOM 5830 O O . LYS B 1 189 ? 18.359 -17.141 -27.422 1 91.94 189 LYS B O 1
ATOM 5835 N N . GLY B 1 190 ? 17.672 -15.758 -25.922 1 90.81 190 GLY B N 1
ATOM 5836 C CA . GLY B 1 190 ? 18.828 -14.883 -26.109 1 90.81 190 GLY B CA 1
ATOM 5837 C C . GLY B 1 190 ? 20.141 -15.539 -25.734 1 90.81 190 GLY B C 1
ATOM 5838 O O . GLY B 1 190 ? 21.188 -15.188 -26.266 1 90.81 190 GLY B O 1
ATOM 5839 N N . ASN B 1 191 ? 20.047 -16.562 -24.828 1 95.81 191 ASN B N 1
ATOM 5840 C CA . ASN B 1 191 ? 21.328 -17.125 -24.391 1 95.81 191 ASN B CA 1
ATOM 5841 C C . ASN B 1 191 ? 21.219 -18.641 -24.188 1 95.81 191 ASN B C 1
ATOM 5843 O O . ASN B 1 191 ? 22.125 -19.266 -23.656 1 95.81 191 ASN B O 1
ATOM 5847 N N . ASN B 1 192 ? 20.109 -19.281 -24.422 1 96.38 192 ASN B N 1
ATOM 5848 C CA . ASN B 1 192 ? 19.828 -20.703 -24.391 1 96.38 192 ASN B CA 1
ATOM 5849 C C . ASN B 1 192 ? 19.688 -21.219 -22.953 1 96.38 192 ASN B C 1
ATOM 5851 O O . ASN B 1 192 ? 19.688 -22.422 -22.703 1 96.38 192 ASN B O 1
ATOM 5855 N N . ALA B 1 193 ? 19.672 -20.312 -22 1 98.62 193 ALA B N 1
ATOM 5856 C CA . ALA B 1 193 ? 19.406 -20.734 -20.641 1 98.62 193 ALA B CA 1
ATOM 5857 C C . ALA B 1 193 ? 17.953 -21.203 -20.469 1 98.62 193 ALA B C 1
ATOM 5859 O O . ALA B 1 193 ? 17.031 -20.562 -21 1 98.62 193 ALA B O 1
ATOM 5860 N N . ALA B 1 194 ? 17.812 -22.297 -19.766 1 98.75 194 ALA B N 1
ATOM 5861 C CA . ALA B 1 194 ? 16.484 -22.891 -19.625 1 98.75 194 ALA B CA 1
ATOM 5862 C C . ALA B 1 194 ? 16.078 -22.984 -18.156 1 98.75 194 ALA B C 1
ATOM 5864 O O . ALA B 1 194 ? 16.922 -23.047 -17.281 1 98.75 194 ALA B O 1
ATOM 5865 N N . ILE B 1 195 ? 14.789 -22.906 -17.953 1 98.88 195 ILE B N 1
ATOM 5866 C CA . ILE B 1 195 ? 14.18 -23.266 -16.672 1 98.88 195 ILE B CA 1
ATOM 5867 C C . ILE B 1 195 ? 13.43 -24.594 -16.812 1 98.88 195 ILE B C 1
ATOM 5869 O O . ILE B 1 195 ? 12.539 -24.719 -17.656 1 98.88 195 ILE B O 1
ATOM 5873 N N . CYS B 1 196 ? 13.812 -25.516 -16.031 1 98.88 196 CYS B N 1
ATOM 5874 C CA . CYS B 1 196 ? 13.164 -26.812 -16.031 1 98.88 196 CYS B CA 1
ATOM 5875 C C . CYS B 1 196 ? 12.586 -27.125 -14.656 1 98.88 196 CYS B C 1
ATOM 5877 O O . CYS B 1 196 ? 13.016 -26.562 -13.648 1 98.88 196 CYS B O 1
ATOM 5879 N N . ARG B 1 197 ? 11.609 -27.938 -14.617 1 98.75 197 ARG B N 1
ATOM 5880 C CA . ARG B 1 197 ? 10.992 -28.312 -13.352 1 98.75 197 ARG B CA 1
ATOM 5881 C C . ARG B 1 197 ? 10.789 -29.828 -13.266 1 98.75 197 ARG B C 1
ATOM 5883 O O . ARG B 1 197 ? 10.617 -30.484 -14.289 1 98.75 197 ARG B O 1
ATOM 5890 N N . CYS B 1 198 ? 10.82 -30.328 -12.102 1 98.56 198 CYS B N 1
ATOM 5891 C CA . CYS B 1 198 ? 10.609 -31.766 -11.859 1 98.56 198 CYS B CA 1
ATOM 5892 C C . CYS B 1 198 ? 10.289 -32.031 -10.398 1 98.56 198 CYS B C 1
ATOM 5894 O O . CYS B 1 198 ? 9.906 -31.109 -9.664 1 98.56 198 CYS B O 1
ATOM 5896 N N . SER B 1 199 ? 10.266 -33.312 -10 1 98.25 199 SER B N 1
ATOM 5897 C CA . SER B 1 199 ? 10.125 -33.719 -8.609 1 98.25 199 SER B CA 1
ATOM 5898 C C . SER B 1 199 ? 11.461 -34.156 -8.008 1 98.25 199 SER B C 1
ATOM 5900 O O . SER B 1 199 ? 12.477 -34.188 -8.711 1 98.25 199 SER B O 1
ATOM 5902 N N . GLN B 1 200 ? 11.508 -34.406 -6.727 1 97.81 200 GLN B N 1
ATOM 5903 C CA . GLN B 1 200 ? 12.727 -34.781 -6.02 1 97.81 200 GLN B CA 1
ATOM 5904 C C . GLN B 1 200 ? 13.203 -36.156 -6.445 1 97.81 200 GLN B C 1
ATOM 5906 O O . GLN B 1 200 ? 12.398 -37.031 -6.816 1 97.81 200 GLN B O 1
ATOM 5911 N N . PRO B 1 201 ? 14.492 -36.375 -6.461 1 97.06 201 PRO B N 1
ATOM 5912 C CA . PRO B 1 201 ? 15.016 -37.719 -6.715 1 97.06 201 PRO B CA 1
ATOM 5913 C C . PRO B 1 201 ? 14.836 -38.656 -5.523 1 97.06 201 PRO B C 1
ATOM 5915 O O . PRO B 1 201 ? 14.766 -38.219 -4.379 1 97.06 201 PRO B O 1
ATOM 5918 N N . LEU B 1 202 ? 14.711 -39.875 -5.82 1 96.38 202 LEU B N 1
ATOM 5919 C CA . LEU B 1 202 ? 14.609 -40.875 -4.777 1 96.38 202 LEU B CA 1
ATOM 5920 C C . LEU B 1 202 ? 15.984 -41.406 -4.398 1 96.38 202 LEU B C 1
ATOM 5922 O O . LEU B 1 202 ? 16.203 -42.625 -4.391 1 96.38 202 LEU B O 1
ATOM 5926 N N . SER B 1 203 ? 16.844 -40.562 -3.977 1 92.44 203 SER B N 1
ATOM 5927 C CA . SER B 1 203 ? 18.25 -40.906 -3.766 1 92.44 203 SER B CA 1
ATOM 5928 C C . SER B 1 203 ? 18.484 -41.438 -2.363 1 92.44 203 SER B C 1
ATOM 5930 O O . SER B 1 203 ? 19.375 -42.25 -2.154 1 92.44 203 SER B O 1
ATOM 5932 N N . GLY B 1 204 ? 17.656 -40.969 -1.438 1 90.56 204 GLY B N 1
ATOM 5933 C CA . GLY B 1 204 ? 18.016 -41.281 -0.066 1 90.56 204 GLY B CA 1
ATOM 5934 C C . GLY B 1 204 ? 19.422 -40.844 0.303 1 90.56 204 GLY B C 1
ATOM 5935 O O . GLY B 1 204 ? 19.844 -39.75 -0.039 1 90.56 204 GLY B O 1
ATOM 5936 N N . PHE B 1 205 ? 20.125 -41.75 0.968 1 85.44 205 PHE B N 1
ATOM 5937 C CA . PHE B 1 205 ? 21.453 -41.406 1.421 1 85.44 205 PHE B CA 1
ATOM 5938 C C . PHE B 1 205 ? 22.5 -41.719 0.358 1 85.44 205 PHE B C 1
ATOM 5940 O O . PHE B 1 205 ? 23.531 -41.062 0.256 1 85.44 205 PHE B O 1
ATOM 5947 N N . SER B 1 206 ? 22.203 -42.781 -0.46 1 85.94 206 SER B N 1
ATOM 5948 C CA . SER B 1 206 ? 23.344 -43.219 -1.275 1 85.94 206 SER B CA 1
ATOM 5949 C C . SER B 1 206 ? 22.891 -43.656 -2.662 1 85.94 206 SER B C 1
ATOM 5951 O O . SER B 1 206 ? 23.734 -43.938 -3.523 1 85.94 206 SER B O 1
ATOM 5953 N N . ALA B 1 207 ? 21.609 -43.656 -2.893 1 92 207 ALA B N 1
ATOM 5954 C CA . ALA B 1 207 ? 21.141 -44.188 -4.176 1 92 207 ALA B CA 1
ATOM 5955 C C . ALA B 1 207 ? 21.516 -43.219 -5.316 1 92 207 ALA B C 1
ATOM 5957 O O . ALA B 1 207 ? 21.469 -42 -5.156 1 92 207 ALA B O 1
ATOM 5958 N N . ARG B 1 208 ? 21.906 -43.844 -6.438 1 94.94 208 ARG B N 1
ATOM 5959 C CA . ARG B 1 208 ? 22.234 -43.094 -7.648 1 94.94 208 ARG B CA 1
ATOM 5960 C C . ARG B 1 208 ? 21.484 -43.656 -8.852 1 94.94 208 ARG B C 1
ATOM 5962 O O . ARG B 1 208 ? 21.031 -44.781 -8.836 1 94.94 208 ARG B O 1
ATOM 5969 N N . CYS B 1 209 ? 21.328 -42.875 -9.805 1 96.38 209 CYS B N 1
ATOM 5970 C CA . CYS B 1 209 ? 20.703 -43.281 -11.062 1 96.38 209 CYS B CA 1
ATOM 5971 C C . CYS B 1 209 ? 21.422 -42.656 -12.25 1 96.38 209 CYS B C 1
ATOM 5973 O O . CYS B 1 209 ? 21.344 -41.469 -12.461 1 96.38 209 CYS B O 1
ATOM 5975 N N . LEU B 1 210 ? 22.062 -43.5 -12.977 1 97.06 210 LEU B N 1
ATOM 5976 C CA . LEU B 1 210 ? 22.875 -43.031 -14.109 1 97.06 210 LEU B CA 1
ATOM 5977 C C . LEU B 1 210 ? 22.016 -42.281 -15.117 1 97.06 210 LEU B C 1
ATOM 5979 O O . LEU B 1 210 ? 22.422 -41.25 -15.648 1 97.06 210 LEU B O 1
ATOM 5983 N N . GLU B 1 211 ? 20.859 -42.844 -15.391 1 97.62 211 GLU B N 1
ATOM 5984 C CA . GLU B 1 211 ? 19.969 -42.219 -16.359 1 97.62 211 GLU B CA 1
ATOM 5985 C C . GLU B 1 211 ? 19.547 -40.844 -15.914 1 97.62 211 GLU B C 1
ATOM 5987 O O . GLU B 1 211 ? 19.469 -39.906 -16.719 1 97.62 211 GLU B O 1
ATOM 5992 N N . ASP B 1 212 ? 19.25 -40.719 -14.695 1 98.12 212 ASP B N 1
ATOM 5993 C CA . ASP B 1 212 ? 18.859 -39.406 -14.164 1 98.12 212 ASP B CA 1
ATOM 5994 C C . ASP B 1 212 ? 20.016 -38.406 -14.211 1 98.12 212 ASP B C 1
ATOM 5996 O O . ASP B 1 212 ? 19.828 -37.25 -14.5 1 98.12 212 ASP B O 1
ATOM 6000 N N . GLU B 1 213 ? 21.203 -38.875 -13.891 1 98 213 GLU B N 1
ATOM 6001 C CA . GLU B 1 213 ? 22.406 -38.031 -14 1 98 213 GLU B CA 1
ATOM 6002 C C . GLU B 1 213 ? 22.625 -37.594 -15.445 1 98 213 GLU B C 1
ATOM 6004 O O . GLU B 1 213 ? 23 -36.438 -15.688 1 98 213 GLU B O 1
ATOM 6009 N N . GLN B 1 214 ? 22.375 -38.5 -16.328 1 98 214 GLN B N 1
ATOM 6010 C CA . GLN B 1 214 ? 22.5 -38.188 -17.75 1 98 214 GLN B CA 1
ATOM 6011 C C . GLN B 1 214 ? 21.453 -37.156 -18.172 1 98 214 GLN B C 1
ATOM 6013 O O . GLN B 1 214 ? 21.719 -36.312 -19.031 1 98 214 GLN B O 1
ATOM 6018 N N . MET B 1 215 ? 20.281 -37.281 -17.625 1 98.25 215 MET B N 1
ATOM 6019 C CA . MET B 1 215 ? 19.234 -36.312 -17.906 1 98.25 215 MET B CA 1
ATOM 6020 C C . MET B 1 215 ? 19.656 -34.906 -17.531 1 98.25 215 MET B C 1
ATOM 6022 O O . MET B 1 215 ? 19.5 -33.969 -18.297 1 98.25 215 MET B O 1
ATOM 6026 N N . LEU B 1 216 ? 20.203 -34.75 -16.344 1 98.38 216 LEU B N 1
ATOM 6027 C CA . LEU B 1 216 ? 20.656 -33.438 -15.883 1 98.38 216 LEU B CA 1
ATOM 6028 C C . LEU B 1 216 ? 21.828 -32.938 -16.719 1 98.38 216 LEU B C 1
ATOM 6030 O O . LEU B 1 216 ? 21.938 -31.75 -17.016 1 98.38 216 LEU B O 1
ATOM 6034 N N . GLN B 1 217 ? 22.688 -33.844 -17.078 1 97.75 217 GLN B N 1
ATOM 6035 C CA . GLN B 1 217 ? 23.797 -33.5 -17.953 1 97.75 217 GLN B CA 1
ATOM 6036 C C . GLN B 1 217 ? 23.312 -33 -19.297 1 97.75 217 GLN B C 1
ATOM 6038 O O . GLN B 1 217 ? 23.844 -32.031 -19.844 1 97.75 217 GLN B O 1
ATOM 6043 N N . ALA B 1 218 ? 22.297 -33.656 -19.797 1 98.25 218 ALA B N 1
ATOM 6044 C CA . ALA B 1 218 ? 21.703 -33.25 -21.078 1 98.25 218 ALA B CA 1
ATOM 6045 C C . ALA B 1 218 ? 21.125 -31.859 -20.984 1 98.25 218 ALA B C 1
ATOM 6047 O O . ALA B 1 218 ? 21.25 -31.062 -21.922 1 98.25 218 ALA B O 1
ATOM 6048 N N . ILE B 1 219 ? 20.484 -31.547 -19.906 1 98.56 219 ILE B N 1
ATOM 6049 C CA . ILE B 1 219 ? 19.906 -30.219 -19.703 1 98.56 219 ILE B CA 1
ATOM 6050 C C . ILE B 1 219 ? 21.031 -29.188 -19.609 1 98.56 219 ILE B C 1
ATOM 6052 O O . ILE B 1 219 ? 20.953 -28.125 -20.25 1 98.56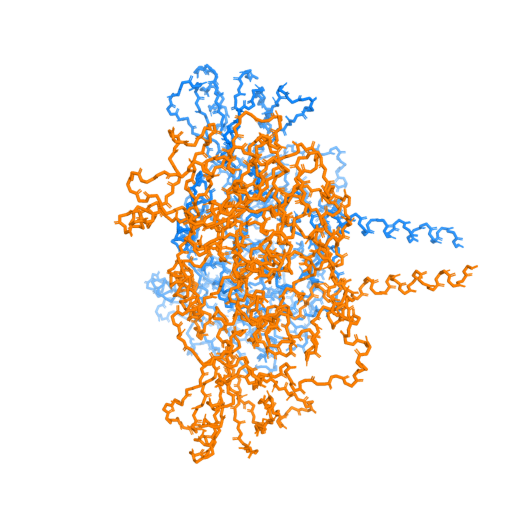 219 ILE B O 1
ATOM 6056 N N . ARG B 1 220 ? 22.031 -29.438 -18.875 1 98.06 220 ARG B N 1
ATOM 6057 C CA . ARG B 1 220 ? 23.156 -28.516 -18.734 1 98.06 220 ARG B CA 1
ATOM 6058 C C . ARG B 1 220 ? 23.828 -28.25 -20.078 1 98.06 220 ARG B C 1
ATOM 6060 O O . ARG B 1 220 ? 24.109 -27.109 -20.422 1 98.06 220 ARG B O 1
ATOM 6067 N N . GLU B 1 221 ? 24.016 -29.281 -20.828 1 97.69 221 GLU B N 1
ATOM 6068 C CA . GLU B 1 221 ? 24.734 -29.203 -22.094 1 97.69 221 GLU B CA 1
ATOM 6069 C C . GLU B 1 221 ? 23.891 -28.531 -23.172 1 97.69 221 GLU B C 1
ATOM 6071 O O . GLU B 1 221 ? 24.422 -28.078 -24.203 1 97.69 221 GLU B O 1
ATOM 6076 N N . ALA B 1 222 ? 22.625 -28.484 -22.922 1 98.12 222 ALA B N 1
ATOM 6077 C CA . ALA B 1 222 ? 21.734 -27.797 -23.859 1 98.12 222 ALA B CA 1
ATOM 6078 C C . ALA B 1 222 ? 21.938 -26.297 -23.797 1 98.12 222 ALA B C 1
ATOM 6080 O O . ALA B 1 222 ? 21.406 -25.547 -24.64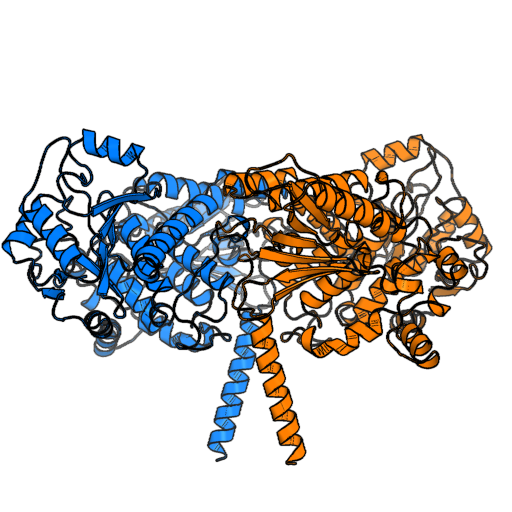1 1 98.12 222 ALA B O 1
ATOM 6081 N N . ASN B 1 223 ? 22.688 -25.781 -22.859 1 98 223 ASN B N 1
ATOM 6082 C CA . ASN B 1 223 ? 23.172 -24.406 -22.766 1 98 223 ASN B CA 1
ATOM 6083 C C . ASN B 1 223 ? 24.688 -24.328 -22.844 1 98 223 ASN B C 1
ATOM 6085 O O . ASN B 1 223 ? 25.359 -24.141 -21.828 1 98 223 ASN B O 1
ATOM 6089 N N . PRO B 1 224 ? 25.234 -24.359 -24.016 1 95.75 224 PRO B N 1
ATOM 6090 C CA . PRO B 1 224 ? 26.688 -24.438 -24.156 1 95.75 224 PRO B CA 1
ATOM 6091 C C . PRO B 1 224 ? 27.406 -23.219 -23.625 1 95.75 224 PRO B C 1
ATOM 6093 O O . PRO B 1 224 ? 28.609 -23.266 -23.359 1 95.75 224 PRO B O 1
ATOM 6096 N N . GLY B 1 225 ? 26.734 -22.156 -23.5 1 95.06 225 GLY B N 1
ATOM 6097 C CA . GLY B 1 225 ? 27.344 -20.906 -23.062 1 95.06 225 GLY B CA 1
ATOM 6098 C C . GLY B 1 225 ? 27.625 -20.875 -21.578 1 95.06 225 GLY B C 1
ATOM 6099 O O . GLY B 1 225 ? 28.312 -19.953 -21.094 1 95.06 225 GLY B O 1
ATOM 6100 N N . SER B 1 226 ? 27.125 -21.812 -20.844 1 96.56 226 SER B N 1
ATOM 6101 C CA . SER B 1 226 ? 27.328 -21.844 -19.391 1 96.56 226 SER B CA 1
ATOM 6102 C C . SER B 1 226 ? 27.969 -23.156 -18.953 1 96.56 226 SER B C 1
ATOM 6104 O O . SER B 1 226 ? 27.531 -24.234 -19.359 1 96.56 226 SER B O 1
ATOM 6106 N N . PRO B 1 227 ? 28.984 -23.078 -18.109 1 95.56 227 PRO B N 1
ATOM 6107 C CA . PRO B 1 227 ? 29.688 -24.297 -17.672 1 95.56 227 PRO B CA 1
ATOM 6108 C C . PRO B 1 227 ? 28.938 -25.047 -16.562 1 95.56 227 PRO B C 1
ATOM 6110 O O . PRO B 1 227 ? 29.281 -26.172 -16.234 1 95.56 227 PRO B O 1
ATOM 6113 N N . PHE B 1 228 ? 27.938 -24.469 -16.016 1 97.81 228 PHE B N 1
ATOM 6114 C CA . PHE B 1 228 ? 27.219 -25.109 -14.93 1 97.81 228 PHE B CA 1
ATOM 6115 C C . PHE B 1 228 ? 25.734 -24.812 -15.016 1 97.81 228 PHE B C 1
ATOM 6117 O O . PHE B 1 228 ? 25.297 -24.016 -15.859 1 97.81 228 PHE B O 1
ATOM 6124 N N . MET B 1 229 ? 24.938 -25.5 -14.25 1 98.12 229 MET B N 1
ATOM 6125 C CA . MET B 1 229 ? 23.516 -25.219 -14.078 1 98.12 229 MET B CA 1
ATOM 6126 C C . MET B 1 229 ? 23.141 -25.188 -12.602 1 98.12 229 MET B C 1
ATOM 6128 O O . MET B 1 229 ? 23.781 -25.844 -11.781 1 98.12 229 MET B O 1
ATOM 6132 N N . TYR B 1 230 ? 22.172 -24.391 -12.281 1 98.75 230 TYR B N 1
ATOM 6133 C CA . TYR B 1 230 ? 21.656 -24.391 -10.914 1 98.75 230 TYR B CA 1
ATOM 6134 C C . TYR B 1 230 ? 20.625 -25.5 -10.719 1 98.75 230 TYR B C 1
ATOM 6136 O O . TYR B 1 230 ? 19.812 -25.781 -11.617 1 98.75 230 TYR B O 1
ATOM 6144 N N . VAL B 1 231 ? 20.672 -26.188 -9.656 1 98.69 231 VAL B N 1
ATOM 6145 C CA . VAL B 1 231 ? 19.594 -27.031 -9.156 1 98.69 231 VAL B CA 1
ATOM 6146 C C . VAL B 1 231 ? 19.016 -26.422 -7.887 1 98.69 231 VAL B C 1
ATOM 6148 O O . VAL B 1 231 ? 19.719 -26.266 -6.887 1 98.69 231 VAL B O 1
ATOM 6151 N N . VAL B 1 232 ? 17.734 -26.078 -7.961 1 98.62 232 VAL B N 1
ATOM 6152 C CA . VAL B 1 232 ? 17.109 -25.344 -6.867 1 98.62 232 VAL B CA 1
ATOM 6153 C C . VAL B 1 232 ? 16.031 -26.219 -6.215 1 98.62 232 VAL B C 1
ATOM 6155 O O . VAL B 1 232 ? 15.094 -26.656 -6.883 1 98.62 232 VAL B O 1
ATOM 6158 N N . ASP B 1 233 ? 16.188 -26.484 -4.996 1 98 233 ASP B N 1
ATOM 6159 C CA . ASP B 1 233 ? 15.148 -27.094 -4.172 1 98 233 ASP B CA 1
ATOM 6160 C C . ASP B 1 233 ? 14.359 -26.031 -3.418 1 98 233 ASP B C 1
ATOM 6162 O O . ASP B 1 233 ? 14.914 -25.312 -2.58 1 98 233 ASP B O 1
ATOM 6166 N N . THR B 1 234 ? 13.07 -25.984 -3.643 1 98.19 234 THR B N 1
ATOM 6167 C CA . THR B 1 234 ? 12.266 -24.891 -3.094 1 98.19 234 THR B CA 1
ATOM 6168 C C . THR B 1 234 ? 11.727 -25.266 -1.716 1 98.19 234 THR B C 1
ATOM 6170 O O . THR B 1 234 ? 10.914 -24.531 -1.146 1 98.19 234 THR B O 1
ATOM 6173 N N . ARG B 1 235 ? 12.125 -26.5 -1.129 1 96 235 ARG B N 1
ATOM 6174 C CA . ARG B 1 235 ? 11.781 -26.828 0.248 1 96 235 ARG B CA 1
ATOM 6175 C C . ARG B 1 235 ? 12.742 -26.172 1.23 1 96 235 ARG B C 1
ATOM 6177 O O . ARG B 1 235 ? 13.891 -25.891 0.887 1 96 235 ARG B O 1
ATOM 6184 N N . PRO B 1 236 ? 12.195 -25.859 2.371 1 95.19 236 PRO B N 1
ATOM 6185 C CA . PRO B 1 236 ? 13.172 -25.562 3.424 1 95.19 236 PRO B CA 1
ATOM 6186 C C . PRO B 1 236 ? 14.188 -26.688 3.629 1 95.19 236 PRO B C 1
ATOM 6188 O O . PRO B 1 236 ? 13.828 -27.859 3.568 1 95.19 236 PRO B O 1
ATOM 6191 N N . LYS B 1 237 ? 15.383 -26.328 3.953 1 95.38 237 LYS B N 1
ATOM 6192 C CA . LYS B 1 237 ? 16.5 -27.266 4.039 1 95.38 237 LYS B CA 1
ATOM 6193 C C . LYS B 1 237 ? 16.188 -28.391 5.031 1 95.38 237 LYS B C 1
ATOM 6195 O O . LYS B 1 237 ? 16.391 -29.562 4.73 1 95.38 237 LYS B O 1
ATOM 6200 N N . LEU B 1 238 ? 15.633 -28.031 6.113 1 94.25 238 LEU B N 1
ATOM 6201 C CA . LEU B 1 238 ? 15.344 -29.016 7.152 1 94.25 238 LEU B CA 1
ATOM 6202 C C . LEU B 1 238 ? 14.305 -30.031 6.668 1 94.25 238 LEU B C 1
ATOM 6204 O O . LEU B 1 238 ? 14.414 -31.219 6.957 1 94.25 238 LEU B O 1
ATOM 6208 N N . ASN B 1 239 ? 13.312 -29.578 5.953 1 92.5 239 ASN B N 1
ATOM 6209 C CA . ASN B 1 239 ? 12.289 -30.469 5.418 1 92.5 239 ASN B CA 1
ATOM 6210 C C . ASN B 1 239 ? 12.859 -31.406 4.355 1 92.5 239 ASN B C 1
ATOM 6212 O O . ASN B 1 239 ? 12.461 -32.562 4.27 1 92.5 239 ASN B O 1
ATOM 6216 N N . ALA B 1 240 ? 13.711 -30.891 3.529 1 92.94 240 ALA B N 1
ATOM 6217 C CA . ALA B 1 240 ? 14.359 -31.703 2.496 1 92.94 240 ALA B CA 1
ATOM 6218 C C . ALA B 1 240 ? 15.219 -32.781 3.117 1 92.94 240 ALA B C 1
ATOM 6220 O O . ALA B 1 240 ? 15.258 -33.906 2.619 1 92.94 240 ALA B O 1
ATOM 6221 N N . MET B 1 241 ? 15.867 -32.5 4.195 1 92.69 241 MET B N 1
ATOM 6222 C CA . MET B 1 241 ? 16.703 -33.469 4.906 1 92.69 241 MET B CA 1
ATOM 6223 C C . MET B 1 241 ? 15.852 -34.562 5.527 1 92.69 241 MET B C 1
ATOM 6225 O O . MET B 1 241 ? 16.25 -35.719 5.527 1 92.69 241 MET B O 1
ATOM 6229 N N . ALA B 1 242 ? 14.719 -34.094 6.008 1 91.75 242 ALA B N 1
ATOM 6230 C CA . ALA B 1 242 ? 13.789 -35.094 6.555 1 91.75 242 ALA B CA 1
ATOM 6231 C C . ALA B 1 242 ? 13.32 -36.062 5.473 1 91.75 242 ALA B C 1
ATOM 6233 O O . ALA B 1 242 ? 13.164 -37.25 5.727 1 91.75 242 ALA B O 1
ATOM 6234 N N . ASN B 1 243 ? 13.023 -35.594 4.293 1 90.88 243 ASN B N 1
ATOM 6235 C CA . ASN B 1 243 ? 12.641 -36.438 3.166 1 90.88 243 ASN B CA 1
ATOM 6236 C C . ASN B 1 243 ? 13.758 -37.375 2.771 1 90.88 243 ASN B C 1
ATOM 6238 O O . ASN B 1 243 ? 13.5 -38.531 2.396 1 90.88 243 ASN B O 1
ATOM 6242 N N . ARG B 1 244 ? 14.93 -36.938 2.828 1 91.19 244 ARG B N 1
ATOM 6243 C CA . ARG B 1 244 ? 16.078 -37.75 2.502 1 91.19 244 ARG B CA 1
ATOM 6244 C C . ARG B 1 244 ? 16.172 -38.969 3.434 1 91.19 244 ARG B C 1
ATOM 6246 O O . ARG B 1 244 ? 16.453 -40.062 2.99 1 91.19 244 ARG B O 1
ATOM 6253 N N . ALA B 1 245 ? 15.914 -38.719 4.621 1 91.06 245 ALA B N 1
ATOM 6254 C CA . ALA B 1 245 ? 15.922 -39.781 5.625 1 91.06 245 ALA B CA 1
ATOM 6255 C C . ALA B 1 245 ? 14.828 -40.812 5.348 1 91.06 245 ALA B C 1
ATOM 6257 O O . ALA B 1 245 ? 14.969 -41.969 5.711 1 91.06 245 ALA B O 1
ATOM 6258 N N . ALA B 1 246 ? 13.812 -40.406 4.66 1 91.94 246 ALA B N 1
ATOM 6259 C CA . ALA B 1 246 ? 12.695 -41.312 4.332 1 91.94 246 ALA B CA 1
ATOM 6260 C C . ALA B 1 246 ? 12.906 -41.969 2.971 1 91.94 246 ALA B C 1
ATOM 6262 O O . ALA B 1 246 ? 11.992 -42.594 2.43 1 91.94 246 ALA B O 1
ATOM 6263 N N . GLY B 1 247 ? 14.055 -41.812 2.365 1 89.81 247 GLY B N 1
ATOM 6264 C CA . GLY B 1 247 ? 14.383 -42.469 1.116 1 89.81 247 GLY B CA 1
ATOM 6265 C C . GLY B 1 247 ? 14.281 -41.562 -0.093 1 89.81 247 GLY B C 1
ATOM 6266 O O . GLY B 1 247 ? 14.602 -41.969 -1.212 1 89.81 247 GLY B O 1
ATOM 6267 N N . LYS B 1 248 ? 13.773 -40.469 0.152 1 94.38 248 LYS B N 1
ATOM 6268 C CA . LYS B 1 248 ? 13.758 -39.438 -0.9 1 94.38 248 LYS B CA 1
ATOM 6269 C C . LYS B 1 248 ? 14.992 -38.562 -0.82 1 94.38 248 LYS B C 1
ATOM 6271 O O . LYS B 1 248 ? 16.031 -38.969 -0.291 1 94.38 248 LYS B O 1
ATOM 6276 N N . GLY B 1 249 ? 15 -37.406 -1.583 1 92.25 249 GLY B N 1
ATOM 6277 C CA . GLY B 1 249 ? 16.203 -36.594 -1.381 1 92.25 249 GLY B CA 1
ATOM 6278 C C . GLY B 1 249 ? 16.359 -35.469 -2.389 1 92.25 249 GLY B C 1
ATOM 6279 O O . GLY B 1 249 ? 15.367 -34.875 -2.791 1 92.25 249 GLY B O 1
ATOM 6280 N N . TYR B 1 250 ? 17.531 -35.094 -2.553 1 93.94 250 TYR B N 1
ATOM 6281 C CA . TYR B 1 250 ? 17.969 -34.031 -3.465 1 93.94 250 TYR B CA 1
ATOM 6282 C C . TYR B 1 250 ? 19.312 -34.344 -4.094 1 93.94 250 TYR B C 1
ATOM 6284 O O . TYR B 1 250 ? 19.984 -35.281 -3.66 1 93.94 250 TYR B O 1
ATOM 6292 N N . GLU B 1 251 ? 19.625 -33.656 -5.047 1 94.56 251 GLU B N 1
ATOM 6293 C CA . GLU B 1 251 ? 20.812 -33.969 -5.848 1 94.56 251 GLU B CA 1
ATOM 6294 C C . GLU B 1 251 ? 22.094 -33.656 -5.078 1 94.56 251 GLU B C 1
ATOM 6296 O O . GLU B 1 251 ? 22.172 -32.656 -4.363 1 94.56 251 GLU B O 1
ATOM 6301 N N . ASN B 1 252 ? 23 -34.469 -5.203 1 92.5 252 ASN B N 1
ATOM 6302 C CA . ASN B 1 252 ? 24.344 -34.312 -4.648 1 92.5 252 ASN B CA 1
ATOM 6303 C C . ASN B 1 252 ? 25.328 -33.812 -5.695 1 92.5 252 ASN B C 1
ATOM 6305 O O . ASN B 1 252 ? 25.484 -34.406 -6.758 1 92.5 252 ASN B O 1
ATOM 6309 N N . GLU B 1 253 ? 26.047 -32.812 -5.43 1 92.88 253 GLU B N 1
ATOM 6310 C CA . GLU B 1 253 ? 26.953 -32.156 -6.371 1 92.88 253 GLU B CA 1
ATOM 6311 C C . GLU B 1 253 ? 28.094 -33.094 -6.77 1 92.88 253 GLU B C 1
ATOM 6313 O O . GLU B 1 253 ? 28.688 -32.906 -7.832 1 92.88 253 GLU B O 1
ATOM 6318 N N . ASP B 1 254 ? 28.359 -34.062 -6.027 1 92.5 254 ASP B N 1
ATOM 6319 C CA . ASP B 1 254 ? 29.406 -35.031 -6.348 1 92.5 254 ASP B CA 1
ATOM 6320 C C . ASP B 1 254 ? 28.938 -36 -7.418 1 92.5 254 ASP B C 1
ATOM 6322 O O . ASP B 1 254 ? 29.75 -36.531 -8.164 1 92.5 254 ASP B O 1
ATOM 6326 N N . ASN B 1 255 ? 27.688 -36.25 -7.398 1 92.75 255 ASN B N 1
ATOM 6327 C CA . ASN B 1 255 ? 27.125 -37.25 -8.328 1 92.75 255 ASN B CA 1
ATOM 6328 C C . ASN B 1 255 ? 26.703 -36.594 -9.641 1 92.75 255 ASN B C 1
ATOM 6330 O O . ASN B 1 255 ? 26.766 -37.219 -10.695 1 92.75 255 ASN B O 1
ATOM 6334 N N . TYR B 1 256 ? 26.156 -35.469 -9.539 1 95.69 256 TYR B N 1
ATOM 6335 C CA . TYR B 1 256 ? 25.734 -34.719 -10.719 1 95.69 256 TYR B CA 1
ATOM 6336 C C . TYR B 1 256 ? 26.812 -33.719 -11.141 1 95.69 256 TYR B C 1
ATOM 6338 O O . TYR B 1 256 ? 27.078 -32.75 -10.43 1 95.69 256 TYR B O 1
ATOM 6346 N N . ASP B 1 257 ? 27.297 -33.812 -12.305 1 92.69 257 ASP B N 1
ATOM 6347 C CA . ASP B 1 257 ? 28.453 -33.031 -12.758 1 92.69 257 ASP B CA 1
ATOM 6348 C C . ASP B 1 257 ? 28.047 -31.594 -13.055 1 92.69 257 ASP B C 1
ATOM 6350 O O . ASP B 1 257 ? 27.062 -31.344 -13.758 1 92.69 257 ASP B O 1
ATOM 6354 N N . ASN B 1 258 ? 28.812 -30.625 -12.531 1 95.75 258 ASN B N 1
ATOM 6355 C CA . ASN B 1 258 ? 28.766 -29.203 -12.859 1 95.75 258 ASN B CA 1
ATOM 6356 C C . ASN B 1 258 ? 27.422 -28.594 -12.5 1 95.75 258 ASN B C 1
ATOM 6358 O O . ASN B 1 258 ? 26.844 -27.844 -13.289 1 95.75 258 ASN B O 1
ATOM 6362 N N . ILE B 1 259 ? 26.891 -29.031 -11.406 1 97.38 259 ILE B N 1
ATOM 6363 C CA . ILE B 1 259 ? 25.688 -28.375 -10.906 1 97.38 259 ILE B CA 1
ATOM 6364 C C . ILE B 1 259 ? 26.031 -27.547 -9.664 1 97.38 259 ILE B C 1
ATOM 6366 O O . ILE B 1 259 ? 27.031 -27.828 -8.984 1 97.38 259 ILE B O 1
ATOM 6370 N N . ARG B 1 260 ? 25.375 -26.484 -9.422 1 98 260 ARG B N 1
ATOM 6371 C CA . ARG B 1 260 ? 25.359 -25.703 -8.18 1 98 260 ARG B CA 1
ATOM 6372 C C . ARG B 1 260 ? 24 -25.828 -7.48 1 98 260 ARG B C 1
ATOM 6374 O O . ARG B 1 260 ? 23 -25.328 -7.969 1 98 260 ARG B O 1
ATOM 6381 N N . PHE B 1 261 ? 24.062 -26.453 -6.383 1 97.31 261 PHE B N 1
ATOM 6382 C CA . PHE B 1 261 ? 22.828 -26.75 -5.676 1 97.31 261 PHE B CA 1
ATOM 6383 C C . PHE B 1 261 ? 22.469 -25.641 -4.703 1 97.31 261 PHE B C 1
ATOM 6385 O O . PHE B 1 261 ? 23.328 -25.141 -3.982 1 97.31 261 PHE B O 1
ATOM 6392 N N . LYS B 1 262 ? 21.156 -25.156 -4.711 1 97.19 262 LYS B N 1
ATOM 6393 C CA . LYS B 1 262 ? 20.688 -24.094 -3.834 1 97.19 262 LYS B CA 1
ATOM 6394 C C . LYS B 1 262 ? 19.344 -24.453 -3.207 1 97.19 262 LYS B C 1
ATOM 6396 O O . LYS B 1 262 ? 18.469 -25.016 -3.869 1 97.19 262 LYS B O 1
ATOM 6401 N N . PHE B 1 263 ? 19.188 -24.156 -1.886 1 96.94 263 PHE B N 1
ATOM 6402 C CA . PHE B 1 263 ? 17.875 -24.188 -1.235 1 96.94 263 PHE B CA 1
ATOM 6403 C C . PHE B 1 263 ? 17.25 -22.812 -1.219 1 96.94 263 PHE B C 1
ATOM 6405 O O . PHE B 1 263 ? 17.875 -21.828 -0.796 1 96.94 263 PHE B O 1
ATOM 6412 N N . ILE B 1 264 ? 16.062 -22.703 -1.688 1 96.56 264 ILE B N 1
ATOM 6413 C CA . ILE B 1 264 ? 15.227 -21.516 -1.565 1 96.56 264 ILE B CA 1
ATOM 6414 C C . ILE B 1 264 ? 13.867 -21.891 -0.97 1 96.56 264 ILE B C 1
ATOM 6416 O O . ILE B 1 264 ? 12.953 -22.281 -1.696 1 96.56 264 ILE B O 1
ATOM 6420 N N . GLY B 1 265 ? 13.727 -21.625 0.211 1 95.88 265 GLY B N 1
ATOM 6421 C CA . GLY B 1 265 ? 12.703 -22.266 1.018 1 95.88 265 GLY B CA 1
ATOM 6422 C C . GLY B 1 265 ? 11.336 -21.625 0.875 1 95.88 265 GLY B C 1
ATOM 6423 O O . GLY B 1 265 ? 11.172 -20.438 1.171 1 95.88 265 GLY B O 1
ATOM 6424 N N . ILE B 1 266 ? 10.375 -22.344 0.449 1 98.19 266 ILE B N 1
ATOM 6425 C CA . ILE B 1 266 ? 8.945 -22.062 0.491 1 98.19 266 ILE B CA 1
ATOM 6426 C C . ILE B 1 266 ? 8.242 -23.125 1.346 1 98.19 266 ILE B C 1
ATOM 6428 O O . ILE B 1 266 ? 8.406 -24.328 1.113 1 98.19 266 ILE B O 1
ATOM 6432 N N . GLU B 1 267 ? 7.457 -22.719 2.297 1 97.69 267 GLU B N 1
ATOM 6433 C CA . GLU B 1 267 ? 6.836 -23.641 3.242 1 97.69 267 GLU B CA 1
ATOM 6434 C C . GLU B 1 267 ? 5.785 -24.516 2.559 1 97.69 267 GLU B C 1
ATOM 6436 O O . GLU B 1 267 ? 5.402 -24.25 1.417 1 97.69 267 GLU B O 1
ATOM 6441 N N . ASN B 1 268 ? 5.398 -25.531 3.191 1 96.62 268 ASN B N 1
ATOM 6442 C CA . ASN B 1 268 ? 4.492 -26.516 2.602 1 96.62 268 ASN B CA 1
ATOM 6443 C C . ASN B 1 268 ? 3.047 -26.031 2.629 1 96.62 268 ASN B C 1
ATOM 6445 O O . ASN B 1 268 ? 2.764 -24.938 3.143 1 96.62 268 ASN B O 1
ATOM 6449 N N . ILE B 1 269 ? 2.131 -26.812 2.115 1 97.75 269 ILE B N 1
ATOM 6450 C CA . ILE B 1 269 ? 0.755 -26.391 1.866 1 97.75 269 ILE B CA 1
ATOM 6451 C C . ILE B 1 269 ? 0.026 -26.203 3.193 1 97.75 269 ILE B C 1
ATOM 6453 O O . ILE B 1 269 ? -0.902 -25.391 3.289 1 97.75 269 ILE B O 1
ATOM 6457 N N . HIS B 1 270 ? 0.383 -26.984 4.199 1 97.94 270 HIS B N 1
ATOM 6458 C CA . HIS B 1 270 ? -0.264 -26.859 5.5 1 97.94 270 HIS B CA 1
ATOM 6459 C C . HIS B 1 270 ? 0.03 -25.5 6.133 1 97.94 270 HIS B C 1
ATOM 6461 O O . HIS B 1 270 ? -0.87 -24.859 6.68 1 97.94 270 HIS B O 1
ATOM 6467 N N . VAL B 1 271 ? 1.293 -25.109 6.035 1 98.25 271 VAL B N 1
ATOM 6468 C CA . VAL B 1 271 ? 1.705 -23.812 6.566 1 98.25 271 VAL B CA 1
ATOM 6469 C C . VAL B 1 271 ? 0.993 -22.703 5.809 1 98.25 271 VAL B C 1
ATOM 6471 O O . VAL B 1 271 ? 0.526 -21.734 6.41 1 98.25 271 VAL B O 1
ATOM 6474 N N . MET B 1 272 ? 0.898 -22.844 4.547 1 98.69 272 MET B N 1
ATOM 6475 C CA . MET B 1 272 ? 0.272 -21.812 3.713 1 98.69 272 MET B CA 1
ATOM 6476 C C . MET B 1 272 ? -1.214 -21.688 4.031 1 98.69 272 MET B C 1
ATOM 6478 O O . MET B 1 272 ? -1.756 -20.578 4.059 1 98.69 272 MET B O 1
ATOM 6482 N N . ARG B 1 273 ? -1.868 -22.766 4.223 1 98.25 273 ARG B N 1
ATOM 6483 C CA . ARG B 1 273 ? -3.279 -22.781 4.598 1 98.25 273 ARG B CA 1
ATOM 6484 C C . ARG B 1 273 ? -3.498 -22.047 5.918 1 98.25 273 ARG B C 1
ATOM 6486 O O . ARG B 1 273 ? -4.398 -21.203 6.027 1 98.25 273 ARG B O 1
ATOM 6493 N N . ASN B 1 274 ? -2.684 -22.406 6.848 1 98.44 274 ASN B N 1
ATOM 6494 C CA . ASN B 1 274 ? -2.785 -21.766 8.156 1 98.44 274 ASN B CA 1
ATOM 6495 C C . ASN B 1 274 ? -2.518 -20.266 8.07 1 98.44 274 ASN B C 1
ATOM 6497 O O . ASN B 1 274 ? -3.166 -19.469 8.75 1 98.44 274 ASN B O 1
ATOM 6501 N N . SER B 1 275 ? -1.561 -19.953 7.305 1 98.69 275 SER B N 1
ATOM 6502 C CA . SER B 1 275 ? -1.216 -18.562 7.094 1 98.69 275 SER B CA 1
ATOM 6503 C C . SER B 1 275 ? -2.4 -17.766 6.535 1 98.69 275 SER B C 1
ATOM 6505 O O . SER B 1 275 ? -2.727 -16.688 7.031 1 98.69 275 SER B O 1
ATOM 6507 N N . LEU B 1 276 ? -3.023 -18.281 5.543 1 98.56 276 LEU B N 1
ATOM 6508 C CA . LEU B 1 276 ? -4.18 -17.625 4.957 1 98.56 276 LEU B CA 1
ATOM 6509 C C . LEU B 1 276 ? -5.312 -17.5 5.973 1 98.56 276 LEU B C 1
ATOM 6511 O O . LEU B 1 276 ? -5.977 -16.469 6.043 1 98.56 276 LEU B O 1
ATOM 6515 N N . GLN B 1 277 ? -5.531 -18.562 6.691 1 97.94 277 GLN B N 1
ATOM 6516 C CA . GLN B 1 277 ? -6.586 -18.531 7.699 1 97.94 277 GLN B CA 1
ATOM 6517 C C . GLN B 1 277 ? -6.371 -17.406 8.695 1 97.94 277 GLN B C 1
ATOM 6519 O O . GLN B 1 277 ? -7.309 -16.672 9.023 1 97.94 277 GLN B O 1
ATOM 6524 N N . LYS B 1 278 ? -5.195 -17.266 9.172 1 98.31 278 LYS B N 1
ATOM 6525 C CA . LYS B 1 278 ? -4.871 -16.188 10.117 1 98.31 278 LYS B CA 1
ATOM 6526 C C . LYS B 1 278 ? -5.066 -14.82 9.484 1 98.31 278 LYS B C 1
ATOM 6528 O O . LYS B 1 278 ? -5.52 -13.883 10.148 1 98.31 278 LYS B O 1
ATOM 6533 N N . LEU B 1 279 ? -4.672 -14.664 8.25 1 98.12 279 LEU B N 1
ATOM 6534 C CA . LEU B 1 279 ? -4.875 -13.406 7.547 1 98.12 279 LEU B CA 1
ATOM 6535 C C . LEU B 1 279 ? -6.355 -13.055 7.469 1 98.12 279 LEU B C 1
ATOM 6537 O O . LEU B 1 279 ? -6.738 -11.906 7.691 1 98.12 279 LEU B O 1
ATOM 6541 N N . LEU B 1 280 ? -7.125 -14.055 7.133 1 96.81 280 LEU B N 1
ATOM 6542 C CA . LEU B 1 280 ? -8.562 -13.828 6.988 1 96.81 280 LEU B CA 1
ATOM 6543 C C . LEU B 1 280 ? -9.188 -13.445 8.328 1 96.81 280 LEU B C 1
ATOM 6545 O O . LEU B 1 280 ? -10.133 -12.656 8.375 1 96.81 280 LEU B O 1
ATOM 6549 N N . GLU B 1 281 ? -8.688 -14 9.367 1 95.5 281 GLU B N 1
ATOM 6550 C CA . GLU B 1 281 ? -9.148 -13.609 10.703 1 95.5 281 GLU B CA 1
ATOM 6551 C C . GLU B 1 281 ? -8.875 -12.133 10.969 1 95.5 281 GLU B C 1
ATOM 6553 O O . GLU B 1 281 ? -9.703 -11.445 11.57 1 95.5 281 GLU B O 1
ATOM 6558 N N . VAL B 1 282 ? -7.762 -11.672 10.562 1 94.62 282 VAL B N 1
ATOM 6559 C CA . VAL B 1 282 ? -7.41 -10.266 10.711 1 94.62 282 VAL B CA 1
ATOM 6560 C C . VAL B 1 282 ? -8.383 -9.406 9.906 1 94.62 282 VAL B C 1
ATOM 6562 O O . VAL B 1 282 ? -8.859 -8.383 10.391 1 94.62 282 VAL B O 1
ATOM 6565 N N . CYS B 1 283 ? -8.672 -9.828 8.703 1 91.69 283 CYS B N 1
ATOM 6566 C CA . CYS B 1 283 ? -9.523 -9.086 7.781 1 91.69 283 CYS B CA 1
ATOM 6567 C C . CYS B 1 283 ? -10.961 -9.039 8.289 1 91.69 283 CYS B C 1
ATOM 6569 O O . CYS B 1 283 ? -11.727 -8.141 7.926 1 91.69 283 CYS B O 1
ATOM 6571 N N . GLU B 1 284 ? -11.312 -9.914 9.125 1 89.94 284 GLU B N 1
ATOM 6572 C CA . GLU B 1 284 ? -12.695 -10.023 9.586 1 89.94 284 GLU B CA 1
ATOM 6573 C C . GLU B 1 284 ? -12.891 -9.312 10.922 1 89.94 284 GLU B C 1
ATOM 6575 O O . GLU B 1 284 ? -14.008 -9.219 11.43 1 89.94 284 GLU B O 1
ATOM 6580 N N . MET B 1 285 ? -11.867 -8.773 11.398 1 87.81 285 MET B N 1
ATOM 6581 C CA . MET B 1 285 ? -12 -8.047 12.656 1 87.81 285 MET B CA 1
ATOM 6582 C C . MET B 1 285 ? -12.93 -6.852 12.508 1 87.81 285 MET B C 1
ATOM 6584 O O . MET B 1 285 ? -12.891 -6.152 11.492 1 87.81 285 MET B O 1
ATOM 6588 N N . LYS B 1 286 ? -13.828 -6.527 13.281 1 81 286 LYS B N 1
ATOM 6589 C CA . LYS B 1 286 ? -14.836 -5.477 13.172 1 81 286 LYS B CA 1
ATOM 6590 C C . LYS B 1 286 ? -14.211 -4.098 13.344 1 81 286 LYS B C 1
ATOM 6592 O O . LYS B 1 286 ? -14.5 -3.174 12.578 1 81 286 LYS B O 1
ATOM 6597 N N . SER B 1 287 ? -13.359 -3.811 14.359 1 81.25 287 SER B N 1
ATOM 6598 C CA . SER B 1 287 ? -12.75 -2.508 14.602 1 81.25 287 SER B CA 1
ATOM 6599 C C . SER B 1 287 ? -11.328 -2.65 15.133 1 81.25 287 SER B C 1
ATOM 6601 O O . SER B 1 287 ? -11.039 -2.24 16.266 1 81.25 287 SER B O 1
ATOM 6603 N N . PRO B 1 288 ? -10.633 -3.105 14.133 1 87.56 288 PRO B N 1
ATOM 6604 C CA . PRO B 1 288 ? -9.266 -3.297 14.633 1 87.56 288 PRO B CA 1
ATOM 6605 C C . PRO B 1 288 ? -8.516 -1.979 14.812 1 87.56 288 PRO B C 1
ATOM 6607 O O . PRO B 1 288 ? -8.758 -1.02 14.078 1 87.56 288 PRO B O 1
ATOM 6610 N N . SER B 1 289 ? -7.695 -1.931 15.852 1 93.56 289 SER B N 1
ATOM 6611 C CA . SER B 1 289 ? -6.723 -0.847 15.945 1 93.56 289 SER B CA 1
ATOM 6612 C C . SER B 1 289 ? -5.605 -1.021 14.922 1 93.56 289 SER B C 1
ATOM 6614 O O . SER B 1 289 ? -5.469 -2.088 14.32 1 93.56 289 SER B O 1
ATOM 6616 N N . MET B 1 290 ? -4.844 -0.026 14.734 1 93.62 290 MET B N 1
ATOM 6617 C CA . MET B 1 290 ? -3.684 -0.122 13.852 1 93.62 290 MET B CA 1
ATOM 6618 C C . MET B 1 290 ? -2.701 -1.174 14.359 1 93.62 290 MET B C 1
ATOM 6620 O O . MET B 1 290 ? -2.158 -1.95 13.57 1 93.62 290 MET B O 1
ATOM 6624 N N . SER B 1 291 ? -2.521 -1.183 15.625 1 93.5 291 SER B N 1
ATOM 6625 C CA . SER B 1 291 ? -1.613 -2.15 16.234 1 93.5 291 SER B CA 1
ATOM 6626 C C . SER B 1 291 ? -2.115 -3.578 16.031 1 93.5 291 SER B C 1
ATOM 6628 O O . SER B 1 291 ? -1.337 -4.477 15.703 1 93.5 291 SER B O 1
ATOM 6630 N N . ASP B 1 292 ? -3.42 -3.758 16.203 1 94 292 ASP B N 1
ATOM 6631 C CA . ASP B 1 292 ? -4.016 -5.074 16 1 94 292 ASP B CA 1
ATOM 6632 C C . ASP B 1 292 ? -3.809 -5.551 14.562 1 94 292 ASP B C 1
ATOM 6634 O O . ASP B 1 292 ? -3.475 -6.715 14.328 1 94 292 ASP B O 1
ATOM 6638 N N . PHE B 1 293 ? -4 -4.719 13.672 1 95.69 293 PHE B N 1
ATOM 6639 C CA . PHE B 1 293 ? -3.885 -5.051 12.258 1 95.69 293 PHE B CA 1
ATOM 6640 C C . PHE B 1 293 ? -2.453 -5.438 11.906 1 95.69 293 PHE B C 1
ATOM 6642 O O . PHE B 1 293 ? -2.215 -6.5 11.336 1 95.69 293 PHE B O 1
ATOM 6649 N N . LEU B 1 294 ? -1.499 -4.559 12.305 1 95.19 294 LEU B N 1
ATOM 6650 C CA . LEU B 1 294 ? -0.107 -4.793 11.938 1 95.19 294 LEU B CA 1
ATOM 6651 C C . LEU B 1 294 ? 0.436 -6.043 12.617 1 95.19 294 LEU B C 1
ATOM 6653 O O . LEU B 1 294 ? 1.146 -6.836 12 1 95.19 294 LEU B O 1
ATOM 6657 N N . THR B 1 295 ? 0.08 -6.195 13.859 1 95.88 295 THR B N 1
ATOM 6658 C CA . THR B 1 295 ? 0.503 -7.383 14.586 1 95.88 295 THR B CA 1
ATOM 6659 C C . THR B 1 295 ? -0.123 -8.641 13.992 1 95.88 295 THR B C 1
ATOM 6661 O O . THR B 1 295 ? 0.542 -9.672 13.859 1 95.88 295 THR B O 1
ATOM 6664 N N . GLY B 1 296 ? -1.431 -8.57 13.711 1 96.94 296 GLY B N 1
ATOM 6665 C CA . GLY B 1 296 ? -2.098 -9.695 13.07 1 96.94 296 GLY B CA 1
ATOM 6666 C C . GLY B 1 296 ? -1.498 -10.055 11.719 1 96.94 296 GLY B C 1
ATOM 6667 O O . GLY B 1 296 ? -1.324 -11.234 11.414 1 96.94 296 GLY B O 1
ATOM 6668 N N . LEU B 1 297 ? -1.21 -9.023 10.922 1 96.19 297 LEU B N 1
ATOM 6669 C CA . LEU B 1 297 ? -0.599 -9.227 9.617 1 96.19 297 LEU B CA 1
ATOM 6670 C C . LEU B 1 297 ? 0.752 -9.922 9.75 1 96.19 297 LEU B C 1
ATOM 6672 O O . LEU B 1 297 ? 1.043 -10.867 9.016 1 96.19 297 LEU B O 1
ATOM 6676 N N . GLU B 1 298 ? 1.557 -9.453 10.688 1 96.19 298 GLU B N 1
ATOM 6677 C CA . GLU B 1 298 ? 2.855 -10.07 10.93 1 96.19 298 GLU B CA 1
ATOM 6678 C C . GLU B 1 298 ? 2.699 -11.508 11.406 1 96.19 298 GLU B C 1
ATOM 6680 O O . GLU B 1 298 ? 3.381 -12.414 10.914 1 96.19 298 GLU B O 1
ATOM 6685 N N . ASN B 1 299 ? 1.767 -11.719 12.32 1 97.31 299 ASN B N 1
ATOM 6686 C CA . ASN B 1 299 ? 1.548 -13.039 12.906 1 97.31 299 ASN B CA 1
ATOM 6687 C C . ASN B 1 299 ? 1.046 -14.039 11.867 1 97.31 299 ASN B C 1
ATOM 6689 O O . ASN B 1 299 ? 1.306 -15.234 11.977 1 97.31 299 ASN B O 1
ATOM 6693 N N . SER B 1 300 ? 0.321 -13.586 10.898 1 98.31 300 SER B N 1
ATOM 6694 C CA . SER B 1 300 ? -0.188 -14.469 9.859 1 98.31 300 SER B CA 1
ATOM 6695 C C . SER B 1 300 ? 0.944 -15.023 8.992 1 98.31 300 SER B C 1
ATOM 6697 O O . SER B 1 300 ? 0.824 -16.109 8.414 1 98.31 300 SER B O 1
ATOM 6699 N N . GLY B 1 301 ? 2.018 -14.234 8.836 1 98.31 301 GLY B N 1
ATOM 6700 C CA . GLY B 1 301 ? 3.146 -14.617 8.008 1 98.31 301 GLY B CA 1
ATOM 6701 C C . GLY B 1 301 ? 2.848 -14.547 6.52 1 98.31 301 GLY B C 1
ATOM 6702 O O . GLY B 1 301 ? 3.668 -14.953 5.695 1 98.31 301 GLY B O 1
ATOM 6703 N N . TRP B 1 302 ? 1.72 -14.039 6.195 1 98.56 302 TRP B N 1
ATOM 6704 C CA . TRP B 1 302 ? 1.252 -14.125 4.816 1 98.56 302 TRP B CA 1
ATOM 6705 C C . TRP B 1 302 ? 2.195 -13.383 3.877 1 98.56 302 TRP B C 1
ATOM 6707 O O . TRP B 1 302 ? 2.67 -13.945 2.889 1 98.56 302 TRP B O 1
ATOM 6717 N N . LEU B 1 303 ? 2.521 -12.141 4.23 1 98.06 303 LEU B N 1
ATOM 6718 C CA . LEU B 1 303 ? 3.381 -11.352 3.355 1 98.06 303 LEU B CA 1
ATOM 6719 C C . LEU B 1 303 ? 4.789 -11.93 3.309 1 98.06 303 LEU B C 1
ATOM 6721 O O . LEU B 1 303 ? 5.469 -11.844 2.283 1 98.06 303 LEU B O 1
ATOM 6725 N N . ARG B 1 304 ? 5.195 -12.539 4.375 1 98.12 304 ARG B N 1
ATOM 6726 C CA . ARG B 1 304 ? 6.477 -13.242 4.379 1 98.12 304 ARG B CA 1
ATOM 6727 C C . ARG B 1 304 ? 6.488 -14.367 3.352 1 98.12 304 ARG B C 1
ATOM 6729 O O . ARG B 1 304 ? 7.477 -14.555 2.641 1 98.12 304 ARG B O 1
ATOM 6736 N N . HIS B 1 305 ? 5.422 -15.07 3.305 1 98.69 305 HIS B N 1
ATOM 6737 C CA . HIS B 1 305 ? 5.316 -16.188 2.361 1 98.69 305 HIS B CA 1
ATOM 6738 C C . HIS B 1 305 ? 5.223 -15.672 0.926 1 98.69 305 HIS B C 1
ATOM 6740 O O . HIS B 1 305 ? 5.797 -16.266 0.012 1 98.69 305 HIS B O 1
ATOM 6746 N N . ILE B 1 306 ? 4.457 -14.602 0.719 1 98.75 306 ILE B N 1
ATOM 6747 C CA . ILE B 1 306 ? 4.391 -14.008 -0.61 1 98.75 306 ILE B CA 1
ATOM 6748 C C . ILE B 1 306 ? 5.789 -13.586 -1.058 1 98.75 306 ILE B C 1
ATOM 6750 O O . ILE B 1 306 ? 6.184 -13.836 -2.199 1 98.75 306 ILE B O 1
ATOM 6754 N N . LYS B 1 307 ? 6.516 -12.953 -0.158 1 98.19 307 LYS B N 1
ATOM 6755 C CA . LYS B 1 307 ? 7.879 -12.516 -0.448 1 98.19 307 LYS B CA 1
ATOM 6756 C C . LYS B 1 307 ? 8.781 -13.703 -0.777 1 98.19 307 LYS B C 1
ATOM 6758 O O . LYS B 1 307 ? 9.633 -13.617 -1.658 1 98.19 307 LYS B O 1
ATOM 6763 N N . ALA B 1 308 ? 8.625 -14.781 -0.062 1 98.44 308 ALA B N 1
ATOM 6764 C CA . ALA B 1 308 ? 9.445 -15.969 -0.289 1 98.44 308 ALA B CA 1
ATOM 6765 C C . ALA B 1 308 ? 9.234 -16.531 -1.695 1 98.44 308 ALA B C 1
ATOM 6767 O O . ALA B 1 308 ? 10.195 -16.891 -2.373 1 98.44 308 ALA B O 1
ATOM 6768 N N . VAL B 1 309 ? 8.031 -16.625 -2.084 1 98.69 309 VAL B N 1
ATOM 6769 C CA . VAL B 1 309 ? 7.715 -17.109 -3.42 1 98.69 309 VAL B CA 1
ATOM 6770 C C . VAL B 1 309 ? 8.297 -16.156 -4.469 1 98.69 309 VAL B C 1
ATOM 6772 O O . VAL B 1 309 ? 8.898 -16.609 -5.449 1 98.69 309 VAL B O 1
ATOM 6775 N N . MET B 1 310 ? 8.125 -14.875 -4.242 1 98.5 310 MET B N 1
ATOM 6776 C CA . MET B 1 310 ? 8.656 -13.859 -5.148 1 98.5 310 MET B CA 1
ATOM 6777 C C . MET B 1 310 ? 10.172 -13.961 -5.242 1 98.5 310 MET B C 1
ATOM 6779 O O . MET B 1 310 ? 10.742 -13.891 -6.336 1 98.5 310 MET B O 1
ATOM 6783 N N . ASP B 1 311 ? 10.82 -14.109 -4.086 1 98.06 311 ASP B N 1
ATOM 6784 C CA . ASP B 1 311 ? 12.273 -14.219 -4.039 1 98.06 311 ASP B CA 1
ATOM 6785 C C . ASP B 1 311 ? 12.758 -15.398 -4.883 1 98.06 311 ASP B C 1
ATOM 6787 O O . ASP B 1 311 ? 13.773 -15.297 -5.578 1 98.06 311 ASP B O 1
ATOM 6791 N N . ALA B 1 312 ? 12.07 -16.469 -4.781 1 98.69 312 ALA B N 1
ATOM 6792 C CA . ALA B 1 312 ? 12.453 -17.656 -5.543 1 98.69 312 ALA B CA 1
ATOM 6793 C C . ALA B 1 312 ? 12.328 -17.406 -7.043 1 98.69 312 ALA B C 1
ATOM 6795 O O . ALA B 1 312 ? 13.219 -17.766 -7.816 1 98.69 312 ALA B O 1
ATOM 6796 N N . GLY B 1 313 ? 11.195 -16.844 -7.469 1 98.69 313 GLY B N 1
ATOM 6797 C CA . GLY B 1 313 ? 11.023 -16.5 -8.875 1 98.69 313 GLY B CA 1
ATOM 6798 C C . GLY B 1 313 ? 12.086 -15.547 -9.391 1 98.69 313 GLY B C 1
ATOM 6799 O O . GLY B 1 313 ? 12.609 -15.727 -10.492 1 98.69 313 GLY B O 1
ATOM 6800 N N . VAL B 1 314 ? 12.43 -14.602 -8.586 1 98.12 314 VAL B N 1
ATOM 6801 C CA . VAL B 1 314 ? 13.43 -13.602 -8.953 1 98.12 314 VAL B CA 1
ATOM 6802 C C . VAL B 1 314 ? 14.805 -14.258 -9.062 1 98.12 314 VAL B C 1
ATOM 6804 O O . VAL B 1 314 ? 15.594 -13.914 -9.938 1 98.12 314 VAL B O 1
ATOM 6807 N N . PHE B 1 315 ? 15.102 -15.164 -8.188 1 98.38 315 PHE B N 1
ATOM 6808 C CA . PHE B 1 315 ? 16.359 -15.883 -8.258 1 98.38 315 PHE B CA 1
ATOM 6809 C C . PHE B 1 315 ? 16.516 -16.594 -9.594 1 98.38 315 PHE B C 1
ATOM 6811 O O . PHE B 1 315 ? 17.562 -16.516 -10.234 1 98.38 315 PHE B O 1
ATOM 6818 N N . LEU B 1 316 ? 15.492 -17.312 -9.984 1 98.75 316 LEU B N 1
ATOM 6819 C CA . LEU B 1 316 ? 15.539 -18.016 -11.258 1 98.75 316 LEU B CA 1
ATOM 6820 C C . LEU B 1 316 ? 15.781 -17.047 -12.406 1 98.75 316 LEU B C 1
ATOM 6822 O O . LEU B 1 316 ? 16.609 -17.312 -13.289 1 98.75 316 LEU B O 1
ATOM 6826 N N . ALA B 1 317 ? 15.008 -16 -12.398 1 98.44 317 ALA B N 1
ATOM 6827 C CA . ALA B 1 317 ? 15.117 -15.016 -13.469 1 98.44 317 ALA B CA 1
ATOM 6828 C C . ALA B 1 317 ? 16.531 -14.438 -13.539 1 98.44 317 ALA B C 1
ATOM 6830 O O . ALA B 1 317 ? 17.078 -14.266 -14.633 1 98.44 317 ALA B O 1
ATOM 6831 N N . LYS B 1 318 ? 17.109 -14.148 -12.383 1 97.75 318 LYS B N 1
ATOM 6832 C CA . LYS B 1 318 ? 18.469 -13.609 -12.336 1 97.75 318 LYS B CA 1
ATOM 6833 C C . LYS B 1 318 ? 19.484 -14.633 -12.82 1 97.75 318 LYS B C 1
ATOM 6835 O O . LYS B 1 318 ? 20.422 -14.289 -13.539 1 97.75 318 LYS B O 1
ATOM 6840 N N . ALA B 1 319 ? 19.328 -15.852 -12.438 1 98.38 319 ALA B N 1
ATOM 6841 C CA . ALA B 1 319 ? 20.219 -16.922 -12.875 1 98.38 319 ALA B CA 1
ATOM 6842 C C . ALA B 1 319 ? 20.234 -17.047 -14.391 1 98.38 319 ALA B C 1
ATOM 6844 O O . ALA B 1 319 ? 21.281 -17.188 -15.008 1 98.38 319 ALA B O 1
ATOM 6845 N N . VAL B 1 320 ? 19.078 -16.984 -14.984 1 98.31 320 VAL B N 1
ATOM 6846 C CA . VAL B 1 320 ? 18.906 -17.188 -16.422 1 98.31 320 VAL B CA 1
ATOM 6847 C C . VAL B 1 320 ? 19.406 -15.953 -17.172 1 98.31 320 VAL B C 1
ATOM 6849 O O . VAL B 1 320 ? 20.172 -16.078 -18.125 1 98.31 320 VAL B O 1
ATOM 6852 N N . LYS B 1 321 ? 18.984 -14.805 -16.703 1 96.94 321 LYS B N 1
ATOM 6853 C CA . LYS B 1 321 ? 19.25 -13.57 -17.453 1 96.94 321 LYS B CA 1
ATOM 6854 C C . LYS B 1 321 ? 20.672 -13.07 -17.203 1 96.94 321 LYS B C 1
ATOM 6856 O O . LYS B 1 321 ? 21.422 -12.812 -18.141 1 96.94 321 LYS B O 1
ATOM 6861 N N . ASP B 1 322 ? 21.031 -12.93 -15.945 1 95.88 322 ASP B N 1
ATOM 6862 C CA . ASP B 1 322 ? 22.281 -12.266 -15.57 1 95.88 322 ASP B CA 1
ATOM 6863 C C . ASP B 1 322 ? 23.438 -13.25 -15.57 1 95.88 322 ASP B C 1
ATOM 6865 O O . ASP B 1 322 ? 24.547 -12.922 -16.031 1 95.88 322 ASP B O 1
ATOM 6869 N N . GLU B 1 323 ? 23.203 -14.461 -15.086 1 97.19 323 GLU B N 1
ATOM 6870 C CA . GLU B 1 323 ? 24.297 -15.43 -14.992 1 97.19 323 GLU B CA 1
ATOM 6871 C C . GLU B 1 323 ? 24.297 -16.359 -16.203 1 97.19 323 GLU B C 1
ATOM 6873 O O . GLU B 1 323 ? 25.219 -17.172 -16.359 1 97.19 323 GLU B O 1
ATOM 6878 N N . LYS B 1 324 ? 23.312 -16.312 -17 1 98.12 324 LYS B N 1
ATOM 6879 C CA . LYS B 1 324 ? 23.188 -17.094 -18.219 1 98.12 324 LYS B CA 1
ATOM 6880 C C . LYS B 1 324 ? 23.25 -18.594 -17.922 1 98.12 324 LYS B C 1
ATOM 6882 O O . LYS B 1 324 ? 23.797 -19.359 -18.703 1 98.12 324 LYS B O 1
ATOM 6887 N N . ALA B 1 325 ? 22.75 -18.953 -16.812 1 98.56 325 ALA B N 1
ATOM 6888 C CA . ALA B 1 325 ? 22.766 -20.344 -16.391 1 98.56 325 ALA B CA 1
ATOM 6889 C C . ALA B 1 325 ? 21.359 -20.953 -16.438 1 98.56 325 ALA B C 1
ATOM 6891 O O . ALA B 1 325 ? 20.375 -20.281 -16.094 1 98.56 325 ALA B O 1
ATOM 6892 N N . SER B 1 326 ? 21.312 -22.203 -16.875 1 98.75 326 SER B N 1
ATOM 6893 C CA . SER B 1 326 ? 20.062 -22.922 -16.766 1 98.75 326 SER B CA 1
ATOM 6894 C C . SER B 1 326 ? 19.75 -23.281 -15.312 1 98.75 326 SER B C 1
ATOM 6896 O O . SER B 1 326 ? 20.672 -23.344 -14.477 1 98.75 326 SER B O 1
ATOM 6898 N N . VAL B 1 327 ? 18.469 -23.453 -15.055 1 98.88 327 VAL B N 1
ATOM 6899 C CA . VAL B 1 327 ? 18.047 -23.781 -13.695 1 98.88 327 VAL B CA 1
ATOM 6900 C C . VAL B 1 327 ? 17.078 -24.969 -13.727 1 98.88 327 VAL B C 1
ATOM 6902 O O . VAL B 1 327 ? 16.156 -24.984 -14.539 1 98.88 327 VAL B O 1
ATOM 6905 N N . LEU B 1 328 ? 17.312 -25.938 -12.953 1 98.81 328 LEU B N 1
ATOM 6906 C CA . LEU B 1 328 ? 16.359 -27 -12.656 1 98.81 328 LEU B CA 1
ATOM 6907 C C . LEU B 1 328 ? 15.75 -26.812 -11.266 1 98.81 328 LEU B C 1
ATOM 6909 O O . LEU B 1 328 ? 16.469 -26.734 -10.273 1 98.81 328 LEU B O 1
ATOM 6913 N N . VAL B 1 329 ? 14.438 -26.688 -11.227 1 98.62 329 VAL B N 1
ATOM 6914 C CA . VAL B 1 329 ? 13.781 -26.438 -9.945 1 98.62 329 VAL B CA 1
ATOM 6915 C C . VAL B 1 329 ? 12.914 -27.641 -9.57 1 98.62 329 VAL B C 1
ATOM 6917 O O . VAL B 1 329 ? 12.25 -28.234 -10.43 1 98.62 329 VAL B O 1
ATOM 6920 N N . HIS B 1 330 ? 12.93 -27.969 -8.352 1 97.75 330 HIS B N 1
ATOM 6921 C CA . HIS B 1 330 ? 12.047 -29.031 -7.891 1 97.75 330 HIS B CA 1
ATOM 6922 C C . HIS B 1 330 ? 11.664 -28.844 -6.426 1 97.75 330 HIS B C 1
ATOM 6924 O O . HIS B 1 330 ? 12.172 -27.938 -5.766 1 97.75 330 HIS B O 1
ATOM 6930 N N . CYS B 1 331 ? 10.742 -29.5 -5.969 1 96 331 CYS B N 1
ATOM 6931 C CA . CYS B 1 331 ? 10.344 -29.688 -4.578 1 96 331 CYS B CA 1
ATOM 6932 C C . CYS B 1 331 ? 10.062 -31.156 -4.289 1 96 331 CYS B C 1
ATOM 6934 O O . CYS B 1 331 ? 10.789 -32.031 -4.75 1 96 331 CYS B O 1
ATOM 6936 N N . SER B 1 332 ? 9.031 -31.531 -3.52 1 95.69 332 SER B N 1
ATOM 6937 C CA . SER B 1 332 ? 8.758 -32.938 -3.246 1 95.69 332 SER B CA 1
ATOM 6938 C C . SER B 1 332 ? 8.156 -33.625 -4.461 1 95.69 332 SER B C 1
ATOM 6940 O O . SER B 1 332 ? 8.828 -34.438 -5.125 1 95.69 332 SER B O 1
ATOM 6942 N N . ASP B 1 333 ? 7.027 -33.156 -4.906 1 94.69 333 ASP B N 1
ATOM 6943 C CA . ASP B 1 333 ? 6.352 -33.812 -6.023 1 94.69 333 ASP B CA 1
ATOM 6944 C C . ASP B 1 333 ? 6.305 -32.906 -7.242 1 94.69 333 ASP B C 1
ATOM 6946 O O . ASP B 1 333 ? 5.977 -33.344 -8.344 1 94.69 333 ASP B O 1
ATOM 6950 N N . GLY B 1 334 ? 6.535 -31.672 -7.074 1 95.81 334 GLY B N 1
ATOM 6951 C CA . GLY B 1 334 ? 6.777 -30.781 -8.188 1 95.81 334 GLY B CA 1
ATOM 6952 C C . GLY B 1 334 ? 5.504 -30.25 -8.82 1 95.81 334 GLY B C 1
ATOM 6953 O O . GLY B 1 334 ? 5.453 -30.016 -10.031 1 95.81 334 GLY B O 1
ATOM 6954 N N . TRP B 1 335 ? 4.453 -30.125 -8.109 1 94.5 335 TRP B N 1
ATOM 6955 C CA . TRP B 1 335 ? 3.258 -29.641 -8.789 1 94.5 335 TRP B CA 1
ATOM 6956 C C . TRP B 1 335 ? 2.799 -28.312 -8.203 1 94.5 335 TRP B C 1
ATOM 6958 O O . TRP B 1 335 ? 1.973 -27.609 -8.789 1 94.5 335 TRP B O 1
ATOM 6968 N N . ASP B 1 336 ? 3.273 -27.797 -6.992 1 97.75 336 ASP B N 1
ATOM 6969 C CA . ASP B 1 336 ? 2.809 -26.547 -6.383 1 97.75 336 ASP B CA 1
ATOM 6970 C C . ASP B 1 336 ? 3.869 -25.453 -6.484 1 97.75 336 ASP B C 1
ATOM 6972 O O . ASP B 1 336 ? 3.783 -24.578 -7.348 1 97.75 336 ASP B O 1
ATOM 6976 N N . ARG B 1 337 ? 4.98 -25.672 -5.688 1 98.56 337 ARG B N 1
ATOM 6977 C CA . ARG B 1 337 ? 6.02 -24.641 -5.609 1 98.56 337 ARG B CA 1
ATOM 6978 C C . ARG B 1 337 ? 6.688 -24.438 -6.965 1 98.56 337 ARG B C 1
ATOM 6980 O O . ARG B 1 337 ? 7.027 -23.312 -7.332 1 98.56 337 ARG B O 1
ATOM 6987 N N . THR B 1 338 ? 6.867 -25.484 -7.707 1 98.62 338 THR B N 1
ATOM 6988 C CA . THR B 1 338 ? 7.508 -25.391 -9.016 1 98.62 338 THR B CA 1
ATOM 6989 C C . THR B 1 338 ? 6.648 -24.578 -9.977 1 98.62 338 THR B C 1
ATOM 6991 O O . THR B 1 338 ? 7.172 -23.797 -10.773 1 98.62 338 THR B O 1
ATOM 6994 N N . ALA B 1 339 ? 5.324 -24.797 -9.898 1 98.56 339 ALA B N 1
ATOM 6995 C CA . ALA B 1 339 ? 4.43 -24.016 -10.742 1 98.56 339 ALA B CA 1
ATOM 6996 C C . ALA B 1 339 ? 4.527 -22.531 -10.414 1 98.56 339 ALA B C 1
ATOM 6998 O O . ALA B 1 339 ? 4.57 -21.688 -11.32 1 98.56 339 ALA B O 1
ATOM 6999 N N . GLN B 1 340 ? 4.566 -22.188 -9.18 1 98.81 340 GLN B N 1
ATOM 7000 C CA . GLN B 1 340 ? 4.645 -20.797 -8.734 1 98.81 340 GLN B CA 1
ATOM 7001 C C . GLN B 1 340 ? 5.922 -20.141 -9.234 1 98.81 340 GLN B C 1
ATOM 7003 O O . GLN B 1 340 ? 5.867 -19.078 -9.875 1 98.81 340 GLN B O 1
ATOM 7008 N N . VAL B 1 341 ? 7.012 -20.781 -9.008 1 98.75 341 VAL B N 1
ATOM 7009 C CA . VAL B 1 341 ? 8.312 -20.141 -9.211 1 98.75 341 VAL B CA 1
ATOM 7010 C C . VAL B 1 341 ? 8.633 -20.078 -10.703 1 98.75 341 VAL B C 1
ATOM 7012 O O . VAL B 1 341 ? 9.164 -19.078 -11.195 1 98.75 341 VAL B O 1
ATOM 7015 N N . CYS B 1 342 ? 8.312 -21.141 -11.445 1 98.81 342 CYS B N 1
ATOM 7016 C CA . CYS B 1 342 ? 8.555 -21.172 -12.891 1 98.81 342 CYS B CA 1
ATOM 7017 C C . CYS B 1 342 ? 7.676 -20.141 -13.602 1 98.81 342 CYS B C 1
ATOM 7019 O O . CYS B 1 342 ? 8.133 -19.453 -14.516 1 98.81 342 CYS B O 1
ATOM 7021 N N . SER B 1 343 ? 6.422 -20.047 -13.156 1 98.81 343 SER B N 1
ATOM 7022 C CA . SER B 1 343 ? 5.516 -19.078 -13.758 1 98.81 343 SER B CA 1
ATOM 7023 C C . SER B 1 343 ? 5.996 -17.656 -13.508 1 98.81 343 SER B C 1
ATOM 7025 O O . SER B 1 343 ? 5.988 -16.828 -14.414 1 98.81 343 SER B O 1
ATOM 7027 N N . LEU B 1 344 ? 6.395 -17.406 -12.312 1 98.88 344 LEU B N 1
ATOM 7028 C CA . LEU B 1 344 ? 6.848 -16.062 -11.969 1 98.88 344 LEU B CA 1
ATOM 7029 C C . LEU B 1 344 ? 8.125 -15.711 -12.727 1 98.88 344 LEU B C 1
ATOM 7031 O O . LEU B 1 344 ? 8.258 -14.594 -13.234 1 98.88 344 LEU B O 1
ATOM 7035 N N . ALA B 1 345 ? 9.023 -16.641 -12.773 1 98.88 345 ALA B N 1
ATOM 7036 C CA . ALA B 1 345 ? 10.266 -16.406 -13.5 1 98.88 345 ALA B CA 1
ATOM 7037 C C . ALA B 1 345 ? 9.984 -16.109 -14.977 1 98.88 345 ALA B C 1
ATOM 7039 O O . ALA B 1 345 ? 10.57 -15.195 -15.555 1 98.88 345 ALA B O 1
ATOM 7040 N N . SER B 1 346 ? 9.109 -16.922 -15.555 1 98.62 346 SER B N 1
ATOM 7041 C CA . SER B 1 346 ? 8.742 -16.719 -16.953 1 98.62 346 SER B CA 1
ATOM 7042 C C . SER B 1 346 ? 8.117 -15.336 -17.156 1 98.62 346 SER B C 1
ATOM 7044 O O . SER B 1 346 ? 8.422 -14.648 -18.125 1 98.62 346 SER B O 1
ATOM 7046 N N . LEU B 1 347 ? 7.293 -15.016 -16.266 1 98.12 347 LEU B N 1
ATOM 7047 C CA . LEU B 1 347 ? 6.602 -13.734 -16.312 1 98.12 347 LEU B CA 1
ATOM 7048 C C . LEU B 1 347 ? 7.594 -12.578 -16.203 1 98.12 347 LEU B C 1
ATOM 7050 O O . LEU B 1 347 ? 7.43 -11.555 -16.875 1 98.12 347 LEU B O 1
ATOM 7054 N N . LEU B 1 348 ? 8.586 -12.688 -15.414 1 97.88 348 LEU B N 1
ATOM 7055 C CA . LEU B 1 348 ? 9.617 -11.672 -15.227 1 97.88 348 LEU B CA 1
ATOM 7056 C C . LEU B 1 348 ? 10.5 -11.562 -16.469 1 97.88 348 LEU B C 1
ATOM 7058 O O . LEU B 1 348 ? 10.922 -10.469 -16.828 1 97.88 348 LEU B O 1
ATOM 7062 N N . LEU B 1 349 ? 10.727 -12.625 -17.141 1 97.69 349 LEU B N 1
ATOM 7063 C CA . LEU B 1 349 ? 11.719 -12.695 -18.203 1 97.69 349 LEU B CA 1
ATOM 7064 C C . LEU B 1 349 ? 11.102 -12.359 -19.562 1 97.69 349 LEU B C 1
ATOM 7066 O O . LEU B 1 349 ? 11.797 -11.883 -20.453 1 97.69 349 LEU B O 1
ATOM 7070 N N . ASP B 1 350 ? 9.812 -12.609 -19.719 1 97.12 350 ASP B N 1
ATOM 7071 C CA . ASP B 1 350 ? 9.172 -12.547 -21.031 1 97.12 350 ASP B CA 1
ATOM 7072 C C . ASP B 1 350 ? 7.922 -11.672 -21 1 97.12 350 ASP B C 1
ATOM 7074 O O . ASP B 1 350 ? 6.906 -12.062 -20.406 1 97.12 350 ASP B O 1
ATOM 7078 N N . PRO B 1 351 ? 7.895 -10.578 -21.688 1 96.19 351 PRO B N 1
ATOM 7079 C CA . PRO B 1 351 ? 6.754 -9.656 -21.656 1 96.19 351 PRO B CA 1
ATOM 7080 C C . PRO B 1 351 ? 5.492 -10.273 -22.266 1 96.19 351 PRO B C 1
ATOM 7082 O O . PRO B 1 351 ? 4.383 -9.812 -21.984 1 96.19 351 PRO B O 1
ATOM 7085 N N . PHE B 1 352 ? 5.633 -11.328 -23.047 1 96.5 352 PHE B N 1
ATOM 7086 C CA . PHE B 1 352 ? 4.469 -11.992 -23.609 1 96.5 352 PHE B CA 1
ATOM 7087 C C . PHE B 1 352 ? 3.533 -12.484 -22.516 1 96.5 352 PHE B C 1
ATOM 7089 O O . PHE B 1 352 ? 2.312 -12.352 -22.625 1 96.5 352 PHE B O 1
ATOM 7096 N N . TYR B 1 353 ? 4.066 -12.961 -21.469 1 97.88 353 TYR B N 1
ATOM 7097 C CA . TYR B 1 353 ? 3.254 -13.555 -20.406 1 97.88 353 TYR B CA 1
ATOM 7098 C C . TYR B 1 353 ? 2.555 -12.477 -19.594 1 97.88 353 TYR B C 1
ATOM 7100 O O . TYR B 1 353 ? 1.749 -12.789 -18.703 1 97.88 353 TYR B O 1
ATOM 7108 N N . ARG B 1 354 ? 2.82 -11.227 -19.906 1 97.62 354 ARG B N 1
ATOM 7109 C CA . ARG B 1 354 ? 2.168 -10.109 -19.234 1 97.62 354 ARG B CA 1
ATOM 7110 C C . ARG B 1 354 ? 1.031 -9.547 -20.078 1 97.62 354 ARG B C 1
ATOM 7112 O O . ARG B 1 354 ? 0.419 -8.539 -19.719 1 97.62 354 ARG B O 1
ATOM 7119 N N . THR B 1 355 ? 0.744 -10.164 -21.172 1 97.31 355 THR B N 1
ATOM 7120 C CA . THR B 1 355 ? -0.423 -9.867 -22 1 97.31 355 THR B CA 1
ATOM 7121 C C . THR B 1 355 ? -1.596 -10.766 -21.609 1 97.31 355 THR B C 1
ATOM 7123 O O . THR B 1 355 ? -1.429 -11.727 -20.859 1 97.31 355 THR B O 1
ATOM 7126 N N . PHE B 1 356 ? -2.756 -10.484 -22.188 1 97.31 356 PHE B N 1
ATOM 7127 C CA . PHE B 1 356 ? -3.922 -11.328 -21.953 1 97.31 356 PHE B CA 1
ATOM 7128 C C . PHE B 1 356 ? -3.652 -12.758 -22.406 1 97.31 356 PHE B C 1
ATOM 7130 O O . PHE B 1 356 ? -3.742 -13.695 -21.609 1 97.31 356 PHE B O 1
ATOM 7137 N N . LYS B 1 357 ? -3.283 -12.883 -23.609 1 96.75 357 LYS B N 1
ATOM 7138 C CA . LYS B 1 357 ? -3.066 -14.203 -24.188 1 96.75 357 LYS B CA 1
ATOM 7139 C C . LYS B 1 357 ? -1.898 -14.922 -23.516 1 96.75 357 LYS B C 1
ATOM 7141 O O . LYS B 1 357 ? -1.985 -16.109 -23.203 1 96.75 357 LYS B O 1
ATOM 7146 N N . GLY B 1 358 ? -0.87 -14.195 -23.328 1 97.62 358 GLY B N 1
ATOM 7147 C CA . GLY B 1 358 ? 0.313 -14.789 -22.719 1 97.62 358 GLY B CA 1
ATOM 7148 C C . GLY B 1 358 ? 0.066 -15.305 -21.312 1 97.62 358 GLY B C 1
ATOM 7149 O O . GLY B 1 358 ? 0.581 -16.359 -20.938 1 97.62 358 GLY B O 1
ATOM 7150 N N . PHE B 1 359 ? -0.684 -14.555 -20.578 1 98.62 359 PHE B N 1
ATOM 7151 C CA . PHE B 1 359 ? -0.962 -14.961 -19.203 1 98.62 359 PHE B CA 1
ATOM 7152 C C . PHE B 1 359 ? -1.826 -16.219 -19.188 1 98.62 359 PHE B C 1
ATOM 7154 O O . PHE B 1 359 ? -1.618 -17.094 -18.344 1 98.62 359 PHE B O 1
ATOM 7161 N N . MET B 1 360 ? -2.748 -16.297 -20.094 1 98.62 360 MET B N 1
ATOM 7162 C CA . MET B 1 360 ? -3.58 -17.484 -20.219 1 98.62 360 MET B CA 1
ATOM 7163 C C . MET B 1 360 ? -2.734 -18.703 -20.594 1 98.62 360 MET B C 1
ATOM 7165 O O . MET B 1 360 ? -2.902 -19.781 -20.031 1 98.62 360 MET B O 1
ATOM 7169 N N . VAL B 1 361 ? -1.836 -18.484 -21.484 1 98.44 361 VAL B N 1
ATOM 7170 C CA . VAL B 1 361 ? -0.939 -19.547 -21.922 1 98.44 361 VAL B CA 1
ATOM 7171 C C . VAL B 1 361 ? -0.08 -20.016 -20.75 1 98.44 361 VAL B C 1
ATOM 7173 O O . VAL B 1 361 ? 0.12 -21.219 -20.562 1 98.44 361 VAL B O 1
ATOM 7176 N N . LEU B 1 362 ? 0.378 -19.078 -20.016 1 98.75 362 LEU B N 1
ATOM 7177 C CA . LEU B 1 362 ? 1.226 -19.391 -18.875 1 98.75 362 LEU B CA 1
ATOM 7178 C C . LEU B 1 362 ? 0.492 -20.281 -17.875 1 98.75 362 LEU B C 1
ATOM 7180 O O . LEU B 1 362 ? 1.054 -21.266 -17.375 1 98.75 362 LEU B O 1
ATOM 7184 N N . ILE B 1 363 ? -0.724 -19.953 -17.578 1 98.81 363 ILE B N 1
ATOM 7185 C CA . ILE B 1 363 ? -1.522 -20.719 -16.641 1 98.81 363 ILE B CA 1
ATOM 7186 C C . ILE B 1 363 ? -1.806 -22.109 -17.219 1 98.81 363 ILE B C 1
ATOM 7188 O O . ILE B 1 363 ? -1.662 -23.125 -16.531 1 98.81 363 ILE B O 1
ATOM 7192 N N . GLU B 1 364 ? -2.156 -22.188 -18.469 1 98.19 364 GLU B N 1
ATOM 7193 C CA . GLU B 1 364 ? -2.443 -23.469 -19.109 1 98.19 364 GLU B CA 1
ATOM 7194 C C . GLU B 1 364 ? -1.21 -24.359 -19.125 1 98.19 364 GLU B C 1
ATOM 7196 O O . GLU B 1 364 ? -1.312 -25.562 -18.906 1 98.19 364 GLU B O 1
ATOM 7201 N N . LYS B 1 365 ? -0.131 -23.766 -19.297 1 97.88 365 LYS B N 1
ATOM 7202 C CA . LYS B 1 365 ? 1.104 -24.516 -19.484 1 97.88 365 LYS B CA 1
ATOM 7203 C C . LYS B 1 365 ? 1.687 -24.953 -18.141 1 97.88 365 LYS B C 1
ATOM 7205 O O . LYS B 1 365 ? 1.857 -26.156 -17.891 1 97.88 365 LYS B O 1
ATOM 7210 N N . GLU B 1 366 ? 1.87 -24.031 -17.25 1 98.12 366 GLU B N 1
ATOM 7211 C CA . GLU B 1 366 ? 2.639 -24.312 -16.031 1 98.12 366 GLU B CA 1
ATOM 7212 C C . GLU B 1 366 ? 1.756 -24.906 -14.945 1 98.12 366 GLU B C 1
ATOM 7214 O O . GLU B 1 366 ? 2.24 -25.641 -14.078 1 98.12 366 GLU B O 1
ATOM 7219 N N . TRP B 1 367 ? 0.463 -24.625 -14.984 1 98.56 367 TRP B N 1
ATOM 7220 C CA . TRP B 1 367 ? -0.408 -25.062 -13.906 1 98.56 367 TRP B CA 1
ATOM 7221 C C . TRP B 1 367 ? -1.306 -26.219 -14.359 1 98.56 367 TRP B C 1
ATOM 7223 O O . TRP B 1 367 ? -1.144 -27.344 -13.906 1 98.56 367 TRP B O 1
ATOM 7233 N N . ILE B 1 368 ? -2.047 -26 -15.359 1 97.88 368 ILE B N 1
ATOM 7234 C CA . ILE B 1 368 ? -3.062 -26.969 -15.758 1 97.88 368 ILE B CA 1
ATOM 7235 C C . ILE B 1 368 ? -2.398 -28.172 -16.422 1 97.88 368 ILE B C 1
ATOM 7237 O O . ILE B 1 368 ? -2.559 -29.297 -15.977 1 97.88 368 ILE B O 1
ATOM 7241 N N . ALA B 1 369 ? -1.588 -27.938 -17.406 1 96.62 369 ALA B N 1
ATOM 7242 C CA . ALA B 1 369 ? -0.98 -29.031 -18.172 1 96.62 369 ALA B CA 1
ATOM 7243 C C . ALA B 1 369 ? 0.011 -29.812 -17.312 1 96.62 369 ALA B C 1
ATOM 7245 O O . ALA B 1 369 ? 0.116 -31.031 -17.438 1 96.62 369 ALA B O 1
ATOM 7246 N N . MET B 1 370 ? 0.657 -29.109 -16.438 1 97.19 370 MET B N 1
ATOM 7247 C CA . MET B 1 370 ? 1.73 -29.75 -15.672 1 97.19 370 MET B CA 1
ATOM 7248 C C . MET B 1 370 ? 1.194 -30.359 -14.383 1 97.19 370 MET B C 1
ATOM 7250 O O . MET B 1 370 ? 1.965 -30.859 -13.562 1 97.19 370 MET B O 1
ATOM 7254 N N . GLY B 1 371 ? -0.041 -30.281 -14.258 1 97.25 371 GLY B N 1
ATOM 7255 C CA . GLY B 1 371 ? -0.693 -31.172 -13.305 1 97.25 371 GLY B CA 1
ATOM 7256 C C . GLY B 1 371 ? -0.806 -30.562 -11.914 1 97.25 371 GLY B C 1
ATOM 7257 O O . GLY B 1 371 ? -0.809 -31.297 -10.922 1 97.25 371 GLY B O 1
ATOM 7258 N N . HIS B 1 372 ? -0.826 -29.219 -11.711 1 98 372 HIS B N 1
ATOM 7259 C CA . HIS B 1 372 ? -1.215 -28.656 -10.422 1 98 372 HIS B CA 1
ATOM 7260 C C . HIS B 1 372 ? -2.572 -29.203 -9.977 1 98 372 HIS B C 1
ATOM 7262 O O . HIS B 1 372 ? -3.512 -29.25 -10.773 1 98 372 HIS B O 1
ATOM 7268 N N . LYS B 1 373 ? -2.648 -29.578 -8.75 1 97.56 373 LYS B N 1
ATOM 7269 C CA . LYS B 1 373 ? -3.844 -30.266 -8.266 1 97.56 373 LYS B CA 1
ATOM 7270 C C . LYS B 1 373 ? -4.93 -29.266 -7.883 1 97.56 373 LYS B C 1
ATOM 7272 O O . LYS B 1 373 ? -5.352 -29.219 -6.723 1 97.56 373 LYS B O 1
ATOM 7277 N N . PHE B 1 374 ? -5.52 -28.625 -8.812 1 98 374 PHE B N 1
ATOM 7278 C CA . PHE B 1 374 ? -6.496 -27.578 -8.555 1 98 374 PHE B CA 1
ATOM 7279 C C . PHE B 1 374 ? -7.676 -28.109 -7.754 1 98 374 PHE B C 1
ATOM 7281 O O . PHE B 1 374 ? -8.109 -27.484 -6.785 1 98 374 PHE B O 1
ATOM 7288 N N . SER B 1 375 ? -8.188 -29.25 -8.133 1 96.81 375 SER B N 1
ATOM 7289 C CA . SER B 1 375 ? -9.375 -29.766 -7.461 1 96.81 375 SER B CA 1
ATOM 7290 C C . SER B 1 375 ? -9.117 -29.984 -5.973 1 96.81 375 SER B C 1
ATOM 7292 O O . SER B 1 375 ? -9.977 -29.703 -5.141 1 96.81 375 SER B O 1
ATOM 7294 N N . HIS B 1 376 ? -7.945 -30.469 -5.691 1 96.88 376 HIS B N 1
ATOM 7295 C CA . HIS B 1 376 ? -7.59 -30.688 -4.293 1 96.88 376 HIS B CA 1
ATOM 7296 C C . HIS B 1 376 ? -7.277 -29.375 -3.592 1 96.88 376 HIS B C 1
ATOM 7298 O O . HIS B 1 376 ? -7.781 -29.125 -2.496 1 96.88 376 HIS B O 1
ATOM 7304 N N . ARG B 1 377 ? -6.488 -28.562 -4.191 1 98.19 377 ARG B N 1
ATOM 7305 C CA . ARG B 1 377 ? -5.98 -27.344 -3.566 1 98.19 377 ARG B CA 1
ATOM 7306 C C . ARG B 1 377 ? -7.098 -26.312 -3.387 1 98.19 377 ARG B C 1
ATOM 7308 O O . ARG B 1 377 ? -7.055 -25.5 -2.463 1 98.19 377 ARG B O 1
ATOM 7315 N N . CYS B 1 378 ? -8.117 -26.391 -4.219 1 97.5 378 CYS B N 1
ATOM 7316 C CA . CYS B 1 378 ? -9.18 -25.406 -4.172 1 97.5 378 CYS B CA 1
ATOM 7317 C C . CYS B 1 378 ? -10.453 -26 -3.588 1 97.5 378 CYS B C 1
ATOM 7319 O O . CYS B 1 378 ? -11.492 -25.328 -3.535 1 97.5 378 CYS B O 1
ATOM 7321 N N . GLY B 1 379 ? -10.422 -27.203 -3.174 1 96 379 GLY B N 1
ATOM 7322 C CA . GLY B 1 379 ? -11.562 -27.844 -2.533 1 96 379 GLY B CA 1
ATOM 7323 C C . GLY B 1 379 ? -12.805 -27.875 -3.41 1 96 379 GLY B C 1
ATOM 7324 O O . GLY B 1 379 ? -13.891 -27.484 -2.971 1 96 379 GLY B O 1
ATOM 7325 N N . HIS B 1 380 ? -12.648 -28.344 -4.648 1 96.19 380 HIS B N 1
ATOM 7326 C CA . HIS B 1 380 ? -13.781 -28.391 -5.57 1 96.19 380 HIS B CA 1
ATOM 7327 C C . HIS B 1 380 ? -14.797 -29.438 -5.156 1 96.19 380 HIS B C 1
ATOM 7329 O O . HIS B 1 380 ? -15.992 -29.281 -5.391 1 96.19 380 HIS B O 1
ATOM 7335 N N . LEU B 1 381 ? -14.289 -30.516 -4.645 1 94.94 381 LEU B N 1
ATOM 7336 C CA . LEU B 1 381 ? -15.117 -31.641 -4.219 1 94.94 381 LEU B CA 1
ATOM 7337 C C . LEU B 1 381 ? -14.961 -31.891 -2.723 1 94.94 381 LEU B C 1
ATOM 7339 O O . LEU B 1 381 ? -14.023 -31.391 -2.1 1 94.94 381 LEU B O 1
ATOM 7343 N N . ASP B 1 382 ? -15.938 -32.562 -2.236 1 91.94 382 ASP B N 1
ATOM 7344 C CA . ASP B 1 382 ? -15.789 -33 -0.855 1 91.94 382 ASP B CA 1
ATOM 7345 C C . ASP B 1 382 ? -14.57 -33.938 -0.705 1 91.94 382 ASP B C 1
ATOM 7347 O O . ASP B 1 382 ? -14.484 -34.969 -1.369 1 91.94 382 ASP B O 1
ATOM 7351 N N . GLY B 1 383 ? -13.648 -33.5 0 1 90 383 GLY B N 1
ATOM 7352 C CA . GLY B 1 383 ? -12.414 -34.25 0.172 1 90 383 GLY B CA 1
ATOM 7353 C C . GLY B 1 383 ? -11.68 -33.875 1.452 1 90 383 GLY B C 1
ATOM 7354 O O . GLY B 1 383 ? -12.273 -33.375 2.398 1 90 383 GLY B O 1
ATOM 7355 N N . ASP B 1 384 ? -10.445 -34.219 1.464 1 94.06 384 ASP B N 1
ATOM 7356 C CA . ASP B 1 384 ? -9.594 -34 2.623 1 94.06 384 ASP B CA 1
ATOM 7357 C C . ASP B 1 384 ? -9.25 -32.5 2.758 1 94.06 384 ASP B C 1
ATOM 7359 O O . ASP B 1 384 ? -8.547 -31.953 1.911 1 94.06 384 ASP B O 1
ATOM 7363 N N . PRO B 1 385 ? -9.695 -31.922 3.768 1 93.69 385 PRO B N 1
ATOM 7364 C CA . PRO B 1 385 ? -9.422 -30.5 3.955 1 93.69 385 PRO B CA 1
ATOM 7365 C C . PRO B 1 385 ? -7.926 -30.203 4.059 1 93.69 385 PRO B C 1
ATOM 7367 O O . PRO B 1 385 ? -7.5 -29.078 3.799 1 93.69 385 PRO B O 1
ATOM 7370 N N . LYS B 1 386 ? -7.176 -31.172 4.371 1 96.56 386 LYS B N 1
ATOM 7371 C CA . LYS B 1 386 ? -5.734 -30.984 4.527 1 96.56 386 LYS B CA 1
ATOM 7372 C C . LYS B 1 386 ? -5.059 -30.781 3.174 1 96.56 386 LYS B C 1
ATOM 7374 O O . LYS B 1 386 ? -3.922 -30.312 3.105 1 96.56 386 LYS B O 1
ATOM 7379 N N . GLU B 1 387 ? -5.734 -31.094 2.131 1 96.88 387 GLU B N 1
ATOM 7380 C CA . GLU B 1 387 ? -5.184 -30.953 0.786 1 96.88 387 GLU B CA 1
ATOM 7381 C C . GLU B 1 387 ? -5.414 -29.547 0.243 1 96.88 387 GLU B C 1
ATOM 7383 O O . GLU B 1 387 ? -4.789 -29.141 -0.741 1 96.88 387 GLU B O 1
ATOM 7388 N N . VAL B 1 388 ? -6.301 -28.812 0.889 1 97.69 388 VAL B N 1
ATOM 7389 C CA . VAL B 1 388 ? -6.633 -27.469 0.422 1 97.69 388 VAL B CA 1
ATOM 7390 C C . VAL B 1 388 ? -5.504 -26.5 0.773 1 97.69 388 VAL B C 1
ATOM 7392 O O . VAL B 1 388 ? -4.918 -26.578 1.856 1 97.69 388 VAL B O 1
ATOM 7395 N N . SER B 1 389 ? -5.133 -25.609 -0.172 1 98.5 389 SER B N 1
ATOM 7396 C CA . SER B 1 389 ? -4.066 -24.641 0.059 1 98.5 389 SER B CA 1
ATOM 7397 C C . SER B 1 389 ? -4.117 -23.516 -0.959 1 98.5 389 SER B C 1
ATOM 7399 O O . SER B 1 389 ? -4.457 -23.734 -2.123 1 98.5 389 SER B O 1
ATOM 7401 N N . PRO B 1 390 ? -3.779 -22.297 -0.481 1 98.56 390 PRO B N 1
ATOM 7402 C CA . PRO B 1 390 ? -3.883 -21.125 -1.356 1 98.56 390 PRO B CA 1
ATOM 7403 C C . PRO B 1 390 ? -2.662 -20.953 -2.258 1 98.56 390 PRO B C 1
ATOM 7405 O O . PRO B 1 390 ? -2.133 -19.844 -2.379 1 98.56 390 PRO B O 1
ATOM 7408 N N . VAL B 1 391 ? -2.252 -22.031 -2.939 1 98.75 391 VAL B N 1
ATOM 7409 C CA . VAL B 1 391 ? -1.036 -22 -3.746 1 98.75 391 VAL B CA 1
ATOM 7410 C C . VAL B 1 391 ? -1.223 -21.062 -4.938 1 98.75 391 VAL B C 1
ATOM 7412 O O . VAL B 1 391 ? -0.394 -20.188 -5.176 1 98.75 391 VAL B O 1
ATOM 7415 N N . PHE B 1 392 ? -2.301 -21.25 -5.629 1 98.88 392 PHE B N 1
ATOM 7416 C CA . PHE B 1 392 ? -2.564 -20.422 -6.801 1 98.88 392 PHE B CA 1
ATOM 7417 C C . PHE B 1 392 ? -2.865 -18.984 -6.395 1 98.88 392 PHE B C 1
ATOM 7419 O O . PHE B 1 392 ? -2.494 -18.047 -7.098 1 98.88 392 PHE B O 1
ATOM 7426 N N . THR B 1 393 ? -3.564 -18.766 -5.25 1 98.81 393 THR B N 1
ATOM 7427 C CA . THR B 1 393 ? -3.83 -17.438 -4.719 1 98.81 393 THR B CA 1
ATOM 7428 C C . THR B 1 393 ? -2.527 -16.672 -4.5 1 98.81 393 THR B C 1
ATOM 7430 O O . THR B 1 393 ? -2.443 -15.484 -4.805 1 98.81 393 THR B O 1
ATOM 7433 N N . GLN B 1 394 ? -1.561 -17.375 -3.996 1 98.88 394 GLN B N 1
ATOM 7434 C CA . GLN B 1 394 ? -0.262 -16.75 -3.756 1 98.88 394 GLN B CA 1
ATOM 7435 C C . GLN B 1 394 ? 0.384 -16.297 -5.062 1 98.88 394 GLN B C 1
ATOM 7437 O O . GLN B 1 394 ? 0.998 -15.234 -5.121 1 98.88 394 GLN B O 1
ATOM 7442 N N . PHE B 1 395 ? 0.258 -17.125 -6.094 1 98.88 395 PHE B N 1
ATOM 7443 C CA . PHE B 1 395 ? 0.78 -16.75 -7.402 1 98.88 395 PHE B CA 1
ATOM 7444 C C . PHE B 1 395 ? 0.096 -15.492 -7.922 1 98.88 395 PHE B C 1
ATOM 7446 O O . PHE B 1 395 ? 0.764 -14.547 -8.359 1 98.88 395 PHE B O 1
ATOM 7453 N N . VAL B 1 396 ? -1.199 -15.5 -7.832 1 98.88 396 VAL B N 1
ATOM 7454 C CA . VAL B 1 396 ? -1.983 -14.359 -8.297 1 98.88 396 VAL B CA 1
ATOM 7455 C C . VAL B 1 396 ? -1.576 -13.102 -7.531 1 98.88 396 VAL B C 1
ATOM 7457 O O . VAL B 1 396 ? -1.443 -12.023 -8.117 1 98.88 396 VAL B O 1
ATOM 7460 N N . GLU B 1 397 ? -1.394 -13.234 -6.277 1 98.69 397 GLU B N 1
ATOM 7461 C CA . GLU B 1 397 ? -0.996 -12.094 -5.465 1 98.69 397 GLU B CA 1
ATOM 7462 C C . GLU B 1 397 ? 0.409 -11.617 -5.828 1 98.69 397 GLU B C 1
ATOM 7464 O O . GLU B 1 397 ? 0.693 -10.422 -5.801 1 98.69 397 GLU B O 1
ATOM 7469 N N . CYS B 1 398 ? 1.308 -12.547 -6.078 1 98.88 398 CYS B N 1
ATOM 7470 C CA . CYS B 1 398 ? 2.633 -12.148 -6.539 1 98.88 398 CYS B CA 1
ATOM 7471 C C . CYS B 1 398 ? 2.541 -11.305 -7.805 1 98.88 398 CYS B C 1
ATOM 7473 O O . CYS B 1 398 ? 3.248 -10.305 -7.941 1 98.88 398 CYS B O 1
ATOM 7475 N N . VAL B 1 399 ? 1.693 -11.703 -8.695 1 98.81 399 VAL B N 1
ATOM 7476 C CA . VAL B 1 399 ? 1.507 -10.945 -9.93 1 98.81 399 VAL B CA 1
ATOM 7477 C C . VAL B 1 399 ? 0.964 -9.555 -9.617 1 98.81 399 VAL B C 1
ATOM 7479 O O . VAL B 1 399 ? 1.414 -8.562 -10.188 1 98.81 399 VAL B O 1
ATOM 7482 N N . TRP B 1 400 ? 0.058 -9.516 -8.672 1 98.12 400 TRP B N 1
ATOM 7483 C CA . TRP B 1 400 ? -0.494 -8.227 -8.266 1 98.12 400 TRP B CA 1
ATOM 7484 C C . TRP B 1 400 ? 0.588 -7.332 -7.668 1 98.12 400 TRP B C 1
ATOM 7486 O O . TRP B 1 400 ? 0.648 -6.137 -7.961 1 98.12 400 TRP B O 1
ATOM 7496 N N . GLN B 1 401 ? 1.401 -7.922 -6.84 1 97.19 401 GLN B N 1
ATOM 7497 C CA . GLN B 1 401 ? 2.512 -7.172 -6.258 1 97.19 401 GLN B CA 1
ATOM 7498 C C . GLN B 1 401 ? 3.408 -6.586 -7.348 1 97.19 401 GLN B C 1
ATOM 7500 O O . GLN B 1 401 ? 3.863 -5.445 -7.238 1 97.19 401 GLN B O 1
ATOM 7505 N N . LEU B 1 402 ? 3.658 -7.344 -8.414 1 96.81 402 LEU B N 1
ATOM 7506 C CA . LEU B 1 402 ? 4.473 -6.879 -9.531 1 96.81 402 LEU B CA 1
ATOM 7507 C C . LEU B 1 402 ? 3.787 -5.734 -10.266 1 96.81 402 LEU B C 1
ATOM 7509 O O . LEU B 1 402 ? 4.441 -4.781 -10.695 1 96.81 402 LEU B O 1
ATOM 7513 N N . MET B 1 403 ? 2.498 -5.816 -10.375 1 94.69 403 MET B N 1
ATOM 7514 C CA . MET B 1 403 ? 1.739 -4.781 -11.062 1 94.69 403 MET B CA 1
ATOM 7515 C C . MET B 1 403 ? 1.8 -3.459 -10.305 1 94.69 403 MET B C 1
ATOM 7517 O O . MET B 1 403 ? 1.758 -2.387 -10.906 1 94.69 403 MET B O 1
ATOM 7521 N N . GLN B 1 404 ? 1.922 -3.584 -8.953 1 90.56 404 GLN B N 1
ATOM 7522 C CA . GLN B 1 404 ? 2.061 -2.371 -8.156 1 90.56 404 GLN B CA 1
ATOM 7523 C C . GLN B 1 404 ? 3.402 -1.69 -8.422 1 90.56 404 GLN B C 1
ATOM 7525 O O . GLN B 1 404 ? 3.482 -0.461 -8.461 1 90.56 404 GLN B O 1
ATOM 7530 N N . GLN B 1 405 ? 4.375 -2.516 -8.648 1 89.44 405 GLN B N 1
ATOM 7531 C CA . GLN B 1 405 ? 5.719 -1.984 -8.867 1 89.44 405 GLN B CA 1
ATOM 7532 C C . GLN B 1 405 ? 5.918 -1.562 -10.32 1 89.44 405 GLN B C 1
ATOM 7534 O O . GLN B 1 405 ? 6.691 -0.647 -10.609 1 89.44 405 GLN B O 1
ATOM 7539 N N . PHE B 1 406 ? 5.207 -2.266 -11.234 1 90.31 406 PHE B N 1
ATOM 7540 C CA . PHE B 1 406 ? 5.332 -2.002 -12.664 1 90.31 406 PHE B CA 1
ATOM 7541 C C . PHE B 1 406 ? 3.963 -1.778 -13.297 1 90.31 406 PHE B C 1
ATOM 7543 O O . PHE B 1 406 ? 3.504 -2.594 -14.102 1 90.31 406 PHE B O 1
ATOM 7550 N N . PRO B 1 407 ? 3.365 -0.667 -13.117 1 85.75 407 PRO B N 1
ATOM 7551 C CA . PRO B 1 407 ? 1.967 -0.441 -13.492 1 85.75 407 PRO B CA 1
ATOM 7552 C C . PRO B 1 407 ? 1.769 -0.357 -15 1 85.75 407 PRO B C 1
ATOM 7554 O O . PRO B 1 407 ? 0.644 -0.494 -15.492 1 85.75 407 PRO B O 1
ATOM 7557 N N . CYS B 1 408 ? 2.818 -0.222 -15.797 1 87 408 CYS B N 1
ATOM 7558 C CA . CYS B 1 408 ? 2.652 -0.004 -17.219 1 87 408 CYS B CA 1
ATOM 7559 C C . CYS B 1 408 ? 3.041 -1.249 -18.016 1 87 408 CYS B C 1
ATOM 7561 O O . CYS B 1 408 ? 3.049 -1.229 -19.25 1 87 408 CYS B O 1
ATOM 7563 N N . THR B 1 409 ? 3.336 -2.316 -17.328 1 92.06 409 THR B N 1
ATOM 7564 C CA . THR B 1 409 ? 3.984 -3.434 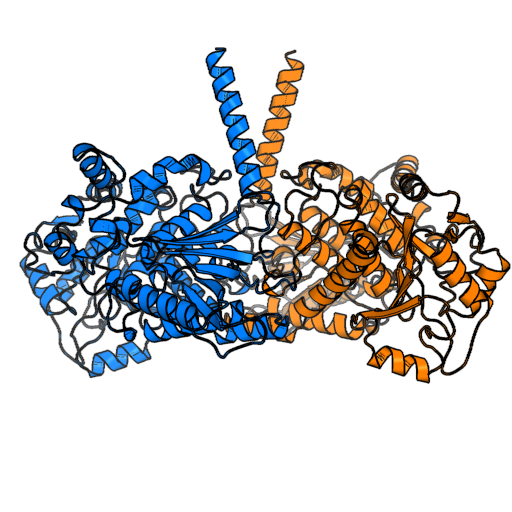-18.016 1 92.06 409 THR B CA 1
ATOM 7565 C C . THR B 1 409 ? 2.988 -4.562 -18.266 1 92.06 409 THR B C 1
ATOM 7567 O O . THR B 1 409 ? 3.262 -5.473 -19.047 1 92.06 409 THR B O 1
ATOM 7570 N N . PHE B 1 410 ? 1.859 -4.523 -17.672 1 95.38 410 PHE B N 1
ATOM 7571 C CA . PHE B 1 410 ? 0.878 -5.59 -17.844 1 95.38 410 PHE B CA 1
ATOM 7572 C C . PHE B 1 410 ? -0.31 -5.109 -18.672 1 95.38 410 PHE B C 1
ATOM 7574 O O . PHE B 1 410 ? -0.809 -4.004 -18.453 1 95.38 410 PHE B O 1
ATOM 7581 N N . GLU B 1 411 ? -0.737 -5.926 -19.547 1 95.56 411 GLU B N 1
ATOM 7582 C CA . GLU B 1 411 ? -1.84 -5.562 -20.422 1 95.56 411 GLU B CA 1
ATOM 7583 C C . GLU B 1 411 ? -3.17 -5.566 -19.672 1 95.56 411 GLU B C 1
ATOM 7585 O O . GLU B 1 411 ? -4.113 -4.879 -20.078 1 95.56 411 GLU B O 1
ATOM 7590 N N . PHE B 1 412 ? -3.242 -6.312 -18.641 1 96.75 412 PHE B N 1
ATOM 7591 C CA . PHE B 1 412 ? -4.48 -6.484 -17.891 1 96.75 412 PHE B CA 1
ATOM 7592 C C . PHE B 1 412 ? -4.418 -5.754 -16.562 1 96.75 412 PHE B C 1
ATOM 7594 O O . PHE B 1 412 ? -3.332 -5.418 -16.078 1 96.75 412 PHE B O 1
ATOM 7601 N N . ASN B 1 413 ? -5.562 -5.477 -16.016 1 94 413 ASN B N 1
ATOM 7602 C CA . ASN B 1 413 ? -5.629 -4.777 -14.734 1 94 413 ASN B CA 1
ATOM 7603 C C . ASN B 1 413 ? -5.961 -5.73 -13.586 1 94 413 ASN B C 1
ATOM 7605 O O . ASN B 1 413 ? -5.953 -6.949 -13.766 1 94 413 ASN B O 1
ATOM 7609 N N . GLU B 1 414 ? -6.16 -5.266 -12.43 1 94.12 414 GLU B N 1
ATOM 7610 C CA . GLU B 1 414 ? -6.391 -6.035 -11.211 1 94.12 414 GLU B CA 1
ATOM 7611 C C . GLU B 1 414 ? -7.664 -6.875 -11.32 1 94.12 414 GLU B C 1
ATOM 7613 O O . GLU B 1 414 ? -7.727 -7.988 -10.797 1 94.12 414 GLU B O 1
ATOM 7618 N N . ARG B 1 415 ? -8.656 -6.414 -11.969 1 95.25 415 ARG B N 1
ATOM 7619 C CA . ARG B 1 415 ? -9.93 -7.117 -12.117 1 95.25 415 ARG B CA 1
ATOM 7620 C C . ARG B 1 415 ? -9.742 -8.43 -12.867 1 95.25 415 ARG B C 1
ATOM 7622 O O . ARG B 1 415 ? -10.43 -9.414 -12.578 1 95.25 415 ARG B O 1
ATOM 7629 N N . PHE B 1 416 ? -8.875 -8.422 -13.812 1 97.94 416 PHE B N 1
ATOM 7630 C CA . PHE B 1 416 ? -8.57 -9.641 -14.555 1 97.94 416 PHE B CA 1
ATOM 7631 C C . PHE B 1 416 ? -8.078 -10.734 -13.625 1 97.94 416 PHE B C 1
ATOM 7633 O O . PHE B 1 416 ? -8.508 -11.883 -13.719 1 97.94 416 PHE B O 1
ATOM 7640 N N . LEU B 1 417 ? -7.195 -10.375 -12.727 1 98.5 417 LEU B N 1
ATOM 7641 C CA . LEU B 1 417 ? -6.672 -11.328 -11.75 1 98.5 417 LEU B CA 1
ATOM 7642 C C . LEU B 1 417 ? -7.781 -11.836 -10.836 1 98.5 417 LEU B C 1
ATOM 7644 O O . LEU B 1 417 ? -7.848 -13.031 -10.547 1 98.5 417 LEU B O 1
ATOM 7648 N N . LEU B 1 418 ? -8.609 -10.914 -10.438 1 97.62 418 LEU B N 1
ATOM 7649 C CA . LEU B 1 418 ? -9.695 -11.266 -9.531 1 97.62 418 LEU B CA 1
ATOM 7650 C C . LEU B 1 418 ? -10.695 -12.195 -10.219 1 97.62 418 LEU B C 1
ATOM 7652 O O . LEU B 1 418 ? -11.195 -13.133 -9.594 1 97.62 418 LEU B O 1
ATOM 7656 N N . GLU B 1 419 ? -10.961 -11.953 -11.461 1 97.69 419 GLU B N 1
ATOM 7657 C CA . GLU B 1 419 ? -11.852 -12.82 -12.219 1 97.69 419 GLU B CA 1
ATOM 7658 C C . GLU B 1 419 ? -11.289 -14.242 -12.32 1 97.69 419 GLU B C 1
ATOM 7660 O O . GLU B 1 419 ? -12.016 -15.219 -12.125 1 97.69 419 GLU B O 1
ATOM 7665 N N . ILE B 1 420 ? -10.094 -14.297 -12.617 1 98.69 420 ILE B N 1
ATOM 7666 C CA . ILE B 1 420 ? -9.469 -15.609 -12.719 1 98.69 420 ILE B CA 1
ATOM 7667 C C . ILE B 1 420 ? -9.539 -16.328 -11.367 1 98.69 420 ILE B C 1
ATOM 7669 O O . ILE B 1 420 ? -9.914 -17.5 -11.297 1 98.69 420 ILE B O 1
ATOM 7673 N N . HIS B 1 421 ? -9.203 -15.578 -10.344 1 98.62 421 HIS B N 1
ATOM 7674 C CA . HIS B 1 421 ? -9.242 -16.156 -9 1 98.62 421 HIS B CA 1
ATOM 7675 C C . HIS B 1 421 ? -10.641 -16.656 -8.656 1 98.62 421 HIS B C 1
ATOM 7677 O O . HIS B 1 421 ? -10.797 -17.734 -8.102 1 98.62 421 HIS B O 1
ATOM 7683 N N . ASP B 1 422 ? -11.633 -15.883 -8.969 1 98.06 422 ASP B N 1
ATOM 7684 C CA . ASP B 1 422 ? -13.008 -16.281 -8.703 1 98.06 422 ASP B CA 1
ATOM 7685 C C . ASP B 1 422 ? -13.367 -17.562 -9.445 1 98.06 422 ASP B C 1
ATOM 7687 O O . ASP B 1 422 ? -14.023 -18.453 -8.891 1 98.06 422 ASP B O 1
ATOM 7691 N N . HIS B 1 423 ? -12.891 -17.641 -10.609 1 98.31 423 HIS B N 1
ATOM 7692 C CA . HIS B 1 423 ? -13.336 -18.75 -11.445 1 98.31 423 HIS B CA 1
ATOM 7693 C C . HIS B 1 423 ? -12.508 -20 -11.172 1 98.31 423 HIS B C 1
ATOM 7695 O O . HIS B 1 423 ? -12.898 -21.109 -11.57 1 98.31 423 HIS B O 1
ATOM 7701 N N . VAL B 1 424 ? -11.406 -19.875 -10.523 1 98.44 424 VAL B N 1
ATOM 7702 C CA . VAL B 1 424 ? -10.695 -21.047 -10.039 1 98.44 424 VAL B CA 1
ATOM 7703 C C . VAL B 1 424 ? -11.57 -21.812 -9.055 1 98.44 424 VAL B C 1
ATOM 7705 O O . VAL B 1 424 ? -11.508 -23.047 -8.992 1 98.44 424 VAL B O 1
ATOM 7708 N N . TYR B 1 425 ? -12.461 -21.094 -8.383 1 97.81 425 TYR B N 1
ATOM 7709 C CA . TYR B 1 425 ? -13.273 -21.703 -7.332 1 97.81 425 TYR B CA 1
ATOM 7710 C C . TYR B 1 425 ? -14.703 -21.922 -7.805 1 97.81 425 TYR B C 1
ATOM 7712 O O . TYR B 1 425 ? -15.469 -22.656 -7.176 1 97.81 425 TYR B O 1
ATOM 7720 N N . SER B 1 426 ? -15.133 -21.312 -8.867 1 97.12 426 SER B N 1
ATOM 7721 C CA . SER B 1 426 ? -16.547 -21.281 -9.25 1 97.12 426 SER B CA 1
ATOM 7722 C C . SER B 1 426 ? -17 -22.625 -9.797 1 97.12 426 SER B C 1
ATOM 7724 O O . SER B 1 426 ? -18.188 -22.938 -9.781 1 97.12 426 SER B O 1
ATOM 7726 N N . CYS B 1 427 ? -16.016 -23.344 -10.406 1 97.19 427 CYS B N 1
ATOM 7727 C CA . CYS B 1 427 ? -16.297 -24.609 -11.086 1 97.19 427 CYS B CA 1
ATOM 7728 C C . CYS B 1 427 ? -17.344 -24.406 -12.188 1 97.19 427 CYS B C 1
ATOM 7730 O O . CYS B 1 427 ? -18.109 -25.312 -12.484 1 97.19 427 CYS B O 1
ATOM 7732 N N . GLN B 1 428 ? -17.406 -23.25 -12.664 1 97.06 428 GLN B N 1
ATOM 7733 C CA . GLN B 1 428 ? -18.297 -22.922 -13.766 1 97.06 428 GLN B CA 1
ATOM 7734 C C . GLN B 1 428 ? -17.688 -23.328 -15.102 1 97.06 428 GLN B C 1
ATOM 7736 O O . GLN B 1 428 ? -18.406 -23.719 -16.031 1 97.06 428 GLN B O 1
ATOM 7741 N N . PHE B 1 429 ? -16.422 -23.219 -15.219 1 97.75 429 PHE B N 1
ATOM 7742 C CA . PHE B 1 429 ? -15.664 -23.578 -16.422 1 97.75 429 PHE B CA 1
ATOM 7743 C C . PHE B 1 429 ? -14.758 -24.766 -16.156 1 97.75 429 PHE B C 1
ATOM 7745 O O . PHE B 1 429 ? -14.422 -25.062 -15 1 97.75 429 PHE B O 1
ATOM 7752 N N . GLY B 1 430 ? -14.336 -25.422 -17.156 1 97.88 430 GLY B N 1
ATOM 7753 C CA . GLY B 1 430 ? -13.617 -26.688 -17 1 97.88 430 GLY B CA 1
ATOM 7754 C C . GLY B 1 430 ? -12.125 -26.5 -16.797 1 97.88 430 GLY B C 1
ATOM 7755 O O . GLY B 1 430 ? -11.43 -27.438 -16.391 1 97.88 430 GLY B O 1
ATOM 7756 N N . ASN B 1 431 ? -11.586 -25.328 -16.984 1 97.94 431 ASN B N 1
ATOM 7757 C CA . ASN B 1 431 ? -10.148 -25.094 -17.047 1 97.94 431 ASN B CA 1
ATOM 7758 C C . ASN B 1 431 ? -9.445 -25.594 -15.789 1 97.94 431 ASN B C 1
ATOM 7760 O O . ASN B 1 431 ? -8.383 -26.219 -15.867 1 97.94 431 ASN B O 1
ATOM 7764 N N . PHE B 1 432 ? -10.055 -25.375 -14.656 1 98.19 432 PHE B N 1
ATOM 7765 C CA . PHE B 1 432 ? -9.328 -25.594 -13.414 1 98.19 432 PHE B CA 1
ATOM 7766 C C . PHE B 1 432 ? -9.82 -26.859 -12.719 1 98.19 432 PHE B C 1
ATOM 7768 O O . PHE B 1 432 ? -9.508 -27.109 -11.555 1 98.19 432 PHE B O 1
ATOM 7775 N N . LEU B 1 433 ? -10.57 -27.672 -13.453 1 97.81 433 LEU B N 1
ATOM 7776 C CA . LEU B 1 433 ? -11.062 -28.922 -12.883 1 97.81 433 LEU B CA 1
ATOM 7777 C C . LEU B 1 433 ? -10.047 -30.047 -13.062 1 97.81 433 LEU B C 1
ATOM 7779 O O . LEU B 1 433 ? -9.312 -30.062 -14.055 1 97.81 433 LEU B O 1
ATOM 7783 N N . GLY B 1 434 ? -10 -30.938 -12.055 1 95.69 434 GLY B N 1
ATOM 7784 C CA . GLY B 1 434 ? -9.086 -32.062 -12.109 1 95.69 434 GLY B CA 1
ATOM 7785 C C . GLY B 1 434 ? -7.773 -31.812 -11.398 1 95.69 434 GLY B C 1
ATOM 7786 O O . GLY B 1 434 ? -7.523 -30.688 -10.938 1 95.69 434 GLY B O 1
ATOM 7787 N N . THR B 1 435 ? -6.934 -32.875 -11.336 1 94.94 435 THR B N 1
ATOM 7788 C CA . THR B 1 435 ? -5.676 -32.781 -10.602 1 94.94 435 THR B CA 1
ATOM 7789 C C . THR B 1 435 ? -4.488 -33.062 -11.516 1 94.94 435 THR B C 1
ATOM 7791 O O . THR B 1 435 ? -3.336 -32.906 -11.117 1 94.94 435 THR B O 1
ATOM 7794 N N . CYS B 1 436 ? -4.75 -33.531 -12.695 1 93.88 436 CYS B N 1
ATOM 7795 C CA . CYS B 1 436 ? -3.686 -33.781 -13.664 1 93.88 436 CYS B CA 1
ATOM 7796 C C . CYS B 1 436 ? -4.254 -33.969 -15.062 1 93.88 436 CYS B C 1
ATOM 7798 O O . CYS B 1 436 ? -5.473 -34 -15.242 1 93.88 436 CYS B O 1
ATOM 7800 N N . HIS B 1 437 ? -3.377 -34.062 -15.992 1 92.31 437 HIS B N 1
ATOM 7801 C CA . HIS B 1 437 ? -3.775 -34.125 -17.391 1 92.31 437 HIS B CA 1
ATOM 7802 C C . HIS B 1 437 ? -4.594 -35.375 -17.688 1 92.31 437 HIS B C 1
ATOM 7804 O O . HIS B 1 437 ? -5.621 -35.312 -18.359 1 92.31 437 HIS B O 1
ATOM 7810 N N . LYS B 1 438 ? -4.195 -36.5 -17.188 1 95.75 438 LYS B N 1
ATOM 7811 C CA . LYS B 1 438 ? -4.887 -37.781 -17.453 1 95.75 438 LYS B CA 1
ATOM 7812 C C . LYS B 1 438 ? -6.312 -37.719 -16.906 1 95.75 438 LYS B C 1
ATOM 7814 O O . LYS B 1 438 ? -7.254 -38.156 -17.578 1 95.75 438 LYS B O 1
ATOM 7819 N N . GLU B 1 439 ? -6.422 -37.312 -15.727 1 95.5 439 GLU B N 1
ATOM 7820 C CA . GLU B 1 439 ? -7.738 -37.219 -15.102 1 95.5 439 GLU B CA 1
ATOM 7821 C C . GLU B 1 439 ? -8.672 -36.312 -15.914 1 95.5 439 GLU B C 1
ATOM 7823 O O . GLU B 1 439 ? -9.859 -36.594 -16.047 1 95.5 439 GLU B O 1
ATOM 7828 N N . ARG B 1 440 ? -8.195 -35.281 -16.406 1 95.94 440 ARG B N 1
ATOM 7829 C CA . ARG B 1 440 ? -8.984 -34.344 -17.203 1 95.94 440 ARG B CA 1
ATOM 7830 C C . ARG B 1 440 ? -9.461 -35 -18.5 1 95.94 440 ARG B C 1
ATOM 7832 O O . ARG B 1 440 ? -10.602 -34.781 -18.922 1 95.94 440 ARG B O 1
ATOM 7839 N N . GLU B 1 441 ? -8.57 -35.781 -19.047 1 94.75 441 GLU B N 1
ATOM 7840 C CA . GLU B 1 441 ? -8.945 -36.531 -20.25 1 94.75 441 GLU B CA 1
ATOM 7841 C C . GLU B 1 441 ? -10.008 -37.594 -19.938 1 94.75 441 GLU B C 1
ATOM 7843 O O . GLU B 1 441 ? -10.945 -37.781 -20.719 1 94.75 441 GLU B O 1
ATOM 7848 N N . ASP B 1 442 ? -9.867 -38.188 -18.812 1 95.69 442 ASP B N 1
ATOM 7849 C CA . ASP B 1 442 ? -10.82 -39.219 -18.406 1 95.69 442 ASP B CA 1
ATOM 7850 C C . ASP B 1 442 ? -12.203 -38.594 -18.156 1 95.69 442 ASP B C 1
ATOM 7852 O O . ASP B 1 442 ? -13.227 -39.219 -18.438 1 95.69 442 ASP B O 1
ATOM 7856 N N . LEU B 1 443 ? -12.203 -37.406 -17.719 1 96.5 443 LEU B N 1
ATOM 7857 C CA . LEU B 1 443 ? -13.445 -36.719 -17.406 1 96.5 443 LEU B CA 1
ATOM 7858 C C . LEU B 1 443 ? -14.016 -36.031 -18.656 1 96.5 443 LEU B C 1
ATOM 7860 O O . LEU B 1 443 ? -15.125 -35.5 -18.625 1 96.5 443 LEU B O 1
ATOM 7864 N N . LYS B 1 444 ? -13.234 -36.031 -19.719 1 96.38 444 LYS B N 1
ATOM 7865 C CA . LYS B 1 444 ? -13.625 -35.438 -20.984 1 96.38 444 LYS B CA 1
ATOM 7866 C C . LYS B 1 444 ? -13.984 -33.969 -20.797 1 96.38 444 LYS B C 1
ATOM 7868 O O . LYS B 1 444 ? -15.047 -33.531 -21.234 1 96.38 444 LYS B O 1
ATOM 7873 N N . ILE B 1 445 ? -13.148 -33.312 -20.141 1 96.19 445 ILE B N 1
ATOM 7874 C CA . ILE B 1 445 ? -13.391 -31.922 -19.75 1 96.19 445 ILE B CA 1
ATOM 7875 C C . ILE B 1 445 ? -13.578 -31.062 -20.984 1 96.19 445 ILE B C 1
ATOM 7877 O O . ILE B 1 445 ? -14.523 -30.266 -21.062 1 96.19 445 ILE B O 1
ATOM 7881 N N . CYS B 1 446 ? -12.734 -31.172 -21.984 1 93.75 446 CYS B N 1
ATOM 7882 C CA . CYS B 1 446 ? -12.781 -30.328 -23.172 1 93.75 446 CYS B CA 1
ATOM 7883 C C . CYS B 1 446 ? -14.039 -30.594 -23.984 1 93.75 446 CYS B C 1
ATOM 7885 O O . CYS B 1 446 ? -14.562 -29.703 -24.641 1 93.75 446 CYS B O 1
ATOM 7887 N N . GLU B 1 447 ? -14.531 -31.766 -23.828 1 93.88 447 GLU B N 1
ATOM 7888 C CA . GLU B 1 447 ? -15.711 -32.156 -24.594 1 93.88 447 GLU B CA 1
ATOM 7889 C C . GLU B 1 447 ? -17 -31.75 -23.859 1 93.88 447 GLU B C 1
ATOM 7891 O O . GLU B 1 447 ? -18 -31.438 -24.5 1 93.88 447 GLU B O 1
ATOM 7896 N N . LYS B 1 448 ? -16.938 -31.781 -22.609 1 95.19 448 LYS B N 1
ATOM 7897 C CA . LYS B 1 448 ? -18.172 -31.688 -21.859 1 95.19 448 LYS B CA 1
ATOM 7898 C C . LYS B 1 448 ? -18.344 -30.312 -21.219 1 95.19 448 LYS B C 1
ATOM 7900 O O . LYS B 1 448 ? -19.438 -29.953 -20.797 1 95.19 448 LYS B O 1
ATOM 7905 N N . THR B 1 449 ? -17.297 -29.578 -21.125 1 96.75 449 THR B N 1
ATOM 7906 C CA . THR B 1 449 ? -17.359 -28.297 -20.422 1 96.75 449 THR B CA 1
ATOM 7907 C C . THR B 1 449 ? -16.859 -27.172 -21.328 1 96.75 449 THR B C 1
ATOM 7909 O O . THR B 1 449 ? -16.438 -27.406 -22.453 1 96.75 449 THR B O 1
ATOM 7912 N N . HIS B 1 450 ? -17 -25.922 -20.844 1 96.69 450 HIS B N 1
ATOM 7913 C CA . HIS B 1 450 ? -16.578 -24.734 -21.578 1 96.69 450 HIS B CA 1
ATOM 7914 C C . HIS B 1 450 ? -15.312 -24.125 -20.984 1 96.69 450 HIS B C 1
ATOM 7916 O O . HIS B 1 450 ? -15.062 -24.266 -19.797 1 96.69 450 HIS B O 1
ATOM 7922 N N . SER B 1 451 ? -14.578 -23.484 -21.859 1 97.25 451 SER B N 1
ATOM 7923 C CA . SER B 1 451 ? -13.344 -22.828 -21.453 1 97.25 451 SER B CA 1
ATOM 7924 C C . SER B 1 451 ? -13.625 -21.453 -20.875 1 97.25 451 SER B C 1
ATOM 7926 O O . SER B 1 451 ? -14.508 -20.734 -21.359 1 97.25 451 SER B O 1
ATOM 7928 N N . LEU B 1 452 ? -12.898 -21.016 -19.922 1 98.12 452 LEU B N 1
ATOM 7929 C CA . LEU B 1 452 ? -13.008 -19.719 -19.266 1 98.12 452 LEU B CA 1
ATOM 7930 C C . LEU B 1 452 ? -12.5 -18.609 -20.172 1 98.12 452 LEU B C 1
ATOM 7932 O O . LEU B 1 452 ? -13 -17.484 -20.125 1 98.12 452 LEU B O 1
ATOM 7936 N N . TRP B 1 453 ? -11.516 -18.875 -20.969 1 98 453 TRP B N 1
ATOM 7937 C CA . TRP B 1 453 ? -10.695 -17.859 -21.609 1 98 453 TRP B CA 1
ATOM 7938 C C . TRP B 1 453 ? -11.516 -17.047 -22.609 1 98 453 TRP B C 1
ATOM 7940 O O . TRP B 1 453 ? -11.477 -15.805 -22.594 1 98 453 TRP B O 1
ATOM 7950 N N . PRO B 1 454 ? -12.367 -17.672 -23.438 1 95.69 454 PRO B N 1
ATOM 7951 C CA . PRO B 1 454 ? -13.203 -16.844 -24.312 1 95.69 454 PRO B CA 1
ATOM 7952 C C . PRO B 1 454 ? -14.133 -15.922 -23.531 1 95.69 454 PRO B C 1
ATOM 7954 O O . PRO B 1 454 ? -14.406 -14.805 -23.984 1 95.69 454 PRO B O 1
ATOM 7957 N N . PHE B 1 455 ? -14.617 -16.391 -22.5 1 95.5 455 PHE B N 1
ATOM 7958 C CA . PHE B 1 455 ? -15.5 -15.609 -21.656 1 95.5 455 PHE B CA 1
ATOM 7959 C C . PHE B 1 455 ? -14.805 -14.344 -21.172 1 95.5 455 PHE B C 1
ATOM 7961 O O . PHE B 1 455 ? -15.383 -13.258 -21.203 1 95.5 455 PHE B O 1
ATOM 7968 N N . LEU B 1 456 ? -13.562 -14.43 -20.734 1 97.25 456 LEU B N 1
ATOM 7969 C CA . LEU B 1 456 ? -12.812 -13.281 -20.234 1 97.25 456 LEU B CA 1
ATOM 7970 C C . LEU B 1 456 ? -12.438 -12.336 -21.375 1 97.25 456 LEU B C 1
ATOM 7972 O O . LEU B 1 456 ? -12.422 -11.117 -21.203 1 97.25 456 LEU B O 1
ATOM 7976 N N . LEU B 1 457 ? -12.156 -12.914 -22.438 1 95.06 457 LEU B N 1
ATOM 7977 C CA . LEU B 1 457 ? -11.758 -12.102 -23.594 1 95.06 457 LEU B CA 1
ATOM 7978 C C . LEU B 1 457 ? -12.93 -11.25 -24.078 1 95.06 457 LEU B C 1
ATOM 7980 O O . LEU B 1 457 ? -12.727 -10.18 -24.656 1 95.06 457 LEU B O 1
ATOM 7984 N N . GLN B 1 458 ? -14.125 -11.695 -23.828 1 92.94 458 GLN B N 1
ATOM 7985 C CA . GLN B 1 458 ? -15.297 -10.898 -24.172 1 92.94 458 GLN B CA 1
ATOM 7986 C C . GLN B 1 458 ? -15.359 -9.625 -23.328 1 92.94 458 GLN B C 1
ATOM 7988 O O . GLN B 1 458 ? -15.953 -8.625 -23.734 1 92.94 458 GLN B O 1
ATOM 7993 N N . LYS B 1 459 ? -14.711 -9.648 -22.203 1 93 459 LYS B N 1
ATOM 7994 C CA . LYS B 1 459 ? -14.695 -8.516 -21.281 1 93 459 LYS B CA 1
ATOM 7995 C C . LYS B 1 459 ? -13.367 -7.773 -21.344 1 93 459 LYS B C 1
ATOM 7997 O O . LYS B 1 459 ? -12.992 -7.086 -20.391 1 93 459 LYS B O 1
ATOM 8002 N N . LYS B 1 460 ? -12.703 -7.941 -22.359 1 92.94 460 LYS B N 1
ATOM 8003 C CA . LYS B 1 460 ? -11.328 -7.461 -22.484 1 92.94 460 LYS B CA 1
ATOM 8004 C C . LYS B 1 460 ? -11.258 -5.953 -22.266 1 92.94 460 LYS B C 1
ATOM 8006 O O . LYS B 1 460 ? -10.305 -5.453 -21.656 1 92.94 460 LYS B O 1
ATOM 8011 N N . GLN B 1 461 ? -12.188 -5.199 -22.672 1 87.19 461 GLN B N 1
ATOM 8012 C CA . GLN B 1 461 ? -12.172 -3.746 -22.562 1 87.19 461 GLN B CA 1
ATOM 8013 C C . GLN B 1 461 ? -12.227 -3.307 -21.094 1 87.19 461 GLN B C 1
ATOM 8015 O O . GLN B 1 461 ? -11.555 -2.35 -20.703 1 87.19 461 GLN B O 1
ATOM 8020 N N . GLU B 1 462 ? -12.93 -4.039 -20.344 1 88.88 462 GLU B N 1
ATOM 8021 C CA . GLU B 1 462 ? -13.07 -3.721 -18.938 1 88.88 462 GLU B CA 1
ATOM 8022 C C . GLU B 1 462 ? -11.859 -4.199 -18.141 1 88.88 462 GLU B C 1
ATOM 8024 O O . GLU B 1 462 ? -11.547 -3.648 -17.078 1 88.88 462 GLU B O 1
ATOM 8029 N N . LEU B 1 463 ? -11.203 -5.16 -18.734 1 94.44 463 LEU B N 1
ATOM 8030 C CA . LEU B 1 463 ? -10.141 -5.82 -17.984 1 94.44 463 LEU B CA 1
ATOM 8031 C C . LEU B 1 463 ? -8.773 -5.289 -18.406 1 94.44 463 LEU B C 1
ATOM 8033 O O . LEU B 1 463 ? -7.754 -5.625 -17.797 1 94.44 463 LEU B O 1
ATOM 8037 N N . ARG B 1 464 ? -8.781 -4.426 -19.328 1 93 464 ARG B N 1
ATOM 8038 C CA . ARG B 1 464 ? -7.527 -3.924 -19.891 1 93 464 ARG B CA 1
ATOM 8039 C C . ARG B 1 464 ? -6.91 -2.865 -18.969 1 93 464 ARG B C 1
ATOM 8041 O O . ARG B 1 464 ? -7.629 -2.059 -18.375 1 93 464 ARG B O 1
ATOM 8048 N N . ASN B 1 465 ? -5.656 -2.896 -18.844 1 90.75 465 ASN B N 1
ATOM 8049 C CA . ASN B 1 465 ? -4.902 -1.858 -18.156 1 90.75 465 ASN B CA 1
ATOM 8050 C C . ASN B 1 465 ? -4.723 -0.621 -19.031 1 90.75 465 ASN B C 1
ATOM 8052 O O . ASN B 1 465 ? -3.998 -0.659 -20.031 1 90.75 465 ASN B O 1
ATOM 8056 N N . PRO B 1 466 ? -5.266 0.444 -18.719 1 83.06 466 PRO B N 1
ATOM 8057 C CA . PRO B 1 466 ? -5.176 1.646 -19.547 1 83.06 466 PRO B CA 1
ATOM 8058 C C . PRO B 1 466 ? -3.758 2.201 -19.641 1 83.06 466 PRO B C 1
ATOM 8060 O O . PRO B 1 466 ? -3.445 2.969 -20.547 1 83.06 466 PRO B O 1
ATOM 8063 N N . LEU B 1 467 ? -2.885 1.795 -18.781 1 81.5 467 LEU B N 1
ATOM 8064 C CA . LEU B 1 467 ? -1.535 2.346 -18.719 1 81.5 467 LEU B CA 1
ATOM 8065 C C . LEU B 1 467 ? -0.555 1.458 -19.484 1 81.5 467 LEU B C 1
ATOM 8067 O O . LEU B 1 467 ? 0.63 1.782 -19.594 1 81.5 467 LEU B O 1
ATOM 8071 N N . TYR B 1 468 ? -1.026 0.427 -19.984 1 87.88 468 TYR B N 1
ATOM 8072 C CA . TYR B 1 468 ? -0.162 -0.542 -20.656 1 87.88 468 TYR B CA 1
ATOM 8073 C C . TYR B 1 468 ? 0.569 0.095 -21.828 1 87.88 468 TYR B C 1
ATOM 8075 O O . TYR B 1 468 ? -0.053 0.721 -22.688 1 87.88 468 TYR B O 1
ATOM 8083 N N . ARG B 1 469 ? 1.952 -0.046 -21.922 1 82.5 469 ARG B N 1
ATOM 8084 C CA . ARG B 1 469 ? 2.766 0.622 -22.922 1 82.5 469 ARG B CA 1
ATOM 8085 C C . ARG B 1 469 ? 3.156 -0.344 -24.047 1 82.5 469 ARG B C 1
ATOM 8087 O O . ARG B 1 469 ? 3.877 0.03 -24.969 1 82.5 469 ARG B O 1
ATOM 8094 N N . GLY B 1 470 ? 2.76 -1.473 -23.906 1 81.88 470 GLY B N 1
ATOM 8095 C CA . GLY B 1 470 ? 3.027 -2.408 -25 1 81.88 470 GLY B CA 1
ATOM 8096 C C . GLY B 1 470 ? 4.184 -3.344 -24.703 1 81.88 470 GLY B C 1
ATOM 8097 O O . GLY B 1 470 ? 4.883 -3.182 -23.703 1 81.88 470 GLY B O 1
ATOM 8098 N N . PHE B 1 471 ? 4.438 -4.176 -25.594 1 76.56 471 PHE B N 1
ATOM 8099 C CA . PHE B 1 471 ? 5.332 -5.32 -25.484 1 76.56 471 PHE B CA 1
ATOM 8100 C C . PHE B 1 471 ? 6.789 -4.871 -25.5 1 76.56 471 PHE B C 1
ATOM 8102 O O . PHE B 1 471 ? 7.645 -5.512 -24.875 1 76.56 471 PHE B O 1
ATOM 8109 N N . THR B 1 472 ? 7 -3.797 -26.062 1 74.31 472 THR B N 1
ATOM 8110 C CA . THR B 1 472 ? 8.383 -3.428 -26.359 1 74.31 472 THR B CA 1
ATOM 8111 C C . THR B 1 472 ? 8.922 -2.463 -25.312 1 74.31 472 THR B C 1
ATOM 8113 O O . THR B 1 472 ? 10.125 -2.244 -25.219 1 74.31 472 THR B O 1
ATOM 8116 N N . ALA B 1 473 ? 8.047 -2.1 -24.5 1 71.5 473 ALA B N 1
ATOM 8117 C CA . ALA B 1 473 ? 8.477 -1.043 -23.594 1 71.5 473 ALA B CA 1
ATOM 8118 C C . ALA B 1 473 ? 9.352 -1.606 -22.484 1 71.5 473 ALA B C 1
ATOM 8120 O O . ALA B 1 473 ? 10.352 -1.001 -22.094 1 71.5 473 ALA B O 1
ATOM 8121 N N . TYR B 1 474 ? 8.906 -2.762 -22.062 1 73.88 474 TYR B N 1
ATOM 8122 C CA . TYR B 1 474 ? 9.633 -3.367 -20.953 1 73.88 474 TYR B CA 1
ATOM 8123 C C . TYR B 1 474 ? 9.891 -4.848 -21.203 1 73.88 474 TYR B C 1
ATOM 8125 O O . TYR B 1 474 ? 8.953 -5.648 -21.25 1 73.88 474 TYR B O 1
ATOM 8133 N N . LYS B 1 475 ? 11.109 -5.137 -21.25 1 89.12 475 LYS B N 1
ATOM 8134 C CA . LYS B 1 475 ? 11.461 -6.527 -21.531 1 89.12 475 LYS B CA 1
ATOM 8135 C C . LYS B 1 475 ? 11.516 -7.352 -20.25 1 89.12 475 LYS B C 1
ATOM 8137 O O . LYS B 1 475 ? 10.484 -7.855 -19.781 1 89.12 475 LYS B O 1
ATOM 8142 N N . GLU B 1 476 ? 12.688 -7.375 -19.578 1 93 476 GLU B N 1
ATOM 8143 C CA . GLU B 1 476 ? 12.789 -8.109 -18.328 1 93 476 GLU B CA 1
ATOM 8144 C C . GLU B 1 476 ? 12.5 -7.203 -17.141 1 93 476 GLU B C 1
ATOM 8146 O O . GLU B 1 476 ? 12.805 -6.008 -17.172 1 93 476 GLU B O 1
ATOM 8151 N N . LEU B 1 477 ? 11.867 -7.742 -16.203 1 93.62 477 LEU B N 1
ATOM 8152 C CA . LEU B 1 477 ? 11.57 -6.992 -14.984 1 93.62 477 LEU B CA 1
ATOM 8153 C C . LEU B 1 477 ? 12.523 -7.375 -13.859 1 93.62 477 LEU B C 1
ATOM 8155 O O . LEU B 1 477 ? 12.891 -8.547 -13.719 1 93.62 477 LEU B O 1
ATOM 8159 N N . GLN B 1 478 ? 12.977 -6.434 -13.133 1 91.69 478 GLN B N 1
ATOM 8160 C CA . GLN B 1 478 ? 13.758 -6.629 -11.922 1 91.69 478 GLN B CA 1
ATOM 8161 C C . GLN B 1 478 ? 13.086 -5.969 -10.719 1 91.69 478 GLN B C 1
ATOM 8163 O O . GLN B 1 478 ? 13.414 -4.84 -10.359 1 91.69 478 GLN B O 1
ATOM 8168 N N . PRO B 1 479 ? 12.211 -6.715 -10.078 1 92.69 479 PRO B N 1
ATOM 8169 C CA . PRO B 1 479 ? 11.461 -6.129 -8.961 1 92.69 479 PRO B CA 1
ATOM 8170 C C . PRO B 1 479 ? 12.305 -5.984 -7.695 1 92.69 479 PRO B C 1
ATOM 8172 O O . PRO B 1 479 ? 13.281 -6.719 -7.512 1 92.69 479 PRO B O 1
ATOM 8175 N N . ASN B 1 480 ? 11.961 -4.969 -6.895 1 89.19 480 ASN B N 1
ATOM 8176 C CA . ASN B 1 480 ? 12.453 -4.859 -5.523 1 89.19 480 ASN B CA 1
ATOM 8177 C C . ASN B 1 480 ? 11.688 -5.777 -4.578 1 89.19 480 ASN B C 1
ATOM 8179 O O . ASN B 1 480 ? 10.461 -5.707 -4.492 1 89.19 480 ASN B O 1
ATOM 8183 N N . THR B 1 481 ? 12.398 -6.672 -3.891 1 92.25 481 THR B N 1
ATOM 8184 C CA . THR B 1 481 ? 11.695 -7.621 -3.037 1 92.25 481 THR B CA 1
ATOM 8185 C C . THR B 1 481 ? 11.961 -7.328 -1.564 1 92.25 481 THR B C 1
ATOM 8187 O O . THR B 1 481 ? 11.789 -8.203 -0.711 1 92.25 481 THR B O 1
ATOM 8190 N N . LEU B 1 482 ? 12.453 -6.109 -1.277 1 90 482 LEU B N 1
ATOM 8191 C CA . LEU B 1 482 ? 12.539 -5.703 0.122 1 90 482 LEU B CA 1
ATOM 8192 C C . LEU B 1 482 ? 11.148 -5.625 0.746 1 90 482 LEU B C 1
ATOM 8194 O O . LEU B 1 482 ? 10.164 -5.359 0.05 1 90 482 LEU B O 1
ATOM 8198 N N . PRO B 1 483 ? 11.031 -5.824 2.025 1 90.94 483 PRO B N 1
ATOM 8199 C CA . PRO B 1 483 ? 9.734 -5.93 2.688 1 90.94 483 PRO B CA 1
ATOM 8200 C C . PRO B 1 483 ? 8.852 -4.703 2.461 1 90.94 483 PRO B C 1
ATOM 8202 O O . PRO B 1 483 ? 7.637 -4.832 2.293 1 90.94 483 PRO B O 1
ATOM 8205 N N . PHE B 1 484 ? 9.414 -3.553 2.41 1 86.75 484 PHE B N 1
ATOM 8206 C CA . PHE B 1 484 ? 8.625 -2.328 2.314 1 86.75 484 PHE B CA 1
ATOM 8207 C C . PHE B 1 484 ? 7.941 -2.232 0.958 1 86.75 484 PHE B C 1
ATOM 8209 O O . PHE B 1 484 ? 7.023 -1.427 0.776 1 86.75 484 PHE B O 1
ATOM 8216 N N . SER B 1 485 ? 8.398 -3.064 0.007 1 88.44 485 SER B N 1
ATOM 8217 C CA . SER B 1 485 ? 7.852 -3.021 -1.346 1 88.44 485 SER B CA 1
ATOM 8218 C C . SER B 1 485 ? 6.586 -3.865 -1.459 1 88.44 485 SER B C 1
ATOM 8220 O O . SER B 1 485 ? 5.902 -3.836 -2.486 1 88.44 485 SER B O 1
ATOM 8222 N N . PHE B 1 486 ? 6.25 -4.602 -0.435 1 93.19 486 PHE B N 1
ATOM 8223 C CA . PHE B 1 486 ? 5.062 -5.445 -0.445 1 93.19 486 PHE B CA 1
ATOM 8224 C C . PHE B 1 486 ? 3.896 -4.75 0.247 1 93.19 486 PHE B C 1
ATOM 8226 O O . PHE B 1 486 ? 4.086 -4.066 1.257 1 93.19 486 PHE B O 1
ATOM 8233 N N . GLN B 1 487 ? 2.758 -4.922 -0.267 1 92.12 487 GLN B N 1
ATOM 8234 C CA . GLN B 1 487 ? 1.563 -4.266 0.253 1 92.12 487 GLN B CA 1
ATOM 8235 C C . GLN B 1 487 ? 0.454 -5.273 0.53 1 92.12 487 GLN B C 1
ATOM 8237 O O . GLN B 1 487 ? 0.369 -6.309 -0.135 1 92.12 487 GLN B O 1
ATOM 8242 N N . PHE B 1 488 ? -0.325 -4.914 1.558 1 94.5 488 PHE B N 1
ATOM 8243 C CA . PHE B 1 488 ? -1.532 -5.691 1.803 1 94.5 488 PHE B CA 1
ATOM 8244 C C . PHE B 1 488 ? -2.555 -5.469 0.696 1 94.5 488 PHE B C 1
ATOM 8246 O O . PHE B 1 488 ? -2.887 -4.328 0.372 1 94.5 488 PHE B O 1
ATOM 8253 N N . TRP B 1 489 ? -3.061 -6.516 0.077 1 94.81 489 TRP B N 1
ATOM 8254 C CA . TRP B 1 489 ? -3.996 -6.438 -1.039 1 94.81 489 TRP B CA 1
ATOM 8255 C C . TRP B 1 489 ? -5.434 -6.367 -0.54 1 94.81 489 TRP B C 1
ATOM 8257 O O . TRP B 1 489 ? -6.199 -7.324 -0.688 1 94.81 489 TRP B O 1
ATOM 8267 N N . CYS B 1 490 ? -5.84 -5.207 -0.131 1 90.69 490 CYS B N 1
ATOM 8268 C CA . CYS B 1 490 ? -7.184 -4.98 0.389 1 90.69 490 CYS B CA 1
ATOM 8269 C C . CYS B 1 490 ? -8.242 -5.316 -0.659 1 90.69 490 CYS B C 1
ATOM 8271 O O . CYS B 1 490 ? -9.305 -5.84 -0.329 1 90.69 490 CYS B O 1
ATOM 8273 N N . GLY B 1 491 ? -7.922 -5.066 -1.923 1 90.69 491 GLY B N 1
ATOM 8274 C CA . GLY B 1 491 ? -8.852 -5.289 -3.016 1 90.69 491 GLY B CA 1
ATOM 8275 C C . GLY B 1 491 ? -9.195 -6.754 -3.219 1 90.69 491 GLY B C 1
ATOM 8276 O O . GLY B 1 491 ? -10.188 -7.078 -3.869 1 90.69 491 GLY B O 1
ATOM 8277 N N . MET B 1 492 ? -8.414 -7.586 -2.674 1 95.31 492 MET B N 1
ATOM 8278 C CA . MET B 1 492 ? -8.68 -9.016 -2.773 1 95.31 492 MET B CA 1
ATOM 8279 C C . MET B 1 492 ? -9.344 -9.539 -1.504 1 95.31 492 MET B C 1
ATOM 8281 O O . MET B 1 492 ? -10.422 -10.133 -1.563 1 95.31 492 MET B O 1
ATOM 8285 N N . TYR B 1 493 ? -8.805 -9.266 -0.339 1 95.06 493 TYR B N 1
ATOM 8286 C CA . TYR B 1 493 ? -9.195 -9.945 0.892 1 95.06 493 TYR B CA 1
ATOM 8287 C C . TYR B 1 493 ? -10.367 -9.242 1.553 1 95.06 493 TYR B C 1
ATOM 8289 O O . TYR B 1 493 ? -11.07 -9.828 2.377 1 95.06 493 TYR B O 1
ATOM 8297 N N . ASN B 1 494 ? -10.586 -7.926 1.182 1 90.38 494 ASN B N 1
ATOM 8298 C CA . ASN B 1 494 ? -11.734 -7.164 1.68 1 90.38 494 ASN B CA 1
ATOM 8299 C C . ASN B 1 494 ? -12.594 -6.629 0.538 1 90.38 494 ASN B C 1
ATOM 8301 O O . ASN B 1 494 ? -13.242 -5.594 0.678 1 90.38 494 ASN B O 1
ATOM 8305 N N . ARG B 1 495 ? -12.586 -7.301 -0.509 1 89.12 495 ARG B N 1
ATOM 8306 C CA . ARG B 1 495 ? -13.211 -6.875 -1.754 1 89.12 495 ARG B CA 1
ATOM 8307 C C . ARG B 1 495 ? -14.711 -6.672 -1.564 1 89.12 495 ARG B C 1
ATOM 8309 O O . ARG B 1 495 ? -15.297 -5.75 -2.137 1 89.12 495 ARG B O 1
ATOM 8316 N N . PHE B 1 496 ? -15.32 -7.453 -0.796 1 88.81 496 PHE B N 1
ATOM 8317 C CA . PHE B 1 496 ? -16.781 -7.488 -0.718 1 88.81 496 PHE B CA 1
ATOM 8318 C C . PHE B 1 496 ? -17.281 -6.684 0.475 1 88.81 496 PHE B C 1
ATOM 8320 O O . PHE B 1 496 ? -18.484 -6.602 0.718 1 88.81 496 PHE B O 1
ATOM 8327 N N . ASP B 1 497 ? -16.375 -6.141 1.184 1 82 497 ASP B N 1
ATOM 8328 C CA . ASP B 1 497 ? -16.75 -5.328 2.334 1 82 497 ASP B CA 1
ATOM 8329 C C . ASP B 1 497 ? -17.078 -3.898 1.909 1 82 497 ASP B C 1
ATOM 8331 O O . ASP B 1 497 ? -16.281 -3.242 1.236 1 82 497 ASP B O 1
ATOM 8335 N N . LYS B 1 498 ? -18.266 -3.557 2.232 1 69.56 498 LYS B N 1
ATOM 8336 C CA . LYS B 1 498 ? -18.734 -2.229 1.852 1 69.56 498 LYS B CA 1
ATOM 8337 C C . LYS B 1 498 ? -17.953 -1.136 2.576 1 69.56 498 LYS B C 1
ATOM 8339 O O . LYS B 1 498 ? -17.625 -1.281 3.754 1 69.56 498 LYS B O 1
ATOM 8344 N N . GLY B 1 499 ? -17.625 -0.135 1.89 1 62.25 499 GLY B N 1
ATOM 8345 C CA . GLY B 1 499 ? -17 1.026 2.494 1 62.25 499 GLY B CA 1
ATOM 8346 C C . GLY B 1 499 ? -15.477 0.972 2.451 1 62.25 499 GLY B C 1
ATOM 8347 O O . GLY B 1 499 ? -14.805 1.948 2.791 1 62.25 499 GLY B O 1
ATOM 8348 N N . MET B 1 500 ? -15.047 -0.169 2.008 1 56.12 500 MET B N 1
ATOM 8349 C CA . MET B 1 500 ? -13.594 -0.331 2.041 1 56.12 500 MET B CA 1
ATOM 8350 C C . MET B 1 500 ? -12.961 0.19 0.756 1 56.12 500 MET B C 1
ATOM 8352 O O . MET B 1 500 ? -11.789 0.568 0.748 1 56.12 500 MET B O 1
ATOM 8356 N N . HIS B 1 501 ? -13.641 0.192 -0.212 1 55.84 501 HIS B N 1
ATOM 8357 C CA . HIS B 1 501 ? -13 0.533 -1.479 1 55.84 501 HIS B CA 1
ATOM 8358 C C . HIS B 1 501 ? -13.32 1.967 -1.888 1 55.84 501 HIS B C 1
ATOM 8360 O O . HIS B 1 501 ? -14.422 2.459 -1.63 1 55.84 501 HIS B O 1
ATOM 8366 N N . PRO B 1 502 ? -12.188 2.57 -2.354 1 55.56 502 PRO B N 1
ATOM 8367 C CA . PRO B 1 502 ? -12.391 3.971 -2.732 1 55.56 502 PRO B CA 1
ATOM 8368 C C . PRO B 1 502 ? -13.539 4.156 -3.723 1 55.56 502 PRO B C 1
ATOM 8370 O O . PRO B 1 502 ? -13.781 3.283 -4.559 1 55.56 502 PRO B O 1
ATOM 8373 N N . LYS B 1 503 ? -14.352 5.031 -3.473 1 52.56 503 LYS B N 1
ATOM 8374 C CA . LYS B 1 503 ? -15.445 5.391 -4.363 1 52.56 503 LYS B CA 1
ATOM 8375 C C . LYS B 1 503 ? -14.93 5.793 -5.742 1 52.56 503 LYS B C 1
ATOM 8377 O O . LYS B 1 503 ? -15.617 5.598 -6.75 1 52.56 503 LYS B O 1
ATOM 8382 N N . GLN B 1 504 ? -13.703 6.344 -5.738 1 55 504 GLN B N 1
ATOM 8383 C CA . GLN B 1 504 ? -13.18 6.777 -7.023 1 55 504 GLN B CA 1
ATOM 8384 C C . GLN B 1 504 ? -12.203 5.742 -7.594 1 55 504 GLN B C 1
ATOM 8386 O O . GLN B 1 504 ? -11.148 5.492 -7.016 1 55 504 GLN B O 1
ATOM 8391 N N . CYS B 1 505 ? -12.688 4.883 -8.445 1 61.03 505 CYS B N 1
ATOM 8392 C CA . CYS B 1 505 ? -11.805 3.881 -9.031 1 61.03 505 CYS B CA 1
ATOM 8393 C C . CYS B 1 505 ? -10.977 4.477 -10.164 1 61.03 505 CYS B C 1
ATOM 8395 O O . CYS B 1 505 ? -11.516 4.871 -11.195 1 61.03 505 CYS B O 1
ATOM 8397 N N . VAL B 1 506 ? -9.727 4.809 -9.867 1 62.94 506 VAL B N 1
ATOM 8398 C CA . VAL B 1 506 ? -8.781 5.297 -10.859 1 62.94 506 VAL B CA 1
ATOM 8399 C C . VAL B 1 506 ? -8.906 4.484 -12.141 1 62.94 506 VAL B C 1
ATOM 8401 O O . VAL B 1 506 ? -8.93 5.043 -13.242 1 62.94 506 VAL B O 1
ATOM 8404 N N . LEU B 1 507 ? -9.094 3.311 -11.922 1 64.5 507 LEU B N 1
ATOM 8405 C CA . LEU B 1 507 ? -9.172 2.406 -13.062 1 64.5 507 LEU B CA 1
ATOM 8406 C C . LEU B 1 507 ? -10.398 2.711 -13.914 1 64.5 507 LEU B C 1
ATOM 8408 O O . LEU B 1 507 ? -10.305 2.797 -15.141 1 64.5 507 LEU B O 1
ATOM 8412 N N . ASP B 1 508 ? -11.445 2.932 -13.25 1 67.44 508 ASP B N 1
ATOM 8413 C CA . ASP B 1 508 ? -12.68 3.203 -13.984 1 67.44 508 ASP B CA 1
ATOM 8414 C C . ASP B 1 508 ? -12.57 4.5 -14.781 1 67.44 508 ASP B C 1
ATOM 8416 O O . ASP B 1 508 ? -13.023 4.566 -15.93 1 67.44 508 ASP B O 1
ATOM 8420 N N . HIS B 1 509 ? -11.914 5.41 -14.188 1 67.81 509 HIS B N 1
ATOM 8421 C CA . HIS B 1 509 ? -11.734 6.688 -14.875 1 67.81 509 HIS B CA 1
ATOM 8422 C C . HIS B 1 509 ? -10.797 6.543 -16.078 1 67.81 509 HIS B C 1
ATOM 8424 O O . HIS B 1 509 ? -11.094 7.051 -17.156 1 67.81 509 HIS B O 1
ATOM 8430 N N . LEU B 1 510 ? -9.781 5.918 -15.828 1 71 510 LEU B N 1
ATOM 8431 C CA . LEU B 1 510 ? -8.805 5.73 -16.891 1 71 510 LEU B CA 1
ATOM 8432 C C . LEU B 1 510 ? -9.414 4.926 -18.047 1 71 510 LEU B C 1
ATOM 8434 O O . LEU B 1 510 ? -9.188 5.238 -19.219 1 71 510 LEU B O 1
ATOM 8438 N N . LEU B 1 511 ? -10.172 3.996 -17.672 1 68.12 511 LEU B N 1
ATOM 8439 C CA . LEU B 1 511 ? -10.828 3.174 -18.688 1 68.12 511 LEU B CA 1
ATOM 8440 C C . LEU B 1 511 ? -11.844 3.99 -19.484 1 68.12 511 LEU B C 1
ATOM 8442 O O . LEU B 1 511 ? -11.953 3.84 -20.703 1 68.12 511 LEU B O 1
ATOM 8446 N N . SER B 1 512 ? -12.523 4.809 -18.812 1 69.56 512 SER B N 1
ATOM 8447 C CA . SER B 1 512 ? -13.484 5.691 -19.469 1 69.56 512 SER B CA 1
ATOM 8448 C C . SER B 1 512 ? -12.781 6.648 -20.422 1 69.56 512 SER B C 1
ATOM 8450 O O . SER B 1 512 ? -13.242 6.875 -21.547 1 69.56 512 SER B O 1
ATOM 8452 N N . CYS B 1 513 ? -11.68 7.18 -19.969 1 68.69 513 CYS B N 1
ATOM 8453 C CA . CYS B 1 513 ? -10.898 8.086 -20.812 1 68.69 513 CYS B CA 1
ATOM 8454 C C . CYS B 1 513 ? -10.375 7.367 -22.047 1 68.69 513 CYS B C 1
ATOM 8456 O O . CYS B 1 513 ? -10.391 7.93 -23.141 1 68.69 513 CYS B O 1
ATOM 8458 N N . MET B 1 514 ? -9.977 6.242 -21.844 1 64.94 514 MET B N 1
ATOM 8459 C CA . MET B 1 514 ? -9.461 5.449 -22.938 1 64.94 514 MET B CA 1
ATOM 8460 C C . MET B 1 514 ? -10.562 5.109 -23.938 1 64.94 514 MET B C 1
ATOM 8462 O O . MET B 1 514 ? -10.359 5.164 -25.156 1 64.94 514 MET B O 1
ATOM 8466 N N . SER B 1 515 ? -11.664 4.742 -23.391 1 69.19 515 SER B N 1
ATOM 8467 C CA . SER B 1 515 ? -12.812 4.438 -24.234 1 69.19 515 SER B CA 1
ATOM 8468 C C . SER B 1 515 ? -13.219 5.648 -25.062 1 69.19 515 SER B C 1
ATOM 8470 O O . SER B 1 515 ? -13.523 5.52 -26.25 1 69.19 515 SER B O 1
ATOM 8472 N N . GLN B 1 516 ? -13.156 6.77 -24.438 1 65.88 516 GLN B N 1
ATOM 8473 C CA . GLN B 1 516 ? -13.484 8.008 -25.141 1 65.88 516 GLN B CA 1
ATOM 8474 C C . GLN B 1 516 ? -12.461 8.305 -26.219 1 65.88 516 GLN B C 1
ATOM 8476 O O . GLN B 1 516 ? -12.828 8.734 -27.328 1 65.88 516 GLN B O 1
ATOM 8481 N N . LYS B 1 517 ? -11.289 8.109 -25.891 1 63.31 517 LYS B N 1
ATOM 8482 C CA . LYS B 1 517 ? -10.227 8.32 -26.875 1 63.31 517 LYS B CA 1
ATOM 8483 C C . LYS B 1 517 ? -10.383 7.391 -28.078 1 63.31 517 LYS B C 1
ATOM 8485 O O . LYS B 1 517 ? -10.234 7.816 -29.219 1 63.31 517 LYS B O 1
ATOM 8490 N N . MET B 1 518 ? -10.688 6.18 -27.75 1 59.66 518 MET B N 1
ATOM 8491 C CA . MET B 1 518 ? -10.875 5.191 -28.812 1 59.66 518 MET B CA 1
ATOM 8492 C C . MET B 1 518 ? -12.062 5.562 -29.703 1 59.66 518 MET B C 1
ATOM 8494 O O . MET B 1 518 ? -12.016 5.398 -30.922 1 59.66 518 MET B O 1
ATOM 8498 N N . LYS B 1 519 ? -13.008 6.027 -29.078 1 64.69 519 LYS B N 1
ATOM 8499 C CA . LYS B 1 519 ? -14.18 6.465 -29.828 1 64.69 519 LYS B CA 1
ATOM 8500 C C . LYS B 1 519 ? -13.859 7.668 -30.703 1 64.69 519 LYS B C 1
ATOM 8502 O O . LYS B 1 519 ? -14.305 7.738 -31.859 1 64.69 519 LYS B O 1
ATOM 8507 N N . LEU B 1 520 ? -13.055 8.539 -30.156 1 60.38 520 LEU B N 1
ATOM 8508 C CA . LEU B 1 520 ? -12.656 9.719 -30.922 1 60.38 520 LEU B CA 1
ATOM 8509 C C . LEU B 1 520 ? -11.766 9.336 -32.094 1 60.38 520 LEU B C 1
ATOM 8511 O O . LEU B 1 520 ? -11.898 9.898 -33.188 1 60.38 520 LEU B O 1
ATOM 8515 N N . GLU B 1 521 ? -10.984 8.414 -31.844 1 60.94 521 GLU B N 1
ATOM 8516 C CA . GLU B 1 521 ? -10.117 7.93 -32.906 1 60.94 521 GLU B CA 1
ATOM 8517 C C . GLU B 1 521 ? -10.914 7.191 -34 1 60.94 521 GLU B C 1
ATOM 8519 O O . GLU B 1 521 ? -10.648 7.344 -35.188 1 60.94 521 GLU B O 1
ATOM 8524 N N . ASP B 1 522 ? -11.812 6.48 -33.562 1 63.53 522 ASP B N 1
ATOM 8525 C CA . ASP B 1 522 ? -12.68 5.777 -34.5 1 63.53 522 ASP B CA 1
ATOM 8526 C C . ASP B 1 522 ? -13.508 6.758 -35.344 1 63.53 522 ASP B C 1
ATOM 8528 O O . ASP B 1 522 ? -13.672 6.578 -36.531 1 63.53 522 ASP B O 1
ATOM 8532 N N . ASN B 1 523 ? -13.977 7.762 -34.688 1 58.62 523 ASN B N 1
ATOM 8533 C CA . ASN B 1 523 ? -14.758 8.797 -35.344 1 58.62 523 ASN B CA 1
ATOM 8534 C C . ASN B 1 523 ? -13.898 9.578 -36.344 1 58.62 523 ASN B C 1
ATOM 8536 O O . ASN B 1 523 ? -14.359 9.922 -37.438 1 58.62 523 ASN B O 1
ATOM 8540 N N . ALA B 1 524 ? -12.797 9.852 -36.031 1 59.5 524 ALA B N 1
ATOM 8541 C CA . ALA B 1 524 ? -11.883 10.57 -36.906 1 59.5 524 ALA B CA 1
ATOM 8542 C C . ALA B 1 524 ? -11.539 9.734 -38.125 1 59.5 524 ALA B C 1
ATOM 8544 O O . ALA B 1 524 ? -11.445 10.258 -39.25 1 59.5 524 ALA B O 1
ATOM 8545 N N . SER B 1 525 ? -11.383 8.469 -37.875 1 58.81 525 SER B N 1
ATOM 8546 C CA . SER B 1 525 ? -11.07 7.566 -38.969 1 58.81 525 SER B CA 1
ATOM 8547 C C . SER B 1 525 ? -12.25 7.438 -39.938 1 58.81 525 SER B C 1
ATOM 8549 O O . SER B 1 525 ? -12.062 7.312 -41.156 1 58.81 525 SER B O 1
ATOM 8551 N N . GLU B 1 526 ? -13.297 7.508 -39.406 1 56.66 526 GLU B N 1
ATOM 8552 C CA . GLU B 1 526 ? -14.484 7.461 -40.25 1 56.66 526 GLU B CA 1
ATOM 8553 C C . GLU B 1 526 ? -14.633 8.742 -41.062 1 56.66 526 GLU B C 1
ATOM 8555 O O . GLU B 1 526 ? -15.141 8.711 -42.188 1 56.66 526 GLU B O 1
ATOM 8560 N N . LEU B 1 527 ? -14.219 9.758 -40.5 1 51.31 527 LEU B N 1
ATOM 8561 C CA . LEU B 1 527 ? -14.289 11.031 -41.219 1 51.31 527 LEU B CA 1
ATOM 8562 C C . LEU B 1 527 ? -13.195 11.125 -42.281 1 51.31 527 LEU B C 1
ATOM 8564 O O . LEU B 1 527 ? -13.336 11.867 -43.25 1 51.31 527 LEU B O 1
ATOM 8568 N N . GLU B 1 528 ? -12.266 10.336 -42.156 1 46.16 528 GLU B N 1
ATOM 8569 C CA . GLU B 1 528 ? -11.289 10.25 -43.25 1 46.16 528 GLU B CA 1
ATOM 8570 C C . GLU B 1 528 ? -11.742 9.266 -44.312 1 46.16 528 GLU B C 1
ATOM 8572 O O . GLU B 1 528 ? -11.5 9.484 -45.5 1 46.16 528 GLU B O 1
#

Sequence (1056 aa):
QVENVKLLDRYTNRKAANGTLYLTATHLIYVDASAEVRKETWILHHHIATVEKLPLTTAGYPLLIHCKNFHVAHFVIGQERDCHEVYTSLLKLSQPVKPEELYAFSYNPKTSKENREIGWKLIDLKVDYQRMGIPNNYWEITDVNKDYEVCNTYPPEIVVPRAANKAVVVGSSRFRSRGRIPVLSYLYKGNNAAICRCSQPLSGFSARCLEDEQMLQAIREANPGSPFMYVVDTRPKLNAMANRAAGKGYENEDNYDNIRFKFIGIENIHVMRNSLQKLLEVCEMKSPSMSDFLTGLENSGWLRHIKAVMDAGVFLAKAVKDEKASVLVHCSDGWDRTAQVCSLASLLLDPFYRTFKGFMVLIEKEWIAMGHKFSHRCGHLDGDPKEVSPVFTQFVECVWQLMQQFPCTFEFNERFLLEIHDHVYSCQFGNFLGTCHKEREDLKICEKTHSLWPFLLQKKQELRNPLYRGFTAYKELQPNTLPFSFQFWCGMYNRFDKGMHPKQCVLDHLLSCMSQKMKLEDNASELEQVENVKLLDRYTNRKAANGTLYLTATHLIYVDASAEVRKETWILHHHIATVEKLPLTTAGYPLLIHCKNFHVAHFVIGQERDCHEVYTSLLKLSQPVKPEELYAFSYNPKTSKENREIGWKLIDLKVDYQRMGIPNNYWEITDVNKDYEVCNTYPPEIVVPRAANKAVVVGSSRFRSRGRIPVLSYLYKGNNAAICRCSQPLSGFSARCLEDEQMLQAIREANPGSPFMYVVDTRPKLNAMANRAAGKGYENEDNYDNIRFKFIGIENIHVMRNSLQKLLEVCEMKSPSMSDFLTGLENSGWLRHIKAVMDAGVFLAKAVKDEKASVLVHCSDGWDRTAQVCSLASLLLDPFYRTFKGFMVLIEKEWIAMGHKFSHRCGHLDGDPKEVSPVFTQFVECVWQLMQQFPCTFEFNERFLLEIHDHVYSCQFGNFLGTCHKEREDLKICEKTHSLWPFLLQKKQELRNPLYRGFTAYKELQPNTLPFSFQFWCGMYNRFDKGMHPKQCVLDHLLSCMSQKMKLEDNASELE

Radius of gyration: 33.0 Å; Cα contacts (8 Å, |Δi|>4): 2051; chains: 2; bounding box: 81×91×83 Å

InterPro domains:
  IPR003595 Protein-tyrosine phosphatase, catalytic [SM00404] (257-425)
  IPR010569 Myotubularin-like, phosphatase domain [PF06602] (102-441)
  IPR010569 Myotubularin-like, phosphatase domain [PS51339] (119-493)
  IPR011993 PH-like domain superfamily [G3DSA:2.30.29.30] (1-93)
  IPR016130 Protein-tyrosine phosphatase, active site [PS00383] (329-339)
  IPR029021 Protein-tyrosine phosphatase-like [SSF52799] (117-497)
  IPR030564 Myotubularin [PTHR10807] (2-527)
  IPR030591 MTMR8, protein tyrosine phosphatase domain [cd14584] (119-426)
  IPR048994 MTMR6-9, GRAM domain [PF21098] (1-94)

Nearest PDB structures (foldseek):
  2yf0-assembly1_A-2  TM=8.057E-01  e=1.447E-67  Homo sapiens
  4y7i-assembly1_B  TM=9.918E-01  e=1.148E-57  Homo sapiens
  5gnh-assembly2_A  TM=9.555E-01  e=9.136E-50  Homo sapiens
  5gnh-assembly3_B  TM=9.513E-01  e=1.018E-49  Homo sapiens
  5c16-assembly4_D  TM=9.446E-01  e=1.072E-47  Homo sapiens

Solvent-accessible surface area (backbone atoms only — not comparable to full-atom values): 54154 Å² total; per-residue (Å²): 115,43,69,63,25,28,50,57,58,77,72,51,90,60,81,57,48,44,18,35,39,38,74,58,97,56,35,40,36,39,39,40,65,74,47,93,57,82,46,74,49,82,40,51,30,50,29,39,68,47,78,43,81,51,75,75,52,97,83,24,33,33,39,40,36,38,29,71,68,52,42,71,48,39,34,28,24,66,44,64,70,58,41,50,51,52,51,54,50,48,58,56,61,32,41,34,74,48,80,78,67,37,49,12,62,70,57,72,89,82,69,52,71,66,54,36,49,50,36,56,58,70,63,54,69,67,56,56,39,43,74,47,50,46,60,53,96,35,35,32,77,39,60,78,21,60,82,38,74,46,22,51,40,41,40,35,66,45,38,41,34,58,78,46,45,69,67,31,52,51,46,21,15,76,39,15,37,84,16,32,46,74,31,63,74,43,57,44,71,91,60,43,14,33,37,27,36,19,20,19,36,52,24,28,90,75,54,81,51,70,33,40,40,46,42,54,46,30,53,38,60,45,17,79,82,24,89,40,22,38,36,34,35,36,35,36,65,69,59,45,53,53,39,18,76,72,43,25,29,68,89,48,62,88,75,34,78,54,48,47,79,43,72,46,52,42,79,56,54,62,57,47,30,51,16,50,52,41,40,50,54,52,67,64,48,66,79,56,47,46,59,53,46,38,49,35,49,46,70,18,39,44,65,48,51,44,46,37,50,48,51,47,9,50,48,52,34,42,35,32,69,76,64,35,20,28,36,38,33,22,33,68,63,32,37,58,70,35,29,45,28,54,48,45,16,45,42,32,58,32,35,57,39,31,30,68,66,29,36,53,46,47,45,46,50,46,32,42,37,45,15,23,42,38,28,48,26,58,52,63,40,61,67,64,72,79,53,29,28,57,61,67,59,44,44,54,47,46,52,50,53,48,39,72,46,33,56,38,60,28,40,47,34,70,63,43,56,50,50,52,57,44,48,58,40,42,36,52,32,33,68,50,54,40,42,21,33,48,55,28,59,75,67,35,35,76,79,56,25,38,45,53,63,55,63,52,58,73,43,38,79,81,25,41,26,76,57,38,65,52,68,80,71,48,55,66,62,81,80,61,79,54,47,86,66,61,75,86,61,52,77,58,62,43,53,76,44,79,73,66,61,52,87,54,48,63,62,58,51,44,43,50,52,49,52,49,48,51,48,49,52,52,51,51,56,68,72,99,117,44,68,62,24,29,50,56,58,76,72,50,90,59,81,58,47,45,18,34,38,38,73,58,96,57,34,40,36,39,38,40,64,74,46,93,56,82,47,73,48,81,40,50,29,50,28,40,68,48,78,42,80,50,76,76,52,97,84,23,33,32,37,40,36,39,28,72,68,52,42,72,48,40,34,28,25,65,43,64,69,58,42,51,51,52,52,54,51,48,60,55,62,32,41,33,73,50,81,78,66,37,48,12,62,70,56,73,90,82,68,53,71,66,55,37,51,52,37,56,57,69,63,53,69,67,56,55,39,42,74,46,50,47,61,52,98,35,35,33,76,39,60,78,22,58,83,38,72,46,24,52,40,41,41,35,64,45,36,42,36,59,78,48,46,69,67,32,52,52,46,20,14,77,40,16,36,84,16,33,45,74,30,62,75,44,55,44,70,90,60,44,14,35,36,27,36,20,20,19,35,52,24,28,91,76,54,80,50,71,34,40,42,49,42,54,46,29,53,37,60,44,17,78,85,26,89,40,21,39,37,36,34,36,37,37,66,69,60,45,52,53,39,17,74,73,42,26,29,67,88,49,63,87,75,35,78,55,47,48,79,44,74,48,53,42,80,54,53,64,58,47,32,52,16,50,52,41,40,50,53,52,68,62,48,65,78,57,47,44,60,54,47,38,51,35,48,47,71,19,39,45,65,48,50,44,46,36,48,47,50,46,9,50,50,52,35,43,35,32,69,76,64,37,21,28,35,41,34,22,32,68,62,32,38,57,71,35,29,45,27,54,46,43,18,45,42,32,58,31,35,57,38,32,32,67,68,29,35,53,46,48,46,45,49,47,32,43,36,46,16,25,43,37,27,47,27,57,52,62,39,61,68,65,71,79,52,30,27,58,61,66,58,44,43,55,48,45,53,50,51,47,40,70,47,34,55,39,58,28,39,46,34,70,62,44,55,50,50,51,57,45,49,58,40,42,36,50,31,32,68,50,54,39,43,22,33,49,55,27,59,74,65,34,34,77,80,56,24,38,45,52,62,55,62,53,58,74,43,38,80,80,24,41,27,77,55,39,64,53,67,80,70,48,54,66,61,82,82,63,80,53,46,86,66,60,74,86,61,52,75,55,62,43,53,75,44,79,72,65,60,52,87,54,48,63,61,58,52,44,44,50,52,50,52,50,49,50,49,50,50,52,52,51,57,68,73,99